Protein AF-0000000087525918 (afdb_homodimer)

Solvent-accessible surface area (backbone atoms only — not comparable to full-atom values): 38618 Å² total; per-residue (Å²): 129,62,64,26,57,54,40,19,53,48,51,41,51,53,41,64,66,30,60,64,54,37,42,47,20,48,38,52,42,16,39,40,57,51,50,52,48,42,54,50,51,33,49,48,46,51,49,50,51,53,54,71,69,44,65,51,73,37,24,35,40,46,53,83,43,39,56,70,59,52,52,51,42,44,74,70,52,33,46,80,39,79,42,62,97,50,55,67,58,33,27,65,71,51,76,33,67,46,35,39,38,35,47,81,60,26,45,62,27,46,75,70,44,32,54,18,56,33,35,40,38,27,30,77,48,43,84,71,36,64,58,54,50,53,52,53,48,50,55,50,49,49,52,21,51,55,50,15,33,49,55,30,43,78,72,71,36,69,46,49,42,62,37,38,52,39,83,42,80,43,70,59,50,47,42,30,28,42,34,25,53,77,46,63,58,48,39,41,54,48,49,39,12,22,43,41,12,14,43,63,52,24,26,43,73,31,6,33,26,50,59,66,54,50,46,61,64,55,64,68,40,98,58,60,61,44,34,48,47,48,5,48,44,50,28,18,19,51,38,3,40,49,6,29,47,47,28,52,51,48,38,54,58,47,57,72,70,36,73,39,59,89,75,63,32,38,77,79,76,46,71,67,56,50,52,49,47,43,56,47,46,42,28,50,8,40,31,42,25,24,52,46,33,43,52,8,59,72,24,78,26,46,64,52,16,50,53,56,52,56,61,52,62,53,59,46,47,48,43,58,52,50,39,73,71,46,78,61,70,84,55,77,70,46,27,46,34,67,64,38,16,44,37,51,51,41,48,33,53,55,26,67,47,90,75,57,70,64,51,53,48,35,27,35,50,40,23,35,50,52,14,50,51,43,38,50,50,38,34,48,46,58,55,65,43,67,75,63,80,70,120,130,62,65,26,55,56,40,19,52,48,52,42,51,55,40,65,66,32,60,63,54,37,41,47,20,48,38,52,42,16,41,43,58,51,50,52,48,40,55,50,50,31,49,50,46,52,50,52,51,52,54,70,70,44,65,50,73,37,24,35,38,46,53,82,44,40,56,69,59,51,50,52,42,44,74,69,51,31,44,77,40,80,43,63,96,49,57,68,57,33,26,64,70,50,75,35,68,46,35,39,38,35,47,80,61,26,47,61,29,45,76,71,44,31,54,18,56,35,35,40,38,28,32,76,47,42,83,70,35,62,59,55,50,52,52,51,50,50,55,51,48,50,52,22,51,55,50,14,34,49,55,30,44,78,70,72,36,68,46,50,44,63,36,37,52,39,83,42,80,42,70,60,48,48,42,30,27,42,35,24,51,76,46,64,59,49,39,40,53,48,48,40,12,20,45,41,12,13,44,63,52,25,27,43,72,32,6,32,27,51,59,67,54,48,45,60,63,57,64,69,41,96,58,60,61,45,33,49,47,47,5,50,44,49,28,19,20,50,38,4,38,48,6,31,46,47,28,53,52,48,38,57,58,48,56,71,68,37,71,39,60,90,74,63,31,38,78,78,76,46,73,66,57,51,52,49,46,42,57,48,45,42,30,50,10,41,29,41,25,24,52,45,35,43,54,8,60,72,24,77,25,45,64,53,16,49,52,54,52,56,61,52,61,52,59,47,47,49,44,60,52,50,40,73,70,47,78,62,72,85,54,75,70,46,28,46,33,69,64,40,15,44,36,52,50,41,48,32,52,56,25,66,47,89,76,56,69,65,50,53,49,34,27,35,48,41,22,35,49,51,13,50,52,41,38,49,50,38,33,48,46,58,54,64,44,64,77,62,78,72,118

Structure (mmCIF, N/CA/C/O backbone):
data_AF-0000000087525918-model_v1
#
loop_
_entity.id
_entity.type
_entity.pdbx_description
1 polymer 'Sodium transport system permease protein'
#
loop_
_atom_site.group_PDB
_atom_site.id
_atom_site.type_symbol
_atom_site.label_atom_id
_atom_site.label_alt_id
_atom_site.label_comp_id
_atom_site.label_asym_id
_atom_site.label_entity_id
_atom_site.label_seq_id
_atom_site.pdbx_PDB_ins_code
_atom_site.Cartn_x
_atom_site.Cartn_y
_atom_site.Cartn_z
_atom_site.occupancy
_atom_site.B_iso_or_equiv
_atom_site.auth_seq_id
_atom_site.auth_comp_id
_atom_site.auth_asym_id
_atom_site.auth_atom_id
_atom_site.pdbx_PDB_model_num
ATOM 1 N N . MET A 1 1 ? -33.656 35.062 17.188 1 54.44 1 MET A N 1
ATOM 2 C CA . MET A 1 1 ? -32.688 34.094 16.641 1 54.44 1 MET A CA 1
ATOM 3 C C . MET A 1 1 ? -31.781 33.562 17.734 1 54.44 1 MET A C 1
ATOM 5 O O . MET A 1 1 ? -31.375 34.281 18.641 1 54.44 1 MET A O 1
ATOM 9 N N . ASN A 1 2 ? -31.703 32.188 17.969 1 78.62 2 ASN A N 1
ATOM 10 C CA . ASN A 1 2 ? -30.984 31.547 19.062 1 78.62 2 ASN A CA 1
ATOM 11 C C . ASN A 1 2 ? -29.484 31.859 19 1 78.62 2 ASN A C 1
ATOM 13 O O . ASN A 1 2 ? -28.938 32.062 17.922 1 78.62 2 ASN A O 1
ATOM 17 N N . ALA A 1 3 ? -29.016 32.375 19.938 1 83.06 3 ALA A N 1
ATOM 18 C CA . ALA A 1 3 ? -27.656 32.875 20.109 1 83.06 3 ALA A CA 1
ATOM 19 C C . ALA A 1 3 ? -26.656 31.922 19.453 1 83.06 3 ALA A C 1
ATOM 21 O O . ALA A 1 3 ? -25.688 32.375 18.828 1 83.06 3 ALA A O 1
ATOM 22 N N . TRP A 1 4 ? -26.984 30.703 19.484 1 86.62 4 TRP A N 1
ATOM 23 C CA . TRP A 1 4 ? -26.031 29.75 18.906 1 86.62 4 TRP A CA 1
ATOM 24 C C . TRP A 1 4 ? -26.047 29.812 17.391 1 86.62 4 TRP A C 1
ATOM 26 O O . TRP A 1 4 ? -25 29.672 16.75 1 86.62 4 TRP A O 1
ATOM 36 N N . PHE A 1 5 ? -27.156 30.109 16.766 1 90.56 5 PHE A N 1
ATOM 37 C CA . PHE A 1 5 ? -27.281 30.172 15.312 1 90.56 5 PHE A CA 1
ATOM 38 C C . PHE A 1 5 ? -26.594 31.406 14.758 1 90.56 5 PHE A C 1
ATOM 40 O O . PHE A 1 5 ? -26.031 31.375 13.664 1 90.56 5 PHE A O 1
ATOM 47 N N . THR A 1 6 ? -26.641 32.438 15.555 1 88.06 6 THR A N 1
ATOM 48 C CA . THR A 1 6 ? -25.938 33.656 15.156 1 88.06 6 THR A CA 1
ATOM 49 C C . THR A 1 6 ? -24.438 33.438 15.117 1 88.06 6 THR A C 1
ATOM 51 O O . THR A 1 6 ? -23.75 33.906 14.195 1 88.06 6 THR A O 1
ATOM 54 N N . VAL A 1 7 ? -24 32.75 16.141 1 87.5 7 VAL A N 1
ATOM 55 C CA . VAL A 1 7 ? -22.578 32.469 16.188 1 87.5 7 VAL A CA 1
ATOM 56 C C . VAL A 1 7 ? -22.203 31.516 15.047 1 87.5 7 VAL A C 1
ATOM 58 O O . VAL A 1 7 ? -21.156 31.672 14.406 1 87.5 7 VAL A O 1
ATOM 61 N N . PHE A 1 8 ? -23.047 30.562 14.789 1 91.56 8 PHE A N 1
ATOM 62 C CA . PHE A 1 8 ? -22.844 29.625 13.68 1 91.56 8 PHE A CA 1
ATOM 63 C C . PHE A 1 8 ? -22.75 30.375 12.359 1 91.56 8 PHE A C 1
ATOM 65 O O . PHE A 1 8 ? -21.812 30.156 11.586 1 91.56 8 PHE A O 1
ATOM 72 N N . ARG A 1 9 ? -23.672 31.219 12.07 1 91.62 9 ARG A N 1
ATOM 73 C CA . ARG A 1 9 ? -23.703 31.953 10.812 1 91.62 9 ARG A CA 1
ATOM 74 C C . ARG A 1 9 ? -22.469 32.844 10.664 1 91.62 9 ARG A C 1
ATOM 76 O O . ARG A 1 9 ? -21.906 32.969 9.578 1 91.62 9 ARG A O 1
ATOM 83 N N . LYS A 1 10 ? -22.109 33.406 11.727 1 88.62 10 LYS A N 1
ATOM 84 C CA . LYS A 1 10 ? -20.938 34.25 11.711 1 88.62 10 LYS A CA 1
ATOM 85 C C . LYS A 1 10 ? -19.672 33.469 11.383 1 88.62 10 LYS A C 1
ATOM 87 O O . LYS A 1 10 ? -18.906 33.844 10.492 1 88.62 10 LYS A O 1
ATOM 92 N N . GLU A 1 11 ? -19.531 32.469 12.148 1 87.5 11 GLU A N 1
ATOM 93 C CA . GLU A 1 11 ? -18.328 31.656 11.961 1 87.5 11 GLU A CA 1
ATOM 94 C C . GLU A 1 11 ? -18.297 31.031 10.578 1 87.5 11 GLU A C 1
ATOM 96 O O . GLU A 1 11 ? -17.25 30.984 9.93 1 87.5 11 GLU A O 1
ATOM 101 N N . ALA A 1 12 ? -19.391 30.516 10.172 1 89.94 12 ALA A N 1
ATOM 102 C CA . ALA A 1 12 ? -19.469 29.859 8.867 1 89.94 12 ALA A CA 1
ATOM 103 C C . ALA A 1 12 ? -19.188 30.859 7.742 1 89.94 12 ALA A C 1
ATOM 105 O O . ALA A 1 12 ? -18.422 30.578 6.832 1 89.94 12 ALA A O 1
ATOM 106 N N . MET A 1 13 ? -19.766 32 7.812 1 89.88 13 MET A N 1
ATOM 107 C CA . MET A 1 13 ? -19.641 33 6.762 1 89.88 13 MET A CA 1
ATOM 108 C C . MET A 1 13 ? -18.219 33.594 6.746 1 89.88 13 MET A C 1
ATOM 110 O O . MET A 1 13 ? -17.672 33.844 5.676 1 89.88 13 MET A O 1
ATOM 114 N N . GLU A 1 14 ? -17.703 33.812 7.914 1 85.19 14 GLU A N 1
ATOM 115 C CA . GLU A 1 14 ? -16.359 34.375 8 1 85.19 14 GLU A CA 1
ATOM 116 C C . GLU A 1 14 ? -15.328 33.375 7.426 1 85.19 14 GLU A C 1
ATOM 118 O O . GLU A 1 14 ? -14.406 33.812 6.723 1 85.19 14 GLU A O 1
ATOM 123 N N . ASN A 1 15 ? -15.586 32.219 7.73 1 83.69 15 ASN A N 1
ATOM 124 C CA . ASN A 1 15 ? -14.633 31.234 7.254 1 83.69 15 ASN A CA 1
ATOM 125 C C . ASN A 1 15 ? -14.844 30.906 5.777 1 83.69 15 ASN A C 1
ATOM 127 O O . ASN A 1 15 ? -13.891 30.562 5.074 1 83.69 15 ASN A O 1
ATOM 131 N N . LEU A 1 16 ? -16.031 31.031 5.297 1 86.5 16 LEU A N 1
ATOM 132 C CA . LEU A 1 16 ? -16.297 30.844 3.871 1 86.5 16 LEU A CA 1
ATOM 133 C C . LEU A 1 16 ? -15.703 32 3.059 1 86.5 16 LEU A C 1
ATOM 135 O O . LEU A 1 16 ? -15.359 31.828 1.89 1 86.5 16 LEU A O 1
ATOM 139 N N . ARG A 1 17 ? -15.594 33.062 3.74 1 82.62 17 ARG A N 1
ATOM 140 C CA . ARG A 1 17 ? -15.055 34.25 3.068 1 82.62 17 ARG A CA 1
ATOM 141 C C . ARG A 1 17 ? -13.523 34.219 3.076 1 82.62 17 ARG A C 1
ATOM 143 O O . ARG A 1 17 ? -12.891 34.875 2.248 1 82.62 17 ARG A O 1
ATOM 150 N N . ASP A 1 18 ? -13.07 33.469 4.035 1 79.44 18 ASP A N 1
ATOM 151 C CA . ASP A 1 18 ? -11.625 33.312 4.105 1 79.44 18 ASP A CA 1
ATOM 152 C C . ASP A 1 18 ? -11.133 32.281 3.102 1 79.44 18 ASP A C 1
ATOM 154 O O . ASP A 1 18 ? -11.234 31.078 3.35 1 79.44 18 ASP A O 1
ATOM 158 N N . ARG A 1 19 ? -10.625 32.781 2.012 1 76.69 19 ARG A N 1
ATOM 159 C CA . ARG A 1 19 ? -10.18 31.922 0.923 1 76.69 19 ARG A CA 1
ATOM 160 C C . ARG A 1 19 ? -9.203 30.859 1.428 1 76.69 19 ARG A C 1
ATOM 162 O O . ARG A 1 19 ? -9.219 29.719 0.96 1 76.69 19 ARG A O 1
ATOM 169 N N . ARG A 1 20 ? -8.516 31.266 2.316 1 71.12 20 ARG A N 1
ATOM 170 C CA . ARG A 1 20 ? -7.488 30.359 2.818 1 71.12 20 ARG A CA 1
ATOM 171 C C . ARG A 1 20 ? -8.109 29.188 3.572 1 71.12 20 ARG A C 1
ATOM 173 O O . ARG A 1 20 ? -7.711 28.031 3.377 1 71.12 20 ARG A O 1
ATOM 180 N N . THR A 1 21 ? -9 29.562 4.371 1 73 21 THR A N 1
ATOM 181 C CA . THR A 1 21 ? -9.68 28.516 5.125 1 73 21 THR A CA 1
ATOM 182 C C . THR A 1 21 ? -10.453 27.594 4.191 1 73 21 THR A C 1
ATOM 184 O O . THR A 1 21 ? -10.422 26.375 4.348 1 73 21 THR A O 1
ATOM 187 N N . VAL A 1 22 ? -11.023 28.219 3.271 1 79.88 22 VAL A N 1
ATOM 188 C CA . VAL A 1 22 ? -11.812 27.438 2.314 1 79.88 22 VAL A CA 1
ATOM 189 C C . VAL A 1 22 ? -10.891 26.531 1.503 1 79.88 22 VAL A C 1
ATOM 191 O O . VAL A 1 22 ? -11.188 25.344 1.317 1 79.88 22 VAL A O 1
ATOM 194 N N . MET A 1 23 ? -9.828 27 1.036 1 77.69 23 MET A N 1
ATOM 195 C CA . MET A 1 23 ? -8.898 26.219 0.217 1 77.69 23 MET A CA 1
ATOM 196 C C . MET A 1 23 ? -8.305 25.062 1.016 1 77.69 23 MET A C 1
ATOM 198 O O . MET A 1 23 ? -8.203 23.938 0.516 1 77.69 23 MET A O 1
ATOM 202 N N . ASN A 1 24 ? -7.941 25.328 2.227 1 72.44 24 ASN A N 1
ATOM 203 C CA . ASN A 1 24 ? -7.324 24.297 3.043 1 72.44 24 ASN A CA 1
ATOM 204 C C . ASN A 1 24 ? -8.344 23.25 3.479 1 72.44 24 ASN A C 1
ATOM 206 O O . ASN A 1 24 ? -8.062 22.047 3.428 1 72.44 24 ASN A O 1
ATOM 210 N N . SER A 1 25 ? -9.5 23.719 3.898 1 76.06 25 SER A N 1
ATOM 211 C CA . SER A 1 25 ? -10.477 22.828 4.504 1 76.06 25 SER A CA 1
ATOM 212 C C . SER A 1 25 ? -11.297 22.094 3.438 1 76.06 25 SER A C 1
ATOM 214 O O . SER A 1 25 ? -11.672 20.938 3.625 1 76.06 25 SER A O 1
ATOM 216 N N . LEU A 1 26 ? -11.484 22.766 2.285 1 78.44 26 LEU A N 1
ATOM 217 C CA . LEU A 1 26 ? -12.445 22.188 1.358 1 78.44 26 LEU A CA 1
ATOM 218 C C . LEU A 1 26 ? -11.758 21.734 0.078 1 78.44 26 LEU A C 1
ATOM 220 O O . LEU A 1 26 ? -12.289 20.891 -0.651 1 78.44 26 LEU A O 1
ATOM 224 N N . VAL A 1 27 ? -10.648 22.219 -0.163 1 76.5 27 VAL A N 1
ATOM 225 C CA . VAL A 1 27 ? -10 21.859 -1.421 1 76.5 27 VAL A CA 1
ATOM 226 C C . VAL A 1 27 ? -8.797 20.969 -1.146 1 76.5 27 VAL A C 1
ATOM 228 O O . VAL A 1 27 ? -8.812 19.781 -1.445 1 76.5 27 VAL A O 1
ATOM 231 N N . PHE A 1 28 ? -7.844 21.438 -0.454 1 69.25 28 PHE A N 1
ATOM 232 C CA . PHE A 1 28 ? -6.586 20.719 -0.297 1 69.25 28 PHE A CA 1
ATOM 233 C C . PHE A 1 28 ? -6.77 19.5 0.591 1 69.25 28 PHE A C 1
ATOM 235 O O . PHE A 1 28 ? -6.258 18.422 0.288 1 69.25 28 PHE A O 1
ATOM 242 N N . GLY A 1 29 ? -7.461 19.672 1.632 1 70.06 29 GLY A N 1
ATOM 243 C CA . GLY A 1 29 ? -7.656 18.547 2.537 1 70.06 29 GLY A CA 1
ATOM 244 C C . GLY A 1 29 ? -8.453 17.422 1.918 1 70.06 29 GLY A C 1
ATOM 245 O O . GLY A 1 29 ? -7.906 16.359 1.601 1 70.06 29 GLY A O 1
ATOM 246 N N . PRO A 1 30 ? -9.594 17.75 1.422 1 74.56 30 PRO A N 1
ATOM 247 C CA . PRO A 1 30 ? -10.516 16.688 1.008 1 74.56 30 PRO A CA 1
ATOM 248 C C . PRO A 1 30 ? -10.289 16.234 -0.434 1 74.56 30 PRO A C 1
ATOM 250 O O . PRO A 1 30 ? -10.516 15.07 -0.766 1 74.56 30 PRO A O 1
ATOM 253 N N . LEU A 1 31 ? -9.734 17.078 -1.339 1 79.44 31 LEU A N 1
ATOM 254 C CA . LEU A 1 31 ? -9.664 16.75 -2.756 1 79.44 31 LEU A CA 1
ATOM 255 C C . LEU A 1 31 ? -8.273 16.266 -3.131 1 79.44 31 LEU A C 1
ATOM 257 O O . LEU A 1 31 ? -8.102 15.523 -4.102 1 79.44 31 LEU A O 1
ATOM 261 N N . PHE A 1 32 ? -7.363 16.688 -2.408 1 73.69 32 PHE A N 1
ATOM 262 C CA . PHE A 1 32 ? -5.992 16.344 -2.773 1 73.69 32 PHE A CA 1
ATOM 263 C C . PHE A 1 32 ? -5.766 14.844 -2.686 1 73.69 32 PHE A C 1
ATOM 265 O O . PHE A 1 32 ? -5.203 14.242 -3.604 1 73.69 32 PHE A O 1
ATOM 272 N N . GLY A 1 33 ? -6.203 14.289 -1.638 1 71.81 33 GLY A N 1
ATOM 273 C CA . GLY A 1 33 ? -6.039 12.859 -1.443 1 71.81 33 GLY A CA 1
ATOM 274 C C . GLY A 1 33 ? -6.652 12.031 -2.555 1 71.81 33 GLY A C 1
ATOM 275 O O . GLY A 1 33 ? -5.953 11.281 -3.238 1 71.81 33 GLY A O 1
ATOM 276 N N . PRO A 1 34 ? -7.898 12.312 -2.852 1 76.88 34 PRO A N 1
ATOM 277 C CA . PRO A 1 34 ? -8.57 11.578 -3.928 1 76.88 34 PRO A CA 1
ATOM 278 C C . PRO A 1 34 ? -7.934 11.82 -5.293 1 76.88 34 PRO A C 1
ATOM 280 O O . PRO A 1 34 ? -7.797 10.883 -6.086 1 76.88 34 PRO A O 1
ATOM 283 N N . LEU A 1 35 ? -7.574 13 -5.527 1 76.5 35 LEU A N 1
ATOM 284 C CA . LEU A 1 35 ? -6.961 13.312 -6.812 1 76.5 35 LEU A CA 1
ATOM 285 C C . LEU A 1 35 ? -5.629 12.594 -6.973 1 76.5 35 LEU A C 1
ATOM 287 O O . LEU A 1 35 ? -5.371 11.977 -8.016 1 76.5 35 LEU A O 1
ATOM 291 N N . LEU A 1 36 ? -4.855 12.688 -5.973 1 72.94 36 LEU A N 1
ATOM 292 C CA . LEU A 1 36 ? -3.559 12.016 -6.012 1 72.94 36 LEU A CA 1
ATOM 293 C C . LEU A 1 36 ? -3.729 10.508 -6.164 1 72.94 36 LEU A C 1
ATOM 295 O O . LEU A 1 36 ? -3.002 9.875 -6.93 1 72.94 36 LEU A O 1
ATOM 299 N N . PHE A 1 37 ? -4.559 10 -5.559 1 74.19 37 PHE A N 1
ATOM 300 C CA . PHE A 1 37 ? -4.828 8.57 -5.594 1 74.19 37 PHE A CA 1
ATOM 301 C C . PHE A 1 37 ? -5.227 8.125 -6.996 1 74.19 37 PHE A C 1
ATOM 303 O O . PHE A 1 37 ? -4.684 7.148 -7.52 1 74.19 37 PHE A O 1
ATOM 310 N N . VAL A 1 38 ? -6.223 8.867 -7.609 1 76.12 38 VAL A N 1
ATOM 311 C CA . VAL A 1 38 ? -6.719 8.523 -8.938 1 76.12 38 VAL A CA 1
ATOM 312 C C . VAL A 1 38 ? -5.59 8.641 -9.953 1 76.12 38 VAL A C 1
ATOM 314 O O . VAL A 1 38 ? -5.473 7.812 -10.859 1 76.12 38 VAL A O 1
ATOM 317 N N . LEU A 1 39 ? -4.852 9.617 -9.75 1 73.25 39 LEU A N 1
ATOM 318 C CA . LEU A 1 39 ? -3.73 9.812 -10.656 1 73.25 39 LEU A CA 1
ATOM 319 C C . LEU A 1 39 ? -2.734 8.656 -10.539 1 73.25 39 LEU A C 1
ATOM 321 O O . LEU A 1 39 ? -2.273 8.125 -11.555 1 73.25 39 LEU A O 1
ATOM 325 N N . LEU A 1 40 ? -2.523 8.281 -9.305 1 73.62 40 LEU A N 1
ATOM 326 C CA . LEU A 1 40 ? -1.553 7.215 -9.062 1 73.62 40 LEU A CA 1
ATOM 327 C C . LEU A 1 40 ? -2.078 5.875 -9.555 1 73.62 40 LEU A C 1
ATOM 329 O O . LEU A 1 40 ? -1.375 5.152 -10.266 1 73.62 40 LEU A O 1
ATOM 333 N N . ILE A 1 41 ? -3.264 5.543 -9.273 1 76 41 ILE A N 1
ATOM 334 C CA . ILE A 1 41 ? -3.861 4.273 -9.672 1 76 41 ILE A CA 1
ATOM 335 C C . ILE A 1 41 ? -4.02 4.234 -11.195 1 76 41 ILE A C 1
ATOM 337 O O . ILE A 1 41 ? -3.756 3.205 -11.82 1 76 41 ILE A O 1
ATOM 341 N N . GLY A 1 42 ? -4.492 5.348 -11.773 1 75.75 42 GLY A N 1
ATOM 342 C CA . GLY A 1 42 ? -4.598 5.426 -13.219 1 75.75 42 GLY A CA 1
ATOM 343 C C . GLY A 1 42 ? -3.281 5.148 -13.922 1 75.75 42 GLY A C 1
ATOM 344 O O . GLY A 1 42 ? -3.244 4.406 -14.906 1 75.75 42 GLY A O 1
ATOM 345 N N . PHE A 1 43 ? -2.32 5.648 -13.398 1 74 43 PHE A N 1
ATOM 346 C CA . PHE A 1 43 ? -0.991 5.453 -13.969 1 74 43 PHE A CA 1
ATOM 347 C C . PHE A 1 43 ? -0.547 4.004 -13.82 1 74 43 PHE A C 1
ATOM 349 O O . PHE A 1 43 ? 0.01 3.42 -14.75 1 74 43 PHE A O 1
ATOM 356 N N . MET A 1 44 ? -0.786 3.453 -12.641 1 72.62 44 MET A N 1
ATOM 357 C CA . MET A 1 44 ? -0.408 2.066 -12.375 1 72.62 44 MET A CA 1
ATOM 358 C C . MET A 1 44 ? -1.137 1.117 -13.32 1 72.62 44 MET A C 1
ATOM 360 O O . MET A 1 44 ? -0.537 0.179 -13.852 1 72.62 44 MET A O 1
ATOM 364 N N . ILE A 1 45 ? -2.352 1.408 -13.57 1 75.38 45 ILE A N 1
ATOM 365 C CA . ILE A 1 45 ? -3.158 0.568 -14.445 1 75.38 45 ILE A CA 1
ATOM 366 C C . ILE A 1 45 ? -2.668 0.706 -15.883 1 75.38 45 ILE A C 1
ATOM 368 O O . ILE A 1 45 ? -2.557 -0.288 -16.609 1 75.38 45 ILE A O 1
ATOM 372 N N . ASN A 1 46 ? -2.41 1.888 -16.25 1 75.62 46 ASN A N 1
ATOM 373 C CA . ASN A 1 46 ? -1.903 2.115 -17.594 1 75.62 46 ASN A CA 1
ATOM 374 C C . ASN A 1 46 ? -0.583 1.389 -17.828 1 75.62 46 ASN A C 1
ATOM 376 O O . ASN A 1 46 ? -0.386 0.769 -18.875 1 75.62 46 ASN A O 1
ATOM 380 N N . LYS A 1 47 ? 0.218 1.381 -16.891 1 72.44 47 LYS A N 1
ATOM 381 C CA . LYS A 1 47 ? 1.514 0.722 -17.016 1 72.44 47 LYS A CA 1
ATOM 382 C C . LYS A 1 47 ? 1.365 -0.796 -16.984 1 72.44 47 LYS A C 1
ATOM 384 O O . LYS A 1 47 ? 2.047 -1.506 -17.734 1 72.44 47 LYS A O 1
ATOM 389 N N . ALA A 1 48 ? 0.525 -1.239 -16.109 1 70.62 48 ALA A N 1
ATOM 390 C CA . ALA A 1 48 ? 0.272 -2.678 -16.047 1 70.62 48 ALA A CA 1
ATOM 391 C C . ALA A 1 48 ? -0.306 -3.186 -17.375 1 70.62 48 ALA A C 1
ATOM 393 O O . ALA A 1 48 ? 0.046 -4.273 -17.828 1 70.62 48 ALA A O 1
ATOM 394 N N . SER A 1 49 ? -1.141 -2.393 -17.922 1 74.25 49 SER A N 1
ATOM 395 C CA . SER A 1 49 ? -1.743 -2.756 -19.203 1 74.25 49 SER A CA 1
ATOM 396 C C . SER A 1 49 ? -0.707 -2.76 -20.328 1 74.25 49 SER A C 1
ATOM 398 O O . SER A 1 49 ? -0.706 -3.652 -21.172 1 74.25 49 SER A O 1
ATOM 400 N N . GLU A 1 50 ? 0.141 -1.814 -20.297 1 74.5 50 GLU A N 1
ATOM 401 C CA . GLU A 1 50 ? 1.206 -1.749 -21.281 1 74.5 50 GLU A CA 1
ATOM 402 C C . GLU A 1 50 ? 2.133 -2.957 -21.188 1 74.5 50 GLU A C 1
ATOM 404 O O . GLU A 1 50 ? 2.545 -3.52 -22.203 1 74.5 50 GLU A O 1
ATOM 409 N N . ARG A 1 51 ? 2.398 -3.371 -20.047 1 71 51 ARG A N 1
ATOM 410 C CA . ARG A 1 51 ? 3.297 -4.5 -19.812 1 71 51 ARG A CA 1
ATOM 411 C C . ARG A 1 51 ? 2.631 -5.816 -20.188 1 71 51 ARG A C 1
ATOM 413 O O . ARG A 1 51 ? 3.291 -6.727 -20.703 1 71 51 ARG A O 1
ATOM 420 N N . ALA A 1 52 ? 1.363 -5.875 -19.891 1 70.62 52 ALA A N 1
ATOM 421 C CA . ALA A 1 52 ? 0.635 -7.102 -20.203 1 70.62 52 ALA A CA 1
ATOM 422 C C . ALA A 1 52 ? 0.533 -7.309 -21.703 1 70.62 52 ALA A C 1
ATOM 424 O O . ALA A 1 52 ? 0.475 -8.445 -22.188 1 70.62 52 ALA A O 1
ATOM 425 N N . GLU A 1 53 ? 0.605 -6.273 -22.375 1 75.62 53 GLU A N 1
ATOM 426 C CA . GLU A 1 53 ? 0.445 -6.348 -23.828 1 75.62 53 GLU A CA 1
ATOM 427 C C . GLU A 1 53 ? 1.791 -6.523 -24.516 1 75.62 53 GLU A C 1
ATOM 429 O O . GLU A 1 53 ? 1.851 -6.996 -25.656 1 75.62 53 GLU A O 1
ATOM 434 N N . LYS A 1 54 ? 2.883 -6.207 -23.812 1 78.56 54 LYS A N 1
ATOM 435 C CA . LYS A 1 54 ? 4.203 -6.332 -24.422 1 78.56 54 LYS A CA 1
ATOM 436 C C . LYS A 1 54 ? 4.656 -7.789 -24.469 1 78.56 54 LYS A C 1
ATOM 438 O O . LYS A 1 54 ? 4.395 -8.555 -23.531 1 78.56 54 LYS A O 1
ATOM 443 N N . PRO A 1 55 ? 5.238 -8.141 -25.594 1 86.19 55 PRO A N 1
ATOM 444 C CA . PRO A 1 55 ? 5.793 -9.492 -25.641 1 86.19 55 PRO A CA 1
ATOM 445 C C . PRO A 1 55 ? 6.824 -9.75 -24.547 1 86.19 55 PRO A C 1
ATOM 447 O O . PRO A 1 55 ? 7.469 -8.812 -24.062 1 86.19 55 PRO A O 1
ATOM 450 N N . LEU A 1 56 ? 6.84 -10.961 -24.062 1 90.94 56 LEU A N 1
ATOM 451 C CA . LEU A 1 56 ? 7.801 -11.344 -23.031 1 90.94 56 LEU A CA 1
ATOM 452 C C . LEU A 1 56 ? 9.203 -11.445 -23.625 1 90.94 56 LEU A C 1
ATOM 454 O O . LEU A 1 56 ? 9.461 -12.281 -24.484 1 90.94 56 LEU A O 1
ATOM 458 N N . ASP A 1 57 ? 10.109 -10.547 -23.297 1 92.62 57 ASP A N 1
ATOM 459 C CA . ASP A 1 57 ? 11.523 -10.672 -23.641 1 92.62 57 ASP A CA 1
ATOM 460 C C . ASP A 1 57 ? 12.219 -11.695 -22.75 1 92.62 57 ASP A C 1
ATOM 462 O O . ASP A 1 57 ? 12.281 -11.523 -21.531 1 92.62 57 ASP A O 1
ATOM 466 N N . LEU A 1 58 ? 12.688 -12.719 -23.328 1 96.5 58 LEU A N 1
ATOM 467 C CA . LEU A 1 58 ? 13.258 -13.812 -22.547 1 96.5 58 LEU A CA 1
ATOM 468 C C . LEU A 1 58 ? 14.656 -14.164 -23.047 1 96.5 58 LEU A C 1
ATOM 470 O O . LEU A 1 58 ? 14.805 -14.797 -24.094 1 96.5 58 LEU A O 1
ATOM 474 N N . PRO A 1 59 ? 15.711 -13.758 -22.375 1 97.5 59 PRO A N 1
ATOM 475 C CA . PRO A 1 59 ? 17.047 -14.273 -22.688 1 97.5 59 PRO A CA 1
ATOM 476 C C . PRO A 1 59 ? 17.188 -15.766 -22.375 1 97.5 59 PRO A C 1
ATOM 478 O O . PRO A 1 59 ? 16.781 -16.219 -21.297 1 97.5 59 PRO A O 1
ATOM 481 N N . VAL A 1 60 ? 17.719 -16.5 -23.312 1 97.94 60 VAL A N 1
ATOM 482 C CA . VAL A 1 60 ? 17.812 -17.953 -23.141 1 97.94 60 VAL A CA 1
ATOM 483 C C . VAL A 1 60 ? 19.266 -18.391 -23.297 1 97.94 60 VAL A C 1
ATOM 485 O O . VAL A 1 60 ? 19.891 -18.172 -24.328 1 97.94 60 VAL A O 1
ATOM 488 N N . ALA A 1 61 ? 19.812 -18.938 -22.188 1 97.44 61 ALA A N 1
ATOM 489 C CA . ALA A 1 61 ? 21.125 -19.562 -22.25 1 97.44 61 ALA A CA 1
ATOM 490 C C . ALA A 1 61 ? 21.031 -21.031 -22.672 1 97.44 61 ALA A C 1
ATOM 492 O O . ALA A 1 61 ? 20.328 -21.828 -22.031 1 97.44 61 ALA A O 1
ATOM 493 N N . GLY A 1 62 ? 21.672 -21.422 -23.797 1 96.75 62 GLY A N 1
ATOM 494 C CA . GLY A 1 62 ? 21.625 -22.781 -24.312 1 96.75 62 GLY A CA 1
ATOM 495 C C . GLY A 1 62 ? 20.422 -23.047 -25.188 1 96.75 62 GLY A C 1
ATOM 496 O O . GLY A 1 62 ? 19.828 -24.125 -25.156 1 96.75 62 GLY A O 1
ATOM 497 N N . ALA A 1 63 ? 20.047 -22.078 -25.891 1 96.31 63 ALA A N 1
ATOM 498 C CA . ALA A 1 63 ? 18.906 -22.203 -26.797 1 96.31 63 ALA A CA 1
ATOM 499 C C . ALA A 1 63 ? 19.125 -23.312 -27.828 1 96.31 63 ALA A C 1
ATOM 501 O O . ALA A 1 63 ? 18.172 -23.953 -28.266 1 96.31 63 ALA A O 1
ATOM 502 N N . GLU A 1 64 ? 20.375 -23.609 -28.141 1 95.44 64 GLU A N 1
ATOM 503 C CA . GLU A 1 64 ? 20.734 -24.609 -29.141 1 95.44 64 GLU A CA 1
ATOM 504 C C . GLU A 1 64 ? 20.422 -26.016 -28.641 1 95.44 64 GLU A C 1
ATOM 506 O O . GLU A 1 64 ? 20.281 -26.938 -29.453 1 95.44 64 GLU A O 1
ATOM 511 N N . HIS A 1 65 ? 20.344 -26.125 -27.391 1 96.62 65 HIS A N 1
ATOM 512 C CA . HIS A 1 65 ? 20.125 -27.453 -26.812 1 96.62 65 HIS A CA 1
ATOM 513 C C . HIS A 1 65 ? 18.672 -27.891 -26.969 1 96.62 65 HIS A C 1
ATOM 515 O O . HIS A 1 65 ? 18.359 -29.078 -26.891 1 96.62 65 HIS A O 1
ATOM 521 N N . ALA A 1 66 ? 17.766 -26.922 -27.156 1 96.94 66 ALA A N 1
ATOM 522 C CA . ALA A 1 66 ? 16.344 -27.234 -27.234 1 96.94 66 ALA A CA 1
ATOM 523 C C . ALA A 1 66 ? 15.664 -26.406 -28.328 1 96.94 66 ALA A C 1
ATOM 525 O O . ALA A 1 66 ? 14.773 -25.609 -28.031 1 96.94 66 ALA A O 1
ATOM 526 N N . PRO A 1 67 ? 15.938 -26.672 -29.578 1 96.19 67 PRO A N 1
ATOM 527 C CA . PRO A 1 67 ? 15.422 -25.859 -30.672 1 96.19 67 PRO A CA 1
ATOM 528 C C . PRO A 1 67 ? 13.898 -25.906 -30.781 1 96.19 67 PRO A C 1
ATOM 530 O O . PRO A 1 67 ? 13.266 -24.891 -31.094 1 96.19 67 PRO A O 1
ATOM 533 N N . ASN A 1 68 ? 13.297 -27.031 -30.516 1 96.5 68 ASN A N 1
ATOM 534 C CA . ASN A 1 68 ? 11.852 -27.156 -30.609 1 96.5 68 ASN A CA 1
ATOM 535 C C . ASN A 1 68 ? 11.141 -26.359 -29.531 1 96.5 68 ASN A C 1
ATOM 537 O O . ASN A 1 68 ? 10.086 -25.766 -29.766 1 96.5 68 ASN A O 1
ATOM 541 N N . LEU A 1 69 ? 11.703 -26.344 -28.344 1 97.44 69 LEU A N 1
ATOM 542 C CA . LEU A 1 69 ? 11.148 -25.531 -27.266 1 97.44 69 LEU A CA 1
ATOM 543 C C . LEU A 1 69 ? 11.211 -24.062 -27.625 1 97.44 69 LEU A C 1
ATOM 545 O O . LEU A 1 69 ? 10.242 -23.328 -27.406 1 97.44 69 LEU A O 1
ATOM 549 N N . ILE A 1 70 ? 12.328 -23.609 -28.125 1 97.44 70 ILE A N 1
ATOM 550 C CA . ILE A 1 70 ? 12.539 -22.219 -28.5 1 97.44 70 ILE A CA 1
ATOM 551 C C . ILE A 1 70 ? 11.516 -21.828 -29.578 1 97.44 70 ILE A C 1
ATOM 553 O O . ILE A 1 70 ? 10.945 -20.734 -29.516 1 97.44 70 ILE A O 1
ATOM 557 N N . ALA A 1 71 ? 11.305 -22.688 -30.547 1 97.12 71 ALA A N 1
ATOM 558 C CA . ALA A 1 71 ? 10.32 -22.438 -31.594 1 97.12 71 ALA A CA 1
ATOM 559 C C . ALA A 1 71 ? 8.922 -22.266 -31 1 97.12 71 ALA A C 1
ATOM 561 O O . ALA A 1 71 ? 8.164 -21.391 -31.422 1 97.12 71 ALA A O 1
ATOM 562 N N . HIS A 1 72 ? 8.617 -23.125 -30.047 1 97.06 72 HIS A N 1
ATOM 563 C CA . HIS A 1 72 ? 7.324 -23.031 -29.375 1 97.06 72 HIS A CA 1
ATOM 564 C C . HIS A 1 72 ? 7.16 -21.703 -28.656 1 97.06 72 HIS A C 1
ATOM 566 O O . HIS A 1 72 ? 6.109 -21.062 -28.766 1 97.06 72 HIS A O 1
ATOM 572 N N . LEU A 1 73 ? 8.133 -21.266 -27.953 1 97.31 73 LEU A N 1
ATOM 573 C CA . LEU A 1 73 ? 8.094 -20 -27.219 1 97.31 73 LEU A CA 1
ATOM 574 C C . LEU A 1 73 ? 7.941 -18.828 -28.188 1 97.31 73 LEU A C 1
ATOM 576 O O . LEU A 1 73 ? 7.125 -17.922 -27.953 1 97.31 73 LEU A O 1
ATOM 580 N N . ARG A 1 74 ? 8.648 -18.828 -29.266 1 96.38 74 ARG A N 1
ATOM 581 C CA . ARG A 1 74 ? 8.562 -17.766 -30.266 1 96.38 74 ARG A CA 1
ATOM 582 C C . ARG A 1 74 ? 7.164 -17.688 -30.875 1 96.38 74 ARG A C 1
ATOM 584 O O . ARG A 1 74 ? 6.621 -16.594 -31.062 1 96.38 74 ARG A O 1
ATOM 591 N N . GLN A 1 75 ? 6.617 -18.781 -31.141 1 95.38 75 GLN A N 1
ATOM 592 C CA . GLN A 1 75 ? 5.297 -18.859 -31.766 1 95.38 75 GLN A CA 1
ATOM 593 C C . GLN A 1 75 ? 4.219 -18.328 -30.812 1 95.38 75 GLN A C 1
ATOM 595 O O . GLN A 1 75 ? 3.15 -17.906 -31.266 1 95.38 75 GLN A O 1
ATOM 600 N N . ASN A 1 76 ? 4.535 -18.422 -29.609 1 94.62 76 ASN A N 1
ATOM 601 C CA . ASN A 1 76 ? 3.537 -17.984 -28.641 1 94.62 76 ASN A CA 1
ATOM 602 C C . ASN A 1 76 ? 3.855 -16.594 -28.094 1 94.62 76 ASN A C 1
ATOM 604 O O . ASN A 1 76 ? 3.559 -16.297 -26.938 1 94.62 76 ASN A O 1
ATOM 608 N N . GLY A 1 77 ? 4.578 -15.805 -28.828 1 91.62 77 GLY A N 1
ATOM 609 C CA . GLY A 1 77 ? 4.703 -14.383 -28.562 1 91.62 77 GLY A CA 1
ATOM 610 C C . GLY A 1 77 ? 5.895 -14.039 -27.688 1 91.62 77 GLY A C 1
ATOM 611 O O . GLY A 1 77 ? 5.973 -12.938 -27.156 1 91.62 77 GLY A O 1
ATOM 612 N N . VAL A 1 78 ? 6.812 -14.961 -27.484 1 95.69 78 VAL A N 1
ATOM 613 C CA . VAL A 1 78 ? 8.008 -14.68 -26.688 1 95.69 78 VAL A CA 1
ATOM 614 C C . VAL A 1 78 ? 9.141 -14.227 -27.609 1 95.69 78 VAL A C 1
ATOM 616 O O . VAL A 1 78 ? 9.375 -14.82 -28.656 1 95.69 78 VAL A O 1
ATOM 619 N N . VAL A 1 79 ? 9.773 -13.148 -27.281 1 96.31 79 VAL A N 1
ATOM 620 C CA . VAL A 1 79 ? 10.945 -12.664 -28 1 96.31 79 VAL A CA 1
ATOM 621 C C . VAL A 1 79 ? 12.211 -13.242 -27.375 1 96.31 79 VAL A C 1
ATOM 623 O O . VAL A 1 79 ? 12.609 -12.836 -26.281 1 96.31 79 VAL A O 1
ATOM 626 N N . ILE A 1 80 ? 12.773 -14.109 -28.078 1 97.12 80 ILE A N 1
ATOM 627 C CA . ILE A 1 80 ? 13.961 -14.789 -27.578 1 97.12 80 ILE A CA 1
ATOM 628 C C . ILE A 1 80 ? 15.188 -13.906 -27.797 1 97.12 80 ILE A C 1
ATOM 630 O O . ILE A 1 80 ? 15.453 -13.469 -28.906 1 97.12 80 ILE A O 1
ATOM 634 N N . LYS A 1 81 ? 15.914 -13.633 -26.719 1 95.19 81 LYS A N 1
ATOM 635 C CA . LYS A 1 81 ? 17.125 -12.836 -26.781 1 95.19 81 LYS A CA 1
ATOM 636 C C . LYS A 1 81 ? 18.359 -13.656 -26.375 1 95.19 81 LYS A C 1
ATOM 638 O O . LYS A 1 81 ? 18.219 -14.719 -25.766 1 95.19 81 LYS A O 1
ATOM 643 N N . ASP A 1 82 ? 19.484 -13.125 -26.75 1 95.12 82 ASP A N 1
ATOM 644 C CA . ASP A 1 82 ? 20.734 -13.781 -26.344 1 95.12 82 ASP A CA 1
ATOM 645 C C . ASP A 1 82 ? 20.953 -13.648 -24.844 1 95.12 82 ASP A C 1
ATOM 647 O O . ASP A 1 82 ? 20.688 -12.594 -24.266 1 95.12 82 ASP A O 1
ATOM 651 N N . ALA A 1 83 ? 21.375 -14.727 -24.297 1 93.81 83 ALA A N 1
ATOM 652 C CA . ALA A 1 83 ? 21.609 -14.695 -22.859 1 93.81 83 ALA A CA 1
ATOM 653 C C . ALA A 1 83 ? 22.938 -13.992 -22.531 1 93.81 83 ALA A C 1
ATOM 655 O O . ALA A 1 83 ? 23.875 -14.047 -23.328 1 93.81 83 ALA A O 1
ATOM 656 N N . PRO A 1 84 ? 22.984 -13.367 -21.438 1 93.81 84 PRO A N 1
ATOM 657 C CA . PRO A 1 84 ? 24.25 -12.805 -20.969 1 93.81 84 PRO A CA 1
ATOM 658 C C . PRO A 1 84 ? 25.281 -13.875 -20.625 1 93.81 84 PRO A C 1
ATOM 660 O O . PRO A 1 84 ? 24.938 -15.047 -20.469 1 93.81 84 PRO A O 1
ATOM 663 N N . ALA A 1 85 ? 26.562 -13.477 -20.547 1 92.56 85 ALA A N 1
ATOM 664 C CA . ALA A 1 85 ? 27.656 -14.391 -20.25 1 92.56 85 ALA A CA 1
ATOM 665 C C . ALA A 1 85 ? 27.453 -15.062 -18.891 1 92.56 85 ALA A C 1
ATOM 667 O O . ALA A 1 85 ? 27.703 -16.266 -18.75 1 92.56 85 ALA A O 1
ATOM 668 N N . ASP A 1 86 ? 26.984 -14.281 -17.922 1 95.5 86 ASP A N 1
ATOM 669 C CA . ASP A 1 86 ? 26.672 -14.781 -16.594 1 95.5 86 ASP A CA 1
ATOM 670 C C . ASP A 1 86 ? 25.219 -14.5 -16.234 1 95.5 86 ASP A C 1
ATOM 672 O O . ASP A 1 86 ? 24.906 -13.453 -15.664 1 95.5 86 ASP A O 1
ATOM 676 N N . PRO A 1 87 ? 24.359 -15.477 -16.531 1 95.5 87 PRO A N 1
ATOM 677 C CA . PRO A 1 87 ? 22.922 -15.25 -16.344 1 95.5 87 PRO A CA 1
ATOM 678 C C . PRO A 1 87 ? 22.562 -14.961 -14.891 1 95.5 87 PRO A C 1
ATOM 680 O O . PRO A 1 87 ? 21.703 -14.117 -14.625 1 95.5 87 PRO A O 1
ATOM 683 N N . GLU A 1 88 ? 23.172 -15.664 -13.977 1 95.19 88 GLU A N 1
ATOM 684 C CA . GLU A 1 88 ? 22.875 -15.461 -12.562 1 95.19 88 GLU A CA 1
ATOM 685 C C . GLU A 1 88 ? 23.219 -14.039 -12.117 1 95.19 88 GLU A C 1
ATOM 687 O O . GLU A 1 88 ? 22.422 -13.375 -11.461 1 95.19 88 GLU A O 1
ATOM 692 N N . LYS A 1 89 ? 24.406 -13.602 -12.523 1 93.12 89 LYS A N 1
ATOM 693 C CA . LYS A 1 89 ? 24.844 -12.25 -12.18 1 93.12 89 LYS A CA 1
ATOM 694 C C . LYS A 1 89 ? 23.953 -11.203 -12.836 1 93.12 89 LYS A C 1
ATOM 696 O O . LYS A 1 89 ? 23.625 -10.18 -12.219 1 93.12 89 LYS A O 1
ATOM 701 N N . ALA A 1 90 ? 23.547 -11.445 -14.07 1 93.69 90 ALA A N 1
ATOM 702 C CA . ALA A 1 90 ? 22.703 -10.508 -14.805 1 93.69 90 ALA A CA 1
ATOM 703 C C . ALA A 1 90 ? 21.359 -10.312 -14.102 1 93.69 90 ALA A C 1
ATOM 705 O O . ALA A 1 90 ? 20.812 -9.211 -14.078 1 93.69 90 ALA A O 1
ATOM 706 N N . VAL A 1 91 ? 20.781 -11.414 -13.531 1 92.88 91 VAL A N 1
ATOM 707 C CA . VAL A 1 91 ? 19.5 -11.352 -12.828 1 92.88 91 VAL A CA 1
ATOM 708 C C . VAL A 1 91 ? 19.688 -10.68 -11.469 1 92.88 91 VAL A C 1
ATOM 710 O O . VAL A 1 91 ? 18.906 -9.828 -11.078 1 92.88 91 VAL A O 1
ATOM 713 N N . ARG A 1 92 ? 20.844 -10.977 -10.836 1 89.5 92 ARG A N 1
ATOM 714 C CA . ARG A 1 92 ? 21.125 -10.406 -9.523 1 89.5 92 ARG A CA 1
ATOM 715 C C . ARG A 1 92 ? 21.359 -8.906 -9.609 1 89.5 92 ARG A C 1
ATOM 717 O O . ARG A 1 92 ? 20.922 -8.148 -8.742 1 89.5 92 ARG A O 1
ATOM 724 N N . ASP A 1 93 ? 22.031 -8.508 -10.703 1 87.12 93 ASP A N 1
ATOM 725 C CA . ASP A 1 93 ? 22.375 -7.098 -10.883 1 87.12 93 ASP A CA 1
ATOM 726 C C . ASP A 1 93 ? 21.234 -6.34 -11.547 1 87.12 93 ASP A C 1
ATOM 728 O O . ASP A 1 93 ? 21.375 -5.164 -11.891 1 87.12 93 ASP A O 1
ATOM 732 N N . GLN A 1 94 ? 20.172 -7.027 -11.828 1 86.62 94 GLN A N 1
ATOM 733 C CA . GLN A 1 94 ? 18.938 -6.449 -12.359 1 86.62 94 GLN A CA 1
ATOM 734 C C . GLN A 1 94 ? 19.125 -6.008 -13.812 1 86.62 94 GLN A C 1
ATOM 736 O O . GLN A 1 94 ? 18.453 -5.086 -14.273 1 86.62 94 GLN A O 1
ATOM 741 N N . ASP A 1 95 ? 20.047 -6.609 -14.484 1 88.5 95 ASP A N 1
ATOM 742 C CA . ASP A 1 95 ? 20.203 -6.34 -15.914 1 88.5 95 ASP A CA 1
ATOM 743 C C . ASP A 1 95 ? 19.141 -7.07 -16.734 1 88.5 95 ASP A C 1
ATOM 745 O O . ASP A 1 95 ? 18.734 -6.602 -17.797 1 88.5 95 ASP A O 1
ATOM 749 N N . GLU A 1 96 ? 18.812 -8.25 -16.172 1 90.81 96 GLU A N 1
ATOM 750 C CA . GLU A 1 96 ? 17.75 -9.062 -16.766 1 90.81 96 GLU A CA 1
ATOM 751 C C . GLU A 1 96 ? 16.734 -9.477 -15.727 1 90.81 96 GLU A C 1
ATOM 753 O O . GLU A 1 96 ? 17.094 -9.805 -14.594 1 90.81 96 GLU A O 1
ATOM 758 N N . GLU A 1 97 ? 15.523 -9.398 -16.078 1 89.56 97 GLU A N 1
ATOM 759 C CA . GLU A 1 97 ? 14.438 -9.758 -15.172 1 89.56 97 GLU A CA 1
ATOM 760 C C . GLU A 1 97 ? 14.305 -11.273 -15.039 1 89.56 97 GLU A C 1
ATOM 762 O O . GLU A 1 97 ? 14.062 -11.789 -13.945 1 89.56 97 GLU A O 1
ATOM 767 N N . LEU A 1 98 ? 14.398 -11.906 -16.078 1 94.5 98 LEU A N 1
ATOM 768 C CA . LEU A 1 98 ? 14.203 -13.352 -16.188 1 94.5 98 LEU A CA 1
ATOM 769 C C . LEU A 1 98 ? 15.109 -13.945 -17.266 1 94.5 98 LEU A C 1
ATOM 771 O O . LEU A 1 98 ? 15.273 -13.367 -18.328 1 94.5 98 LEU A O 1
ATOM 775 N N . VAL A 1 99 ? 15.805 -15.086 -16.922 1 97.31 99 VAL A N 1
ATOM 776 C CA . VAL A 1 99 ? 16.641 -15.797 -17.891 1 97.31 99 VAL A CA 1
ATOM 777 C C . VAL A 1 99 ? 16.297 -17.281 -17.875 1 97.31 99 VAL A C 1
ATOM 779 O O . VAL A 1 99 ? 16.109 -17.875 -16.797 1 97.31 99 VAL A O 1
ATOM 782 N N . LEU A 1 100 ? 16.078 -17.797 -18.969 1 98.25 100 LEU A N 1
ATOM 783 C CA . LEU A 1 100 ? 15.898 -19.234 -19.109 1 98.25 100 LEU A CA 1
ATOM 784 C C . LEU A 1 100 ? 17.219 -19.922 -19.438 1 98.25 100 LEU A C 1
ATOM 786 O O . LEU A 1 100 ? 17.906 -19.531 -20.375 1 98.25 100 LEU A O 1
ATOM 790 N N . ARG A 1 101 ? 17.578 -20.875 -18.609 1 97.88 101 ARG A N 1
ATOM 791 C CA . ARG A 1 101 ? 18.797 -21.641 -18.859 1 97.88 101 ARG A CA 1
ATOM 792 C C . ARG A 1 101 ? 18.484 -23.094 -19.188 1 97.88 101 ARG A C 1
ATOM 794 O O . ARG A 1 101 ? 17.812 -23.781 -18.422 1 97.88 101 ARG A O 1
ATOM 801 N N . ILE A 1 102 ? 18.953 -23.594 -20.312 1 98 102 ILE A N 1
ATOM 802 C CA . ILE A 1 102 ? 18.766 -24.969 -20.766 1 98 102 ILE A CA 1
ATOM 803 C C . ILE A 1 102 ? 20.094 -25.719 -20.703 1 98 102 ILE A C 1
ATOM 805 O O . ILE A 1 102 ? 21 -25.453 -21.5 1 98 102 ILE A O 1
ATOM 809 N N . PRO A 1 103 ? 20.141 -26.656 -19.828 1 96.69 103 PRO A N 1
ATOM 810 C CA . PRO A 1 103 ? 21.391 -27.406 -19.688 1 96.69 103 PRO A CA 1
ATOM 811 C C . PRO A 1 103 ? 21.75 -28.203 -20.938 1 96.69 103 PRO A C 1
ATOM 813 O O . PRO A 1 103 ? 20.875 -28.516 -21.75 1 96.69 103 PRO A O 1
ATOM 816 N N . ALA A 1 104 ? 23.062 -28.531 -21.062 1 95.62 104 ALA A N 1
ATOM 817 C CA . ALA A 1 104 ? 23.578 -29.25 -22.219 1 95.62 104 ALA A CA 1
ATOM 818 C C . ALA A 1 104 ? 22.984 -30.656 -22.281 1 95.62 104 ALA A C 1
ATOM 820 O O . ALA A 1 104 ? 22.812 -31.219 -23.375 1 95.62 104 ALA A O 1
ATOM 821 N N . GLY A 1 105 ? 22.641 -31.125 -21.188 1 95.12 105 GLY A N 1
ATOM 822 C CA . GLY A 1 105 ? 22.109 -32.469 -21.141 1 95.12 105 GLY A CA 1
ATOM 823 C C . GLY A 1 105 ? 20.641 -32.562 -21.516 1 95.12 105 GLY A C 1
ATOM 824 O O . GLY A 1 105 ? 20.078 -33.656 -21.562 1 95.12 105 GLY A O 1
ATOM 825 N N . TYR A 1 106 ? 20.047 -31.484 -21.906 1 96.75 106 TYR A N 1
ATOM 826 C CA . TYR A 1 106 ? 18.625 -31.422 -22.234 1 96.75 106 TYR A CA 1
ATOM 827 C C . TYR A 1 106 ? 18.281 -32.375 -23.359 1 96.75 106 TYR A C 1
ATOM 829 O O . TYR A 1 106 ? 17.359 -33.188 -23.234 1 96.75 106 TYR A O 1
ATOM 837 N N . GLY A 1 107 ? 18.938 -32.344 -24.453 1 95 107 GLY A N 1
ATOM 838 C CA . GLY A 1 107 ? 18.672 -33.125 -25.641 1 95 107 GLY A CA 1
ATOM 839 C C . GLY A 1 107 ? 18.75 -34.625 -25.375 1 95 107 GLY A C 1
ATOM 840 O O . GLY A 1 107 ? 17.906 -35.406 -25.844 1 95 107 GLY A O 1
ATOM 841 N N . GLU A 1 108 ? 19.797 -35.031 -24.641 1 95.38 108 GLU A N 1
ATOM 842 C CA . GLU A 1 108 ? 19.984 -36.438 -24.328 1 95.38 108 GLU A CA 1
ATOM 843 C C . GLU A 1 108 ? 18.844 -37 -23.469 1 95.38 108 GLU A C 1
ATOM 845 O O . GLU A 1 108 ? 18.312 -38.062 -23.734 1 95.38 108 GLU A O 1
ATOM 850 N N . ARG A 1 109 ? 18.484 -36.188 -22.5 1 95.12 109 ARG A N 1
ATOM 851 C CA . ARG A 1 109 ? 17.406 -36.625 -21.625 1 95.12 109 ARG A CA 1
ATOM 852 C C . ARG A 1 109 ? 16.078 -36.656 -22.391 1 95.12 109 ARG A C 1
ATOM 854 O O . ARG A 1 109 ? 15.297 -37.594 -22.219 1 95.12 109 ARG A O 1
ATOM 861 N N . TRP A 1 110 ? 15.891 -35.75 -23.234 1 94.06 110 TRP A N 1
ATOM 862 C CA . TRP A 1 110 ? 14.688 -35.688 -24.047 1 94.06 110 TRP A CA 1
ATOM 863 C C . TRP A 1 110 ? 14.539 -36.906 -24.922 1 94.06 110 TRP A C 1
ATOM 865 O O . TRP A 1 110 ? 13.477 -37.531 -24.969 1 94.06 110 TRP A O 1
ATOM 875 N N . ARG A 1 111 ? 15.594 -37.406 -25.562 1 91.56 111 ARG A N 1
ATOM 876 C CA . ARG A 1 111 ? 15.57 -38.531 -26.469 1 91.56 111 ARG A CA 1
ATOM 877 C C . ARG A 1 111 ? 15.359 -39.844 -25.719 1 91.56 111 ARG A C 1
ATOM 879 O O . ARG A 1 111 ? 14.734 -40.781 -26.219 1 91.56 111 ARG A O 1
ATOM 886 N N . ASP A 1 112 ? 15.875 -39.781 -24.5 1 92.81 112 ASP A N 1
ATOM 887 C CA . ASP A 1 112 ? 15.789 -41 -23.688 1 92.81 112 ASP A CA 1
ATOM 888 C C . ASP A 1 112 ? 14.422 -41.125 -23.016 1 92.81 112 ASP A C 1
ATOM 890 O O . ASP A 1 112 ? 14.164 -42.062 -22.281 1 92.81 112 ASP A O 1
ATOM 894 N N . GLY A 1 113 ? 13.594 -40.125 -23.25 1 89.94 113 GLY A N 1
ATOM 895 C CA . GLY A 1 113 ? 12.266 -40.156 -22.672 1 89.94 113 GLY A CA 1
ATOM 896 C C . GLY A 1 113 ? 12.242 -39.781 -21.203 1 89.94 113 GLY A C 1
ATOM 897 O O . GLY A 1 113 ? 11.312 -40.125 -20.469 1 89.94 113 GLY A O 1
ATOM 898 N N . LEU A 1 114 ? 13.266 -39.125 -20.734 1 92.88 114 LEU A N 1
ATOM 899 C CA . LEU A 1 114 ? 13.383 -38.656 -19.359 1 92.88 114 LEU A CA 1
ATOM 900 C C . LEU A 1 114 ? 13.016 -37.188 -19.266 1 92.88 114 LEU A C 1
ATOM 902 O O . LEU A 1 114 ? 13.094 -36.438 -20.25 1 92.88 114 LEU A O 1
ATOM 906 N N . PRO A 1 115 ? 12.523 -36.812 -18.062 1 94.06 115 PRO A N 1
ATOM 907 C CA . PRO A 1 115 ? 12.234 -35.375 -17.891 1 94.06 115 PRO A CA 1
ATOM 908 C C . PRO A 1 115 ? 13.461 -34.5 -18.125 1 94.06 115 PRO A C 1
ATOM 910 O O . PRO A 1 115 ? 14.5 -34.719 -17.484 1 94.06 115 PRO A O 1
ATOM 913 N N . ALA A 1 116 ? 13.344 -33.625 -19.094 1 96 116 ALA A N 1
ATOM 914 C CA . ALA A 1 116 ? 14.43 -32.688 -19.375 1 96 116 ALA A CA 1
ATOM 915 C C . ALA A 1 116 ? 14.281 -31.406 -18.562 1 96 116 ALA A C 1
ATOM 917 O O . ALA A 1 116 ? 13.25 -30.719 -18.641 1 96 116 ALA A O 1
ATOM 918 N N . PRO A 1 117 ? 15.258 -31.031 -17.766 1 95.81 117 PRO A N 1
ATOM 919 C CA . PRO A 1 117 ? 15.133 -29.875 -16.891 1 95.81 117 PRO A CA 1
ATOM 920 C C . PRO A 1 117 ? 15.43 -28.562 -17.609 1 95.81 117 PRO A C 1
ATOM 922 O O . PRO A 1 117 ? 16.281 -28.516 -18.5 1 95.81 117 PRO A O 1
ATOM 925 N N . VAL A 1 118 ? 14.68 -27.547 -17.344 1 97.69 118 VAL A N 1
ATOM 926 C CA . VAL A 1 118 ? 14.953 -26.156 -17.719 1 97.69 118 VAL A CA 1
ATOM 927 C C . VAL A 1 118 ? 14.938 -25.281 -16.469 1 97.69 118 VAL A C 1
ATOM 929 O O . VAL A 1 118 ? 14.156 -25.516 -15.547 1 97.69 118 VAL A O 1
ATOM 932 N N . GLU A 1 119 ? 15.852 -24.359 -16.406 1 97.56 119 GLU A N 1
ATOM 933 C CA . GLU A 1 119 ? 15.977 -23.516 -15.234 1 97.56 119 GLU A CA 1
ATOM 934 C C . GLU A 1 119 ? 15.516 -22.078 -15.531 1 97.56 119 GLU A C 1
ATOM 936 O O . GLU A 1 119 ? 15.906 -21.5 -16.547 1 97.56 119 GLU A O 1
ATOM 941 N N . LEU A 1 120 ? 14.648 -21.609 -14.727 1 97.44 120 LEU A N 1
ATOM 942 C CA . LEU A 1 120 ? 14.258 -20.203 -14.781 1 97.44 120 LEU A CA 1
ATOM 943 C C . LEU A 1 120 ? 14.945 -19.406 -13.68 1 97.44 120 LEU A C 1
ATOM 945 O O . LEU A 1 120 ? 14.727 -19.656 -12.492 1 97.44 120 LEU A O 1
ATOM 949 N N . LEU A 1 121 ? 15.82 -18.531 -14.117 1 97.06 121 LEU A N 1
ATOM 950 C CA . LEU A 1 121 ? 16.531 -17.656 -13.188 1 97.06 121 LEU A CA 1
ATOM 951 C C . LEU A 1 121 ? 15.812 -16.328 -13.031 1 97.06 121 LEU A C 1
ATOM 953 O O . LEU A 1 121 ? 15.57 -15.625 -14.016 1 97.06 121 LEU A O 1
ATOM 957 N N . TYR A 1 122 ? 15.445 -16.016 -11.852 1 95 122 TYR A N 1
ATOM 958 C CA . TYR A 1 122 ? 14.75 -14.758 -11.586 1 95 122 TYR A CA 1
ATOM 959 C C . TYR A 1 122 ? 15.047 -14.266 -10.172 1 95 122 TYR A C 1
ATOM 961 O O . TYR A 1 122 ? 15.711 -14.953 -9.391 1 95 122 TYR A O 1
ATOM 969 N N . ASP A 1 123 ? 14.688 -13.07 -9.883 1 91.5 123 ASP A N 1
ATOM 970 C CA . ASP A 1 123 ? 14.797 -12.461 -8.562 1 91.5 123 ASP A CA 1
ATOM 971 C C . ASP A 1 123 ? 13.422 -12.117 -7.992 1 91.5 123 ASP A C 1
ATOM 973 O O . ASP A 1 123 ? 12.781 -11.164 -8.438 1 91.5 123 ASP A O 1
ATOM 977 N N . ASP A 1 124 ? 13.07 -12.805 -6.969 1 87.62 124 ASP A N 1
ATOM 978 C CA . ASP A 1 124 ? 11.727 -12.719 -6.422 1 87.62 124 ASP A CA 1
ATOM 979 C C . ASP A 1 124 ? 11.531 -11.422 -5.641 1 87.62 124 ASP A C 1
ATOM 981 O O . ASP A 1 124 ? 10.406 -11.062 -5.277 1 87.62 124 ASP A O 1
ATOM 985 N N . SER A 1 125 ? 12.617 -10.758 -5.43 1 85.88 125 SER A N 1
ATOM 986 C CA . SER A 1 125 ? 12.516 -9.516 -4.664 1 85.88 125 SER A CA 1
ATOM 987 C C . SER A 1 125 ? 12.195 -8.328 -5.566 1 85.88 125 SER A C 1
ATOM 989 O O . SER A 1 125 ? 12.047 -7.203 -5.09 1 85.88 125 SER A O 1
ATOM 991 N N . ARG A 1 126 ? 12.102 -8.602 -6.805 1 80.94 126 ARG A N 1
ATOM 992 C CA . ARG A 1 126 ? 11.805 -7.523 -7.746 1 80.94 126 ARG A CA 1
ATOM 993 C C . ARG A 1 126 ? 10.32 -7.477 -8.07 1 80.94 126 ARG A C 1
ATOM 995 O O . ARG A 1 126 ? 9.648 -8.508 -8.102 1 80.94 126 ARG A O 1
ATOM 1002 N N . GLN A 1 127 ? 9.953 -6.207 -8.32 1 72.25 127 GLN A N 1
ATOM 1003 C CA . GLN A 1 127 ? 8.531 -6.02 -8.617 1 72.25 127 GLN A CA 1
ATOM 1004 C C . GLN A 1 127 ? 8.18 -6.582 -9.992 1 72.25 127 GLN A C 1
ATOM 1006 O O . GLN A 1 127 ? 8.977 -6.496 -10.93 1 72.25 127 GLN A O 1
ATOM 1011 N N . PHE A 1 128 ? 7.117 -7.285 -10.266 1 70.06 128 PHE A N 1
ATOM 1012 C CA . PHE A 1 128 ? 6.465 -7.746 -11.492 1 70.06 128 PHE A CA 1
ATOM 1013 C C . PHE A 1 128 ? 7.172 -8.977 -12.047 1 70.06 128 PHE A C 1
ATOM 1015 O O . PHE A 1 128 ? 6.758 -9.523 -13.07 1 70.06 128 PHE A O 1
ATOM 1022 N N . THR A 1 129 ? 8.289 -9.406 -11.398 1 84 129 THR A N 1
ATOM 1023 C CA . THR A 1 129 ? 9.023 -10.57 -11.883 1 84 129 THR A CA 1
ATOM 1024 C C . THR A 1 129 ? 8.156 -11.82 -11.82 1 84 129 THR A C 1
ATOM 1026 O O . THR A 1 129 ? 8.258 -12.695 -12.68 1 84 129 THR A O 1
ATOM 1029 N N . ALA A 1 130 ? 7.301 -11.789 -10.852 1 82.12 130 ALA A N 1
ATOM 1030 C CA . ALA A 1 130 ? 6.461 -12.969 -10.641 1 82.12 130 ALA A CA 1
ATOM 1031 C C . ALA A 1 130 ? 5.57 -13.227 -11.859 1 82.12 130 ALA A C 1
ATOM 1033 O O . ALA A 1 130 ? 5.379 -14.375 -12.258 1 82.12 130 ALA A O 1
ATOM 1034 N N . ALA A 1 131 ? 5.094 -12.188 -12.453 1 80.56 131 ALA A N 1
ATOM 1035 C CA . ALA A 1 131 ? 4.223 -12.328 -13.617 1 80.56 131 ALA A CA 1
ATOM 1036 C C . ALA A 1 131 ? 4.984 -12.898 -14.812 1 80.56 131 ALA A C 1
ATOM 1038 O O . ALA A 1 131 ? 4.465 -13.75 -15.531 1 80.56 131 ALA A O 1
ATOM 1039 N N . ALA A 1 132 ? 6.164 -12.453 -15.008 1 87.38 132 ALA A N 1
ATOM 1040 C CA . ALA A 1 132 ? 6.992 -12.938 -16.109 1 87.38 132 ALA A CA 1
ATOM 1041 C C . ALA A 1 132 ? 7.348 -14.406 -15.906 1 87.38 132 ALA A C 1
ATOM 1043 O O . ALA A 1 132 ? 7.312 -15.195 -16.859 1 87.38 132 ALA A O 1
ATOM 1044 N N . VAL A 1 133 ? 7.648 -14.758 -14.703 1 92.44 133 VAL A N 1
ATOM 1045 C CA . VAL A 1 133 ? 7.996 -16.141 -14.375 1 92.44 133 VAL A CA 1
ATOM 1046 C C . VAL A 1 133 ? 6.789 -17.047 -14.617 1 92.44 133 VAL A C 1
ATOM 1048 O O . VAL A 1 133 ? 6.918 -18.109 -15.219 1 92.44 133 VAL A O 1
ATOM 1051 N N . GLN A 1 134 ? 5.625 -16.625 -14.148 1 87.75 134 GLN A N 1
ATOM 1052 C CA . GLN A 1 134 ? 4.41 -17.406 -14.328 1 87.75 134 GLN A CA 1
ATOM 1053 C C . GLN A 1 134 ? 4.09 -17.594 -15.805 1 87.75 134 GLN A C 1
ATOM 1055 O O . GLN A 1 134 ? 3.695 -18.688 -16.219 1 87.75 134 GLN A O 1
ATOM 1060 N N . ARG A 1 135 ? 4.266 -16.531 -16.547 1 89.88 135 ARG A N 1
ATOM 1061 C CA . ARG A 1 135 ? 4.008 -16.609 -17.984 1 89.88 135 ARG A CA 1
ATOM 1062 C C . ARG A 1 135 ? 4.965 -17.578 -18.656 1 89.88 135 ARG A C 1
ATOM 1064 O O . ARG A 1 135 ? 4.543 -18.438 -19.438 1 89.88 135 ARG A O 1
ATOM 1071 N N . ALA A 1 136 ? 6.195 -17.469 -18.344 1 95.25 136 ALA A N 1
ATOM 1072 C CA . ALA A 1 136 ? 7.203 -18.359 -18.906 1 95.25 136 ALA A CA 1
ATOM 1073 C C . ALA A 1 136 ? 6.941 -19.812 -18.5 1 95.25 136 ALA A C 1
ATOM 1075 O O . ALA A 1 136 ? 6.996 -20.703 -19.344 1 95.25 136 ALA A O 1
ATOM 1076 N N . THR A 1 137 ? 6.656 -20 -17.281 1 94.75 137 THR A N 1
ATOM 1077 C CA . THR A 1 137 ? 6.383 -21.328 -16.781 1 94.75 137 THR A CA 1
ATOM 1078 C C . THR A 1 137 ? 5.172 -21.953 -17.469 1 94.75 137 THR A C 1
ATOM 1080 O O . THR A 1 137 ? 5.211 -23.109 -17.891 1 94.75 137 THR A O 1
ATOM 1083 N N . ARG A 1 138 ? 4.137 -21.203 -17.656 1 91.38 138 ARG A N 1
ATOM 1084 C CA . ARG A 1 138 ? 2.924 -21.672 -18.312 1 91.38 138 ARG A CA 1
ATOM 1085 C C . ARG A 1 138 ? 3.209 -22.094 -19.75 1 91.38 138 ARG A C 1
ATOM 1087 O O . ARG A 1 138 ? 2.703 -23.125 -20.219 1 91.38 138 ARG A O 1
ATOM 1094 N N . LEU A 1 139 ? 3.979 -21.328 -20.422 1 95.25 139 LEU A N 1
ATOM 1095 C CA . LEU A 1 139 ? 4.312 -21.625 -21.812 1 95.25 139 LEU A CA 1
ATOM 1096 C C . LEU A 1 139 ? 5.152 -22.891 -21.906 1 95.25 139 LEU A C 1
ATOM 1098 O O . LEU A 1 139 ? 4.934 -23.734 -22.781 1 95.25 139 LEU A O 1
ATOM 1102 N N . ILE A 1 140 ? 6.055 -23.062 -20.984 1 96.75 140 ILE A N 1
ATOM 1103 C CA . ILE A 1 140 ? 6.906 -24.25 -20.984 1 96.75 140 ILE A CA 1
ATOM 1104 C C . ILE A 1 140 ? 6.082 -25.469 -20.609 1 96.75 140 ILE A C 1
ATOM 1106 O O . ILE A 1 140 ? 6.238 -26.547 -21.203 1 96.75 140 ILE A O 1
ATOM 1110 N N . GLU A 1 141 ? 5.242 -25.297 -19.625 1 93.06 141 GLU A N 1
ATOM 1111 C CA . GLU A 1 141 ? 4.383 -26.391 -19.219 1 93.06 141 GLU A CA 1
ATOM 1112 C C . GLU A 1 141 ? 3.42 -26.797 -20.328 1 93.06 141 GLU A C 1
ATOM 1114 O O . GLU A 1 141 ? 3.107 -27.984 -20.484 1 93.06 141 GLU A O 1
ATOM 1119 N N . SER A 1 142 ? 2.932 -25.828 -21.047 1 94.19 142 SER A N 1
ATOM 1120 C CA . SER A 1 142 ? 2.09 -26.125 -22.203 1 94.19 142 SER A CA 1
ATOM 1121 C C . SER A 1 142 ? 2.848 -26.953 -23.234 1 94.19 142 SER A C 1
ATOM 1123 O O . SER A 1 142 ? 2.299 -27.891 -23.812 1 94.19 142 SER A O 1
ATOM 1125 N N . TYR A 1 143 ? 4.07 -26.609 -23.5 1 96.44 143 T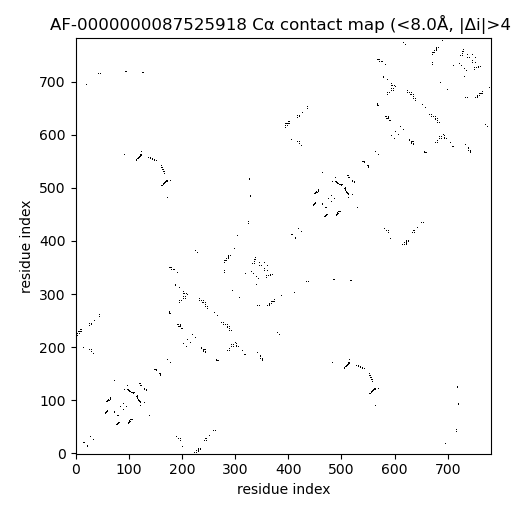YR A N 1
ATOM 1126 C CA . TYR A 1 143 ? 4.945 -27.375 -24.375 1 96.44 143 TYR A CA 1
ATOM 1127 C C . TYR A 1 143 ? 5.113 -28.812 -23.875 1 96.44 143 TYR A C 1
ATOM 1129 O O . TYR A 1 143 ? 5.004 -29.766 -24.641 1 96.44 143 TYR A O 1
ATOM 1137 N N . GLY A 1 144 ? 5.363 -28.891 -22.609 1 94.94 144 GLY A N 1
ATOM 1138 C CA . GLY A 1 144 ? 5.484 -30.203 -21.984 1 94.94 144 GLY A CA 1
ATOM 1139 C C . GLY A 1 144 ? 4.23 -31.047 -22.125 1 94.94 144 GLY A C 1
ATOM 1140 O O . GLY A 1 144 ? 4.305 -32.25 -22.422 1 94.94 144 GLY A O 1
ATOM 1141 N N . ALA A 1 145 ? 3.102 -30.438 -21.953 1 91.62 145 ALA A N 1
ATOM 1142 C CA . ALA A 1 145 ? 1.824 -31.141 -22.031 1 91.62 145 ALA A CA 1
ATOM 1143 C C . ALA A 1 145 ? 1.566 -31.656 -23.438 1 91.62 145 ALA A C 1
ATOM 1145 O O . ALA A 1 145 ? 1.096 -32.781 -23.609 1 91.62 145 ALA A O 1
ATOM 1146 N N . ILE A 1 146 ? 1.863 -30.875 -24.438 1 94.12 146 ILE A N 1
ATOM 1147 C CA . ILE A 1 146 ? 1.679 -31.25 -25.828 1 94.12 146 ILE A CA 1
ATOM 1148 C C . ILE A 1 146 ? 2.551 -32.469 -26.156 1 94.12 146 ILE A C 1
ATOM 1150 O O . ILE A 1 146 ? 2.074 -33.438 -26.75 1 94.12 146 ILE A O 1
ATOM 1154 N N . HIS A 1 147 ? 3.729 -32.438 -25.75 1 94.69 147 HIS A N 1
ATOM 1155 C CA . HIS A 1 147 ? 4.656 -33.5 -26.109 1 94.69 147 HIS A CA 1
ATOM 1156 C C . HIS A 1 147 ? 4.422 -34.75 -25.25 1 94.69 147 HIS A C 1
ATOM 1158 O O . HIS A 1 147 ? 4.645 -35.875 -25.703 1 94.69 147 HIS A O 1
ATOM 1164 N N . ALA A 1 148 ? 3.977 -34.5 -24 1 93.62 148 ALA A N 1
ATOM 1165 C CA . ALA A 1 148 ? 3.557 -35.656 -23.203 1 93.62 148 ALA A CA 1
ATOM 1166 C C . ALA A 1 148 ? 2.428 -36.406 -23.891 1 93.62 148 ALA A C 1
ATOM 1168 O O . ALA A 1 148 ? 2.459 -37.625 -23.984 1 93.62 148 ALA A O 1
ATOM 1169 N N . ALA A 1 149 ? 1.479 -35.688 -24.375 1 93.69 149 ALA A N 1
ATOM 1170 C CA . ALA A 1 149 ? 0.353 -36.281 -25.094 1 93.69 149 ALA A CA 1
ATOM 1171 C C . ALA A 1 149 ? 0.826 -37.031 -26.344 1 93.69 149 ALA A C 1
ATOM 1173 O O . ALA A 1 149 ? 0.354 -38.125 -26.625 1 93.69 149 ALA A O 1
ATOM 1174 N N . LEU A 1 150 ? 1.771 -36.469 -27.062 1 93.69 150 LEU A N 1
ATOM 1175 C CA . LEU A 1 150 ? 2.305 -37.094 -28.266 1 93.69 150 LEU A CA 1
ATOM 1176 C C . LEU A 1 150 ? 3.055 -38.375 -27.938 1 93.69 150 LEU A C 1
ATOM 1178 O O . LEU A 1 150 ? 2.898 -39.375 -28.641 1 93.69 150 LEU A O 1
ATOM 1182 N N . ARG A 1 151 ? 3.871 -38.344 -26.875 1 93.19 151 ARG A N 1
ATOM 1183 C CA . ARG A 1 151 ? 4.617 -39.531 -26.453 1 93.19 151 ARG A CA 1
ATOM 1184 C C . ARG A 1 151 ? 3.676 -40.656 -26.094 1 93.19 151 ARG A C 1
ATOM 1186 O O . ARG A 1 151 ? 3.955 -41.812 -26.391 1 93.19 151 ARG A O 1
ATOM 1193 N N . LEU A 1 152 ? 2.617 -40.344 -25.469 1 93.06 152 LEU A N 1
ATOM 1194 C CA . LEU A 1 152 ? 1.649 -41.344 -25.078 1 93.06 152 LEU A CA 1
ATOM 1195 C C . LEU A 1 152 ? 0.885 -41.875 -26.281 1 93.06 152 LEU A C 1
ATOM 1197 O O . LEU A 1 152 ? 0.708 -43.094 -26.438 1 93.06 152 LEU A O 1
ATOM 1201 N N . THR A 1 153 ? 0.521 -41 -27.156 1 93.88 153 THR A N 1
ATOM 1202 C CA . THR A 1 153 ? -0.246 -41.375 -28.344 1 93.88 153 THR A CA 1
ATOM 1203 C C . THR A 1 153 ? 0.549 -42.344 -29.219 1 93.88 153 THR A C 1
ATOM 1205 O O . THR A 1 153 ? 0.003 -43.312 -29.734 1 93.88 153 THR A O 1
ATOM 1208 N N . VAL A 1 154 ? 1.768 -42.094 -29.406 1 91.88 154 VAL A N 1
ATOM 1209 C CA . VAL A 1 154 ? 2.623 -42.938 -30.25 1 91.88 154 VAL A CA 1
ATOM 1210 C C . VAL A 1 154 ? 2.744 -44.344 -29.656 1 91.88 154 VAL A C 1
ATOM 1212 O O . VAL A 1 154 ? 2.928 -45.312 -30.375 1 91.88 154 VAL A O 1
ATOM 1215 N N . ARG A 1 155 ? 2.514 -44.469 -28.406 1 89.88 155 ARG A N 1
ATOM 1216 C CA . ARG A 1 155 ? 2.602 -45.75 -27.719 1 89.88 155 ARG A CA 1
ATOM 1217 C C . ARG A 1 155 ? 1.228 -46.406 -27.578 1 89.88 155 ARG A C 1
ATOM 1219 O O . ARG A 1 155 ? 1.07 -47.375 -26.875 1 89.88 155 ARG A O 1
ATOM 1226 N N . GLY A 1 156 ? 0.245 -45.719 -28.156 1 91.19 156 GLY A N 1
ATOM 1227 C CA . GLY A 1 156 ? -1.105 -46.25 -28.172 1 91.19 156 GLY A CA 1
ATOM 1228 C C . GLY A 1 156 ? -1.89 -45.969 -26.906 1 91.19 156 GLY A C 1
ATOM 1229 O O . GLY A 1 156 ? -2.859 -46.688 -26.609 1 91.19 156 GLY A O 1
ATOM 1230 N N . ILE A 1 157 ? -1.401 -45.125 -26.156 1 91.38 157 ILE A N 1
ATOM 1231 C CA . ILE A 1 157 ? -2.059 -44.781 -24.906 1 91.38 157 ILE A CA 1
ATOM 1232 C C . ILE A 1 157 ? -2.807 -43.438 -25.062 1 91.38 157 ILE A C 1
ATOM 1234 O O . ILE A 1 157 ? -2.264 -42.469 -25.594 1 91.38 157 ILE A O 1
ATOM 1238 N N . ASP A 1 158 ? -4.062 -43.438 -24.656 1 91.19 158 ASP A N 1
ATOM 1239 C CA . ASP A 1 158 ? -4.816 -42.188 -24.641 1 91.19 158 ASP A CA 1
ATOM 1240 C C . ASP A 1 158 ? -4.195 -41.188 -23.672 1 91.19 158 ASP A C 1
ATOM 1242 O O . ASP A 1 158 ? -4.059 -41.469 -22.469 1 91.19 158 ASP A O 1
ATOM 1246 N N . PRO A 1 159 ? -3.857 -39.969 -24.141 1 91.94 159 PRO A N 1
ATOM 1247 C CA . PRO A 1 159 ? -3.195 -38.969 -23.281 1 91.94 159 PRO A CA 1
ATOM 1248 C C . PRO A 1 159 ? -4.051 -38.562 -22.094 1 91.94 159 PRO A C 1
ATOM 1250 O O . PRO A 1 159 ? -3.518 -38.125 -21.078 1 91.94 159 PRO A O 1
ATOM 1253 N N . GLN A 1 160 ? -5.281 -38.688 -22.188 1 90.81 160 GLN A N 1
ATOM 1254 C CA . GLN A 1 160 ? -6.18 -38.281 -21.109 1 90.81 160 GLN A CA 1
ATOM 1255 C C . GLN A 1 160 ? -5.945 -39.156 -19.875 1 90.81 160 GLN A C 1
ATOM 1257 O O . GLN A 1 160 ? -6.266 -38.75 -18.75 1 90.81 160 GLN A O 1
ATOM 1262 N N . ILE A 1 161 ? -5.355 -40.312 -20.094 1 89.19 161 ILE A N 1
ATOM 1263 C CA . ILE A 1 161 ? -5.094 -41.25 -18.984 1 89.19 161 ILE A CA 1
ATOM 1264 C C . ILE A 1 161 ? -4.094 -40.625 -18.016 1 89.19 161 ILE A C 1
ATOM 1266 O O . ILE A 1 161 ? -4.129 -40.906 -16.812 1 89.19 161 ILE A O 1
ATOM 1270 N N . ALA A 1 162 ? -3.238 -39.719 -18.5 1 89.44 162 ALA A N 1
ATOM 1271 C CA . ALA A 1 162 ? -2.188 -39.094 -17.703 1 89.44 162 ALA A CA 1
ATOM 1272 C C . ALA A 1 162 ? -2.699 -37.812 -17.031 1 89.44 162 ALA A C 1
ATOM 1274 O O . ALA A 1 162 ? -1.939 -37.125 -16.359 1 89.44 162 ALA A O 1
ATOM 1275 N N . GLN A 1 163 ? -3.967 -37.5 -17.094 1 91.12 163 GLN A N 1
ATOM 1276 C CA . GLN A 1 163 ? -4.59 -36.375 -16.438 1 91.12 163 GLN A CA 1
ATOM 1277 C C . GLN A 1 163 ? -5.848 -36.781 -15.68 1 91.12 163 GLN A C 1
ATOM 1279 O O . GLN A 1 163 ? -6.961 -36.438 -16.062 1 91.12 163 GLN A O 1
ATOM 1284 N N . PRO A 1 164 ? -5.602 -37.5 -14.586 1 92.56 164 PRO A N 1
ATOM 1285 C CA . PRO A 1 164 ? -6.742 -38.094 -13.898 1 92.56 164 PRO A CA 1
ATOM 1286 C C . PRO A 1 164 ? -7.711 -37.062 -13.328 1 92.56 164 PRO A C 1
ATOM 1288 O O . PRO A 1 164 ? -8.914 -37.312 -13.234 1 92.56 164 PRO A O 1
ATOM 1291 N N . VAL A 1 165 ? -7.164 -35.938 -12.844 1 94.25 165 VAL A N 1
ATOM 1292 C CA . VAL A 1 165 ? -8.016 -34.906 -12.211 1 94.25 165 VAL A CA 1
ATOM 1293 C C . VAL A 1 165 ? -7.773 -33.562 -12.867 1 94.25 165 VAL A C 1
ATOM 1295 O O . VAL A 1 165 ? -6.637 -33.219 -13.195 1 94.25 165 VAL A O 1
ATOM 1298 N N . THR A 1 166 ? -8.82 -32.844 -13.188 1 92.88 166 THR A N 1
ATOM 1299 C CA . THR A 1 166 ? -8.734 -31.484 -13.703 1 92.88 166 THR A CA 1
ATOM 1300 C C . THR A 1 166 ? -9.375 -30.5 -12.734 1 92.88 166 THR A C 1
ATOM 1302 O O . THR A 1 166 ? -10.516 -30.688 -12.305 1 92.88 166 THR A O 1
ATOM 1305 N N . VAL A 1 167 ? -8.562 -29.5 -12.352 1 94.19 167 VAL A N 1
ATOM 1306 C CA . VAL A 1 167 ? -9.047 -28.484 -11.422 1 94.19 167 VAL A CA 1
ATOM 1307 C C . VAL A 1 167 ? -9.664 -27.328 -12.203 1 94.19 167 VAL A C 1
ATOM 1309 O O . VAL A 1 167 ? -9.008 -26.719 -13.047 1 94.19 167 VAL A O 1
ATOM 1312 N N . ILE A 1 168 ? -10.938 -27.125 -12.016 1 93.25 168 ILE A N 1
ATOM 1313 C CA . ILE A 1 168 ? -11.633 -25.984 -12.617 1 93.25 168 ILE A CA 1
ATOM 1314 C C . ILE A 1 168 ? -11.828 -24.891 -11.586 1 93.25 168 ILE A C 1
ATOM 1316 O O . ILE A 1 168 ? -12.523 -25.078 -10.586 1 93.25 168 ILE A O 1
ATOM 1320 N N . GLU A 1 169 ? -11.203 -23.75 -11.812 1 93.25 169 GLU A N 1
ATOM 1321 C CA . GLU A 1 169 ? -11.344 -22.609 -10.914 1 93.25 169 GLU A CA 1
ATOM 1322 C C . GLU A 1 169 ? -12.555 -21.766 -11.281 1 93.25 169 GLU A C 1
ATOM 1324 O O . GLU A 1 169 ? -12.68 -21.312 -12.422 1 93.25 169 GLU A O 1
ATOM 1329 N N . ARG A 1 170 ? -13.406 -21.625 -10.344 1 93.06 170 ARG A N 1
ATOM 1330 C CA . ARG A 1 170 ? -14.602 -20.812 -10.539 1 93.06 170 ARG A CA 1
ATOM 1331 C C . ARG A 1 170 ? -14.578 -19.594 -9.625 1 93.06 170 ARG A C 1
ATOM 1333 O O . ARG A 1 170 ? -14.977 -19.672 -8.461 1 93.06 170 ARG A O 1
ATOM 1340 N N . ASP A 1 171 ? -14.188 -18.484 -10.219 1 91.62 171 ASP A N 1
ATOM 1341 C CA . ASP A 1 171 ? -14.133 -17.219 -9.492 1 91.62 171 ASP A CA 1
ATOM 1342 C C . ASP A 1 171 ? -15.523 -16.609 -9.344 1 91.62 171 ASP A C 1
ATOM 1344 O O . ASP A 1 171 ? -16.203 -16.359 -10.336 1 91.62 171 ASP A O 1
ATOM 1348 N N . GLN A 1 172 ? -15.859 -16.422 -8.117 1 91.19 172 GLN A N 1
ATOM 1349 C CA . GLN A 1 172 ? -17.188 -15.906 -7.84 1 91.19 172 GLN A CA 1
ATOM 1350 C C . GLN A 1 172 ? -17.172 -14.383 -7.727 1 91.19 172 GLN A C 1
ATOM 1352 O O . GLN A 1 172 ? -18.203 -13.766 -7.434 1 91.19 172 GLN A O 1
ATOM 1357 N N . SER A 1 173 ? -16.062 -13.789 -7.957 1 88.75 173 SER A N 1
ATOM 1358 C CA . SER A 1 173 ? -15.992 -12.344 -7.809 1 88.75 173 SER A CA 1
ATOM 1359 C C . SER A 1 173 ? -16.625 -11.633 -9 1 88.75 173 SER A C 1
ATOM 1361 O O . SER A 1 173 ? -16.656 -12.172 -10.109 1 88.75 173 SER A O 1
ATOM 1363 N N . SER A 1 174 ? -17.219 -10.492 -8.719 1 87.5 174 SER A N 1
ATOM 1364 C CA . SER A 1 174 ? -17.75 -9.625 -9.773 1 87.5 174 SER A CA 1
ATOM 1365 C C . SER A 1 174 ? -16.719 -8.594 -10.211 1 87.5 174 SER A C 1
ATOM 1367 O O . SER A 1 174 ? -15.719 -8.375 -9.523 1 87.5 174 SER A O 1
ATOM 1369 N N . ALA A 1 175 ? -16.922 -8.023 -11.367 1 86 175 ALA A N 1
ATOM 1370 C CA . ALA A 1 175 ? -16.062 -6.945 -11.844 1 86 175 ALA A CA 1
ATOM 1371 C C . ALA A 1 175 ? -16.031 -5.789 -10.852 1 86 175 ALA A C 1
ATOM 1373 O O . ALA A 1 175 ? -14.977 -5.188 -10.617 1 86 175 ALA A O 1
ATOM 1374 N N . GLN A 1 176 ? -17.125 -5.539 -10.227 1 86.62 176 GLN A N 1
ATOM 1375 C CA . GLN A 1 176 ? -17.203 -4.441 -9.273 1 86.62 176 GLN A CA 1
ATOM 1376 C C . GLN A 1 176 ? -16.469 -4.773 -7.984 1 86.62 176 GLN A C 1
ATOM 1378 O O . GLN A 1 176 ? -15.812 -3.908 -7.395 1 86.62 176 GLN A O 1
ATOM 1383 N N . SER A 1 177 ? -16.609 -5.961 -7.559 1 87.81 177 SER A N 1
ATOM 1384 C CA . SER A 1 177 ? -15.914 -6.344 -6.332 1 87.81 177 SER A CA 1
ATOM 1385 C C . SER A 1 177 ? -14.406 -6.332 -6.531 1 87.81 177 SER A C 1
ATOM 1387 O O . SER A 1 177 ? -13.656 -5.992 -5.613 1 87.81 177 SER A O 1
ATOM 1389 N N . ARG A 1 178 ? -13.938 -6.617 -7.695 1 86.06 178 ARG A N 1
ATOM 1390 C CA . ARG A 1 178 ? -12.516 -6.562 -7.992 1 86.06 178 ARG A CA 1
ATOM 1391 C C . ARG A 1 178 ? -12.023 -5.117 -8.062 1 86.06 178 ARG A C 1
ATOM 1393 O O . ARG A 1 178 ? -10.922 -4.809 -7.598 1 86.06 178 ARG A O 1
ATOM 1400 N N . ALA A 1 179 ? -12.859 -4.34 -8.664 1 83 179 ALA A N 1
ATOM 1401 C CA . ALA A 1 179 ? -12.539 -2.916 -8.672 1 83 179 ALA A CA 1
ATOM 1402 C C . ALA A 1 179 ? -12.461 -2.361 -7.25 1 83 179 ALA A C 1
ATOM 1404 O O . ALA A 1 179 ? -11.641 -1.484 -6.961 1 83 179 ALA A O 1
ATOM 1405 N N . GLY A 1 180 ? -13.32 -2.934 -6.414 1 83.94 180 GLY A N 1
ATOM 1406 C CA . GLY A 1 180 ? -13.344 -2.512 -5.023 1 83.94 180 GLY A CA 1
ATOM 1407 C C . GLY A 1 180 ? -12.039 -2.777 -4.297 1 83.94 180 GLY A C 1
ATOM 1408 O O . GLY A 1 180 ? -11.672 -2.045 -3.379 1 83.94 180 GLY A O 1
ATOM 1409 N N . MET A 1 181 ? -11.305 -3.746 -4.766 1 81.56 181 MET A N 1
ATOM 1410 C CA . MET A 1 181 ? -10.016 -4.039 -4.152 1 81.56 181 MET A CA 1
ATOM 1411 C C . MET A 1 181 ? -9.016 -2.922 -4.43 1 81.56 181 MET A C 1
ATOM 1413 O O . MET A 1 181 ? -8.203 -2.578 -3.568 1 81.56 181 MET A O 1
ATOM 1417 N N . LEU A 1 182 ? -9.164 -2.406 -5.574 1 77.94 182 LEU A N 1
ATOM 1418 C CA . LEU A 1 182 ? -8.273 -1.317 -5.965 1 77.94 182 LEU A CA 1
ATOM 1419 C C . LEU A 1 182 ? -8.586 -0.049 -5.176 1 77.94 182 LEU A C 1
ATOM 1421 O O . LEU A 1 182 ? -7.707 0.783 -4.953 1 77.94 182 LEU A O 1
ATOM 1425 N N . LEU A 1 183 ? -9.82 -0.051 -4.73 1 80.88 183 LEU A N 1
ATOM 1426 C CA . LEU A 1 183 ? -10.281 1.141 -4.027 1 80.88 183 LEU A CA 1
ATOM 1427 C C . LEU A 1 183 ? -10.375 0.883 -2.529 1 80.88 183 LEU A C 1
ATOM 1429 O O . LEU A 1 183 ? -11.156 1.535 -1.831 1 80.88 183 LEU A O 1
ATOM 1433 N N . ALA A 1 184 ? -9.578 -0.05 -2.076 1 81.31 184 ALA A N 1
ATOM 1434 C CA . ALA A 1 184 ? -9.625 -0.452 -0.674 1 81.31 184 ALA A CA 1
ATOM 1435 C C . ALA A 1 184 ? -9.242 0.707 0.243 1 81.31 184 ALA A C 1
ATOM 1437 O O . ALA A 1 184 ? -9.594 0.712 1.426 1 81.31 184 ALA A O 1
ATOM 1438 N N . PHE A 1 185 ? -8.633 1.692 -0.225 1 82.12 185 PHE A N 1
ATOM 1439 C CA . PHE A 1 185 ? -8.164 2.824 0.569 1 82.12 185 PHE A CA 1
ATOM 1440 C C . PHE A 1 185 ? -9.219 3.926 0.6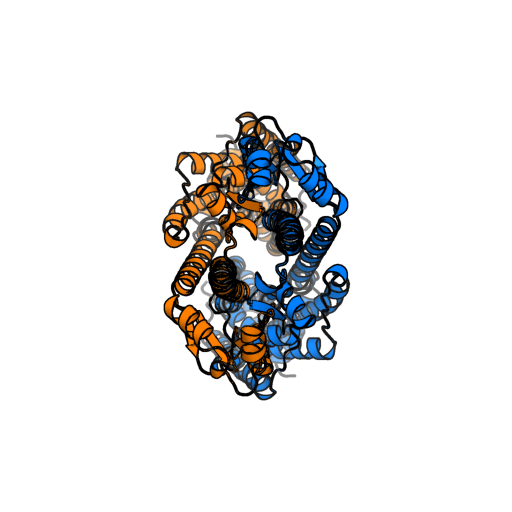08 1 82.12 185 PHE A C 1
ATOM 1442 O O . PHE A 1 185 ? -9.102 4.871 1.39 1 82.12 185 PHE A O 1
ATOM 1449 N N . LEU A 1 186 ? -10.211 3.777 -0.137 1 84.12 186 LEU A N 1
ATOM 1450 C CA . LEU A 1 186 ? -11.203 4.832 -0.324 1 84.12 186 LEU A CA 1
ATOM 1451 C C . LEU A 1 186 ? -11.891 5.172 0.994 1 84.12 186 LEU A C 1
ATOM 1453 O O . LEU A 1 186 ? -12.039 6.348 1.339 1 84.12 186 LEU A O 1
ATOM 1457 N N . PRO A 1 187 ? -12.305 4.18 1.738 1 90 187 PRO A N 1
ATOM 1458 C CA . PRO A 1 187 ? -12.953 4.516 3.01 1 90 187 PRO A CA 1
ATOM 1459 C C . PRO A 1 187 ? -12.055 5.348 3.926 1 90 187 PRO A C 1
ATOM 1461 O O . PRO A 1 187 ? -12.531 6.297 4.559 1 90 187 PRO A O 1
ATOM 1464 N N . TYR A 1 188 ? -10.828 5.094 3.986 1 86.38 188 TYR A N 1
ATOM 1465 C CA . TYR A 1 188 ? -9.883 5.859 4.789 1 86.38 188 TYR A CA 1
ATOM 1466 C C . TYR A 1 188 ? -9.828 7.312 4.336 1 86.38 188 TYR A C 1
ATOM 1468 O O . TYR A 1 188 ? -9.859 8.227 5.164 1 86.38 188 TYR A O 1
ATOM 1476 N N . MET A 1 189 ? -9.727 7.461 3.119 1 84.31 189 MET A N 1
ATOM 1477 C CA . MET A 1 189 ? -9.633 8.805 2.555 1 84.31 189 MET A CA 1
ATOM 1478 C C . MET A 1 189 ? -10.852 9.641 2.922 1 84.31 189 MET A C 1
ATOM 1480 O O . MET A 1 189 ? -10.727 10.82 3.254 1 84.31 189 MET A O 1
ATOM 1484 N N . LEU A 1 190 ? -11.984 9.016 2.824 1 88.06 190 LEU A N 1
ATOM 1485 C CA . LEU A 1 190 ? -13.227 9.742 3.102 1 88.06 190 LEU A CA 1
ATOM 1486 C C . LEU A 1 190 ? -13.32 10.102 4.582 1 88.06 190 LEU A C 1
ATOM 1488 O O . LEU A 1 190 ? -13.703 11.227 4.926 1 88.06 190 LEU A O 1
ATOM 1492 N N . ILE A 1 191 ? -12.977 9.164 5.406 1 91.31 191 ILE A N 1
ATOM 1493 C CA . ILE A 1 191 ? -13 9.414 6.844 1 91.31 191 ILE A CA 1
ATOM 1494 C C . ILE A 1 191 ? -11.977 10.5 7.191 1 91.31 191 ILE A C 1
ATOM 1496 O O . ILE A 1 191 ? -12.266 11.406 7.969 1 91.31 191 ILE A O 1
ATOM 1500 N N . LEU A 1 192 ? -10.805 10.359 6.59 1 86.5 192 LEU A N 1
ATOM 1501 C CA . LEU A 1 192 ? -9.773 11.375 6.797 1 86.5 192 LEU A CA 1
ATOM 1502 C C . LEU A 1 192 ? -10.258 12.75 6.344 1 86.5 192 LEU A C 1
ATOM 1504 O O . LEU A 1 192 ? -9.969 13.758 6.984 1 86.5 192 LEU A O 1
ATOM 1508 N N . GLY A 1 193 ? -10.953 12.75 5.238 1 85.25 193 GLY A N 1
ATOM 1509 C CA . GLY A 1 193 ? -11.531 13.992 4.754 1 85.25 193 GLY A CA 1
ATOM 1510 C C . GLY A 1 193 ? -12.445 14.656 5.762 1 85.25 193 GLY A C 1
ATOM 1511 O O . GLY A 1 193 ? -12.414 15.883 5.922 1 85.25 193 GLY A O 1
ATOM 1512 N N . ALA A 1 194 ? -13.211 13.844 6.406 1 88.62 194 ALA A N 1
ATOM 1513 C CA . ALA A 1 194 ? -14.109 14.375 7.43 1 88.62 194 ALA A CA 1
ATOM 1514 C C . ALA A 1 194 ? -13.328 15.016 8.57 1 88.62 194 ALA A C 1
ATOM 1516 O O . ALA A 1 194 ? -13.719 16.062 9.102 1 88.62 194 ALA A O 1
ATOM 1517 N N . PHE A 1 195 ? -12.25 14.469 8.906 1 89.62 195 PHE A N 1
ATOM 1518 C CA . PHE A 1 195 ? -11.414 14.977 9.984 1 89.62 195 PHE A CA 1
ATOM 1519 C C . PHE A 1 195 ? -10.656 16.219 9.547 1 89.62 195 PHE A C 1
ATOM 1521 O O . PHE A 1 195 ? -10.57 17.203 10.297 1 89.62 195 PHE A O 1
ATOM 1528 N N . LEU A 1 196 ? -10.18 16.25 8.383 1 84.69 196 LEU A N 1
ATOM 1529 C CA . LEU A 1 196 ? -9.391 17.359 7.891 1 84.69 196 LEU A CA 1
ATOM 1530 C C . LEU A 1 196 ? -10.281 18.578 7.625 1 84.69 196 LEU A C 1
ATOM 1532 O O . LEU A 1 196 ? -9.844 19.719 7.793 1 84.69 196 LEU A O 1
ATOM 1536 N N . GLY A 1 197 ? -11.469 18.297 7.211 1 84.19 197 GLY A N 1
ATOM 1537 C CA . GLY A 1 197 ? -12.383 19.375 6.855 1 84.19 197 GLY A CA 1
ATOM 1538 C C . GLY A 1 197 ? -12.68 20.312 8.008 1 84.19 197 GLY A C 1
ATOM 1539 O O . GLY A 1 197 ? -12.867 21.516 7.809 1 84.19 197 GLY A O 1
ATOM 1540 N N . GLY A 1 198 ? -12.727 19.797 9.219 1 86.88 198 GLY A N 1
ATOM 1541 C CA . GLY A 1 198 ? -13.062 20.625 10.367 1 86.88 198 GLY A CA 1
ATOM 1542 C C . GLY A 1 198 ? -11.859 21 11.203 1 86.88 198 GLY A C 1
ATOM 1543 O O . GLY A 1 198 ? -11.961 21.828 12.109 1 86.88 198 GLY A O 1
ATOM 1544 N N . MET A 1 199 ? -10.781 20.484 10.914 1 86.5 199 MET A N 1
ATOM 1545 C CA . MET A 1 199 ? -9.609 20.625 11.773 1 86.5 199 MET A CA 1
ATOM 1546 C C . MET A 1 199 ? -9.156 22.078 11.828 1 86.5 199 MET A C 1
ATOM 1548 O O . MET A 1 199 ? -8.945 22.641 12.914 1 86.5 199 MET A O 1
ATOM 1552 N N . TYR A 1 200 ? -9.055 22.734 10.719 1 80.12 200 TYR A N 1
ATOM 1553 C CA . TYR A 1 200 ? -8.516 24.094 10.68 1 80.12 200 TYR A CA 1
ATOM 1554 C C . TYR A 1 200 ? -9.477 25.078 11.336 1 80.12 200 TYR A C 1
ATOM 1556 O O . TYR A 1 200 ? -9.047 26 12.047 1 80.12 200 TYR A O 1
ATOM 1564 N N . LEU A 1 201 ? -10.727 24.844 11.109 1 85.81 201 LEU A N 1
ATOM 1565 C CA . LEU A 1 201 ? -11.719 25.719 11.727 1 85.81 201 LEU A CA 1
ATOM 1566 C C . LEU A 1 201 ? -11.75 25.5 13.242 1 85.81 201 LEU A C 1
ATOM 1568 O O . LEU A 1 201 ? -11.891 26.453 14 1 85.81 201 LEU A O 1
ATOM 1572 N N . ALA A 1 202 ? -11.672 24.297 13.617 1 88.44 202 ALA A N 1
ATOM 1573 C CA . ALA A 1 202 ? -11.664 23.984 15.039 1 88.44 202 ALA A CA 1
ATOM 1574 C C . ALA A 1 202 ? -10.484 24.641 15.742 1 88.44 202 ALA A C 1
ATOM 1576 O O . ALA A 1 202 ? -10.633 25.203 16.828 1 88.44 202 ALA A O 1
ATOM 1577 N N . ILE A 1 203 ? -9.406 24.594 15.141 1 85.88 203 ILE A N 1
ATOM 1578 C CA . ILE A 1 203 ? -8.195 25.172 15.719 1 85.88 203 ILE A CA 1
ATOM 1579 C C . ILE A 1 203 ? -8.328 26.688 15.781 1 85.88 203 ILE A C 1
ATOM 1581 O O . ILE A 1 203 ? -8.07 27.297 16.828 1 85.88 203 ILE A O 1
ATOM 1585 N N . ASP A 1 204 ? -8.789 27.266 14.766 1 82.38 204 ASP A N 1
ATOM 1586 C CA . ASP A 1 204 ? -8.852 28.719 14.648 1 82.38 204 ASP A CA 1
ATOM 1587 C C . ASP A 1 204 ? -9.891 29.312 15.594 1 82.38 204 ASP A C 1
ATOM 1589 O O . ASP A 1 204 ? -9.641 30.328 16.25 1 82.38 204 ASP A O 1
ATOM 1593 N N . THR A 1 205 ? -10.945 28.688 15.695 1 84.38 205 THR A N 1
ATOM 1594 C CA . THR A 1 205 ? -12.062 29.266 16.438 1 84.38 205 THR A CA 1
ATOM 1595 C C . THR A 1 205 ? -11.914 29 17.938 1 84.38 205 THR A C 1
ATOM 1597 O O . THR A 1 205 ? -12.648 29.578 18.75 1 84.38 205 THR A O 1
ATOM 1600 N N . THR A 1 206 ? -10.984 28.203 18.266 1 86.75 206 THR A N 1
ATOM 1601 C CA . THR A 1 206 ? -10.789 27.922 19.688 1 86.75 206 THR A CA 1
ATOM 1602 C C . THR A 1 206 ? -9.406 28.375 20.141 1 86.75 206 THR A C 1
ATOM 1604 O O . THR A 1 206 ? -9.219 29.531 20.531 1 86.75 206 THR A O 1
ATOM 1607 N N . ALA A 1 207 ? -8.445 27.594 19.828 1 81.44 207 ALA A N 1
ATOM 1608 C CA . ALA A 1 207 ? -7.082 27.906 20.25 1 81.44 207 ALA A CA 1
ATOM 1609 C C . ALA A 1 207 ? -6.574 29.172 19.562 1 81.44 207 ALA A C 1
ATOM 1611 O O . ALA A 1 207 ? -5.855 29.969 20.172 1 81.44 207 ALA A O 1
ATOM 1612 N N . GLY A 1 208 ? -6.879 29.406 18.344 1 80.44 208 GLY A N 1
ATOM 1613 C CA . GLY A 1 208 ? -6.473 30.594 17.641 1 80.44 208 GLY A CA 1
ATOM 1614 C C . GLY A 1 208 ? -7.066 31.875 18.219 1 80.44 208 GLY A C 1
ATOM 1615 O O . GLY A 1 208 ? -6.367 32.875 18.359 1 80.44 208 GLY A O 1
ATOM 1616 N N . GLU A 1 209 ? -8.297 31.844 18.5 1 80.31 209 GLU A N 1
ATOM 1617 C CA . GLU A 1 209 ? -8.953 33 19.125 1 80.31 209 GLU A CA 1
ATOM 1618 C C . GLU A 1 209 ? -8.406 33.25 20.516 1 80.31 209 GLU A C 1
ATOM 1620 O O . GLU A 1 209 ? -8.281 34.406 20.938 1 80.31 209 GLU A O 1
ATOM 1625 N N . ARG A 1 210 ? -8.078 32.219 21.141 1 80.62 210 ARG A N 1
ATOM 1626 C CA . ARG A 1 210 ? -7.473 32.375 22.453 1 80.62 210 ARG A CA 1
ATOM 1627 C C . ARG A 1 210 ? -6.105 33.031 22.344 1 80.62 210 ARG A C 1
ATOM 1629 O O . ARG A 1 210 ? -5.781 33.938 23.156 1 80.62 210 ARG A O 1
ATOM 1636 N N . GLU A 1 211 ? -5.438 32.562 21.453 1 77.62 211 GLU A N 1
ATOM 1637 C CA . GLU A 1 211 ? -4.102 33.125 21.234 1 77.62 211 GLU A CA 1
ATOM 1638 C C . GLU A 1 211 ? -4.164 34.594 20.844 1 77.62 211 GLU A C 1
ATOM 1640 O O . GLU A 1 211 ? -3.314 35.375 21.266 1 77.62 211 GLU A O 1
ATOM 1645 N N . ARG A 1 212 ? -5.227 35 20.125 1 76 212 ARG A N 1
ATOM 1646 C CA . ARG A 1 212 ? -5.391 36.375 19.688 1 76 212 ARG A CA 1
ATOM 1647 C C . ARG A 1 212 ? -6.133 37.188 20.734 1 76 212 ARG A C 1
ATOM 1649 O O . ARG A 1 212 ? -6.309 38.406 20.562 1 76 212 ARG A O 1
ATOM 1656 N N . GLN A 1 213 ? -6.438 36.625 21.844 1 70.12 213 GLN A N 1
ATOM 1657 C CA . GLN A 1 213 ? -7.16 37.25 22.953 1 70.12 213 GLN A CA 1
ATOM 1658 C C . GLN A 1 213 ? -8.492 37.812 22.5 1 70.12 213 GLN A C 1
ATOM 1660 O O . GLN A 1 213 ? -8.938 38.844 23.016 1 70.12 213 GLN A O 1
ATOM 1665 N N . SER A 1 214 ? -8.953 37.281 21.406 1 65.25 214 SER A N 1
ATOM 1666 C CA . SER A 1 214 ? -10.234 37.75 20.906 1 65.25 214 SER A CA 1
ATOM 1667 C C . SER A 1 214 ? -11.398 37.062 21.594 1 65.25 214 SER A C 1
ATOM 1669 O O . SER A 1 214 ? -12.539 37.5 21.516 1 65.25 214 SER A O 1
ATOM 1671 N N . LEU A 1 215 ? -11.047 36 22.266 1 61.78 215 LEU A N 1
ATOM 1672 C CA . LEU A 1 215 ? -12.07 35.25 23 1 61.78 215 LEU A CA 1
ATOM 1673 C C . LEU A 1 215 ? -12.633 36.094 24.141 1 61.78 215 LEU A C 1
ATOM 1675 O O . LEU A 1 215 ? -13.828 36.031 24.438 1 61.78 215 LEU A O 1
ATOM 1679 N N . GLU A 1 216 ? -11.688 36.844 24.641 1 60.28 216 GLU A N 1
ATOM 1680 C CA . GLU A 1 216 ? -12.078 37.719 25.75 1 60.28 216 GLU A CA 1
ATOM 1681 C C . GLU A 1 216 ? -13.102 38.75 25.312 1 60.28 216 GLU A C 1
ATOM 1683 O O . GLU A 1 216 ? -14.023 39.094 26.062 1 60.28 216 GLU A O 1
ATOM 1688 N N . ALA A 1 217 ? -12.992 39.219 24.156 1 59.84 217 ALA A N 1
ATOM 1689 C CA . ALA A 1 217 ? -13.922 40.219 23.641 1 59.84 217 ALA A CA 1
ATOM 1690 C C . ALA A 1 217 ? -15.305 39.594 23.406 1 59.84 217 ALA A C 1
ATOM 1692 O O . ALA A 1 217 ? -16.328 40.281 23.594 1 59.84 217 ALA A O 1
ATOM 1693 N N . LEU A 1 218 ? -15.367 38.281 23.062 1 58.72 218 LEU A N 1
ATOM 1694 C CA . LEU A 1 218 ? -16.625 37.625 22.766 1 58.72 218 LEU A CA 1
ATOM 1695 C C . LEU A 1 218 ? -17.344 37.219 24.047 1 58.72 218 LEU A C 1
ATOM 1697 O O . LEU A 1 218 ? -18.578 37.188 24.078 1 58.72 218 LEU A O 1
ATOM 1701 N N . LEU A 1 219 ? -16.531 36.969 25.047 1 59.94 219 LEU A N 1
ATOM 1702 C CA . LEU A 1 219 ? -17.109 36.531 26.297 1 59.94 219 LEU A CA 1
ATOM 1703 C C . LEU A 1 219 ? -17.719 37.719 27.062 1 59.94 219 LEU A C 1
ATOM 1705 O O . LEU A 1 219 ? -18.5 37.531 28 1 59.94 219 LEU A O 1
ATOM 1709 N N . ILE A 1 220 ? -17.328 38.875 26.547 1 60.53 220 ILE A N 1
ATOM 1710 C CA . ILE A 1 220 ? -17.938 40.031 27.156 1 60.53 220 ILE A CA 1
ATOM 1711 C C . ILE A 1 220 ? -19.375 40.188 26.672 1 60.53 220 ILE A C 1
ATOM 1713 O O . ILE A 1 220 ? -20.188 40.844 27.328 1 60.53 220 ILE A O 1
ATOM 1717 N N . ASN A 1 221 ? -19.734 39.5 25.609 1 63.59 221 ASN A N 1
ATOM 1718 C CA . ASN A 1 221 ? -21.094 39.531 25.094 1 63.59 221 ASN A CA 1
ATOM 1719 C C . ASN A 1 221 ? -22.031 38.688 25.953 1 63.59 221 ASN A C 1
ATOM 1721 O O . ASN A 1 221 ? -21.641 37.656 26.469 1 63.59 221 ASN A O 1
ATOM 1725 N N . PRO A 1 222 ? -23.156 39.125 26.219 1 72.12 222 PRO A N 1
ATOM 1726 C CA . PRO A 1 222 ? -24.109 38.469 27.109 1 72.12 222 PRO A CA 1
ATOM 1727 C C . PRO A 1 222 ? -24.625 37.156 26.547 1 72.12 222 PRO A C 1
ATOM 1729 O O . PRO A 1 222 ? -25.828 36.938 26.484 1 72.12 222 PRO A O 1
ATOM 1732 N N . ILE A 1 223 ? -23.875 36.406 25.891 1 77.56 223 ILE A N 1
ATOM 1733 C CA . ILE A 1 223 ? -24.266 35.094 25.359 1 77.56 223 ILE A CA 1
ATOM 1734 C C . ILE A 1 223 ? -23.625 33.969 26.188 1 77.56 223 ILE A C 1
ATOM 1736 O O . ILE A 1 223 ? -22.438 34.062 26.516 1 77.56 223 ILE A O 1
ATOM 1740 N N . PRO A 1 224 ? -24.5 33.094 26.594 1 81 224 PRO A N 1
ATOM 1741 C CA . PRO A 1 224 ? -23.922 31.969 27.359 1 81 224 PRO A CA 1
ATOM 1742 C C . PRO A 1 224 ? -22.812 31.25 26.609 1 81 224 PRO A C 1
ATOM 1744 O O . PRO A 1 224 ? -22.891 31.078 25.391 1 81 224 PRO A O 1
ATOM 1747 N N . ARG A 1 225 ? -21.828 30.969 27.312 1 81.94 225 ARG A N 1
ATOM 1748 C CA . ARG A 1 225 ? -20.641 30.328 26.75 1 81.94 225 ARG A CA 1
ATOM 1749 C C . ARG A 1 225 ? -21.016 29.031 26.016 1 81.94 225 ARG A C 1
ATOM 1751 O O . ARG A 1 225 ? -20.406 28.703 25 1 81.94 225 ARG A O 1
ATOM 1758 N N . ALA A 1 226 ? -22.016 28.438 26.484 1 83.38 226 ALA A N 1
ATOM 1759 C CA . ALA A 1 226 ? -22.469 27.188 25.875 1 83.38 226 ALA A CA 1
ATOM 1760 C C . ALA A 1 226 ? -23.016 27.422 24.469 1 83.38 226 ALA A C 1
ATOM 1762 O O . ALA A 1 226 ? -22.828 26.594 23.578 1 83.38 226 ALA A O 1
ATOM 1763 N N . GLN A 1 227 ? -23.594 28.5 24.312 1 86.69 227 GLN A N 1
ATOM 1764 C CA . GLN A 1 227 ? -24.172 28.828 23 1 86.69 227 GLN A CA 1
ATOM 1765 C C . GLN A 1 227 ? -23.078 29.203 22 1 86.69 227 GLN A C 1
ATOM 1767 O O . GLN A 1 227 ? -23.203 28.938 20.812 1 86.69 227 GLN A O 1
ATOM 1772 N N . VAL A 1 228 ? -22.094 29.812 22.531 1 84.94 228 VAL A N 1
ATOM 1773 C CA . VAL A 1 228 ? -20.969 30.188 21.688 1 84.94 228 VAL A CA 1
ATOM 1774 C C . VAL A 1 228 ? -20.266 28.938 21.156 1 84.94 228 VAL A C 1
ATOM 1776 O O . VAL A 1 228 ? -20.047 28.812 19.953 1 84.94 228 VAL A O 1
ATOM 1779 N N . LEU A 1 229 ? -20.016 28.078 22.078 1 87 229 LEU A N 1
ATOM 1780 C CA . LEU A 1 229 ? -19.312 26.875 21.672 1 87 229 LEU A CA 1
ATOM 1781 C C . LEU A 1 229 ? -20.188 26.016 20.781 1 87 229 LEU A C 1
ATOM 1783 O O . LEU A 1 229 ? -19.688 25.359 19.859 1 87 229 LEU A O 1
ATOM 1787 N N . ALA A 1 230 ? -21.438 26.047 21.062 1 89.25 230 ALA A N 1
ATOM 1788 C CA . ALA A 1 230 ? -22.359 25.281 20.234 1 89.25 230 ALA A CA 1
ATOM 1789 C C . ALA A 1 230 ? -22.359 25.812 18.797 1 89.25 230 ALA A C 1
ATOM 1791 O O . ALA A 1 230 ? -22.438 25.047 17.844 1 89.25 230 ALA A O 1
ATOM 1792 N N . GLY A 1 231 ? -22.312 27.078 18.703 1 90.69 231 GLY A N 1
ATOM 1793 C CA . GLY A 1 231 ? -22.219 27.672 17.375 1 90.69 231 GLY A CA 1
ATOM 1794 C C . GLY A 1 231 ? -20.953 27.328 16.641 1 90.69 231 GLY A C 1
ATOM 1795 O O . GLY A 1 231 ? -20.984 27.031 15.445 1 90.69 231 GLY A O 1
ATOM 1796 N N . LYS A 1 232 ? -19.859 27.312 17.359 1 91.19 232 LYS A N 1
ATOM 1797 C CA . LYS A 1 232 ? -18.578 26.969 16.766 1 91.19 232 LYS A CA 1
ATOM 1798 C C . LYS A 1 232 ? -18.547 25.516 16.344 1 91.19 232 LYS A C 1
ATOM 1800 O O . LYS A 1 232 ? -18.016 25.172 15.281 1 91.19 232 LYS A O 1
ATOM 1805 N N . LEU A 1 233 ? -19.078 24.828 17.219 1 93.44 233 LEU A N 1
ATOM 1806 C CA . LEU A 1 233 ? -19.141 23.391 16.906 1 93.44 233 LEU A CA 1
ATOM 1807 C C . LEU A 1 233 ? -20 23.125 15.68 1 93.44 233 LEU A C 1
ATOM 1809 O O . LEU A 1 233 ? -19.641 22.297 14.836 1 93.44 233 LEU A O 1
ATOM 1813 N N . ALA A 1 234 ? -21.062 23.797 15.594 1 94.38 234 ALA A N 1
ATOM 1814 C CA . ALA A 1 234 ? -21.953 23.656 14.438 1 94.38 234 ALA A CA 1
ATOM 1815 C C . ALA A 1 234 ? -21.25 24.094 13.156 1 94.38 234 ALA A C 1
ATOM 1817 O O . ALA A 1 234 ? -21.422 23.469 12.102 1 94.38 234 ALA A O 1
ATOM 1818 N N . ALA A 1 235 ? -20.531 25.125 13.273 1 93.88 235 ALA A N 1
ATOM 1819 C CA . ALA A 1 235 ? -19.797 25.594 12.109 1 93.88 235 ALA A CA 1
ATOM 1820 C C . ALA A 1 235 ? -18.719 24.594 11.695 1 93.88 235 ALA A C 1
ATOM 1822 O O . ALA A 1 235 ? -18.562 24.297 10.508 1 93.88 235 ALA A O 1
ATOM 1823 N N . THR A 1 236 ? -18.016 24.094 12.68 1 93.56 236 THR A N 1
ATOM 1824 C CA . THR A 1 236 ? -16.984 23.094 12.406 1 93.56 236 THR A CA 1
ATOM 1825 C C . THR A 1 236 ? -17.594 21.844 11.789 1 93.56 236 THR A C 1
ATOM 1827 O O . THR A 1 236 ? -17.031 21.281 10.844 1 93.56 236 THR A O 1
ATOM 1830 N N . THR A 1 237 ? -18.703 21.453 12.297 1 95.38 237 THR A N 1
ATOM 1831 C CA . THR A 1 237 ? -19.406 20.297 11.758 1 95.38 237 THR A CA 1
ATOM 1832 C C . THR A 1 237 ? -19.844 20.547 10.32 1 95.38 237 THR A C 1
ATOM 1834 O O . THR A 1 237 ? -19.719 19.656 9.469 1 95.38 237 THR A O 1
ATOM 1837 N N . ALA A 1 238 ? -20.312 21.703 10.055 1 95.12 238 ALA A N 1
ATOM 1838 C CA . ALA A 1 238 ? -20.766 22.062 8.711 1 95.12 238 ALA A CA 1
ATOM 1839 C C . ALA A 1 238 ? -19.609 22 7.719 1 95.12 238 ALA A C 1
ATOM 1841 O O . ALA A 1 238 ? -19.766 21.516 6.594 1 95.12 238 ALA A O 1
ATOM 1842 N N . PHE A 1 239 ? -18.5 22.469 8.133 1 92.25 239 PHE A N 1
ATOM 1843 C CA . PHE A 1 239 ? -17.328 22.438 7.262 1 92.25 239 PHE A CA 1
ATOM 1844 C C . PHE A 1 239 ? -16.875 21 7.031 1 92.25 239 PHE A C 1
ATOM 1846 O O . PHE A 1 239 ? -16.484 20.641 5.914 1 92.25 239 PHE A O 1
ATOM 1853 N N . SER A 1 240 ? -16.922 20.25 8.078 1 93.19 240 SER A N 1
ATOM 1854 C CA . SER A 1 240 ? -16.562 18.844 7.945 1 93.19 240 SER A CA 1
ATOM 1855 C C . SER A 1 240 ? -17.516 18.125 6.996 1 93.19 240 SER A C 1
ATOM 1857 O O . SER A 1 240 ? -17.094 17.328 6.164 1 93.19 240 SER A O 1
ATOM 1859 N N . LEU A 1 241 ? -18.781 18.438 7.102 1 95 241 LEU A N 1
ATOM 1860 C CA . LEU A 1 241 ? -19.781 17.844 6.23 1 95 241 LEU A CA 1
ATOM 1861 C C . LEU A 1 241 ? -19.562 18.25 4.781 1 95 241 LEU A C 1
ATOM 1863 O O . LEU A 1 241 ? -19.688 17.422 3.871 1 95 241 LEU A O 1
ATOM 1867 N N . ALA A 1 242 ? -19.266 19.438 4.609 1 93.62 242 ALA A N 1
ATOM 1868 C CA . ALA A 1 242 ? -18.969 19.938 3.264 1 93.62 242 ALA A CA 1
ATOM 1869 C C . ALA A 1 242 ? -17.75 19.234 2.678 1 93.62 242 ALA A C 1
ATOM 1871 O O . ALA A 1 242 ? -17.734 18.875 1.498 1 93.62 242 ALA A O 1
ATOM 1872 N N . ALA A 1 243 ? -16.797 19.094 3.529 1 90.69 243 ALA A N 1
ATOM 1873 C CA . ALA A 1 243 ? -15.578 18.438 3.088 1 90.69 243 ALA A CA 1
ATOM 1874 C C . ALA A 1 243 ? -15.859 17 2.648 1 90.69 243 ALA A C 1
ATOM 1876 O O . ALA A 1 243 ? -15.336 16.547 1.632 1 90.69 243 ALA A O 1
ATOM 1877 N N . VAL A 1 244 ? -16.688 16.344 3.365 1 91.69 244 VAL A N 1
ATOM 1878 C CA . VAL A 1 244 ? -17.047 14.961 3.041 1 91.69 244 VAL A CA 1
ATOM 1879 C C . VAL A 1 244 ? -17.797 14.93 1.706 1 91.69 244 VAL A C 1
ATOM 1881 O O . VAL A 1 244 ? -17.484 14.102 0.84 1 91.69 244 VAL A O 1
ATOM 1884 N N . ALA A 1 245 ? -18.734 15.766 1.572 1 94 245 ALA A N 1
ATOM 1885 C CA . ALA A 1 245 ? -19.5 15.828 0.337 1 94 245 ALA A CA 1
ATOM 1886 C C . ALA A 1 245 ? -18.609 16.109 -0.863 1 94 245 ALA A C 1
ATOM 1888 O O . ALA A 1 245 ? -18.703 15.438 -1.893 1 94 245 ALA A O 1
ATOM 1889 N N . ILE A 1 246 ? -17.766 17.031 -0.681 1 91.44 246 ILE A N 1
ATOM 1890 C CA . ILE A 1 246 ? -16.859 17.406 -1.763 1 91.44 246 ILE A CA 1
ATOM 1891 C C . ILE A 1 246 ? -15.922 16.25 -2.076 1 91.44 246 ILE A C 1
ATOM 1893 O O . ILE A 1 246 ? -15.641 15.961 -3.244 1 91.44 246 ILE A O 1
ATOM 1897 N N . SER A 1 247 ? -15.445 15.617 -1.071 1 89 247 SER A N 1
ATOM 1898 C CA . SER A 1 247 ? -14.555 14.477 -1.268 1 89 247 SER A CA 1
ATOM 1899 C C . SER A 1 247 ? -15.25 13.352 -2.025 1 89 247 SER A C 1
ATOM 1901 O O . SER A 1 247 ? -14.68 12.781 -2.961 1 89 247 SER A O 1
ATOM 1903 N N . VAL A 1 248 ? -16.469 13.023 -1.648 1 90.06 248 VAL A N 1
ATOM 1904 C CA . VAL A 1 248 ? -17.203 11.922 -2.258 1 90.06 248 VAL A CA 1
ATOM 1905 C C . VAL A 1 248 ? -17.547 12.273 -3.703 1 90.06 248 VAL A C 1
ATOM 1907 O O . VAL A 1 248 ? -17.328 11.469 -4.613 1 90.06 248 VAL A O 1
ATOM 1910 N N . PHE A 1 249 ? -18 13.43 -3.922 1 89.69 249 PHE A N 1
ATOM 1911 C CA . PHE A 1 249 ? -18.391 13.812 -5.273 1 89.69 249 PHE A CA 1
ATOM 1912 C C . PHE A 1 249 ? -17.172 14.047 -6.152 1 89.69 249 PHE A C 1
ATOM 1914 O O . PHE A 1 249 ? -17.203 13.781 -7.355 1 89.69 249 PHE A O 1
ATOM 1921 N N . GLY A 1 250 ? -16.156 14.633 -5.555 1 86.75 250 GLY A N 1
ATOM 1922 C CA . GLY A 1 250 ? -14.898 14.719 -6.289 1 86.75 250 GLY A CA 1
ATOM 1923 C C . GLY A 1 250 ? -14.375 13.367 -6.742 1 86.75 250 GLY A C 1
ATOM 1924 O O . GLY A 1 250 ? -13.945 13.211 -7.887 1 86.75 250 GLY A O 1
ATOM 1925 N N . LEU A 1 251 ? -14.484 12.43 -5.867 1 84.12 251 LEU A N 1
ATOM 1926 C CA . LEU A 1 251 ? -14.055 11.07 -6.191 1 84.12 251 LEU A CA 1
ATOM 1927 C C . LEU A 1 251 ? -14.906 10.492 -7.316 1 84.12 251 LEU A C 1
ATOM 1929 O O . LEU A 1 251 ? -14.383 9.797 -8.195 1 84.12 251 LEU A O 1
ATOM 1933 N N . MET A 1 252 ? -16.188 10.727 -7.23 1 85.81 252 MET A N 1
ATOM 1934 C CA . MET A 1 252 ? -17.094 10.25 -8.273 1 85.81 252 MET A CA 1
ATOM 1935 C C . MET A 1 252 ? -16.672 10.773 -9.641 1 85.81 252 MET A C 1
ATOM 1937 O O . MET A 1 252 ? -16.703 10.047 -10.633 1 85.81 252 MET A O 1
ATOM 1941 N N . VAL A 1 253 ? -16.203 11.906 -9.648 1 85.5 253 VAL A N 1
ATOM 1942 C CA . VAL A 1 253 ? -15.781 12.531 -10.898 1 85.5 253 VAL A CA 1
ATOM 1943 C C . VAL A 1 253 ? -14.398 12.008 -11.305 1 85.5 253 VAL A C 1
ATOM 1945 O O . VAL A 1 253 ? -14.18 11.672 -12.469 1 85.5 253 VAL A O 1
ATOM 1948 N N . PHE A 1 254 ? -13.531 11.891 -10.336 1 84.31 254 PHE A N 1
ATOM 1949 C CA . PHE A 1 254 ? -12.156 11.492 -10.617 1 84.31 254 PHE A CA 1
ATOM 1950 C C . PHE A 1 254 ? -12.094 10.031 -11.047 1 84.31 254 PHE A C 1
ATOM 1952 O O . PHE A 1 254 ? -11.258 9.656 -11.875 1 84.31 254 PHE A O 1
ATOM 1959 N N . LEU A 1 255 ? -12.93 9.18 -10.508 1 81.06 255 LEU A N 1
ATOM 1960 C CA . LEU A 1 255 ? -12.906 7.75 -10.805 1 81.06 255 LEU A CA 1
ATOM 1961 C C . LEU A 1 255 ? -13.258 7.492 -12.266 1 81.06 255 LEU A C 1
ATOM 1963 O O . LEU A 1 255 ? -12.875 6.465 -12.828 1 81.06 255 LEU A O 1
ATOM 1967 N N . ARG A 1 256 ? -13.945 8.367 -12.906 1 78.62 256 ARG A N 1
ATOM 1968 C CA . ARG A 1 256 ? -14.336 8.219 -14.305 1 78.62 256 ARG A CA 1
ATOM 1969 C C . ARG A 1 256 ? -13.125 8.344 -15.227 1 78.62 256 ARG A C 1
ATOM 1971 O O . ARG A 1 256 ? -13.172 7.902 -16.375 1 78.62 256 ARG A O 1
ATOM 1978 N N . VAL A 1 257 ? -12.086 8.867 -14.633 1 78.19 257 VAL A N 1
ATOM 1979 C CA . VAL A 1 257 ? -10.898 9.102 -15.445 1 78.19 257 VAL A CA 1
ATOM 1980 C C . VAL A 1 257 ? -9.992 7.879 -15.391 1 78.19 257 VAL A C 1
ATOM 1982 O O . VAL A 1 257 ? -9.102 7.719 -16.234 1 78.19 257 VAL A O 1
ATOM 1985 N N . ILE A 1 258 ? -10.133 7.043 -14.453 1 77.25 258 ILE A N 1
ATOM 1986 C CA . ILE A 1 258 ? -9.305 5.852 -14.328 1 77.25 258 ILE A CA 1
ATOM 1987 C C . ILE A 1 258 ? -9.695 4.836 -15.406 1 77.25 258 ILE A C 1
ATOM 1989 O O . ILE A 1 258 ? -10.859 4.449 -15.5 1 77.25 258 ILE A O 1
ATOM 1993 N N . PRO A 1 259 ? -8.852 4.453 -16.234 1 77.06 259 PRO A N 1
ATOM 1994 C CA . PRO A 1 259 ? -9.164 3.447 -17.25 1 77.06 259 PRO A CA 1
ATOM 1995 C C . PRO A 1 259 ? -9.305 2.045 -16.672 1 77.06 259 PRO A C 1
ATOM 1997 O O . PRO A 1 259 ? -8.344 1.268 -16.672 1 77.06 259 PRO A O 1
ATOM 2000 N N . LEU A 1 260 ? -10.398 1.687 -16.203 1 76.19 260 LEU A N 1
ATOM 2001 C CA . LEU A 1 260 ? -10.633 0.384 -15.586 1 76.19 260 LEU A CA 1
ATOM 2002 C C . LEU A 1 260 ? -10.93 -0.671 -16.641 1 76.19 260 LEU A C 1
ATOM 2004 O O . LEU A 1 260 ? -10.852 -1.871 -16.375 1 76.19 260 LEU A O 1
ATOM 2008 N N . GLY A 1 261 ? -11.18 -0.244 -17.797 1 74.19 261 GLY A N 1
ATOM 2009 C CA . GLY A 1 261 ? -11.594 -1.12 -18.875 1 74.19 261 GLY A CA 1
ATOM 2010 C C . GLY A 1 261 ? -10.562 -2.18 -19.219 1 74.19 261 GLY A C 1
ATOM 2011 O O . GLY A 1 261 ? -10.867 -3.373 -19.219 1 74.19 261 GLY A O 1
ATOM 2012 N N . PRO A 1 262 ? -9.422 -1.784 -19.391 1 71.81 262 PRO A N 1
ATOM 2013 C CA . PRO A 1 262 ? -8.391 -2.746 -19.797 1 71.81 262 PRO A CA 1
ATOM 2014 C C . PRO A 1 262 ? -8.219 -3.881 -18.781 1 71.81 262 PRO A C 1
ATOM 2016 O O . PRO A 1 262 ? -7.777 -4.973 -19.141 1 71.81 262 PRO A O 1
ATOM 2019 N N . LEU A 1 263 ? -8.586 -3.676 -17.578 1 72.88 263 LEU A N 1
ATOM 2020 C CA . LEU A 1 263 ? -8.43 -4.707 -16.562 1 72.88 263 LEU A CA 1
ATOM 2021 C C . LEU A 1 263 ? -9.719 -5.508 -16.391 1 72.88 263 LEU A C 1
ATOM 2023 O O . LEU A 1 263 ? -9.773 -6.426 -15.578 1 72.88 263 LEU A O 1
ATOM 2027 N N . GLY A 1 264 ? -10.703 -5.148 -17.172 1 73.19 264 GLY A N 1
ATOM 2028 C CA . GLY A 1 264 ? -11.992 -5.816 -17.016 1 73.19 264 GLY A CA 1
ATOM 2029 C C . GLY A 1 264 ? -12.719 -5.418 -15.75 1 73.19 264 GLY A C 1
ATOM 2030 O O . GLY A 1 264 ? -13.547 -6.176 -15.234 1 73.19 264 GLY A O 1
ATOM 2031 N N . LEU A 1 265 ? -12.234 -4.332 -15.219 1 78.06 265 LEU A N 1
ATOM 2032 C CA . LEU A 1 265 ? -12.836 -3.854 -13.977 1 78.06 265 LEU A CA 1
ATOM 2033 C C . LEU A 1 265 ? -13.914 -2.816 -14.258 1 78.06 265 LEU A C 1
ATOM 2035 O O . LEU A 1 265 ? -13.906 -2.168 -15.305 1 78.06 265 LEU A O 1
ATOM 2039 N N . THR A 1 266 ? -14.961 -2.869 -13.445 1 78.12 266 THR A N 1
ATOM 2040 C CA . THR A 1 266 ? -16.031 -1.882 -13.539 1 78.12 266 THR A CA 1
ATOM 2041 C C . THR A 1 266 ? -16.312 -1.266 -12.18 1 78.12 266 THR A C 1
ATOM 2043 O O . THR A 1 266 ? -16.266 -1.952 -11.156 1 78.12 266 THR A O 1
ATOM 2046 N N . LEU A 1 267 ? -16.094 -0.051 -12.172 1 76.69 267 LEU A N 1
ATOM 2047 C CA . LEU A 1 267 ? -16.469 0.656 -10.953 1 76.69 267 LEU A CA 1
ATOM 2048 C C . LEU A 1 267 ? -17.688 1.551 -11.188 1 76.69 267 LEU A C 1
ATOM 2050 O O . LEU A 1 267 ? -17.641 2.447 -12.031 1 76.69 267 LEU A O 1
ATOM 2054 N N . LYS A 1 268 ? -18.844 1.111 -10.648 1 71.75 268 LYS A N 1
ATOM 2055 C CA . LYS A 1 268 ? -20.031 1.947 -10.75 1 71.75 268 LYS A CA 1
ATOM 2056 C C . LYS A 1 268 ? -20.359 2.607 -9.414 1 71.75 268 LYS A C 1
ATOM 2058 O O . LYS A 1 268 ? -20.906 1.963 -8.508 1 71.75 268 LYS A O 1
ATOM 2063 N N . LEU A 1 269 ? -19.781 3.686 -9.164 1 80.44 269 LEU A N 1
ATOM 2064 C CA . LEU A 1 269 ? -20.281 4.488 -8.055 1 80.44 269 LEU A CA 1
ATOM 2065 C C . LEU A 1 269 ? -21.391 5.43 -8.523 1 80.44 269 LEU A C 1
ATOM 2067 O O . LEU A 1 269 ? -21.109 6.551 -8.953 1 80.44 269 LEU A O 1
ATOM 2071 N N . ASP A 1 270 ? -22.625 4.957 -8.414 1 85.69 270 ASP A N 1
ATOM 2072 C CA . ASP A 1 270 ? -23.781 5.738 -8.859 1 85.69 270 ASP A CA 1
ATOM 2073 C C . ASP A 1 270 ? -24.109 6.844 -7.855 1 85.69 270 ASP A C 1
ATOM 2075 O O . ASP A 1 270 ? -23.562 6.867 -6.75 1 85.69 270 ASP A O 1
ATOM 2079 N N . PHE A 1 271 ? -24.891 7.777 -8.336 1 90.38 271 PHE A N 1
ATOM 2080 C CA . PHE A 1 271 ? -25.25 8.945 -7.535 1 90.38 271 PHE A CA 1
ATOM 2081 C C . PHE A 1 271 ? -25.906 8.516 -6.23 1 90.38 271 PHE A C 1
ATOM 2083 O O . PHE A 1 271 ? -25.641 9.094 -5.176 1 90.38 271 PHE A O 1
ATOM 2090 N N . ALA A 1 272 ? -26.672 7.457 -6.312 1 90.81 272 ALA A N 1
ATOM 2091 C CA . ALA A 1 272 ? -27.359 6.961 -5.121 1 90.81 272 ALA A CA 1
ATOM 2092 C C . ALA A 1 272 ? -26.359 6.426 -4.098 1 90.81 272 ALA A C 1
ATOM 2094 O O . ALA A 1 272 ? -26.469 6.699 -2.902 1 90.81 272 ALA A O 1
ATOM 2095 N N . SER A 1 273 ? -25.438 5.66 -4.594 1 90.44 273 SER A N 1
ATOM 2096 C CA . SER A 1 273 ? -24.406 5.113 -3.711 1 90.44 273 SER A CA 1
ATOM 2097 C C . SER A 1 273 ? -23.562 6.223 -3.09 1 90.44 273 SER A C 1
ATOM 2099 O O . SER A 1 273 ? -23.188 6.137 -1.923 1 90.44 273 SER A O 1
ATOM 2101 N N . ALA A 1 274 ? -23.266 7.266 -3.891 1 91.81 274 ALA A N 1
ATOM 2102 C CA . ALA A 1 274 ? -22.5 8.406 -3.387 1 91.81 274 ALA A CA 1
ATOM 2103 C C . ALA A 1 274 ? -23.25 9.117 -2.266 1 91.81 274 ALA A C 1
ATOM 2105 O O . ALA A 1 274 ? -22.656 9.469 -1.24 1 91.81 274 ALA A O 1
ATOM 2106 N N . CYS A 1 275 ? -24.484 9.336 -2.441 1 94.5 275 CYS A N 1
ATOM 2107 C CA . CYS A 1 275 ? -25.312 9.992 -1.435 1 94.5 275 CYS A CA 1
ATOM 2108 C C . CYS A 1 275 ? -25.375 9.164 -0.158 1 94.5 275 CYS A C 1
ATOM 2110 O O . CYS A 1 275 ? -25.344 9.711 0.946 1 94.5 275 CYS A O 1
ATOM 2112 N N . LEU A 1 276 ? -25.484 7.852 -0.364 1 93.38 276 LEU A N 1
ATOM 2113 C CA . LEU A 1 276 ? -25.516 6.965 0.792 1 93.38 276 LEU A CA 1
ATOM 2114 C C . LEU A 1 276 ? -24.188 7.02 1.554 1 93.38 276 LEU A C 1
ATOM 2116 O O . LEU A 1 276 ? -24.172 6.965 2.785 1 93.38 276 LEU A O 1
ATOM 2120 N N . ALA A 1 277 ? -23.141 7.078 0.784 1 93.19 277 ALA A N 1
ATOM 2121 C CA . ALA A 1 277 ? -21.812 7.184 1.414 1 93.19 277 ALA A CA 1
ATOM 2122 C C . ALA A 1 277 ? -21.719 8.453 2.254 1 93.19 277 ALA A C 1
ATOM 2124 O O . ALA A 1 277 ? -21.219 8.422 3.383 1 93.19 277 ALA A O 1
ATOM 2125 N N . VAL A 1 278 ? -22.188 9.539 1.698 1 95.31 278 VAL A N 1
ATOM 2126 C CA . VAL A 1 278 ? -22.156 10.805 2.42 1 95.31 278 VAL A CA 1
ATOM 2127 C C . VAL A 1 278 ? -23.016 10.695 3.684 1 95.31 278 VAL A C 1
ATOM 2129 O O . VAL A 1 278 ? -22.609 11.148 4.754 1 95.31 278 VAL A O 1
ATOM 2132 N N . LEU A 1 279 ? -24.141 10.078 3.545 1 96.12 279 LEU A N 1
ATOM 2133 C CA . LEU A 1 279 ? -25.078 9.938 4.66 1 96.12 279 LEU A CA 1
ATOM 2134 C C . LEU A 1 279 ? -24.453 9.117 5.785 1 96.12 279 LEU A C 1
ATOM 2136 O O . LEU A 1 279 ? -24.641 9.422 6.965 1 96.12 279 LEU A O 1
ATOM 2140 N N . VAL A 1 280 ? -23.766 8.094 5.414 1 96.19 280 VAL A N 1
ATOM 2141 C CA . VAL A 1 280 ? -23.156 7.199 6.391 1 96.19 280 VAL A CA 1
ATOM 2142 C C . VAL A 1 280 ? -22 7.914 7.102 1 96.19 280 VAL A C 1
ATOM 2144 O O . VAL A 1 280 ? -21.797 7.719 8.297 1 96.19 280 VAL A O 1
ATOM 2147 N N . VAL A 1 281 ? -21.281 8.805 6.414 1 95.56 281 VAL A N 1
ATOM 2148 C CA . VAL A 1 281 ? -20.109 9.461 6.973 1 95.56 281 VAL A CA 1
ATOM 2149 C C . VAL A 1 281 ? -20.531 10.75 7.688 1 95.56 281 VAL A C 1
ATOM 2151 O O . VAL A 1 281 ? -19.781 11.266 8.531 1 95.56 281 VAL A O 1
ATOM 2154 N N . ALA A 1 282 ? -21.688 11.242 7.441 1 96.38 282 ALA A N 1
ATOM 2155 C CA . ALA A 1 282 ? -22.156 12.531 7.945 1 96.38 282 ALA A CA 1
ATOM 2156 C C . ALA A 1 282 ? -22.062 12.594 9.469 1 96.38 282 ALA A C 1
ATOM 2158 O O . ALA A 1 282 ? -21.562 13.57 10.031 1 96.38 282 ALA A O 1
ATOM 2159 N N . PRO A 1 283 ? -22.469 11.492 10.141 1 97.06 283 PRO A N 1
ATOM 2160 C CA . PRO A 1 283 ? -22.391 11.57 11.602 1 97.06 283 PRO A CA 1
ATOM 2161 C C . PRO A 1 283 ? -20.953 11.672 12.117 1 97.06 283 PRO A C 1
ATOM 2163 O O . PRO A 1 283 ? -20.719 12.188 13.211 1 97.06 283 PRO A O 1
ATOM 2166 N N . LEU A 1 284 ? -20.047 11.195 11.344 1 96.19 284 LEU A N 1
ATOM 2167 C CA . LEU A 1 284 ? -18.641 11.273 11.727 1 96.19 284 LEU A CA 1
ATOM 2168 C C . LEU A 1 284 ? -18.156 12.719 11.727 1 96.19 284 LEU A C 1
ATOM 2170 O O . LEU A 1 284 ? -17.203 13.062 12.422 1 96.19 284 LEU A O 1
ATOM 2174 N N . ALA A 1 285 ? -18.766 13.523 10.883 1 95.69 285 ALA A N 1
ATOM 2175 C CA . ALA A 1 285 ? -18.453 14.953 10.867 1 95.69 285 ALA A CA 1
ATOM 2176 C C . ALA A 1 285 ? -18.703 15.586 12.234 1 95.69 285 ALA A C 1
ATOM 2178 O O . ALA A 1 285 ? -17.859 16.344 12.734 1 95.69 285 ALA A O 1
ATOM 2179 N N . LEU A 1 286 ? -19.797 15.219 12.828 1 95.94 286 LEU A N 1
ATOM 2180 C CA . LEU A 1 286 ? -20.125 15.734 14.156 1 95.94 286 LEU A CA 1
ATOM 2181 C C . LEU A 1 286 ? -19.188 15.164 15.203 1 95.94 286 LEU A C 1
ATOM 2183 O O . LEU A 1 286 ? -18.703 15.891 16.078 1 95.94 286 LEU A O 1
ATOM 2187 N N . LEU A 1 287 ? -18.969 13.914 15.078 1 96.69 287 LEU A N 1
ATOM 2188 C CA . LEU A 1 287 ? -18.078 13.25 16.031 1 96.69 287 LEU A CA 1
ATOM 2189 C C . LEU A 1 287 ? -16.672 13.836 15.969 1 96.69 287 LEU A C 1
ATOM 2191 O O . LEU A 1 287 ? -16.094 14.188 17 1 96.69 287 LEU A O 1
ATOM 2195 N N . SER A 1 288 ? -16.156 13.945 14.797 1 95.06 288 SER A N 1
ATOM 2196 C CA . SER A 1 288 ? -14.805 14.477 14.617 1 95.06 288 SER A CA 1
ATOM 2197 C C . SER A 1 288 ? -14.727 15.93 15.062 1 95.06 288 SER A C 1
ATOM 2199 O O . SER A 1 288 ? -13.766 16.328 15.727 1 95.06 288 SER A O 1
ATOM 2201 N N . ALA A 1 289 ? -15.719 16.703 14.688 1 94.81 289 ALA A N 1
ATOM 2202 C CA . ALA A 1 289 ? -15.758 18.094 15.086 1 94.81 289 ALA A CA 1
ATOM 2203 C C . ALA A 1 289 ? -15.766 18.234 16.609 1 94.81 289 ALA A C 1
ATOM 2205 O O . ALA A 1 289 ? -15.102 19.125 17.156 1 94.81 289 ALA A O 1
ATOM 2206 N N . SER A 1 290 ? -16.5 17.406 17.234 1 95.06 290 SER A N 1
ATOM 2207 C CA . SER A 1 290 ? -16.609 17.469 18.688 1 95.06 290 SER A CA 1
ATOM 2208 C C . SER A 1 290 ? -15.273 17.141 19.359 1 95.06 290 SER A C 1
ATOM 2210 O O . SER A 1 290 ? -14.828 17.859 20.25 1 95.06 290 SER A O 1
ATOM 2212 N N . VAL A 1 291 ? -14.664 16.156 18.906 1 94.44 291 VAL A N 1
ATOM 2213 C CA . VAL A 1 291 ? -13.383 15.75 19.484 1 94.44 291 VAL A CA 1
ATOM 2214 C C . VAL A 1 291 ? -12.328 16.812 19.188 1 94.44 291 VAL A C 1
ATOM 2216 O O . VAL A 1 291 ? -11.547 17.172 20.078 1 94.44 291 VAL A O 1
ATOM 2219 N N . GLN A 1 292 ? -12.32 17.266 18.047 1 93.75 292 GLN A N 1
ATOM 2220 C CA . GLN A 1 292 ? -11.32 18.25 17.641 1 93.75 292 GLN A CA 1
ATOM 2221 C C . GLN A 1 292 ? -11.508 19.562 18.391 1 93.75 292 GLN A C 1
ATOM 2223 O O . GLN A 1 292 ? -10.539 20.188 18.828 1 93.75 292 GLN A O 1
ATOM 2228 N N . THR A 1 293 ? -12.758 19.953 18.484 1 91.69 293 THR A N 1
ATOM 2229 C CA . THR A 1 293 ? -13.039 21.172 19.234 1 91.69 293 THR A CA 1
ATOM 2230 C C . THR A 1 293 ? -12.641 21.016 20.703 1 91.69 293 THR A C 1
ATOM 2232 O O . THR A 1 293 ? -12.102 21.938 21.312 1 91.69 293 THR A O 1
ATOM 2235 N N . MET A 1 294 ? -12.883 19.891 21.172 1 91.5 294 MET A N 1
ATOM 2236 C CA . MET A 1 294 ? -12.516 19.609 22.562 1 91.5 294 MET A CA 1
ATOM 2237 C C . MET A 1 294 ? -11 19.688 22.75 1 91.5 294 MET A C 1
ATOM 2239 O O . MET A 1 294 ? -10.523 20.359 23.656 1 91.5 294 MET A O 1
ATOM 2243 N N . VAL A 1 295 ? -10.297 19.109 21.922 1 89 295 VAL A N 1
ATOM 2244 C CA . VAL A 1 295 ? -8.844 19.078 22.016 1 89 295 VAL A CA 1
ATOM 2245 C C . VAL A 1 295 ? -8.289 20.484 21.781 1 89 295 VAL A C 1
ATOM 2247 O O . VAL A 1 295 ? -7.383 20.922 22.5 1 89 295 VAL A O 1
ATOM 2250 N N . ALA A 1 296 ? -8.828 21.172 20.844 1 88.44 296 ALA A N 1
ATOM 2251 C CA . ALA A 1 296 ? -8.375 22.516 20.516 1 88.44 296 ALA A CA 1
ATOM 2252 C C . ALA A 1 296 ? -8.695 23.484 21.641 1 88.44 296 ALA A C 1
ATOM 2254 O O . ALA A 1 296 ? -7.918 24.406 21.922 1 88.44 296 ALA A O 1
ATOM 2255 N N . ALA A 1 297 ? -9.797 23.266 22.266 1 83.31 297 ALA A N 1
ATOM 2256 C CA . ALA A 1 297 ? -10.227 24.141 23.359 1 83.31 297 ALA A CA 1
ATOM 2257 C C . ALA A 1 297 ? -9.281 24.047 24.547 1 83.31 297 ALA A C 1
ATOM 2259 O O . ALA A 1 297 ? -9.117 25 25.297 1 83.31 297 ALA A O 1
ATOM 2260 N N . PHE A 1 298 ? -8.617 22.953 24.609 1 84.5 298 PHE A N 1
ATOM 2261 C CA . PHE A 1 298 ? -7.734 22.75 25.75 1 84.5 298 PHE A CA 1
ATOM 2262 C C . PHE A 1 298 ? -6.289 23.078 25.375 1 84.5 298 PHE A C 1
ATOM 2264 O O . PHE A 1 298 ? -5.387 22.938 26.203 1 84.5 298 PHE A O 1
ATOM 2271 N N . SER A 1 299 ? -6.137 23.469 24.266 1 83.56 299 SER A N 1
ATOM 2272 C CA . SER A 1 299 ? -4.801 23.875 23.828 1 83.56 299 SER A CA 1
ATOM 2273 C C . SER A 1 299 ? -4.57 25.359 24.078 1 83.56 299 SER A C 1
ATOM 2275 O O . SER A 1 299 ? -5.504 26.156 23.984 1 83.56 299 SER A O 1
ATOM 2277 N N . LYS A 1 300 ? -3.375 25.75 24.328 1 78.69 300 LYS A N 1
ATOM 2278 C CA . LYS A 1 300 ? -3.061 27.125 24.703 1 78.69 300 LYS A CA 1
ATOM 2279 C C . LYS A 1 300 ? -2.764 27.984 23.484 1 78.69 300 LYS A C 1
ATOM 2281 O O . LYS A 1 300 ? -2.844 29.219 23.531 1 78.69 300 LYS A O 1
ATOM 2286 N N . SER A 1 301 ? -2.363 27.281 22.438 1 76.25 301 SER A N 1
ATOM 2287 C CA . SER A 1 301 ? -1.991 28.031 21.234 1 76.25 301 SER A CA 1
ATOM 2288 C C . SER A 1 301 ? -2.426 27.281 19.969 1 76.25 301 SER A C 1
ATOM 2290 O O . SER A 1 301 ? -2.785 26.109 20.031 1 76.25 301 SER A O 1
ATOM 2292 N N . PHE A 1 302 ? -2.424 28.109 18.953 1 77.19 302 PHE A N 1
ATOM 2293 C CA . PHE A 1 302 ? -2.715 27.547 17.641 1 77.19 302 PHE A CA 1
ATOM 2294 C C . PHE A 1 302 ? -1.787 26.375 17.328 1 77.19 302 PHE A C 1
ATOM 2296 O O . PHE A 1 302 ? -2.234 25.328 16.859 1 77.19 302 PHE A O 1
ATOM 2303 N N . ARG A 1 303 ? -0.599 26.5 17.719 1 72.88 303 ARG A N 1
ATOM 2304 C CA . ARG A 1 303 ? 0.433 25.516 17.438 1 72.88 303 ARG A CA 1
ATOM 2305 C C . ARG A 1 303 ? 0.203 24.234 18.266 1 72.88 303 ARG A C 1
ATOM 2307 O O . ARG A 1 303 ? 0.346 23.125 17.75 1 72.88 303 ARG A O 1
ATOM 2314 N N . GLU A 1 304 ? -0.034 24.469 19.422 1 75.12 304 GLU A N 1
ATOM 2315 C CA . GLU A 1 304 ? -0.294 23.328 20.297 1 75.12 304 GLU A CA 1
ATOM 2316 C C . GLU A 1 304 ? -1.503 22.516 19.812 1 75.12 304 GLU A C 1
ATOM 2318 O O . GLU A 1 304 ? -1.462 21.297 19.781 1 75.12 304 GLU A O 1
ATOM 2323 N N . ALA A 1 305 ? -2.518 23.281 19.5 1 82.88 305 ALA A N 1
ATOM 2324 C CA . ALA A 1 305 ? -3.721 22.625 18.984 1 82.88 305 ALA A CA 1
ATOM 2325 C C . ALA A 1 305 ? -3.42 21.828 17.719 1 82.88 305 ALA A C 1
ATOM 2327 O O . ALA A 1 305 ? -3.891 20.703 17.547 1 82.88 305 ALA A O 1
ATOM 2328 N N . GLN A 1 306 ? -2.693 22.391 16.859 1 76.38 306 GLN A N 1
ATOM 2329 C CA . GLN A 1 306 ? -2.336 21.75 15.602 1 76.38 306 GLN A CA 1
ATOM 2330 C C . GLN A 1 306 ? -1.548 20.469 15.844 1 76.38 306 GLN A C 1
ATOM 2332 O O . GLN A 1 306 ? -1.764 19.453 15.164 1 76.38 306 GLN A O 1
ATOM 2337 N N . THR A 1 307 ? -0.687 20.516 16.797 1 70.81 307 THR A N 1
ATOM 2338 C CA . THR A 1 307 ? 0.114 19.344 17.109 1 70.81 307 THR A CA 1
ATOM 2339 C C . THR A 1 307 ? -0.771 18.203 17.609 1 70.81 307 THR A C 1
ATOM 2341 O O . THR A 1 307 ? -0.672 17.078 17.125 1 70.81 307 THR A O 1
ATOM 2344 N N . TRP A 1 308 ? -1.623 18.578 18.516 1 77.06 308 TRP A N 1
ATOM 2345 C CA . TRP A 1 308 ? -2.49 17.547 19.094 1 77.06 308 TRP A CA 1
ATOM 2346 C C . TRP A 1 308 ? -3.471 17.016 18.047 1 77.06 308 TRP A C 1
ATOM 2348 O O . TRP A 1 308 ? -3.746 15.812 18 1 77.06 308 TRP A O 1
ATOM 2358 N N . LEU A 1 309 ? -3.924 17.875 17.266 1 84.56 309 LEU A N 1
ATOM 2359 C CA . LEU A 1 309 ? -4.918 17.453 16.281 1 84.56 309 LEU A CA 1
ATOM 2360 C C . LEU A 1 309 ? -4.262 16.672 15.148 1 84.56 309 LEU A C 1
ATOM 2362 O O . LEU A 1 309 ? -4.895 15.805 14.547 1 84.56 309 LEU A O 1
ATOM 2366 N N . SER A 1 310 ? -3.025 16.969 14.875 1 73.12 310 SER A N 1
ATOM 2367 C CA . SER A 1 310 ? -2.307 16.172 13.891 1 73.12 310 SER A CA 1
ATOM 2368 C C . SER A 1 310 ? -2.139 14.727 14.367 1 73.12 310 SER A C 1
ATOM 2370 O O . SER A 1 310 ? -2.186 13.789 13.562 1 73.12 310 SER A O 1
ATOM 2372 N N . MET A 1 311 ? -1.941 14.594 15.617 1 73.06 311 MET A N 1
ATOM 2373 C CA . MET A 1 311 ? -1.845 13.25 16.188 1 73.06 311 MET A CA 1
ATOM 2374 C C . MET A 1 311 ? -3.18 12.516 16.094 1 73.06 311 MET A C 1
ATOM 2376 O O . MET A 1 311 ? -3.211 11.297 15.945 1 73.06 311 MET A O 1
ATOM 2380 N N . LEU A 1 312 ? -4.172 13.289 16.125 1 82.69 312 LEU A N 1
ATOM 2381 C CA . LEU A 1 312 ? -5.516 12.719 16.047 1 82.69 312 LEU A CA 1
ATOM 2382 C C . LEU A 1 312 ? -5.793 12.156 14.664 1 82.69 312 LEU A C 1
ATOM 2384 O O . LEU A 1 312 ? -6.691 11.328 14.492 1 82.69 312 LEU A O 1
ATOM 2388 N N . MET A 1 313 ? -4.992 12.523 13.695 1 81 313 MET A N 1
ATOM 2389 C CA . MET A 1 313 ? -5.223 12.109 12.312 1 81 313 MET A CA 1
ATOM 2390 C C . MET A 1 313 ? -4.867 10.641 12.117 1 81 313 MET A C 1
ATOM 2392 O O . MET A 1 313 ? -5.168 10.055 11.078 1 81 313 MET A O 1
ATOM 2396 N N . ILE A 1 314 ? -4.359 9.977 13.086 1 74.62 314 ILE A N 1
ATOM 2397 C CA . ILE A 1 314 ? -4.098 8.539 13.023 1 74.62 314 ILE A CA 1
ATOM 2398 C C . ILE A 1 314 ? -5.398 7.77 13.227 1 74.62 314 ILE A C 1
ATOM 2400 O O . ILE A 1 314 ? -5.531 6.633 12.766 1 74.62 314 ILE A O 1
ATOM 2404 N N . VAL A 1 315 ? -6.328 8.359 13.859 1 84.94 315 VAL A N 1
ATOM 2405 C CA . VAL A 1 315 ? -7.559 7.711 14.289 1 84.94 315 VAL A CA 1
ATOM 2406 C C . VAL A 1 315 ? -8.328 7.207 13.07 1 84.94 315 VAL A C 1
ATOM 2408 O O . VAL A 1 315 ? -8.797 6.066 13.055 1 84.94 315 VAL A O 1
ATOM 2411 N N . PRO A 1 316 ? -8.375 7.965 11.953 1 86.62 316 PRO A N 1
ATOM 2412 C CA . PRO A 1 316 ? -9.078 7.484 10.766 1 86.62 316 PRO A CA 1
ATOM 2413 C C . PRO A 1 316 ? -8.43 6.246 10.156 1 86.62 316 PRO A C 1
ATOM 2415 O O . PRO A 1 316 ? -9.078 5.512 9.406 1 86.62 316 PRO A O 1
ATOM 2418 N N . ALA A 1 317 ? -7.207 5.996 10.461 1 81.62 317 ALA A N 1
ATOM 2419 C CA . ALA A 1 317 ? -6.484 4.871 9.875 1 81.62 317 ALA A CA 1
ATOM 2420 C C . ALA A 1 317 ? -6.781 3.574 10.625 1 81.62 317 ALA A C 1
ATOM 2422 O O . ALA A 1 317 ? -6.539 2.48 10.109 1 81.62 317 ALA A O 1
ATOM 2423 N N . LEU A 1 318 ? -7.316 3.688 11.805 1 84.25 318 LEU A N 1
ATOM 2424 C CA . LEU A 1 318 ? -7.461 2.541 12.695 1 84.25 318 LEU A CA 1
ATOM 2425 C C . LEU A 1 318 ? -8.367 1.484 12.078 1 84.25 318 LEU A C 1
ATOM 2427 O O . LEU A 1 318 ? -8.047 0.295 12.094 1 84.25 318 LEU A O 1
ATOM 2431 N N . PRO A 1 319 ? -9.477 1.912 11.492 1 87.38 319 PRO A N 1
ATOM 2432 C CA . PRO A 1 319 ? -10.336 0.885 10.891 1 87.38 319 PRO A CA 1
ATOM 2433 C C . PRO A 1 319 ? -9.664 0.154 9.734 1 87.38 319 PRO A C 1
ATOM 2435 O O . PRO A 1 319 ? -9.82 -1.062 9.594 1 87.38 319 PRO A O 1
ATOM 2438 N N . SER A 1 320 ? -9.016 0.896 8.906 1 79.81 320 SER A N 1
ATOM 2439 C CA . SER A 1 320 ? -8.312 0.291 7.781 1 79.81 320 SER A CA 1
ATOM 2440 C C . SER A 1 320 ? -7.234 -0.679 8.258 1 79.81 320 SER A C 1
ATOM 2442 O O . SER A 1 320 ? -7.047 -1.747 7.676 1 79.81 320 SER A O 1
ATOM 2444 N N . LEU A 1 321 ? -6.602 -0.302 9.328 1 74.44 321 LEU A N 1
ATOM 2445 C CA . LEU A 1 321 ? -5.598 -1.178 9.922 1 74.44 321 LEU A CA 1
ATOM 2446 C C . LEU A 1 321 ? -6.242 -2.441 10.484 1 74.44 321 LEU A C 1
ATOM 2448 O O . LEU A 1 321 ? -5.695 -3.539 10.336 1 74.44 321 LEU A O 1
ATOM 2452 N N . PHE A 1 322 ? -7.367 -2.254 11.055 1 78.12 322 PHE A N 1
ATOM 2453 C CA . PHE A 1 322 ? -8.109 -3.381 11.602 1 78.12 322 PHE A CA 1
ATOM 2454 C C . PHE A 1 322 ? -8.484 -4.371 10.508 1 78.12 322 PHE A C 1
ATOM 2456 O O . PHE A 1 322 ? -8.352 -5.582 10.688 1 78.12 322 PHE A O 1
ATOM 2463 N N . MET A 1 323 ? -8.875 -3.889 9.344 1 76.94 323 MET A N 1
ATOM 2464 C CA . MET A 1 323 ? -9.297 -4.734 8.227 1 76.94 323 MET A CA 1
ATOM 2465 C C . MET A 1 323 ? -8.102 -5.445 7.602 1 76.94 323 MET A C 1
ATOM 2467 O O . MET A 1 323 ? -8.227 -6.578 7.129 1 76.94 323 MET A O 1
ATOM 2471 N N . ALA A 1 324 ? -7.066 -4.703 7.531 1 69.19 324 ALA A N 1
ATOM 2472 C CA . ALA A 1 324 ? -5.867 -5.301 6.953 1 69.19 324 ALA A CA 1
ATOM 2473 C C . ALA A 1 324 ? -5.402 -6.504 7.77 1 69.19 324 ALA A C 1
ATOM 2475 O O . ALA A 1 324 ? -4.875 -7.469 7.219 1 69.19 324 ALA A O 1
ATOM 2476 N N . ILE A 1 325 ? -5.711 -6.488 9.039 1 67.75 325 ILE A N 1
ATOM 2477 C CA . ILE A 1 325 ? -5.285 -7.547 9.953 1 67.75 325 ILE A CA 1
ATOM 2478 C C . ILE A 1 325 ? -6.324 -8.664 9.961 1 67.75 325 ILE A C 1
ATOM 2480 O O . ILE A 1 325 ? -5.973 -9.844 10.07 1 67.75 325 ILE A O 1
ATOM 2484 N N . ASN A 1 326 ? -7.496 -8.266 9.867 1 69.94 326 ASN A N 1
ATOM 2485 C CA . ASN A 1 326 ? -8.578 -9.242 9.922 1 69.94 326 ASN A CA 1
ATOM 2486 C C . ASN A 1 326 ? -9.539 -9.078 8.742 1 69.94 326 ASN A C 1
ATOM 2488 O O . ASN A 1 326 ? -10.648 -8.562 8.906 1 69.94 326 ASN A O 1
ATOM 2492 N N . PRO A 1 327 ? -9.07 -9.656 7.617 1 68.94 327 PRO A N 1
ATOM 2493 C CA . PRO A 1 327 ? -9.922 -9.453 6.441 1 68.94 327 PRO A CA 1
ATOM 2494 C C . PRO A 1 327 ? -11.172 -10.328 6.461 1 68.94 327 PRO A C 1
ATOM 2496 O O . PRO A 1 327 ? -11.625 -10.789 5.41 1 68.94 327 PRO A O 1
ATOM 2499 N N . THR A 1 328 ? -11.758 -10.516 7.648 1 72.38 328 THR A N 1
ATOM 2500 C CA . THR A 1 328 ? -12.93 -11.375 7.758 1 72.38 328 THR A CA 1
ATOM 2501 C C . THR A 1 328 ? -14.211 -10.57 7.582 1 72.38 328 THR A C 1
ATOM 2503 O O . THR A 1 328 ? -14.172 -9.336 7.492 1 72.38 328 THR A O 1
ATOM 2506 N N . LYS A 1 329 ? -15.312 -11.32 7.336 1 80.88 329 LYS A N 1
ATOM 2507 C CA . LYS A 1 329 ? -16.641 -10.734 7.227 1 80.88 329 LYS A CA 1
ATOM 2508 C C . LYS A 1 329 ? -17 -9.945 8.484 1 80.88 329 LYS A C 1
ATOM 2510 O O . LYS A 1 329 ? -16.781 -10.414 9.602 1 80.88 329 LYS A O 1
ATOM 2515 N N . PRO A 1 330 ? -17.453 -8.688 8.195 1 86.75 330 PRO A N 1
ATOM 2516 C CA . PRO A 1 330 ? -17.859 -7.914 9.367 1 86.75 330 PRO A CA 1
ATOM 2517 C C . PRO A 1 330 ? -18.969 -8.578 10.156 1 86.75 330 PRO A C 1
ATOM 2519 O O . PRO A 1 330 ? -19.875 -9.172 9.57 1 86.75 330 PRO A O 1
ATOM 2522 N N . VAL A 1 331 ? -18.828 -8.508 11.453 1 89.06 331 VAL A N 1
ATOM 2523 C CA . VAL A 1 331 ? -19.859 -9.047 12.336 1 89.06 331 VAL A CA 1
ATOM 2524 C C . VAL A 1 331 ? -20.766 -7.914 12.812 1 89.06 331 VAL A C 1
ATOM 2526 O O . VAL A 1 331 ? -20.453 -6.734 12.625 1 89.06 331 VAL A O 1
ATOM 2529 N N . ASP A 1 332 ? -21.797 -8.172 13.453 1 92.19 332 ASP A N 1
ATOM 2530 C CA . ASP A 1 332 ? -22.891 -7.242 13.727 1 92.19 332 ASP A CA 1
ATOM 2531 C C . ASP A 1 332 ? -22.406 -6.07 14.586 1 92.19 332 ASP A C 1
ATOM 2533 O O . ASP A 1 332 ? -22.734 -4.918 14.305 1 92.19 332 ASP A O 1
ATOM 2537 N N . TRP A 1 333 ? -21.641 -6.289 15.578 1 92.94 333 TRP A N 1
ATOM 2538 C CA . TRP A 1 333 ? -21.25 -5.211 16.484 1 92.94 333 TRP A CA 1
ATOM 2539 C C . TRP A 1 333 ? -20.375 -4.188 15.758 1 92.94 333 TRP A C 1
ATOM 2541 O O . TRP A 1 333 ? -20.297 -3.029 16.172 1 92.94 333 TRP A O 1
ATOM 2551 N N . MET A 1 334 ? -19.734 -4.625 14.727 1 93.5 334 MET A N 1
ATOM 2552 C CA . MET A 1 334 ? -18.844 -3.744 13.984 1 93.5 334 MET A CA 1
ATOM 2553 C C . MET A 1 334 ? -19.625 -2.646 13.273 1 93.5 334 MET A C 1
ATOM 2555 O O . MET A 1 334 ? -19.109 -1.551 13.055 1 93.5 334 MET A O 1
ATOM 2559 N N . TYR A 1 335 ? -20.906 -2.895 13 1 95.5 335 TYR A N 1
ATOM 2560 C CA . TYR A 1 335 ? -21.734 -1.906 12.32 1 95.5 335 TYR A CA 1
ATOM 2561 C C . TYR A 1 335 ? -22.188 -0.822 13.289 1 95.5 335 TYR A C 1
ATOM 2563 O O . TYR A 1 335 ? -22.641 0.245 12.859 1 95.5 335 TYR A O 1
ATOM 2571 N N . ALA A 1 336 ? -22 -1.103 14.586 1 95.94 336 ALA A N 1
ATOM 2572 C CA . ALA A 1 336 ? -22.422 -0.132 15.594 1 95.94 336 ALA A CA 1
ATOM 2573 C C . ALA A 1 336 ? -21.234 0.67 16.109 1 95.94 336 ALA A C 1
ATOM 2575 O O . ALA A 1 336 ? -21.391 1.602 16.906 1 95.94 336 ALA A O 1
ATOM 2576 N N . THR A 1 337 ? -20.109 0.335 15.695 1 95.94 337 THR A N 1
ATOM 2577 C CA . THR A 1 337 ? -18.891 0.985 16.188 1 95.94 337 THR A CA 1
ATOM 2578 C C . THR A 1 337 ? -18.469 2.111 15.242 1 95.94 337 THR A C 1
ATOM 2580 O O . THR A 1 337 ? -18.125 1.864 14.086 1 95.94 337 THR A O 1
ATOM 2583 N N . PRO A 1 338 ? -18.406 3.373 15.766 1 96 338 PRO A N 1
ATOM 2584 C CA . PRO A 1 338 ? -18.016 4.5 14.914 1 96 338 PRO A CA 1
ATOM 2585 C C . PRO A 1 338 ? -16.656 4.297 14.258 1 96 338 PRO A C 1
ATOM 2587 O O . PRO A 1 338 ? -15.766 3.688 14.852 1 96 338 PRO A O 1
ATOM 2590 N N . LEU A 1 339 ? -16.484 4.816 13.102 1 95.06 339 LEU A N 1
ATOM 2591 C CA . LEU A 1 339 ? -15.281 4.711 12.273 1 95.06 339 LEU A CA 1
ATOM 2592 C C . LEU A 1 339 ? -15.219 3.354 11.586 1 95.06 339 LEU A C 1
ATOM 2594 O O . LEU A 1 339 ? -15.055 3.279 10.367 1 95.06 339 LEU A O 1
ATOM 2598 N N . LEU A 1 340 ? -15.453 2.305 12.383 1 94.31 340 LEU A N 1
ATOM 2599 C CA . LEU A 1 340 ? -15.422 0.96 11.82 1 94.31 340 LEU A CA 1
ATOM 2600 C C . LEU A 1 340 ? -16.641 0.712 10.93 1 94.31 340 LEU A C 1
ATOM 2602 O O . LEU A 1 340 ? -16.5 0.153 9.836 1 94.31 340 LEU A O 1
ATOM 2606 N N . SER A 1 341 ? -17.75 1.108 11.453 1 96.19 341 SER A N 1
ATOM 2607 C CA . SER A 1 341 ? -18.969 0.911 10.695 1 96.19 341 SER A CA 1
ATOM 2608 C C . SER A 1 341 ? -18.922 1.646 9.359 1 96.19 341 SER A C 1
ATOM 2610 O O . SER A 1 341 ? -19.312 1.091 8.328 1 96.19 341 SER A O 1
ATOM 2612 N N . GLN A 1 342 ? -18.469 2.891 9.383 1 96.44 342 GLN A N 1
ATOM 2613 C CA . GLN A 1 342 ? -18.375 3.666 8.148 1 96.44 342 GLN A CA 1
ATOM 2614 C C . GLN A 1 342 ? -17.406 3.014 7.168 1 96.44 342 GLN A C 1
ATOM 2616 O O . GLN A 1 342 ? -17.672 2.957 5.965 1 96.44 342 GLN A O 1
ATOM 2621 N N . HIS A 1 343 ? -16.297 2.547 7.707 1 94.06 343 HIS A N 1
ATOM 2622 C CA . HIS A 1 343 ? -15.32 1.893 6.852 1 94.06 343 HIS A CA 1
ATOM 2623 C C . HIS A 1 343 ? -15.922 0.68 6.148 1 94.06 343 HIS A C 1
ATOM 2625 O O . HIS A 1 343 ? -15.797 0.534 4.934 1 94.06 343 HIS A O 1
ATOM 2631 N N . PHE A 1 344 ? -16.656 -0.132 6.867 1 93.25 344 PHE A N 1
ATOM 2632 C CA . PHE A 1 344 ? -17.234 -1.357 6.324 1 93.25 344 PHE A CA 1
ATOM 2633 C C . PHE A 1 344 ? -18.328 -1.04 5.316 1 93.25 344 PHE A C 1
ATOM 2635 O O . PHE A 1 344 ? -18.359 -1.616 4.227 1 93.25 344 PHE A O 1
ATOM 2642 N N . ILE A 1 345 ? -19.125 -0.17 5.645 1 95.5 345 ILE A N 1
ATOM 2643 C CA . ILE A 1 345 ? -20.266 0.121 4.793 1 95.5 345 ILE A CA 1
ATOM 2644 C C . ILE A 1 345 ? -19.797 0.761 3.488 1 95.5 345 ILE A C 1
ATOM 2646 O O . ILE A 1 345 ? -20.266 0.406 2.406 1 95.5 345 ILE A O 1
ATOM 2650 N N . ILE A 1 346 ? -18.875 1.658 3.621 1 93.75 346 ILE A N 1
ATOM 2651 C CA . ILE A 1 346 ? -18.328 2.285 2.418 1 93.75 346 ILE A CA 1
ATOM 2652 C C . ILE A 1 346 ? -17.656 1.229 1.541 1 93.75 346 ILE A C 1
ATOM 2654 O O . ILE A 1 346 ? -17.844 1.226 0.32 1 93.75 346 ILE A O 1
ATOM 2658 N N . SER A 1 347 ? -16.891 0.366 2.145 1 91.75 347 SER A N 1
ATOM 2659 C CA . SER A 1 347 ? -16.25 -0.707 1.395 1 91.75 347 SER A CA 1
ATOM 2660 C C . SER A 1 347 ? -17.281 -1.578 0.68 1 91.75 347 SER A C 1
ATOM 2662 O O . SER A 1 347 ? -17.078 -1.963 -0.474 1 91.75 347 SER A O 1
ATOM 2664 N N . GLN A 1 348 ? -18.344 -1.871 1.338 1 91.94 348 GLN A N 1
ATOM 2665 C CA . GLN A 1 348 ? -19.391 -2.701 0.756 1 91.94 348 GLN A CA 1
ATOM 2666 C C . GLN A 1 348 ? -20.078 -1.985 -0.4 1 91.94 348 GLN A C 1
ATOM 2668 O O . GLN A 1 348 ? -20.375 -2.598 -1.427 1 91.94 348 GLN A O 1
ATOM 2673 N N . ILE A 1 349 ? -20.312 -0.731 -0.222 1 92.12 349 ILE A N 1
ATOM 2674 C CA . ILE A 1 349 ? -20.938 0.06 -1.273 1 92.12 349 ILE A CA 1
ATOM 2675 C C . ILE A 1 349 ? -20.062 0.046 -2.523 1 92.12 349 ILE A C 1
ATOM 2677 O O . ILE A 1 349 ? -20.547 -0.192 -3.631 1 92.12 349 ILE A O 1
ATOM 2681 N N . VAL A 1 350 ? -18.812 0.258 -2.332 1 88.88 350 VAL A N 1
ATOM 2682 C CA . VAL A 1 350 ? -17.875 0.345 -3.441 1 88.88 350 VAL A CA 1
ATOM 2683 C C . VAL A 1 350 ? -17.766 -1.01 -4.137 1 88.88 350 VAL A C 1
ATOM 2685 O O . VAL A 1 350 ? -17.641 -1.077 -5.363 1 88.88 350 VAL A O 1
ATOM 2688 N N . ARG A 1 351 ? -17.859 -2.059 -3.381 1 89.06 351 ARG A N 1
ATOM 2689 C CA . ARG A 1 351 ? -17.75 -3.41 -3.922 1 89.06 351 ARG A CA 1
ATOM 2690 C C . ARG A 1 351 ? -19.062 -3.875 -4.52 1 89.06 351 ARG A C 1
ATOM 2692 O O . ARG A 1 351 ? -19.141 -4.949 -5.121 1 89.06 351 ARG A O 1
ATOM 2699 N N . GLY A 1 352 ? -20.078 -3.141 -4.332 1 87.44 352 GLY A N 1
ATOM 2700 C CA . GLY A 1 352 ? -21.391 -3.49 -4.863 1 87.44 352 GLY A CA 1
ATOM 2701 C C . GLY A 1 352 ? -22.109 -4.551 -4.043 1 87.44 352 GLY A C 1
ATOM 2702 O O . GLY A 1 352 ? -22.906 -5.312 -4.574 1 87.44 352 GLY A O 1
ATOM 2703 N N . GLU A 1 353 ? -21.734 -4.652 -2.834 1 88.62 353 GLU A N 1
ATOM 2704 C CA . GLU A 1 353 ? -22.375 -5.613 -1.942 1 88.62 353 GLU A CA 1
ATOM 2705 C C . GLU A 1 353 ? -23.656 -5.031 -1.334 1 88.62 353 GLU A C 1
ATOM 2707 O O . GLU A 1 353 ? -23.812 -3.812 -1.271 1 88.62 353 GLU A O 1
ATOM 2712 N N . VAL A 1 354 ? -24.422 -5.91 -0.956 1 87.81 354 VAL A N 1
ATOM 2713 C CA . VAL A 1 354 ? -25.703 -5.488 -0.389 1 87.81 354 VAL A CA 1
ATOM 2714 C C . VAL A 1 354 ? -25.516 -5.152 1.091 1 87.81 354 VAL A C 1
ATOM 2716 O O . VAL A 1 354 ? -24.969 -5.945 1.851 1 87.81 354 VAL A O 1
ATOM 2719 N N . VAL A 1 355 ? -25.922 -3.975 1.398 1 92.75 355 VAL A N 1
ATOM 2720 C CA . VAL A 1 355 ? -25.938 -3.557 2.797 1 92.75 355 VAL A CA 1
ATOM 2721 C C . VAL A 1 355 ? -27.375 -3.49 3.301 1 92.75 355 VAL A C 1
ATOM 2723 O O . VAL A 1 355 ? -28.219 -2.844 2.686 1 92.75 355 VAL A O 1
ATOM 2726 N N . LEU A 1 356 ? -27.578 -4.152 4.371 1 94.19 356 LEU A N 1
ATOM 2727 C CA . LEU A 1 356 ? -28.938 -4.215 4.922 1 94.19 356 LEU A CA 1
ATOM 2728 C C . LEU A 1 356 ? -29.312 -2.896 5.594 1 94.19 356 LEU A C 1
ATOM 2730 O O . LEU A 1 356 ? -28.438 -2.195 6.121 1 94.19 356 LEU A O 1
ATOM 2734 N N . PRO A 1 357 ? -30.594 -2.568 5.586 1 95.62 357 PRO A N 1
ATOM 2735 C CA . PRO A 1 357 ? -31.047 -1.294 6.148 1 95.62 357 PRO A CA 1
ATOM 2736 C C . PRO A 1 357 ? -30.688 -1.139 7.625 1 95.62 357 PRO A C 1
ATOM 2738 O O . PRO A 1 357 ? -30.344 -0.039 8.07 1 95.62 357 PRO A O 1
ATOM 2741 N N . TRP A 1 358 ? -30.672 -2.238 8.336 1 96.06 358 TRP A N 1
ATOM 2742 C CA . TRP A 1 358 ? -30.391 -2.121 9.758 1 96.06 358 TRP A CA 1
ATOM 2743 C C . TRP A 1 358 ? -28.922 -1.771 9.984 1 96.06 358 TRP A C 1
ATOM 2745 O O . TRP A 1 358 ? -28.578 -1.135 10.984 1 96.06 358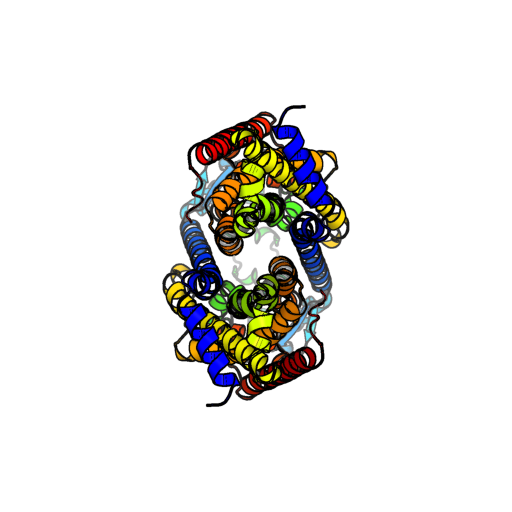 TRP A O 1
ATOM 2755 N N . GLN A 1 359 ? -28.062 -2.203 9.102 1 96.5 359 GLN A N 1
ATOM 2756 C CA . GLN A 1 359 ? -26.641 -1.882 9.203 1 96.5 359 GLN A CA 1
ATOM 2757 C C . GLN A 1 359 ? -26.406 -0.385 9.031 1 96.5 359 GLN A C 1
ATOM 2759 O O . GLN A 1 359 ? -25.594 0.21 9.75 1 96.5 359 GLN A O 1
ATOM 2764 N N . TYR A 1 360 ? -27.188 0.238 8.102 1 96.94 360 TYR A N 1
ATOM 2765 C CA . TYR A 1 360 ? -27.125 1.686 7.934 1 96.94 360 TYR A CA 1
ATOM 2766 C C . TYR A 1 360 ? -27.609 2.402 9.195 1 96.94 360 TYR A C 1
ATOM 2768 O O . TYR A 1 360 ? -26.953 3.336 9.664 1 96.94 360 TYR A O 1
ATOM 2776 N N . ALA A 1 361 ? -28.703 1.92 9.656 1 97.5 361 ALA A N 1
ATOM 2777 C CA . ALA A 1 361 ? -29.328 2.551 10.82 1 97.5 361 ALA A CA 1
ATOM 2778 C C . ALA A 1 361 ? -28.422 2.459 12.047 1 97.5 361 ALA A C 1
ATOM 2780 O O . ALA A 1 361 ? -28.281 3.426 12.797 1 97.5 361 ALA A O 1
ATOM 2781 N N . ALA A 1 362 ? -27.828 1.308 12.211 1 97.56 362 ALA A N 1
ATOM 2782 C CA . ALA A 1 362 ? -26.938 1.108 13.352 1 97.56 362 ALA A CA 1
ATOM 2783 C C . ALA A 1 362 ? -25.719 2.016 13.242 1 97.56 362 ALA A C 1
ATOM 2785 O O . ALA A 1 362 ? -25.297 2.615 14.234 1 97.56 362 ALA A O 1
ATOM 2786 N N . SER A 1 363 ? -25.141 2.082 12.062 1 97.5 363 SER A N 1
ATOM 2787 C CA . SER A 1 363 ? -23.953 2.908 11.852 1 97.5 363 SER A CA 1
ATOM 2788 C C . SER A 1 363 ? -24.266 4.387 12.07 1 97.5 363 SER A C 1
ATOM 2790 O O . SER A 1 363 ? -23.594 5.051 12.867 1 97.5 363 SER A O 1
ATOM 2792 N N . ILE A 1 364 ? -25.312 4.91 11.461 1 97.75 364 ILE A N 1
ATOM 2793 C CA . ILE A 1 364 ? -25.688 6.316 11.523 1 97.75 364 ILE A CA 1
ATOM 2794 C C . ILE A 1 364 ? -26.156 6.66 12.938 1 97.75 364 ILE A C 1
ATOM 2796 O O . ILE A 1 364 ? -25.75 7.664 13.508 1 97.75 364 ILE A O 1
ATOM 2800 N N . GLY A 1 365 ? -26.969 5.766 13.438 1 97.88 365 GLY A N 1
ATOM 2801 C CA . GLY A 1 365 ? -27.547 6.02 14.742 1 97.88 365 GLY A CA 1
ATOM 2802 C C . GLY A 1 365 ? -26.516 6.035 15.859 1 97.88 365 GLY A C 1
ATOM 2803 O O . GLY A 1 365 ? -26.469 6.977 16.656 1 97.88 365 GLY A O 1
ATOM 2804 N N . CYS A 1 366 ? -25.703 5.055 15.93 1 97.81 366 CYS A N 1
ATOM 2805 C CA . CYS A 1 366 ? -24.719 4.945 17 1 97.81 366 CYS A CA 1
ATOM 2806 C C . CYS A 1 366 ? -23.672 6.035 16.891 1 97.81 366 CYS A C 1
ATOM 2808 O O . CYS A 1 366 ? -23.25 6.609 17.891 1 97.81 366 CYS A O 1
ATOM 2810 N N . THR A 1 367 ? -23.25 6.312 15.688 1 97.56 367 THR A N 1
ATOM 2811 C CA . THR A 1 367 ? -22.234 7.352 15.492 1 97.56 367 THR A CA 1
ATOM 2812 C C . THR A 1 367 ? -22.812 8.727 15.82 1 97.56 367 THR A C 1
ATOM 2814 O O . THR A 1 367 ? -22.125 9.555 16.422 1 97.56 367 THR A O 1
ATOM 2817 N N . LEU A 1 368 ? -24.031 8.969 15.422 1 97.69 368 LEU A N 1
ATOM 2818 C CA . LEU A 1 368 ? -24.688 10.227 15.75 1 97.69 368 LEU A CA 1
ATOM 2819 C C . LEU A 1 368 ? -24.844 10.391 17.266 1 97.69 368 LEU A C 1
ATOM 2821 O O . LEU A 1 368 ? -24.609 11.469 17.797 1 97.69 368 LEU A O 1
ATOM 2825 N N . LEU A 1 369 ? -25.188 9.32 17.875 1 97.88 369 LEU A N 1
ATOM 2826 C CA . LEU A 1 369 ? -25.328 9.359 19.328 1 97.88 369 LEU A CA 1
ATOM 2827 C C . LEU A 1 369 ? -23.984 9.648 20 1 97.88 369 LEU A C 1
ATOM 2829 O O . LEU A 1 369 ? -23.906 10.469 20.922 1 97.88 369 LEU A O 1
ATOM 2833 N N . ALA A 1 370 ? -23.016 9.016 19.594 1 97.19 370 ALA A N 1
ATOM 2834 C CA . ALA A 1 370 ? -21.672 9.258 20.125 1 97.19 370 ALA A CA 1
ATOM 2835 C C . ALA A 1 370 ? -21.25 10.703 19.891 1 97.19 370 ALA A C 1
ATOM 2837 O O . ALA A 1 370 ? -20.672 11.344 20.781 1 97.19 370 ALA A O 1
ATOM 2838 N N . GLY A 1 371 ? -21.5 11.172 18.641 1 96.44 371 GLY A N 1
ATOM 2839 C CA . GLY A 1 371 ? -21.172 12.555 18.328 1 96.44 371 GLY A CA 1
ATOM 2840 C C . GLY A 1 371 ? -21.922 13.547 19.188 1 96.44 371 GLY A C 1
ATOM 2841 O O . GLY A 1 371 ? -21.344 14.523 19.672 1 96.44 371 GLY A O 1
ATOM 2842 N N . LEU A 1 372 ? -23.172 13.289 19.438 1 96.38 372 LEU A N 1
ATOM 2843 C CA . LEU A 1 372 ? -24 14.18 20.25 1 96.38 372 LEU A CA 1
ATOM 2844 C C . LEU A 1 372 ? -23.562 14.164 21.703 1 96.38 372 LEU A C 1
ATOM 2846 O O . LEU A 1 372 ? -23.516 15.203 22.359 1 96.38 372 LEU A O 1
ATOM 2850 N N . VAL A 1 373 ? -23.234 13.008 22.156 1 96.62 373 VAL A N 1
ATOM 2851 C CA . VAL A 1 373 ? -22.75 12.891 23.531 1 96.62 373 VAL A CA 1
ATOM 2852 C C . VAL A 1 373 ? -21.438 13.648 23.688 1 96.62 373 VAL A C 1
ATOM 2854 O O . VAL A 1 373 ? -21.266 14.406 24.656 1 96.62 373 VAL A O 1
ATOM 2857 N N . LEU A 1 374 ? -20.578 13.508 22.766 1 95.38 374 LEU A N 1
ATOM 2858 C CA . LEU A 1 374 ? -19.297 14.188 22.844 1 95.38 374 LEU A CA 1
ATOM 2859 C C . LEU A 1 374 ? -19.469 15.695 22.688 1 95.38 374 LEU A C 1
ATOM 2861 O O . LEU A 1 374 ? -18.781 16.484 23.344 1 95.38 374 LEU A O 1
ATOM 2865 N N . ALA A 1 375 ? -20.375 16.062 21.812 1 94.62 375 ALA A N 1
ATOM 2866 C CA . ALA A 1 375 ? -20.688 17.484 21.672 1 94.62 375 ALA A CA 1
ATOM 2867 C C . ALA A 1 375 ? -21.219 18.062 22.984 1 94.62 375 ALA A C 1
ATOM 2869 O O . ALA A 1 375 ? -20.797 19.141 23.391 1 94.62 375 ALA A O 1
ATOM 2870 N N . TRP A 1 376 ? -22.016 17.266 23.594 1 93.81 376 TRP A N 1
ATOM 2871 C CA . TRP A 1 376 ? -22.578 17.688 24.859 1 93.81 376 TRP A CA 1
ATOM 2872 C C . TRP A 1 376 ? -21.484 17.812 25.922 1 93.81 376 TRP A C 1
ATOM 2874 O O . TRP A 1 376 ? -21.453 18.781 26.672 1 93.81 376 TRP A O 1
ATOM 2884 N N . ILE A 1 377 ? -20.641 16.922 25.969 1 92.06 377 ILE A N 1
ATOM 2885 C CA . ILE A 1 377 ? -19.547 16.938 26.938 1 92.06 377 ILE A CA 1
ATOM 2886 C C . ILE A 1 377 ? -18.625 18.125 26.656 1 92.06 377 ILE A C 1
ATOM 2888 O O . ILE A 1 377 ? -18.203 18.828 27.594 1 92.06 377 ILE A O 1
ATOM 2892 N N . THR A 1 378 ? -18.375 18.328 25.406 1 89.69 378 THR A N 1
ATOM 2893 C CA . THR A 1 378 ? -17.484 19.438 25.016 1 89.69 378 THR A CA 1
ATOM 2894 C C . THR A 1 378 ? -18.078 20.766 25.422 1 89.69 378 THR A C 1
ATOM 2896 O O . THR A 1 378 ? -17.391 21.625 26 1 89.69 378 THR A O 1
ATOM 2899 N N . VAL A 1 379 ? -19.312 20.953 25.25 1 86.56 379 VAL A N 1
ATOM 2900 C CA . VAL A 1 379 ? -19.984 22.188 25.609 1 86.56 379 VAL A CA 1
ATOM 2901 C C . VAL A 1 379 ? -20.031 22.359 27.125 1 86.56 379 VAL A C 1
ATOM 2903 O O . VAL A 1 379 ? -19.812 23.453 27.641 1 86.56 379 VAL A O 1
ATOM 2906 N N . ARG A 1 380 ? -20.125 21.281 27.797 1 85.38 380 ARG A N 1
ATOM 2907 C CA . ARG A 1 380 ? -20.219 21.328 29.25 1 85.38 380 ARG A CA 1
ATOM 2908 C C . ARG A 1 380 ? -18.859 21.656 29.875 1 85.38 380 ARG A C 1
ATOM 2910 O O . ARG A 1 380 ? -18.781 22.438 30.828 1 85.38 380 ARG A O 1
ATOM 2917 N N . ILE A 1 381 ? -17.953 21.078 29.344 1 81.19 381 ILE A N 1
ATOM 2918 C CA . ILE A 1 381 ? -16.625 21.312 29.875 1 81.19 381 ILE A CA 1
ATOM 2919 C C . ILE A 1 381 ? -16.203 22.766 29.625 1 81.19 381 ILE A C 1
ATOM 2921 O O . ILE A 1 381 ? -15.609 23.406 30.5 1 81.19 381 ILE A O 1
ATOM 2925 N N . TYR A 1 382 ? -16.516 23.203 28.438 1 78.94 382 TYR A N 1
ATOM 2926 C CA . TYR A 1 382 ? -16.172 24.578 28.094 1 78.94 382 TYR A CA 1
ATOM 2927 C C . TYR A 1 382 ? -16.922 25.562 28.969 1 78.94 382 TYR A C 1
ATOM 2929 O O . TYR A 1 382 ? -16.406 26.641 29.297 1 78.94 382 TYR A O 1
ATOM 2937 N N . HIS A 1 383 ? -18.078 25.156 29.406 1 73.56 383 HIS A N 1
ATOM 2938 C CA . HIS A 1 383 ? -18.906 25.984 30.281 1 73.56 383 HIS A CA 1
ATOM 2939 C C . HIS A 1 383 ? -18.312 26.062 31.688 1 73.56 383 HIS A C 1
ATOM 2941 O O . HIS A 1 383 ? -18.328 27.125 32.312 1 73.56 383 HIS A O 1
ATOM 2947 N N . GLN A 1 384 ? -17.922 24.859 32.094 1 67.25 384 GLN A N 1
ATOM 2948 C CA . GLN A 1 384 ? -17.406 24.812 33.469 1 67.25 384 GLN A CA 1
ATOM 2949 C C . GLN A 1 384 ? -16.031 25.453 33.562 1 67.25 384 GLN A C 1
ATOM 2951 O O . GLN A 1 384 ? -15.688 26.047 34.594 1 67.25 384 GLN A O 1
ATOM 2956 N N . GLU A 1 385 ? -15.211 24.812 32.656 1 58.31 385 GLU A N 1
ATOM 2957 C CA . GLU A 1 385 ? -13.82 25.266 32.75 1 58.31 385 GLU A CA 1
ATOM 2958 C C . GLU A 1 385 ? -13.695 26.75 32.438 1 58.31 385 GLU A C 1
ATOM 2960 O O . GLU A 1 385 ? -14.305 27.234 31.484 1 58.31 385 GLU A O 1
ATOM 2965 N N . ARG A 1 386 ? -13.773 27.5 33.469 1 49.69 386 ARG A N 1
ATOM 2966 C CA . ARG A 1 386 ? -13.18 28.828 33.375 1 49.69 386 ARG A CA 1
ATOM 2967 C C . ARG A 1 386 ? -12.016 28.844 32.375 1 49.69 386 ARG A C 1
ATOM 2969 O O . ARG A 1 386 ? -10.891 28.5 32.75 1 49.69 386 ARG A O 1
ATOM 2976 N N . LEU A 1 387 ? -12.141 28.047 31.297 1 50.12 387 LEU A N 1
ATOM 2977 C CA . LEU A 1 387 ? -11.031 28.234 30.359 1 50.12 387 LEU A CA 1
ATOM 2978 C C . LEU A 1 387 ? -10.344 29.562 30.594 1 50.12 387 LEU A C 1
ATOM 2980 O O . LEU A 1 387 ? -10.992 30.625 30.562 1 50.12 387 LEU A O 1
ATOM 2984 N N . ALA A 1 388 ? -9.344 29.547 31.453 1 42.09 388 ALA A N 1
ATOM 2985 C CA . ALA A 1 388 ? -8.492 30.438 32.25 1 42.09 388 ALA A CA 1
ATOM 2986 C C . ALA A 1 388 ? -8.117 31.688 31.453 1 42.09 388 ALA A C 1
ATOM 2988 O O . ALA A 1 388 ? -7.637 31.594 30.312 1 42.09 388 ALA A O 1
ATOM 2989 N N . ILE A 1 389 ? -8.672 32.719 31.391 1 41.94 389 ILE A N 1
ATOM 2990 C CA . ILE A 1 389 ? -7.855 33.906 31.484 1 41.94 389 ILE A CA 1
ATOM 2991 C C . ILE A 1 389 ? -6.57 33.594 32.25 1 41.94 389 ILE A C 1
ATOM 2993 O O . ILE A 1 389 ? -6.531 33.719 33.469 1 41.94 389 ILE A O 1
ATOM 2997 N N . SER A 1 390 ? -6.09 32.438 32.406 1 34.97 390 SER A N 1
ATOM 2998 C CA . SER A 1 390 ? -4.812 32.375 33.125 1 34.97 390 SER A CA 1
ATOM 2999 C C . SER A 1 390 ? -3.861 33.438 32.594 1 34.97 390 SER A C 1
ATOM 3001 O O . SER A 1 390 ? -3.482 33.438 31.422 1 34.97 390 SER A O 1
ATOM 3003 N N . GLY A 1 391 ? -4.176 34.688 32.75 1 31.56 391 GLY A N 1
ATOM 3004 C CA . GLY A 1 391 ? -3.158 35.688 33.031 1 31.56 391 GLY A CA 1
ATOM 3005 C C . GLY A 1 391 ? -1.944 35.094 33.75 1 31.56 391 GLY A C 1
ATOM 3006 O O . GLY A 1 391 ? -2.035 34.062 34.406 1 31.56 391 GLY A O 1
ATOM 3007 N N . MET B 1 1 ? 32.281 36.656 17.203 1 54.62 1 MET B N 1
ATOM 3008 C CA . MET B 1 1 ? 31.375 35.594 16.781 1 54.62 1 MET B CA 1
ATOM 3009 C C . MET B 1 1 ? 30.469 36.062 15.648 1 54.62 1 MET B C 1
ATOM 3011 O O . MET B 1 1 ? 30.031 37.219 15.641 1 54.62 1 MET B O 1
ATOM 3015 N N . ASN B 1 2 ? 30.469 35.375 14.438 1 79.12 2 ASN B N 1
ATOM 3016 C CA . ASN B 1 2 ? 29.75 35.812 13.234 1 79.12 2 ASN B CA 1
ATOM 3017 C C . ASN B 1 2 ? 28.25 35.906 13.484 1 79.12 2 ASN B C 1
ATOM 3019 O O . ASN B 1 2 ? 27.703 35.156 14.305 1 79.12 2 ASN B O 1
ATOM 3023 N N . ALA B 1 3 ? 27.734 36.938 13.297 1 83.19 3 ALA B N 1
ATOM 3024 C CA . ALA B 1 3 ? 26.344 37.344 13.539 1 83.19 3 ALA B CA 1
ATOM 3025 C C . ALA B 1 3 ? 25.406 36.188 13.195 1 83.19 3 ALA B C 1
ATOM 3027 O O . ALA B 1 3 ? 24.438 35.938 13.914 1 83.19 3 ALA B O 1
ATOM 3028 N N . TRP B 1 4 ? 25.766 35.438 12.227 1 86.69 4 TRP B N 1
ATOM 3029 C CA . TRP B 1 4 ? 24.875 34.375 11.828 1 86.69 4 TRP B CA 1
ATOM 3030 C C . TRP B 1 4 ? 24.922 33.219 12.836 1 86.69 4 TRP B C 1
ATOM 3032 O O . TRP B 1 4 ? 23.891 32.594 13.117 1 86.69 4 TRP B O 1
ATOM 3042 N N . PHE B 1 5 ? 26.031 32.969 13.492 1 90.81 5 PHE B N 1
ATOM 3043 C CA . PHE B 1 5 ? 26.172 31.891 14.445 1 90.81 5 PHE B CA 1
ATOM 3044 C C . PHE B 1 5 ? 25.453 32.219 15.75 1 90.81 5 PHE B C 1
ATOM 3046 O O . PHE B 1 5 ? 24.906 31.312 16.391 1 90.81 5 PHE B O 1
ATOM 3053 N N . THR B 1 6 ? 25.453 33.469 16.047 1 88.12 6 THR B N 1
ATOM 3054 C CA . THR B 1 6 ? 24.719 33.906 17.234 1 88.12 6 THR B CA 1
ATOM 3055 C C . THR B 1 6 ? 23.219 33.688 17.062 1 88.12 6 THR B C 1
ATOM 3057 O O . THR B 1 6 ? 22.531 33.219 17.984 1 88.12 6 THR B O 1
ATOM 3060 N N . VAL B 1 7 ? 22.781 34.031 15.883 1 87.5 7 VAL B N 1
ATOM 3061 C CA . VAL B 1 7 ? 21.359 33.812 15.586 1 87.5 7 VAL B CA 1
ATOM 3062 C C . VAL B 1 7 ? 21.062 32.312 15.57 1 87.5 7 VAL B C 1
ATOM 3064 O O . VAL B 1 7 ? 20.016 31.875 16.078 1 87.5 7 VAL B O 1
ATOM 3067 N N . PHE B 1 8 ? 21.938 31.547 15 1 91.62 8 PHE B N 1
ATOM 3068 C CA . PHE B 1 8 ? 21.797 30.109 14.961 1 91.62 8 PHE B CA 1
ATOM 3069 C C . PHE B 1 8 ? 21.703 29.531 16.375 1 91.62 8 PHE B C 1
ATOM 3071 O O . PHE B 1 8 ? 20.797 28.75 16.672 1 91.62 8 PHE B O 1
ATOM 3078 N N . ARG B 1 9 ? 22.594 29.875 17.219 1 91.75 9 ARG B N 1
ATOM 3079 C CA . ARG B 1 9 ? 22.625 29.359 18.594 1 91.75 9 ARG B CA 1
ATOM 3080 C C . ARG B 1 9 ? 21.375 29.75 19.359 1 91.75 9 ARG B C 1
ATOM 3082 O O . ARG B 1 9 ? 20.828 28.953 20.109 1 91.75 9 ARG B O 1
ATOM 3089 N N . LYS B 1 10 ? 20.953 30.906 19.109 1 88.81 10 LYS B N 1
ATOM 3090 C CA . LYS B 1 10 ? 19.75 31.391 19.781 1 88.81 10 LYS B CA 1
ATOM 3091 C C . LYS B 1 10 ? 18.531 30.594 19.344 1 88.81 10 LYS B C 1
ATOM 3093 O O . LYS B 1 10 ? 17.766 30.094 20.188 1 88.81 10 LYS B O 1
ATOM 3098 N N . GLU B 1 11 ? 18.406 30.547 18.078 1 87.69 11 GLU B N 1
ATOM 3099 C CA . GLU B 1 11 ? 17.234 29.844 17.547 1 87.69 11 GLU B CA 1
ATOM 3100 C C . GLU B 1 11 ? 17.266 28.359 17.922 1 87.69 11 GLU B C 1
ATOM 3102 O O . GLU B 1 11 ? 16.234 27.797 18.281 1 87.69 11 GLU B O 1
ATOM 3107 N N . ALA B 1 12 ? 18.391 27.781 17.797 1 90.25 12 ALA B N 1
ATOM 3108 C CA . ALA B 1 12 ? 18.516 26.359 18.109 1 90.25 12 ALA B CA 1
ATOM 3109 C C . ALA B 1 12 ? 18.234 26.094 19.594 1 90.25 12 ALA B C 1
ATOM 3111 O O . ALA B 1 12 ? 17.484 25.172 19.922 1 90.25 12 ALA B O 1
ATOM 3112 N N . MET B 1 13 ? 18.766 26.906 20.453 1 90.12 13 MET B N 1
ATOM 3113 C CA . MET B 1 13 ? 18.609 26.719 21.891 1 90.12 13 MET B CA 1
ATOM 3114 C C . MET B 1 13 ? 17.188 27 22.328 1 90.12 13 MET B C 1
ATOM 3116 O O . MET B 1 13 ? 16.641 26.297 23.188 1 90.12 13 MET B O 1
ATOM 3120 N N . GLU B 1 14 ? 16.625 28.031 21.766 1 85.31 14 GLU B N 1
ATOM 3121 C CA . GLU B 1 14 ? 15.258 28.375 22.109 1 85.31 14 GLU B CA 1
ATOM 3122 C C . GLU B 1 14 ? 14.281 27.281 21.688 1 85.31 14 GLU B C 1
ATOM 3124 O O . GLU B 1 14 ? 13.352 26.953 22.438 1 85.31 14 GLU B O 1
ATOM 3129 N N . ASN B 1 15 ? 14.578 26.797 20.594 1 84.06 15 ASN B N 1
ATOM 3130 C CA . ASN B 1 15 ? 13.672 25.766 20.109 1 84.06 15 ASN B CA 1
ATOM 3131 C C . ASN B 1 15 ? 13.922 24.422 20.797 1 84.06 15 ASN B C 1
ATOM 3133 O O . ASN B 1 15 ? 13 23.625 20.938 1 84.06 15 ASN B O 1
ATOM 3137 N N . LEU B 1 16 ? 15.125 24.172 21.203 1 86.75 16 LEU B N 1
ATOM 3138 C CA . LEU B 1 16 ? 15.422 22.953 21.953 1 86.75 16 LEU B CA 1
ATOM 3139 C C . LEU B 1 16 ? 14.805 23.016 23.344 1 86.75 16 LEU B C 1
ATOM 3141 O O . LEU B 1 16 ? 14.492 21.969 23.938 1 86.75 16 LEU B O 1
ATOM 3145 N N . ARG B 1 17 ? 14.633 24.219 23.75 1 82.75 17 ARG B N 1
ATOM 3146 C CA . ARG B 1 17 ? 14.055 24.406 25.078 1 82.75 17 ARG B CA 1
ATOM 3147 C C . ARG B 1 17 ? 12.531 24.328 25.031 1 82.75 17 ARG B C 1
ATOM 3149 O O . ARG B 1 17 ? 11.883 24.078 26.047 1 82.75 17 ARG B O 1
ATOM 3156 N N . ASP B 1 18 ? 12.094 24.594 23.844 1 79.75 18 ASP B N 1
ATOM 3157 C CA . ASP B 1 18 ? 10.648 24.5 23.656 1 79.75 18 ASP B CA 1
ATOM 3158 C C . ASP B 1 18 ? 10.219 23.047 23.469 1 79.75 18 ASP B C 1
ATOM 3160 O O . ASP B 1 18 ? 10.352 22.484 22.375 1 79.75 18 ASP B O 1
ATOM 3164 N N . ARG B 1 19 ? 9.711 22.469 24.516 1 76.88 19 ARG B N 1
ATOM 3165 C CA . ARG B 1 19 ? 9.312 21.078 24.516 1 76.88 19 ARG B CA 1
ATOM 3166 C C . ARG B 1 19 ? 8.375 20.766 23.359 1 76.88 19 ARG B C 1
ATOM 3168 O O . ARG B 1 19 ? 8.445 19.688 22.766 1 76.88 19 ARG B O 1
ATOM 3175 N N . ARG B 1 20 ? 7.656 21.688 23.094 1 71.38 20 ARG B N 1
ATOM 3176 C CA . ARG B 1 20 ? 6.652 21.469 22.062 1 71.38 20 ARG B CA 1
ATOM 3177 C C . ARG B 1 20 ? 7.305 21.344 20.688 1 71.38 20 ARG B C 1
ATOM 3179 O O . ARG B 1 20 ? 6.957 20.469 19.906 1 71.38 20 ARG B O 1
ATOM 3186 N N . THR B 1 21 ? 8.164 22.25 20.5 1 73.31 21 THR B N 1
ATOM 3187 C CA . THR B 1 21 ? 8.875 22.203 19.219 1 73.31 21 THR B CA 1
ATOM 3188 C C . THR B 1 21 ? 9.703 20.938 19.109 1 73.31 21 THR B C 1
ATOM 3190 O O . THR B 1 21 ? 9.719 20.297 18.047 1 73.31 21 THR B O 1
ATOM 3193 N N . VAL B 1 22 ? 10.266 20.625 20.172 1 80.06 22 VAL B N 1
ATOM 3194 C CA . VAL B 1 22 ? 11.102 19.422 20.188 1 80.06 22 VAL B CA 1
ATOM 3195 C C . VAL B 1 22 ? 10.227 18.188 19.969 1 80.06 22 VAL B C 1
ATOM 3197 O O . VAL B 1 22 ? 10.57 17.312 19.172 1 80.06 22 VAL B O 1
ATOM 3200 N N . MET B 1 23 ? 9.156 18.078 20.594 1 77.94 23 MET B N 1
ATOM 3201 C CA . MET B 1 23 ? 8.273 16.922 20.484 1 77.94 23 MET B CA 1
ATOM 3202 C C . MET B 1 23 ? 7.707 16.797 19.078 1 77.94 23 MET B C 1
ATOM 3204 O O . MET B 1 23 ? 7.656 15.703 18.516 1 77.94 23 MET B O 1
ATOM 3208 N N . ASN B 1 24 ? 7.316 17.906 18.516 1 72.44 24 ASN B N 1
ATOM 3209 C CA . ASN B 1 24 ? 6.727 17.859 17.188 1 72.44 24 ASN B CA 1
ATOM 3210 C C . ASN B 1 24 ? 7.777 17.578 16.125 1 72.44 24 ASN B C 1
ATOM 3212 O O . ASN B 1 24 ? 7.547 16.781 15.211 1 72.44 24 ASN B O 1
ATOM 3216 N N . SER B 1 25 ? 8.906 18.25 16.25 1 76.25 25 SER B N 1
ATOM 3217 C CA . SER B 1 25 ? 9.914 18.203 15.195 1 76.25 25 SER B CA 1
ATOM 3218 C C . SER B 1 25 ? 10.773 16.953 15.312 1 76.25 25 SER B C 1
ATOM 3220 O O . SER B 1 25 ? 11.203 16.391 14.305 1 76.25 25 SER B O 1
ATOM 3222 N N . LEU B 1 26 ? 10.945 16.469 16.562 1 78.5 26 LEU B N 1
ATOM 3223 C CA . LEU B 1 26 ? 11.953 15.422 16.703 1 78.5 26 LEU B CA 1
ATOM 3224 C C . LEU B 1 26 ? 11.305 14.109 17.141 1 78.5 26 LEU B C 1
ATOM 3226 O O . LEU B 1 26 ? 11.883 13.039 16.953 1 78.5 26 LEU B O 1
ATOM 3230 N N . VAL B 1 27 ? 10.188 14.188 17.672 1 76.75 27 VAL B N 1
ATOM 3231 C CA . VAL B 1 27 ? 9.586 12.961 18.172 1 76.75 27 VAL B CA 1
ATOM 3232 C C . VAL B 1 27 ? 8.406 12.57 17.281 1 76.75 27 VAL B C 1
ATOM 3234 O O . VAL B 1 27 ? 8.477 11.586 16.531 1 76.75 27 VAL B O 1
ATOM 3237 N N . PHE B 1 28 ? 7.422 13.359 17.188 1 69.31 28 PHE B N 1
ATOM 3238 C CA . PHE B 1 28 ? 6.1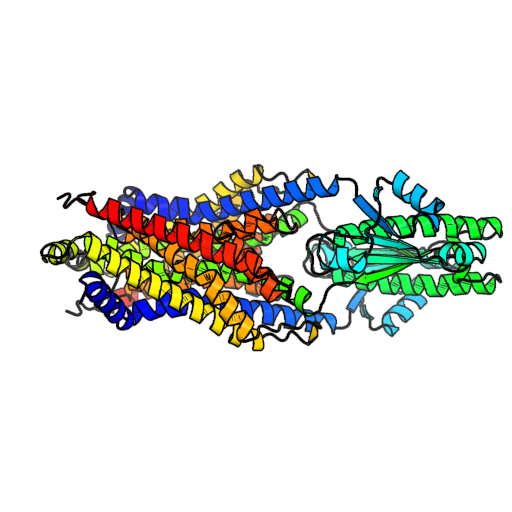88 12.984 16.5 1 69.31 28 PHE B CA 1
ATOM 3239 C C . PHE B 1 28 ? 6.402 12.914 15 1 69.31 28 PHE B C 1
ATOM 3241 O O . PHE B 1 28 ? 5.934 11.992 14.336 1 69.31 28 PHE B O 1
ATOM 3248 N N . GLY B 1 29 ? 7.062 13.859 14.492 1 70.38 29 GLY B N 1
ATOM 3249 C CA . GLY B 1 29 ? 7.285 13.875 13.055 1 70.38 29 GLY B CA 1
ATOM 3250 C C . GLY B 1 29 ? 8.141 12.719 12.578 1 70.38 29 GLY B C 1
ATOM 3251 O O . GLY B 1 29 ? 7.633 11.789 11.945 1 70.38 29 GLY B O 1
ATOM 3252 N N . PRO B 1 30 ? 9.273 12.586 13.148 1 74.56 30 PRO B N 1
ATOM 3253 C CA . PRO B 1 30 ? 10.234 11.633 12.594 1 74.56 30 PRO B CA 1
ATOM 3254 C C . PRO B 1 30 ? 10.055 10.219 13.141 1 74.56 30 PRO B C 1
ATOM 3256 O O . PRO B 1 30 ? 10.336 9.242 12.445 1 74.56 30 PRO B O 1
ATOM 3259 N N . LEU B 1 31 ? 9.484 10.023 14.367 1 79.56 31 LEU B N 1
ATOM 3260 C CA . LEU B 1 31 ? 9.461 8.703 14.984 1 79.56 31 LEU B CA 1
ATOM 3261 C C . LEU B 1 31 ? 8.086 8.055 14.82 1 79.56 31 LEU B C 1
ATOM 3263 O O . LEU B 1 31 ? 7.969 6.828 14.852 1 79.56 31 LEU B O 1
ATOM 3267 N N . PHE B 1 32 ? 7.148 8.844 14.68 1 73.75 32 PHE B N 1
ATOM 3268 C CA . PHE B 1 32 ? 5.801 8.289 14.625 1 73.75 32 PHE B CA 1
ATOM 3269 C C . PHE B 1 32 ? 5.625 7.41 13.398 1 73.75 32 PHE B C 1
ATOM 3271 O O . PHE B 1 32 ? 5.105 6.293 13.5 1 73.75 32 PHE B O 1
ATOM 3278 N N . GLY B 1 33 ? 6.062 7.902 12.32 1 71.69 33 GLY B N 1
ATOM 3279 C CA . GLY B 1 33 ? 5.949 7.148 11.086 1 71.69 33 GLY B CA 1
ATOM 3280 C C . GLY B 1 33 ? 6.617 5.789 11.148 1 71.69 33 GLY B C 1
ATOM 3281 O O . GLY B 1 33 ? 5.957 4.762 10.984 1 71.69 33 GLY B O 1
ATOM 3282 N N . PRO B 1 34 ? 7.863 5.777 11.562 1 76.88 34 PRO B N 1
ATOM 3283 C CA . PRO B 1 34 ? 8.586 4.508 11.68 1 76.88 34 PRO B CA 1
ATOM 3284 C C . PRO B 1 34 ? 7.965 3.568 12.711 1 76.88 34 PRO B C 1
ATOM 3286 O O . PRO B 1 34 ? 7.879 2.361 12.477 1 76.88 34 PRO B O 1
ATOM 3289 N N . LEU B 1 35 ? 7.562 4.117 13.766 1 76.56 35 LEU B N 1
ATOM 3290 C CA . LEU B 1 35 ? 6.965 3.285 14.812 1 76.56 35 LEU B CA 1
ATOM 3291 C C . LEU B 1 35 ? 5.664 2.658 14.32 1 76.56 35 LEU B C 1
ATOM 3293 O O . LEU B 1 35 ? 5.445 1.457 14.492 1 76.56 35 LEU B O 1
ATOM 3297 N N . LEU B 1 36 ? 4.871 3.475 13.766 1 73 36 LEU B N 1
ATOM 3298 C CA . LEU B 1 36 ? 3.602 2.977 13.25 1 73 36 LEU B CA 1
ATOM 3299 C C . LEU B 1 36 ? 3.83 1.923 12.172 1 73 36 LEU B C 1
ATOM 3301 O O . LEU B 1 36 ? 3.145 0.898 12.141 1 73 36 LEU B O 1
ATOM 3305 N N . PHE B 1 37 ? 4.648 2.113 11.398 1 74.5 37 PHE B N 1
ATOM 3306 C CA . PHE B 1 37 ? 4.977 1.203 10.305 1 74.5 37 PHE B CA 1
ATOM 3307 C C . PHE B 1 37 ? 5.414 -0.153 10.844 1 74.5 37 PHE B C 1
ATOM 3309 O O . PHE B 1 37 ? 4.922 -1.192 10.398 1 74.5 37 PHE B O 1
ATOM 3316 N N . VAL B 1 38 ? 6.406 -0.134 11.82 1 76.25 38 VAL B N 1
ATOM 3317 C CA . VAL B 1 38 ? 6.941 -1.367 12.383 1 76.25 38 VAL B CA 1
ATOM 3318 C C . VAL B 1 38 ? 5.832 -2.133 13.102 1 76.25 38 VAL B C 1
ATOM 3320 O O . VAL B 1 38 ? 5.766 -3.361 13.016 1 76.25 38 VAL B O 1
ATOM 3323 N N . LEU B 1 39 ? 5.059 -1.388 13.734 1 73.38 39 LEU B N 1
ATOM 3324 C CA . LEU B 1 39 ? 3.949 -2.023 14.438 1 73.38 39 LEU B CA 1
ATOM 3325 C C . LEU B 1 39 ? 2.99 -2.688 13.453 1 73.38 39 LEU B C 1
ATOM 3327 O O . LEU B 1 39 ? 2.57 -3.828 13.664 1 73.38 39 LEU B O 1
ATOM 3331 N N . LEU B 1 40 ? 2.768 -1.974 12.383 1 73.88 40 LEU B N 1
ATOM 3332 C CA . LEU B 1 40 ? 1.827 -2.48 11.383 1 73.88 40 LEU B CA 1
ATOM 3333 C C . LEU B 1 40 ? 2.41 -3.684 10.648 1 73.88 40 LEU B C 1
ATOM 3335 O O . LEU B 1 40 ? 1.748 -4.715 10.516 1 73.88 40 LEU B O 1
ATOM 3339 N N . ILE B 1 41 ? 3.598 -3.621 10.234 1 76.19 41 ILE B N 1
ATOM 3340 C CA . ILE B 1 41 ? 4.246 -4.699 9.5 1 76.19 41 ILE B CA 1
ATOM 3341 C C . ILE B 1 41 ? 4.441 -5.906 10.422 1 76.19 41 ILE B C 1
ATOM 3343 O O . ILE B 1 41 ? 4.227 -7.047 10.008 1 76.19 41 ILE B O 1
ATOM 3347 N N . GLY B 1 42 ? 4.895 -5.648 11.664 1 76 42 GLY B N 1
ATOM 3348 C CA . GLY B 1 42 ? 5.023 -6.73 12.625 1 76 42 GLY B CA 1
ATOM 3349 C C . GLY B 1 42 ? 3.734 -7.504 12.836 1 76 42 GLY B C 1
ATOM 3350 O O . GLY B 1 42 ? 3.74 -8.734 12.859 1 76 42 GLY B O 1
ATOM 3351 N N . PHE B 1 43 ? 2.754 -6.82 12.891 1 74.12 43 PHE B N 1
ATOM 3352 C CA . PHE B 1 43 ? 1.445 -7.434 13.07 1 74.12 43 PHE B CA 1
ATOM 3353 C C . PHE B 1 43 ? 1.052 -8.242 11.836 1 74.12 43 PHE B C 1
ATOM 3355 O O . PHE B 1 43 ? 0.538 -9.359 11.953 1 74.12 43 PHE B O 1
ATOM 3362 N N . MET B 1 44 ? 1.276 -7.648 10.664 1 72.81 44 MET B N 1
ATOM 3363 C CA . MET B 1 44 ? 0.946 -8.328 9.414 1 72.81 44 MET B CA 1
ATOM 3364 C C . MET B 1 44 ? 1.729 -9.625 9.281 1 72.81 44 MET B C 1
ATOM 3366 O O . MET B 1 44 ? 1.176 -10.648 8.867 1 72.81 44 MET B O 1
ATOM 3370 N N . ILE B 1 45 ? 2.938 -9.594 9.672 1 75.56 45 ILE B N 1
ATOM 3371 C CA . ILE B 1 45 ? 3.793 -10.773 9.578 1 75.56 45 ILE B CA 1
ATOM 3372 C C . ILE B 1 45 ? 3.328 -11.828 10.578 1 75.56 45 ILE B C 1
ATOM 3374 O O . ILE B 1 45 ? 3.268 -13.016 10.25 1 75.56 45 ILE B O 1
ATOM 3378 N N . ASN B 1 46 ? 3.037 -11.383 11.719 1 75.75 46 ASN B N 1
ATOM 3379 C CA . ASN B 1 46 ? 2.553 -12.312 12.734 1 75.75 46 ASN B CA 1
ATOM 3380 C C . ASN B 1 46 ? 1.264 -13 12.297 1 75.75 46 ASN B C 1
ATOM 3382 O O . ASN B 1 46 ? 1.113 -14.211 12.461 1 75.75 46 ASN B O 1
ATOM 3386 N N . LYS B 1 47 ? 0.443 -12.305 11.695 1 72.56 47 LYS B N 1
ATOM 3387 C CA . LYS B 1 47 ? -0.826 -12.875 11.242 1 72.56 47 LYS B CA 1
ATOM 3388 C C . LYS B 1 47 ? -0.624 -13.789 10.047 1 72.56 47 LYS B C 1
ATOM 3390 O O . LYS B 1 47 ? -1.265 -14.836 9.945 1 72.56 47 LYS B O 1
ATOM 3395 N N . ALA B 1 48 ? 0.205 -13.344 9.156 1 70.75 48 ALA B N 1
ATOM 3396 C CA . ALA B 1 48 ? 0.507 -14.188 8 1 70.75 48 ALA B CA 1
ATOM 3397 C C . ALA B 1 48 ? 1.132 -15.508 8.438 1 70.75 48 ALA B C 1
ATOM 3399 O O . ALA B 1 48 ? 0.829 -16.562 7.867 1 70.75 48 ALA B O 1
ATOM 3400 N N . SER B 1 49 ? 1.952 -15.422 9.422 1 74.44 49 SER B N 1
ATOM 3401 C CA . SER B 1 49 ? 2.596 -16.625 9.945 1 74.44 49 SER B CA 1
ATOM 3402 C C . SER B 1 49 ? 1.586 -17.547 10.625 1 74.44 49 SER B C 1
ATOM 3404 O O . SER B 1 49 ? 1.637 -18.766 10.461 1 74.44 49 SER B O 1
ATOM 3406 N N . GLU B 1 50 ? 0.706 -16.938 11.32 1 74.81 50 GLU B N 1
ATOM 3407 C CA . GLU B 1 50 ? -0.338 -17.719 11.984 1 74.81 50 GLU B CA 1
ATOM 3408 C C . GLU B 1 50 ? -1.224 -18.438 10.961 1 74.81 50 GLU B C 1
ATOM 3410 O O . GLU B 1 50 ? -1.591 -19.594 11.156 1 74.81 50 GLU B O 1
ATOM 3415 N N . ARG B 1 51 ? -1.491 -17.812 9.922 1 71.12 51 ARG B N 1
ATOM 3416 C CA . ARG B 1 51 ? -2.354 -18.375 8.883 1 71.12 51 ARG B CA 1
ATOM 3417 C C . ARG B 1 51 ? -1.634 -19.469 8.109 1 71.12 51 ARG B C 1
ATOM 3419 O O . ARG B 1 51 ? -2.248 -20.453 7.711 1 71.12 51 ARG B O 1
ATOM 3426 N N . ALA B 1 52 ? -0.372 -19.219 7.879 1 70.88 52 ALA B N 1
ATOM 3427 C CA . ALA B 1 52 ? 0.406 -20.188 7.129 1 70.88 52 ALA B CA 1
ATOM 3428 C C . ALA B 1 52 ? 0.55 -21.5 7.91 1 70.88 52 ALA B C 1
ATOM 3430 O O . ALA B 1 52 ? 0.657 -22.578 7.32 1 70.88 52 ALA B O 1
ATOM 3431 N N . GLU B 1 53 ? 0.453 -21.375 9.133 1 75.81 53 GLU B N 1
ATOM 3432 C CA . GLU B 1 53 ? 0.651 -22.547 9.984 1 75.81 53 GLU B CA 1
ATOM 3433 C C . GLU B 1 53 ? -0.671 -23.25 10.258 1 75.81 53 GLU B C 1
ATOM 3435 O O . GLU B 1 53 ? -0.686 -24.438 10.602 1 75.81 53 GLU B O 1
ATOM 3440 N N . LYS B 1 54 ? -1.786 -22.562 10.055 1 78.75 54 LYS B N 1
ATOM 3441 C CA . LYS B 1 54 ? -3.088 -23.172 10.312 1 78.75 54 LYS B CA 1
ATOM 3442 C C . LYS B 1 54 ? -3.479 -24.125 9.195 1 78.75 54 LYS B C 1
ATOM 3444 O O . LYS B 1 54 ? -3.205 -23.875 8.023 1 78.75 54 LYS B O 1
ATOM 3449 N N . PRO B 1 55 ? -4.031 -25.25 9.625 1 86.25 55 PRO B N 1
ATOM 3450 C CA . PRO B 1 55 ? -4.531 -26.156 8.594 1 86.25 55 PRO B CA 1
ATOM 3451 C C . PRO B 1 55 ? -5.566 -25.5 7.684 1 86.25 55 PRO B C 1
ATOM 3453 O O . PRO B 1 55 ? -6.258 -24.578 8.102 1 86.25 55 PRO B O 1
ATOM 3456 N N . LEU B 1 56 ? -5.531 -25.891 6.438 1 91 56 LEU B N 1
ATOM 3457 C CA . LEU B 1 56 ? -6.496 -25.359 5.473 1 91 56 LEU B CA 1
ATOM 3458 C C . LEU B 1 56 ? -7.887 -25.938 5.734 1 91 56 LEU B C 1
ATOM 3460 O O . LEU B 1 56 ? -8.094 -27.141 5.625 1 91 56 LEU B O 1
ATOM 3464 N N . ASP B 1 57 ? -8.836 -25.141 6.207 1 92.62 57 ASP B N 1
ATOM 3465 C CA . ASP B 1 57 ? -10.234 -25.547 6.305 1 92.62 57 ASP B CA 1
ATOM 3466 C C . ASP B 1 57 ? -10.906 -25.516 4.934 1 92.62 57 ASP B C 1
ATOM 3468 O O . ASP B 1 57 ? -11 -24.453 4.305 1 92.62 57 ASP B O 1
ATOM 3472 N N . LEU B 1 58 ? -11.328 -26.641 4.5 1 96.44 58 LEU B N 1
ATOM 3473 C CA . LEU B 1 58 ? -11.875 -26.734 3.148 1 96.44 58 LEU B CA 1
ATOM 3474 C C . LEU B 1 58 ? -13.242 -27.391 3.156 1 96.44 58 LEU B C 1
ATOM 3476 O O . LEU B 1 58 ? -13.352 -28.609 3.318 1 96.44 58 LEU B O 1
ATOM 3480 N N . PRO B 1 59 ? -14.32 -26.656 3.047 1 97.5 59 PRO B N 1
ATOM 3481 C CA . PRO B 1 59 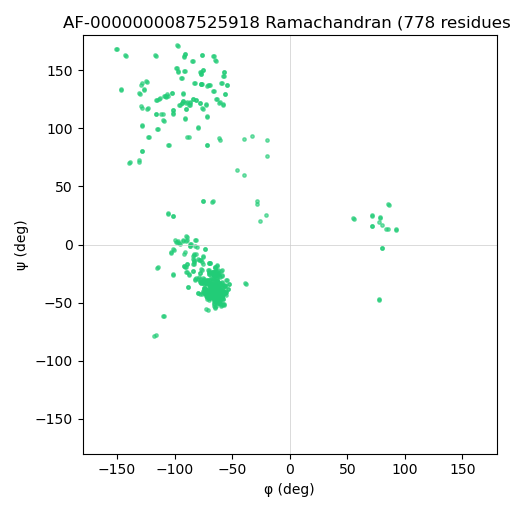? -15.625 -27.281 2.809 1 97.5 59 PRO B CA 1
ATOM 3482 C C . PRO B 1 59 ? -15.719 -27.969 1.453 1 97.5 59 PRO B C 1
ATOM 3484 O O . PRO B 1 59 ? -15.312 -27.406 0.435 1 97.5 59 PRO B O 1
ATOM 3487 N N . VAL B 1 60 ? -16.203 -29.188 1.455 1 97.94 60 VAL B N 1
ATOM 3488 C CA . VAL B 1 60 ? -16.25 -29.969 0.22 1 97.94 60 VAL B CA 1
ATOM 3489 C C . VAL B 1 60 ? -17.688 -30.406 -0.055 1 97.94 60 VAL B C 1
ATOM 3491 O O . VAL B 1 60 ? -18.297 -31.109 0.76 1 97.94 60 VAL B O 1
ATOM 3494 N N . ALA B 1 61 ? -18.219 -29.922 -1.193 1 97.44 61 ALA B N 1
ATOM 3495 C CA . ALA B 1 61 ? -19.516 -30.406 -1.667 1 97.44 61 ALA B CA 1
ATOM 3496 C C . ALA B 1 61 ? -19.344 -31.641 -2.537 1 97.44 61 ALA B C 1
ATOM 3498 O O . ALA B 1 61 ? -18.641 -31.609 -3.545 1 97.44 61 ALA B O 1
ATOM 3499 N N . GLY B 1 62 ? -19.953 -32.812 -2.156 1 96.69 62 GLY B N 1
ATOM 3500 C CA . GLY B 1 62 ? -19.844 -34.031 -2.906 1 96.69 62 GLY B CA 1
ATOM 3501 C C . GLY B 1 62 ? -18.609 -34.844 -2.529 1 96.69 62 GLY B C 1
ATOM 3502 O O . GLY B 1 62 ? -17.984 -35.469 -3.389 1 96.69 62 GLY B O 1
ATOM 3503 N N . ALA B 1 63 ? -18.266 -34.781 -1.335 1 96.31 63 ALA B N 1
ATOM 3504 C CA . ALA B 1 63 ? -17.109 -35.531 -0.837 1 96.31 63 ALA B CA 1
ATOM 3505 C C . ALA B 1 63 ? -17.266 -37.031 -1.067 1 96.31 63 ALA B C 1
ATOM 3507 O O . ALA B 1 63 ? -16.281 -37.719 -1.271 1 96.31 63 ALA B O 1
ATOM 3508 N N . GLU B 1 64 ? -18.5 -37.5 -1.129 1 95.38 64 GLU B N 1
ATOM 3509 C CA . GLU B 1 64 ? -18.797 -38.906 -1.289 1 95.38 64 GLU B CA 1
ATOM 3510 C C . GLU B 1 64 ? -18.453 -39.406 -2.693 1 95.38 64 GLU B C 1
ATOM 3512 O O . GLU B 1 64 ? -18.25 -40.594 -2.914 1 95.38 64 GLU B O 1
ATOM 3517 N N . HIS B 1 65 ? -18.391 -38.5 -3.572 1 96.56 65 HIS B N 1
ATOM 3518 C CA . HIS B 1 65 ? -18.125 -38.875 -4.957 1 96.56 65 HIS B CA 1
ATOM 3519 C C . HIS B 1 65 ? -16.641 -39.188 -5.164 1 96.56 65 HIS B C 1
ATOM 3521 O O . HIS B 1 65 ? -16.297 -39.875 -6.141 1 96.56 65 HIS B O 1
ATOM 3527 N N . ALA B 1 66 ? -15.789 -38.688 -4.293 1 96.94 66 ALA B N 1
ATOM 3528 C CA . ALA B 1 66 ? -14.352 -38.906 -4.461 1 96.94 66 ALA B CA 1
ATOM 3529 C C . ALA B 1 66 ? -13.68 -39.219 -3.125 1 96.94 66 ALA B C 1
ATOM 3531 O O . ALA B 1 66 ? -12.836 -38.438 -2.662 1 96.94 66 ALA B O 1
ATOM 3532 N N . PRO B 1 67 ? -13.914 -40.375 -2.555 1 96.19 67 PRO B N 1
ATOM 3533 C CA . PRO B 1 67 ? -13.406 -40.688 -1.219 1 96.19 67 PRO B CA 1
ATOM 3534 C C . PRO B 1 67 ? -11.883 -40.75 -1.162 1 96.19 67 PRO B C 1
ATOM 3536 O O . PRO B 1 67 ? -11.281 -40.312 -0.165 1 96.19 67 PRO B O 1
ATOM 3539 N N . ASN B 1 68 ? -11.25 -41.219 -2.203 1 96.5 68 ASN B N 1
ATOM 3540 C CA . ASN B 1 68 ? -9.789 -41.312 -2.211 1 96.5 68 ASN B CA 1
ATOM 3541 C C . ASN B 1 68 ? -9.141 -39.938 -2.246 1 96.5 68 ASN B C 1
ATOM 3543 O O . ASN B 1 68 ? -8.102 -39.719 -1.616 1 96.5 68 ASN B O 1
ATOM 3547 N N . LEU B 1 69 ? -9.734 -39.031 -2.98 1 97.5 69 LEU B N 1
ATOM 3548 C CA . LEU B 1 69 ? -9.227 -37.656 -3.012 1 97.5 69 LEU B CA 1
ATOM 3549 C C . LEU B 1 69 ? -9.344 -37 -1.64 1 97.5 69 LEU B C 1
ATOM 3551 O O . LEU B 1 69 ? -8.406 -36.344 -1.179 1 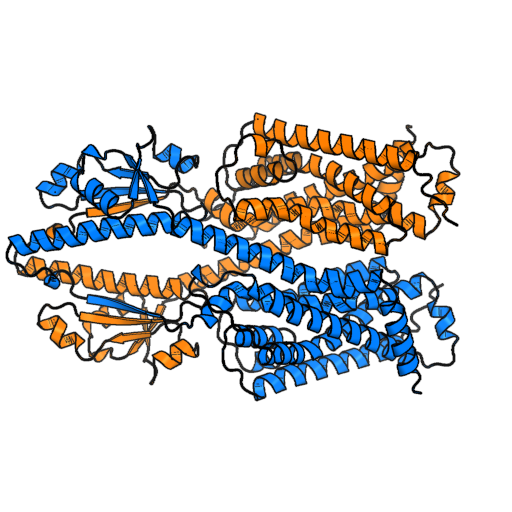97.5 69 LEU B O 1
ATOM 3555 N N . ILE B 1 70 ? -10.453 -37.188 -1.002 1 97.44 70 ILE B N 1
ATOM 3556 C CA . ILE B 1 70 ? -10.703 -36.625 0.32 1 97.44 70 ILE B CA 1
ATOM 3557 C C . ILE B 1 70 ? -9.688 -37.156 1.317 1 97.44 70 ILE B C 1
ATOM 3559 O O . ILE B 1 70 ? -9.156 -36.406 2.143 1 97.44 70 ILE B O 1
ATOM 3563 N N . ALA B 1 71 ? -9.422 -38.438 1.249 1 97.12 71 ALA B N 1
ATOM 3564 C CA . ALA B 1 71 ? -8.43 -39.062 2.125 1 97.12 71 ALA B CA 1
ATOM 3565 C C . ALA B 1 71 ? -7.051 -38.438 1.913 1 97.12 71 ALA B C 1
ATOM 3567 O O . ALA B 1 71 ? -6.324 -38.188 2.875 1 97.12 71 ALA B O 1
ATOM 3568 N N . HIS B 1 72 ? -6.734 -38.219 0.658 1 97.06 72 HIS B N 1
ATOM 3569 C CA . HIS B 1 72 ? -5.457 -37.594 0.331 1 97.06 72 HIS B CA 1
ATOM 3570 C C . HIS B 1 72 ? -5.359 -36.219 0.929 1 97.06 72 HIS B C 1
ATOM 3572 O O . HIS B 1 72 ? -4.328 -35.844 1.506 1 97.06 72 HIS B O 1
ATOM 3578 N N . LEU B 1 73 ? -6.371 -35.406 0.803 1 97.38 73 LEU B N 1
ATOM 3579 C CA . LEU B 1 73 ? -6.391 -34.062 1.333 1 97.38 73 LEU B CA 1
ATOM 3580 C C . LEU B 1 73 ? -6.266 -34.062 2.852 1 97.38 73 LEU B C 1
ATOM 3582 O O . LEU B 1 73 ? -5.488 -33.281 3.418 1 97.38 73 LEU B O 1
ATOM 3586 N N . ARG B 1 74 ? -6.945 -34.938 3.512 1 96.38 74 ARG B N 1
ATOM 3587 C CA . ARG B 1 74 ? -6.887 -35.062 4.965 1 96.38 74 ARG B CA 1
ATOM 3588 C C . ARG B 1 74 ? -5.477 -35.406 5.426 1 96.38 74 ARG B C 1
ATOM 3590 O O . ARG B 1 74 ? -4.977 -34.875 6.406 1 96.38 74 ARG B O 1
ATOM 3597 N N . GLN B 1 75 ? -4.891 -36.281 4.762 1 95.38 75 GLN B N 1
ATOM 3598 C CA . GLN B 1 75 ? -3.557 -36.781 5.117 1 95.38 75 GLN B CA 1
ATOM 3599 C C . GLN B 1 75 ? -2.516 -35.656 4.957 1 95.38 75 GLN B C 1
ATOM 3601 O O . GLN B 1 75 ? -1.455 -35.719 5.586 1 95.38 75 GLN B O 1
ATOM 3606 N N . ASN B 1 76 ? -2.852 -34.781 4.121 1 94.69 76 ASN B N 1
ATOM 3607 C CA . ASN B 1 76 ? -1.889 -33.719 3.869 1 94.69 76 ASN B CA 1
ATOM 3608 C C . ASN B 1 76 ? -2.27 -32.438 4.602 1 94.69 76 ASN B C 1
ATOM 3610 O O . ASN B 1 76 ? -2.006 -31.328 4.113 1 94.69 76 ASN B O 1
ATOM 3614 N N . GLY B 1 77 ? -3.008 -32.562 5.668 1 91.62 77 GLY B N 1
ATOM 3615 C CA . GLY B 1 77 ? -3.189 -31.453 6.609 1 91.62 77 GLY B CA 1
ATOM 3616 C C . GLY B 1 77 ? -4.406 -30.609 6.309 1 91.62 77 GLY B C 1
ATOM 3617 O O . GLY B 1 77 ? -4.531 -29.484 6.816 1 91.62 77 GLY B O 1
ATOM 3618 N N . VAL B 1 78 ? -5.301 -31.047 5.457 1 95.75 78 VAL B N 1
ATOM 3619 C CA . VAL B 1 78 ? -6.52 -30.312 5.156 1 95.75 78 VAL B CA 1
ATOM 3620 C C . VAL B 1 78 ? -7.652 -30.781 6.066 1 95.75 78 VAL B C 1
ATOM 3622 O O . VAL B 1 78 ? -7.852 -31.984 6.254 1 95.75 78 VAL B O 1
ATOM 3625 N N . VAL B 1 79 ? -8.32 -29.859 6.688 1 96.38 79 VAL B N 1
ATOM 3626 C CA . VAL B 1 79 ? -9.5 -30.172 7.496 1 96.38 79 VAL B CA 1
ATOM 3627 C C . VAL B 1 79 ? -10.758 -30.094 6.633 1 96.38 79 VAL B C 1
ATOM 3629 O O . VAL B 1 79 ? -11.188 -29 6.25 1 96.38 79 VAL B O 1
ATOM 3632 N N . ILE B 1 80 ? -11.281 -31.203 6.395 1 97.12 80 ILE B N 1
ATOM 3633 C CA . ILE B 1 80 ? -12.453 -31.297 5.531 1 97.12 80 ILE B CA 1
ATOM 3634 C C . ILE B 1 80 ? -13.703 -30.953 6.332 1 97.12 80 ILE B C 1
ATOM 3636 O O . ILE B 1 80 ? -13.961 -31.562 7.379 1 97.12 80 ILE B O 1
ATOM 3640 N N . LYS B 1 81 ? -14.469 -29.984 5.863 1 95.44 81 LYS B N 1
ATOM 3641 C CA . LYS B 1 81 ? -15.719 -29.578 6.504 1 95.44 81 LYS B CA 1
ATOM 3642 C C . LYS B 1 81 ? -16.906 -29.828 5.59 1 95.44 81 LYS B C 1
ATOM 3644 O O . LYS B 1 81 ? -16.75 -30.031 4.383 1 95.44 81 LYS B O 1
ATOM 3649 N N . ASP B 1 82 ? -18.047 -29.828 6.215 1 95.12 82 ASP B N 1
ATOM 3650 C CA . ASP B 1 82 ? -19.266 -29.969 5.426 1 95.12 82 ASP B CA 1
ATOM 3651 C C . ASP B 1 82 ? -19.531 -28.719 4.586 1 95.12 82 ASP B C 1
ATOM 3653 O O . ASP B 1 82 ? -19.312 -27.594 5.047 1 95.12 82 ASP B O 1
ATOM 3657 N N . ALA B 1 83 ? -19.906 -28.969 3.391 1 93.69 83 ALA B N 1
ATOM 3658 C CA . ALA B 1 83 ? -20.172 -27.844 2.51 1 93.69 83 ALA B CA 1
ATOM 3659 C C . ALA B 1 83 ? -21.531 -27.203 2.834 1 93.69 83 ALA B C 1
ATOM 3661 O O . ALA B 1 83 ? -22.453 -27.891 3.26 1 93.69 83 ALA B O 1
ATOM 3662 N N . PRO B 1 84 ? -21.625 -25.969 2.637 1 93.69 84 PRO B N 1
ATOM 3663 C CA . PRO B 1 84 ? -22.922 -25.297 2.77 1 93.69 84 PRO B CA 1
ATOM 3664 C C . PRO B 1 84 ? -23.922 -25.734 1.699 1 93.69 84 PRO B C 1
ATOM 3666 O O . PRO B 1 84 ? -23.531 -26.344 0.696 1 93.69 84 PRO B O 1
ATOM 3669 N N . ALA B 1 85 ? -25.203 -25.484 1.929 1 92.5 85 ALA B N 1
ATOM 3670 C CA . ALA B 1 85 ? -26.281 -25.859 1.011 1 92.5 85 ALA B CA 1
ATOM 3671 C C . ALA B 1 85 ? -26.078 -25.219 -0.361 1 92.5 85 ALA B C 1
ATOM 3673 O O . ALA B 1 85 ? -26.281 -25.875 -1.391 1 92.5 85 ALA B O 1
ATOM 3674 N N . ASP B 1 86 ? -25.656 -23.969 -0.344 1 95.38 86 ASP B N 1
ATOM 3675 C CA . ASP B 1 86 ? -25.344 -23.234 -1.565 1 95.38 86 ASP B CA 1
ATOM 3676 C C . ASP B 1 86 ? -23.906 -22.719 -1.541 1 95.38 86 ASP B C 1
ATOM 3678 O O . ASP B 1 86 ? -23.641 -21.594 -1.077 1 95.38 86 ASP B O 1
ATOM 3682 N N . PRO B 1 87 ? -23.016 -23.531 -2.107 1 95.44 87 PRO B N 1
ATOM 3683 C CA . PRO B 1 87 ? -21.594 -23.188 -2.025 1 95.44 87 PRO B CA 1
ATOM 3684 C C . PRO B 1 87 ? -21.266 -21.859 -2.703 1 95.44 87 PRO B C 1
ATOM 3686 O O . PRO B 1 87 ? -20.438 -21.078 -2.193 1 95.44 87 PRO B O 1
ATOM 3689 N N . GLU B 1 88 ? -21.875 -21.594 -3.842 1 95.12 88 GLU B N 1
ATOM 3690 C CA . GLU B 1 88 ? -21.609 -20.359 -4.566 1 95.12 88 GLU B CA 1
ATOM 3691 C C . GLU B 1 88 ? -22.016 -19.141 -3.742 1 95.12 88 GLU B C 1
ATOM 3693 O O . GLU B 1 88 ? -21.25 -18.188 -3.625 1 95.12 88 GLU B O 1
ATOM 3698 N N . LYS B 1 89 ? -23.203 -19.234 -3.164 1 93.06 89 LYS B N 1
ATOM 3699 C CA . LYS B 1 89 ? -23.703 -18.125 -2.34 1 93.06 89 LYS B CA 1
ATOM 3700 C C . LYS B 1 89 ? -22.844 -17.953 -1.095 1 93.06 89 LYS B C 1
ATOM 3702 O O . LYS B 1 89 ? -22.562 -16.812 -0.684 1 93.06 89 LYS B O 1
ATOM 3707 N N . ALA B 1 90 ? -22.406 -19.047 -0.503 1 93.62 90 ALA B N 1
ATOM 3708 C CA . ALA B 1 90 ? -21.578 -19 0.704 1 93.62 90 ALA B CA 1
ATOM 3709 C C . ALA B 1 90 ? -20.266 -18.281 0.437 1 93.62 90 ALA B C 1
ATOM 3711 O O . ALA B 1 90 ? -19.766 -17.547 1.294 1 93.62 90 ALA B O 1
ATOM 3712 N N . VAL B 1 91 ? -19.656 -18.5 -0.767 1 92.81 91 VAL B N 1
ATOM 3713 C CA . VAL B 1 91 ? -18.391 -17.859 -1.131 1 92.81 91 VAL B CA 1
ATOM 3714 C C . VAL B 1 91 ? -18.641 -16.391 -1.467 1 92.81 91 VAL B C 1
ATOM 3716 O O . VAL B 1 91 ? -17.875 -15.523 -1.034 1 92.81 91 VAL B O 1
ATOM 3719 N N . ARG B 1 92 ? -19.781 -16.125 -2.115 1 89.44 92 ARG B N 1
ATOM 3720 C CA . ARG B 1 92 ? -20.109 -14.758 -2.504 1 89.44 92 ARG B CA 1
ATOM 3721 C C . ARG B 1 92 ? -20.406 -13.898 -1.278 1 89.44 92 ARG B C 1
ATOM 3723 O O . ARG B 1 92 ? -20.016 -12.734 -1.225 1 89.44 92 ARG B O 1
ATOM 3730 N N . ASP B 1 93 ? -21.078 -14.523 -0.298 1 87.12 93 ASP B N 1
ATOM 3731 C CA . ASP B 1 93 ? -21.469 -13.797 0.905 1 87.12 93 ASP B CA 1
ATOM 3732 C C . ASP B 1 93 ? -20.344 -13.789 1.936 1 87.12 93 ASP B C 1
ATOM 3734 O O . ASP B 1 93 ? -20.516 -13.328 3.062 1 87.12 93 ASP B O 1
ATOM 3738 N N . GLN B 1 94 ? -19.25 -14.406 1.597 1 86.69 94 GLN B N 1
ATOM 3739 C CA . GLN B 1 94 ? -18.031 -14.414 2.4 1 86.69 94 GLN B CA 1
ATOM 3740 C C . GLN B 1 94 ? -18.203 -15.266 3.652 1 86.69 94 GLN B C 1
ATOM 3742 O O . GLN B 1 94 ? -17.562 -15.023 4.672 1 86.69 94 GLN B O 1
ATOM 3747 N N . ASP B 1 95 ? -19.094 -16.203 3.596 1 88.5 95 ASP B N 1
ATOM 3748 C CA . ASP B 1 95 ? -19.234 -17.141 4.699 1 88.5 95 ASP B CA 1
ATOM 3749 C C . ASP B 1 95 ? -18.125 -18.203 4.664 1 88.5 95 ASP B C 1
ATOM 3751 O O . ASP B 1 95 ? -17.719 -18.719 5.707 1 88.5 95 ASP B O 1
ATOM 3755 N N . GLU B 1 96 ? -17.766 -18.5 3.4 1 90.88 96 GLU B N 1
ATOM 3756 C CA . GLU B 1 96 ? -16.656 -19.422 3.164 1 90.88 96 GLU B CA 1
ATOM 3757 C C . GLU B 1 96 ? -15.633 -18.828 2.203 1 90.88 96 GLU B C 1
ATOM 3759 O O . GLU B 1 96 ? -16 -18.172 1.229 1 90.88 96 GLU B O 1
ATOM 3764 N N . GLU B 1 97 ? -14.43 -19.031 2.502 1 89.56 97 GLU B N 1
ATOM 3765 C CA . GLU B 1 97 ? -13.352 -18.5 1.676 1 89.56 97 GLU B CA 1
ATOM 3766 C C . GLU B 1 97 ? -13.156 -19.344 0.415 1 89.56 97 GLU B C 1
ATOM 3768 O O . GLU B 1 97 ? -12.922 -18.797 -0.667 1 89.56 97 GLU B O 1
ATOM 3773 N N . LEU B 1 98 ? -13.203 -20.547 0.567 1 94.5 98 LEU B N 1
ATOM 3774 C CA . LEU B 1 98 ? -12.953 -21.516 -0.487 1 94.5 98 LEU B CA 1
ATOM 3775 C C . LEU B 1 98 ? -13.812 -22.766 -0.297 1 94.5 98 LEU B C 1
ATOM 3777 O O . LEU B 1 98 ? -13.992 -23.234 0.829 1 94.5 98 LEU B O 1
ATOM 3781 N N . VAL B 1 99 ? -14.469 -23.25 -1.41 1 97.31 99 VAL B N 1
ATOM 3782 C CA . VAL B 1 99 ? -15.25 -24.484 -1.372 1 97.31 99 VAL B CA 1
ATOM 3783 C C . VAL B 1 99 ? -14.859 -25.375 -2.541 1 97.31 99 VAL B C 1
ATOM 3785 O O . VAL B 1 99 ? -14.664 -24.906 -3.662 1 97.31 99 VAL B O 1
ATOM 3788 N N . LEU B 1 100 ? -14.602 -26.531 -2.256 1 98.25 100 LEU B N 1
ATOM 3789 C CA . LEU B 1 100 ? -14.359 -27.547 -3.283 1 98.25 100 LEU B CA 1
ATOM 3790 C C . LEU B 1 100 ? -15.648 -28.281 -3.637 1 98.25 100 LEU B C 1
ATOM 3792 O O . LEU B 1 100 ? -16.328 -28.797 -2.754 1 98.25 100 LEU B O 1
ATOM 3796 N N . ARG B 1 101 ? -15.992 -28.25 -4.906 1 97.88 101 ARG B N 1
ATOM 3797 C CA . ARG B 1 101 ? -17.172 -28.969 -5.371 1 97.88 101 ARG B CA 1
ATOM 3798 C C . ARG B 1 101 ? -16.781 -30.125 -6.293 1 97.88 101 ARG B C 1
ATOM 3800 O O . ARG B 1 101 ? -16.109 -29.922 -7.297 1 97.88 101 ARG B O 1
ATOM 3807 N N . ILE B 1 102 ? -17.234 -31.328 -5.992 1 98 102 ILE B N 1
ATOM 3808 C CA . ILE B 1 102 ? -16.969 -32.531 -6.773 1 98 102 ILE B CA 1
ATOM 3809 C C . ILE B 1 102 ? -18.266 -33 -7.426 1 98 102 ILE B C 1
ATOM 3811 O O . ILE B 1 102 ? -19.172 -33.5 -6.738 1 98 102 ILE B O 1
ATOM 3815 N N . PRO B 1 103 ? -18.297 -32.906 -8.719 1 96.69 103 PRO B N 1
ATOM 3816 C CA . PRO B 1 103 ? -19.531 -33.312 -9.406 1 96.69 103 PRO B CA 1
ATOM 3817 C C . PRO B 1 103 ? -19.828 -34.812 -9.25 1 96.69 103 PRO B C 1
ATOM 3819 O O . PRO B 1 103 ? -18.922 -35.594 -8.977 1 96.69 103 PRO B O 1
ATOM 3822 N N . ALA B 1 104 ? -21.125 -35.156 -9.453 1 95.62 104 ALA B N 1
ATOM 3823 C CA . ALA B 1 104 ? -21.578 -36.531 -9.305 1 95.62 104 ALA B CA 1
ATOM 3824 C C . ALA B 1 104 ? -20.938 -37.438 -10.344 1 95.62 104 ALA B C 1
ATOM 3826 O O . ALA B 1 104 ? -20.719 -38.625 -10.102 1 95.62 104 ALA B O 1
ATOM 3827 N N . GLY B 1 105 ? -20.609 -36.844 -11.383 1 95.06 105 GLY B N 1
ATOM 3828 C CA . GLY B 1 105 ? -20.031 -37.656 -12.461 1 95.06 105 GLY B CA 1
ATOM 3829 C C . GLY B 1 105 ? -18.547 -37.938 -12.266 1 95.06 105 GLY B C 1
ATOM 3830 O O . GLY B 1 105 ? -17.938 -38.625 -13.078 1 95.06 105 GLY B O 1
ATOM 3831 N N . TYR B 1 106 ? -17.984 -37.531 -11.18 1 96.75 106 TYR B N 1
ATOM 3832 C CA . TYR B 1 106 ? -16.562 -37.688 -10.898 1 96.75 106 TYR B CA 1
ATOM 3833 C C . TYR B 1 106 ? -16.156 -39.156 -10.93 1 96.75 106 TYR B C 1
ATOM 3835 O O . TYR B 1 106 ? -15.211 -39.562 -11.633 1 96.75 106 TYR B O 1
ATOM 3843 N N . GLY B 1 107 ? -16.797 -40.031 -10.234 1 95 107 GLY B N 1
ATOM 3844 C CA . GLY B 1 107 ? -16.469 -41.438 -10.117 1 95 107 GLY B CA 1
ATOM 3845 C C . GLY B 1 107 ? -16.5 -42.156 -11.445 1 95 107 GLY B C 1
ATOM 3846 O O . GLY B 1 107 ? -15.625 -42.969 -11.734 1 95 107 GLY B O 1
ATOM 3847 N N . GLU B 1 108 ? -17.547 -41.875 -12.242 1 95.38 108 GLU B N 1
ATOM 3848 C CA . GLU B 1 108 ? -17.703 -42.531 -13.547 1 95.38 108 GLU B CA 1
ATOM 3849 C C . GLU B 1 108 ? -16.547 -42.156 -14.477 1 95.38 108 GLU B C 1
ATOM 3851 O O . GLU B 1 108 ? -15.969 -43 -15.141 1 95.38 108 GLU B O 1
ATOM 3856 N N . ARG B 1 109 ? -16.234 -40.875 -14.461 1 95.06 109 ARG B N 1
ATOM 3857 C CA . ARG B 1 109 ? -15.148 -40.406 -15.312 1 95.06 109 ARG B CA 1
ATOM 3858 C C . ARG B 1 109 ? -13.812 -41 -14.852 1 95.06 109 ARG B C 1
ATOM 3860 O O . ARG B 1 109 ? -13 -41.406 -15.672 1 95.06 109 ARG B O 1
ATOM 3867 N N . TRP B 1 110 ? -13.641 -41.062 -13.617 1 94 110 TRP B N 1
ATOM 3868 C CA . TRP B 1 110 ? -12.43 -41.625 -13.023 1 94 110 TRP B CA 1
ATOM 3869 C C . TRP B 1 110 ? -12.227 -43.062 -13.438 1 94 110 TRP B C 1
ATOM 3871 O O . TRP B 1 110 ? -11.133 -43.438 -13.883 1 94 110 TRP B O 1
ATOM 3881 N N . ARG B 1 111 ? -13.242 -43.906 -13.438 1 91.56 111 ARG B N 1
ATOM 3882 C CA . ARG B 1 111 ? -13.164 -45.344 -13.758 1 91.56 111 ARG B CA 1
ATOM 3883 C C . ARG B 1 111 ? -12.922 -45.531 -15.25 1 91.56 111 ARG B C 1
ATOM 3885 O O . ARG B 1 111 ? -12.242 -46.5 -15.648 1 91.56 111 ARG B O 1
ATOM 3892 N N . ASP B 1 112 ? -13.461 -44.594 -15.977 1 92.75 112 ASP B N 1
ATOM 3893 C CA . ASP B 1 112 ? -13.336 -44.688 -17.422 1 92.75 112 ASP B CA 1
ATOM 3894 C C . ASP B 1 112 ? -11.984 -44.188 -17.906 1 92.75 112 ASP B C 1
ATOM 3896 O O . ASP B 1 112 ? -11.711 -44.188 -19.109 1 92.75 112 ASP B O 1
ATOM 3900 N N . GLY B 1 113 ? -11.188 -43.719 -16.984 1 89.94 113 GLY B N 1
ATOM 3901 C CA . GLY B 1 113 ? -9.867 -43.25 -17.359 1 89.94 113 GLY B CA 1
ATOM 3902 C C . GLY B 1 113 ? -9.891 -41.844 -17.953 1 89.94 113 GLY B C 1
ATOM 3903 O O . GLY B 1 113 ? -8.961 -41.469 -18.672 1 89.94 113 GLY B O 1
ATOM 3904 N N . LEU B 1 114 ? -10.945 -41.125 -17.766 1 92.88 114 LEU B N 1
ATOM 3905 C CA . LEU B 1 114 ? -11.109 -39.75 -18.25 1 92.88 114 LEU B CA 1
ATOM 3906 C C . LEU B 1 114 ? -10.797 -38.75 -17.156 1 92.88 114 LEU B C 1
ATOM 3908 O O . LEU B 1 114 ? -10.891 -39.062 -15.961 1 92.88 114 LEU B O 1
ATOM 3912 N N . PRO B 1 115 ? -10.344 -37.562 -17.594 1 94.06 115 PRO B N 1
ATOM 3913 C CA . PRO B 1 115 ? -10.109 -36.531 -16.578 1 94.06 115 PRO B CA 1
ATOM 3914 C C . PRO B 1 115 ? -11.367 -36.219 -15.773 1 94.06 115 PRO B C 1
ATOM 3916 O O . PRO B 1 115 ? -12.406 -35.875 -16.344 1 94.06 115 PRO B O 1
ATOM 3919 N N . ALA B 1 116 ? -11.266 -36.406 -14.477 1 96 116 ALA B N 1
ATOM 3920 C CA . ALA B 1 116 ? -12.375 -36.094 -13.578 1 96 116 ALA B CA 1
ATOM 3921 C C . ALA B 1 116 ? -12.297 -34.656 -13.086 1 96 116 ALA B C 1
ATOM 3923 O O . ALA B 1 116 ? -11.297 -34.25 -12.477 1 96 116 ALA B O 1
ATOM 3924 N N . PRO B 1 117 ? -13.297 -33.844 -13.312 1 95.88 117 PRO B N 1
ATOM 3925 C CA . PRO B 1 117 ? -13.242 -32.438 -12.953 1 95.88 117 PRO B CA 1
ATOM 3926 C C . PRO B 1 117 ? -13.57 -32.188 -11.477 1 95.88 117 PRO B C 1
ATOM 3928 O O . PRO B 1 117 ? -14.414 -32.875 -10.906 1 95.88 117 PRO B O 1
ATOM 3931 N N . VAL B 1 118 ? -12.859 -31.312 -10.852 1 97.69 118 VAL B N 1
ATOM 3932 C CA . VAL B 1 118 ? -13.188 -30.75 -9.547 1 97.69 118 VAL B CA 1
ATOM 3933 C C . VAL B 1 118 ? -13.227 -29.219 -9.633 1 97.69 118 VAL B C 1
ATOM 3935 O O . VAL B 1 118 ? -12.445 -28.609 -10.375 1 97.69 118 VAL B O 1
ATOM 3938 N N . GLU B 1 119 ? -14.172 -28.641 -8.961 1 97.56 119 GLU B N 1
ATOM 3939 C CA . GLU B 1 119 ? -14.352 -27.203 -9.039 1 97.56 119 GLU B CA 1
ATOM 3940 C C . GLU B 1 119 ? -13.938 -26.516 -7.738 1 97.56 119 GLU B C 1
ATOM 3942 O O . GLU B 1 119 ? -14.336 -26.953 -6.652 1 97.56 119 GLU B O 1
ATOM 3947 N N . LEU B 1 120 ? -13.109 -25.562 -7.848 1 97.44 120 LEU B N 1
ATOM 3948 C CA . LEU B 1 120 ? -12.766 -24.703 -6.715 1 97.44 120 LEU B CA 1
ATOM 3949 C C . LEU B 1 120 ? -13.508 -23.375 -6.793 1 97.44 120 LEU B C 1
ATOM 3951 O O . LEU B 1 120 ? -13.305 -22.609 -7.727 1 97.44 120 LEU B O 1
ATOM 3955 N N . LEU B 1 121 ? -14.406 -23.219 -5.852 1 97.12 121 LEU B N 1
ATOM 3956 C CA . LEU B 1 121 ? -15.172 -21.969 -5.773 1 97.12 121 LEU B CA 1
ATOM 3957 C C . LEU B 1 121 ? -14.508 -20.984 -4.824 1 97.12 121 LEU B C 1
ATOM 3959 O O . LEU B 1 121 ? -14.273 -21.297 -3.656 1 97.12 121 LEU B O 1
ATOM 3963 N N . TYR B 1 122 ? -14.172 -19.859 -5.305 1 95 122 TYR B N 1
ATOM 3964 C CA . TYR B 1 122 ? -13.531 -18.828 -4.484 1 95 122 TYR B CA 1
ATOM 3965 C C . TYR B 1 122 ? -13.875 -17.438 -4.992 1 95 122 TYR B C 1
ATOM 3967 O O . TYR B 1 122 ? -14.531 -17.281 -6.023 1 95 122 TYR B O 1
ATOM 3975 N N . ASP B 1 123 ? -13.57 -16.453 -4.234 1 91.38 123 ASP B N 1
ATOM 3976 C CA . ASP B 1 123 ? -13.734 -15.039 -4.594 1 91.38 123 ASP B CA 1
ATOM 3977 C C . ASP B 1 123 ? -12.383 -14.328 -4.656 1 91.38 123 ASP B C 1
ATOM 3979 O O . ASP B 1 123 ? -11.773 -14.055 -3.621 1 91.38 123 ASP B O 1
ATOM 3983 N N . ASP B 1 124 ? -12.016 -13.953 -5.824 1 87.62 124 ASP B N 1
ATOM 3984 C CA . ASP B 1 124 ? -10.688 -13.414 -6.07 1 87.62 124 ASP B CA 1
ATOM 3985 C C . ASP B 1 124 ? -10.562 -11.984 -5.551 1 87.62 124 ASP B C 1
ATOM 3987 O O . ASP B 1 124 ? -9.461 -11.43 -5.484 1 87.62 124 ASP B O 1
ATOM 3991 N N . SER B 1 125 ? -11.68 -11.453 -5.188 1 85.69 125 SER B N 1
ATOM 3992 C CA . SER B 1 125 ? -11.648 -10.078 -4.703 1 85.69 125 SER B CA 1
ATOM 3993 C C . SER B 1 125 ? -11.352 -10.023 -3.207 1 85.69 125 SER B C 1
ATOM 3995 O O . SER B 1 125 ? -11.258 -8.938 -2.625 1 85.69 125 SER B O 1
ATOM 3997 N N . ARG B 1 126 ? -11.211 -11.156 -2.641 1 81 126 ARG B N 1
ATOM 3998 C CA . ARG B 1 126 ? -10.945 -11.203 -1.209 1 81 126 ARG B CA 1
ATOM 3999 C C . ARG B 1 126 ? -9.453 -11.359 -0.939 1 81 126 ARG B C 1
ATOM 4001 O O . ARG B 1 126 ? -8.742 -11.992 -1.721 1 81 126 ARG B O 1
ATOM 4008 N N . GLN B 1 127 ? -9.133 -10.758 0.224 1 72.19 127 GLN B N 1
ATOM 4009 C CA . GLN B 1 127 ? -7.723 -10.812 0.581 1 72.19 127 GLN B CA 1
ATOM 4010 C C . GLN B 1 127 ? -7.316 -12.219 1.009 1 72.19 127 GLN B C 1
ATOM 4012 O O . GLN B 1 127 ? -8.102 -12.93 1.64 1 72.19 127 GLN B O 1
ATOM 4017 N N . PHE B 1 128 ? -6.223 -12.82 0.648 1 70.19 128 PHE B N 1
ATOM 4018 C CA . PHE B 1 128 ? -5.527 -14.031 1.068 1 70.19 128 PHE B CA 1
ATOM 4019 C C . PHE B 1 128 ? -6.172 -15.273 0.449 1 70.19 128 PHE B C 1
ATOM 4021 O O . PHE B 1 128 ? -5.711 -16.391 0.665 1 70.19 128 PHE B O 1
ATOM 4028 N N . THR B 1 129 ? -7.281 -15.086 -0.307 1 84 129 THR B N 1
ATOM 4029 C CA . THR B 1 129 ? -7.961 -16.219 -0.919 1 84 129 THR B CA 1
ATOM 4030 C C . THR B 1 129 ? -7.051 -16.922 -1.923 1 84 129 THR B C 1
ATOM 4032 O O . THR B 1 129 ? -7.098 -18.141 -2.062 1 84 129 THR B O 1
ATOM 4035 N N . ALA B 1 130 ? -6.211 -16.109 -2.486 1 82.19 130 ALA B N 1
ATOM 4036 C CA . ALA B 1 130 ? -5.332 -16.656 -3.52 1 82.19 130 ALA B CA 1
ATOM 4037 C C . ALA B 1 130 ? -4.41 -17.734 -2.947 1 82.19 130 ALA B C 1
ATOM 4039 O O . ALA B 1 130 ? -4.168 -18.75 -3.59 1 82.19 130 ALA B O 1
ATOM 4040 N N . ALA B 1 131 ? -3.967 -17.531 -1.76 1 80.69 131 ALA B N 1
ATOM 4041 C CA . ALA B 1 131 ? -3.068 -18.5 -1.123 1 80.69 131 ALA B CA 1
ATOM 4042 C C . ALA B 1 131 ? -3.783 -19.812 -0.837 1 80.69 131 ALA B C 1
ATOM 4044 O O . ALA B 1 131 ? -3.221 -20.891 -1.042 1 80.69 131 ALA B O 1
ATOM 4045 N N . ALA B 1 132 ? -4.973 -19.734 -0.389 1 87.5 132 ALA B N 1
ATOM 4046 C CA . ALA B 1 132 ? -5.762 -20.922 -0.097 1 87.5 132 ALA B CA 1
ATOM 4047 C C . ALA B 1 132 ? -6.062 -21.703 -1.371 1 87.5 132 ALA B C 1
ATOM 4049 O O . ALA B 1 132 ? -5.977 -22.938 -1.384 1 87.5 132 ALA B O 1
ATOM 4050 N N . VAL B 1 133 ? -6.367 -21 -2.402 1 92.44 133 VAL B N 1
ATOM 4051 C CA . VAL B 1 133 ? -6.668 -21.625 -3.688 1 92.44 133 VAL B CA 1
ATOM 4052 C C . VAL B 1 133 ? -5.426 -22.328 -4.219 1 92.44 133 VAL B C 1
ATOM 4054 O O . VAL B 1 133 ? -5.504 -23.469 -4.676 1 92.44 133 VAL B O 1
ATOM 4057 N N . GLN B 1 134 ? -4.289 -21.656 -4.164 1 87.75 134 GLN B N 1
ATOM 4058 C CA . GLN B 1 134 ? -3.039 -22.234 -4.645 1 87.75 134 GLN B CA 1
ATOM 4059 C C . GLN B 1 134 ? -2.684 -23.5 -3.865 1 87.75 134 GLN B C 1
ATOM 4061 O O . GLN B 1 134 ? -2.24 -24.5 -4.445 1 87.75 134 GLN B O 1
ATOM 4066 N N . ARG B 1 135 ? -2.885 -23.422 -2.578 1 89.94 135 ARG B N 1
ATOM 4067 C CA . ARG B 1 135 ? -2.596 -24.578 -1.735 1 89.94 135 ARG B CA 1
ATOM 4068 C C . ARG B 1 135 ? -3.504 -25.75 -2.084 1 89.94 135 ARG B C 1
ATOM 4070 O O . ARG B 1 135 ? -3.035 -26.875 -2.254 1 89.94 135 ARG B O 1
ATOM 4077 N N . ALA B 1 136 ? -4.75 -25.469 -2.219 1 95.38 136 ALA B N 1
ATOM 4078 C CA . ALA B 1 136 ? -5.707 -26.516 -2.576 1 95.38 136 ALA B CA 1
ATOM 4079 C C . ALA B 1 136 ? -5.398 -27.094 -3.953 1 95.38 136 ALA B C 1
ATOM 4081 O O . ALA B 1 136 ? -5.402 -28.312 -4.133 1 95.38 136 ALA B O 1
ATOM 4082 N N . THR B 1 137 ? -5.125 -26.25 -4.859 1 94.75 137 THR B N 1
ATOM 4083 C CA . THR B 1 137 ? -4.816 -26.672 -6.223 1 94.75 137 THR B CA 1
ATOM 4084 C C . THR B 1 137 ? -3.568 -27.562 -6.242 1 94.75 137 THR B C 1
ATOM 4086 O O . THR B 1 137 ? -3.555 -28.609 -6.887 1 94.75 137 THR B O 1
ATOM 4089 N N . ARG B 1 138 ? -2.564 -27.203 -5.516 1 91.38 138 ARG B N 1
ATOM 4090 C CA . ARG B 1 138 ? -1.32 -27.969 -5.453 1 91.38 138 ARG B CA 1
ATOM 4091 C C . ARG B 1 138 ? -1.562 -29.359 -4.891 1 91.38 138 ARG B C 1
ATOM 4093 O O . ARG B 1 138 ? -1.012 -30.344 -5.395 1 91.38 138 ARG B O 1
ATOM 4100 N N . LEU B 1 139 ? -2.35 -29.438 -3.877 1 95.25 139 LEU B N 1
ATOM 4101 C CA . LEU B 1 139 ? -2.645 -30.719 -3.256 1 95.25 139 LEU B CA 1
ATOM 4102 C C . LEU B 1 139 ? -3.434 -31.609 -4.207 1 95.25 139 LEU B C 1
ATOM 4104 O O . LEU B 1 139 ? -3.166 -32.812 -4.301 1 95.25 139 LEU B O 1
ATOM 4108 N N . ILE B 1 140 ? -4.34 -31.031 -4.922 1 96.75 140 ILE B N 1
ATOM 4109 C CA . ILE B 1 140 ? -5.145 -31.797 -5.863 1 96.75 140 ILE B CA 1
ATOM 4110 C C . ILE B 1 140 ? -4.281 -32.25 -7.043 1 96.75 140 ILE B C 1
ATOM 4112 O O . ILE B 1 140 ? -4.383 -33.375 -7.5 1 96.75 140 ILE B O 1
ATOM 4116 N N . GLU B 1 141 ? -3.467 -31.344 -7.5 1 93 141 GLU B N 1
ATOM 4117 C CA . GLU B 1 141 ? -2.574 -31.672 -8.609 1 93 141 GLU B CA 1
ATOM 4118 C C . GLU B 1 141 ? -1.578 -32.75 -8.211 1 93 141 GLU B C 1
ATOM 4120 O O . GLU B 1 141 ? -1.219 -33.594 -9.023 1 93 141 GLU B O 1
ATOM 4125 N N . SER B 1 142 ? -1.113 -32.688 -6.984 1 94.12 142 SER B N 1
ATOM 4126 C CA . SER B 1 142 ? -0.238 -33.75 -6.492 1 94.12 142 SER B CA 1
ATOM 4127 C C . SER B 1 142 ? -0.946 -35.094 -6.5 1 94.12 142 SER B C 1
ATOM 4129 O O . SER B 1 142 ? -0.353 -36.125 -6.867 1 94.12 142 SER B O 1
ATOM 4131 N N . TYR B 1 143 ? -2.18 -35.125 -6.09 1 96.44 143 TYR B N 1
ATOM 4132 C CA . TYR B 1 143 ? -3.01 -36.312 -6.152 1 96.44 143 TYR B CA 1
ATOM 4133 C C . TYR B 1 143 ? -3.135 -36.844 -7.586 1 96.44 143 TYR B C 1
ATOM 4135 O O . TYR B 1 143 ? -2.975 -38.031 -7.848 1 96.44 143 TYR B O 1
ATOM 4143 N N . GLY B 1 144 ? -3.404 -35.906 -8.453 1 95 144 GLY B N 1
ATOM 4144 C CA . GLY B 1 144 ? -3.492 -36.25 -9.859 1 95 144 GLY B CA 1
ATOM 4145 C C . GLY B 1 144 ? -2.205 -36.844 -10.414 1 95 144 GLY B C 1
ATOM 4146 O O . GLY B 1 144 ? -2.232 -37.812 -11.164 1 95 144 GLY B O 1
ATOM 4147 N N . ALA B 1 145 ? -1.1 -36.281 -10.031 1 91.62 145 ALA B N 1
ATOM 4148 C CA . ALA B 1 145 ? 0.203 -36.719 -10.508 1 91.62 145 ALA B CA 1
ATOM 4149 C C . ALA B 1 145 ? 0.508 -38.156 -10.031 1 91.62 145 ALA B C 1
ATOM 4151 O O . ALA B 1 145 ? 1.024 -38.969 -10.789 1 91.62 145 ALA B O 1
ATOM 4152 N N . ILE B 1 146 ? 0.205 -38.438 -8.805 1 94.19 146 ILE B N 1
ATOM 4153 C CA . ILE B 1 146 ? 0.43 -39.75 -8.227 1 94.19 146 ILE B CA 1
ATOM 4154 C C . ILE B 1 146 ? -0.389 -40.812 -8.977 1 94.19 146 ILE B C 1
ATOM 4156 O O . ILE B 1 146 ? 0.135 -41.844 -9.367 1 94.19 146 ILE B O 1
ATOM 4160 N N . HIS B 1 147 ? -1.58 -40.531 -9.234 1 94.75 147 HIS B N 1
ATOM 4161 C CA . HIS B 1 147 ? -2.459 -41.5 -9.867 1 94.75 147 HIS B CA 1
ATOM 4162 C C . HIS B 1 147 ? -2.189 -41.594 -11.367 1 94.75 147 HIS B C 1
ATOM 4164 O O . HIS B 1 147 ? -2.355 -42.656 -11.961 1 94.75 147 HIS B O 1
ATOM 4170 N N . ALA B 1 148 ? -1.777 -40.438 -11.945 1 93.62 148 ALA B N 1
ATOM 4171 C CA . ALA B 1 148 ? -1.327 -40.531 -13.328 1 93.62 148 ALA B CA 1
ATOM 4172 C C . ALA B 1 148 ? -0.157 -41.5 -13.469 1 93.62 148 ALA B C 1
ATOM 4174 O O . ALA B 1 148 ? -0.14 -42.344 -14.375 1 93.62 148 ALA B O 1
ATOM 4175 N N . ALA B 1 149 ? 0.772 -41.406 -12.586 1 93.69 149 ALA B N 1
ATOM 4176 C CA . ALA B 1 149 ? 1.933 -42.281 -12.578 1 93.69 149 ALA B CA 1
ATOM 4177 C C . ALA B 1 149 ? 1.51 -43.75 -12.398 1 93.69 149 ALA B C 1
ATOM 4179 O O . ALA B 1 149 ? 2.025 -44.625 -13.078 1 93.69 149 ALA B O 1
ATOM 4180 N N . LEU B 1 150 ? 0.557 -43.969 -11.516 1 93.75 150 LEU B N 1
ATOM 4181 C CA . LEU B 1 150 ? 0.066 -45.312 -11.258 1 93.75 150 LEU B CA 1
ATOM 4182 C C . LEU B 1 150 ? -0.638 -45.906 -12.477 1 93.75 150 LEU B C 1
ATOM 4184 O O . LEU B 1 150 ? -0.431 -47.062 -12.836 1 93.75 150 LEU B O 1
ATOM 4188 N N . ARG B 1 151 ? -1.475 -45.062 -13.141 1 93.25 151 ARG B N 1
ATOM 4189 C CA . ARG B 1 151 ? -2.184 -45.5 -14.344 1 93.25 151 ARG B CA 1
ATOM 4190 C C . ARG B 1 151 ? -1.207 -45.906 -15.445 1 93.25 151 ARG B C 1
ATOM 4192 O O . ARG B 1 151 ? -1.438 -46.875 -16.156 1 93.25 151 ARG B O 1
ATOM 4199 N N . LEU B 1 152 ? -0.169 -45.188 -15.555 1 93.06 152 LEU B N 1
ATOM 4200 C CA . LEU B 1 152 ? 0.83 -45.469 -16.578 1 93.06 152 LEU B CA 1
ATOM 4201 C C . LEU B 1 152 ? 1.634 -46.719 -16.219 1 93.06 152 LEU B C 1
ATOM 4203 O O . LEU B 1 152 ? 1.86 -47.594 -17.062 1 93.06 152 LEU B O 1
ATOM 4207 N N . THR B 1 153 ? 1.979 -46.844 -14.992 1 93.88 153 THR B N 1
ATOM 4208 C CA . THR B 1 153 ? 2.777 -47.969 -14.523 1 93.88 153 THR B CA 1
ATOM 4209 C C . THR B 1 153 ? 2.033 -49.281 -14.742 1 93.88 153 THR B C 1
ATOM 4211 O O . THR B 1 153 ? 2.625 -50.281 -15.18 1 93.88 153 THR B O 1
ATOM 4214 N N . VAL B 1 154 ? 0.808 -49.344 -14.477 1 91.88 154 VAL B N 1
ATOM 4215 C CA . VAL B 1 154 ? -0.001 -50.531 -14.617 1 91.88 154 VAL B CA 1
ATOM 4216 C C . VAL B 1 154 ? -0.074 -50.938 -16.094 1 91.88 154 VAL B C 1
ATOM 4218 O O . VAL B 1 154 ? -0.212 -52.125 -16.406 1 91.88 154 VAL B O 1
ATOM 4221 N N . ARG B 1 155 ? 0.151 -50.031 -16.953 1 89.88 155 ARG B N 1
ATOM 4222 C CA . ARG B 1 155 ? 0.101 -50.312 -18.391 1 89.88 155 ARG B CA 1
ATOM 4223 C C . ARG B 1 155 ? 1.498 -50.562 -18.938 1 89.88 155 ARG B C 1
ATOM 4225 O O . ARG B 1 155 ? 1.683 -50.625 -20.156 1 89.88 155 ARG B O 1
ATOM 4232 N N . GLY B 1 156 ? 2.461 -50.531 -18.047 1 91.19 156 GLY B N 1
ATOM 4233 C CA . GLY B 1 156 ? 3.834 -50.844 -18.422 1 91.19 156 GLY B CA 1
ATOM 4234 C C . GLY B 1 156 ? 4.582 -49.656 -18.969 1 91.19 156 GLY B C 1
ATOM 4235 O O . GLY B 1 156 ? 5.574 -49.812 -19.688 1 91.19 156 GLY B O 1
ATOM 4236 N N . ILE B 1 157 ? 4.047 -48.562 -18.781 1 91.38 157 ILE B N 1
ATOM 4237 C CA . ILE B 1 157 ? 4.668 -47.344 -19.281 1 91.38 157 ILE B CA 1
ATOM 4238 C C . ILE B 1 157 ? 5.363 -46.594 -18.141 1 91.38 157 ILE B C 1
ATOM 4240 O O . ILE B 1 157 ? 4.793 -46.438 -17.062 1 91.38 157 ILE B O 1
ATOM 4244 N N . ASP B 1 158 ? 6.617 -46.219 -18.359 1 91.19 158 ASP B N 1
ATOM 4245 C CA . ASP B 1 158 ? 7.32 -45.406 -17.375 1 91.19 158 ASP B CA 1
ATOM 4246 C C . ASP B 1 158 ? 6.641 -44.031 -17.219 1 91.19 158 ASP B C 1
ATOM 4248 O O . ASP B 1 158 ? 6.492 -43.281 -18.203 1 91.19 158 ASP B O 1
ATOM 4252 N N . PRO B 1 159 ? 6.27 -43.656 -15.984 1 91.94 159 PRO B N 1
ATOM 4253 C CA . PRO B 1 159 ? 5.551 -42.406 -15.758 1 91.94 159 PRO B CA 1
ATOM 4254 C C . PRO B 1 159 ? 6.367 -41.188 -16.172 1 91.94 159 PRO B C 1
ATOM 4256 O O . PRO B 1 159 ? 5.797 -40.125 -16.469 1 91.94 159 PRO B O 1
ATOM 4259 N N . GLN B 1 160 ? 7.609 -41.281 -16.172 1 90.81 160 GLN B N 1
ATOM 4260 C CA . GLN B 1 160 ? 8.469 -40.156 -16.531 1 90.81 160 GLN B CA 1
ATOM 4261 C C . GLN B 1 160 ? 8.242 -39.719 -17.969 1 90.81 160 GLN B C 1
ATOM 4263 O O . GLN B 1 160 ? 8.531 -38.594 -18.344 1 90.81 160 GLN B O 1
ATOM 4268 N N . ILE B 1 161 ? 7.703 -40.656 -18.766 1 89.19 161 ILE B N 1
ATOM 4269 C CA . ILE B 1 161 ? 7.457 -40.375 -20.172 1 89.19 161 ILE B CA 1
ATOM 4270 C C . ILE B 1 161 ? 6.41 -39.281 -20.312 1 89.19 161 ILE B C 1
ATOM 4272 O O . ILE B 1 161 ? 6.426 -38.5 -21.281 1 89.19 161 ILE B O 1
ATOM 4276 N N . ALA B 1 162 ? 5.527 -39.125 -19.312 1 89.5 162 ALA B N 1
ATOM 4277 C CA . ALA B 1 162 ? 4.438 -38.156 -19.344 1 89.5 162 ALA B CA 1
ATOM 4278 C C . ALA B 1 162 ? 4.887 -36.812 -18.766 1 89.5 162 ALA B C 1
ATOM 4280 O O . ALA B 1 162 ? 4.09 -35.875 -18.641 1 89.5 162 ALA B O 1
ATOM 4281 N N . GLN B 1 163 ? 6.141 -36.625 -18.453 1 91.06 163 GLN B N 1
ATOM 4282 C CA . GLN B 1 163 ? 6.707 -35.375 -17.969 1 91.06 163 GLN B CA 1
ATOM 4283 C C . GLN B 1 163 ? 7.969 -35 -18.75 1 91.06 163 GLN B C 1
ATOM 4285 O O . GLN B 1 163 ? 9.07 -35.031 -18.203 1 91.06 163 GLN B O 1
ATOM 4290 N N . PRO B 1 164 ? 7.73 -34.594 -19.969 1 92.56 164 PRO B N 1
ATOM 4291 C CA . PRO B 1 164 ? 8.883 -34.375 -20.844 1 92.56 164 PRO B CA 1
ATOM 4292 C C . PRO B 1 164 ? 9.797 -33.25 -20.375 1 92.56 164 PRO B C 1
ATOM 4294 O O . PRO B 1 164 ? 11.008 -33.312 -20.609 1 92.56 164 PRO B O 1
ATOM 4297 N N . VAL B 1 165 ? 9.203 -32.188 -19.812 1 94.25 165 VAL B N 1
ATOM 4298 C CA . VAL B 1 165 ? 10 -31.031 -19.406 1 94.25 165 VAL B CA 1
ATOM 4299 C C . VAL B 1 165 ? 9.719 -30.703 -17.938 1 94.25 165 VAL B C 1
ATOM 4301 O O . VAL B 1 165 ? 8.578 -30.797 -17.484 1 94.25 165 VAL B O 1
ATOM 4304 N N . THR B 1 166 ? 10.742 -30.484 -17.172 1 92.94 166 THR B N 1
ATOM 4305 C CA . THR B 1 166 ? 10.609 -30.031 -15.781 1 92.94 166 THR B CA 1
ATOM 4306 C C . THR B 1 166 ? 11.195 -28.641 -15.602 1 92.94 166 THR B C 1
ATOM 4308 O O . THR B 1 166 ? 12.328 -28.375 -16 1 92.94 166 THR B O 1
ATOM 4311 N N . VAL B 1 167 ? 10.336 -27.75 -15.078 1 94.12 167 VAL B N 1
ATOM 4312 C CA . VAL B 1 167 ? 10.766 -26.375 -14.859 1 94.12 167 VAL B CA 1
ATOM 4313 C C . VAL B 1 167 ? 11.352 -26.234 -13.453 1 94.12 167 VAL B C 1
ATOM 4315 O O . VAL B 1 167 ? 10.688 -26.547 -12.461 1 94.12 167 VAL B O 1
ATOM 4318 N N . ILE B 1 168 ? 12.609 -25.906 -13.383 1 93.38 168 ILE B N 1
ATOM 4319 C CA . ILE B 1 168 ? 13.273 -25.641 -12.109 1 93.38 168 ILE B CA 1
ATOM 4320 C C . ILE B 1 168 ? 13.398 -24.141 -11.891 1 93.38 168 ILE B C 1
ATOM 4322 O O . ILE B 1 168 ? 14.094 -23.453 -12.648 1 93.38 168 ILE B O 1
ATOM 4326 N N . GLU B 1 169 ? 12.742 -23.625 -10.867 1 93.31 169 GLU B N 1
ATOM 4327 C CA . GLU B 1 169 ? 12.82 -22.219 -10.539 1 93.31 169 GLU B CA 1
ATOM 4328 C C . GLU B 1 169 ? 14.008 -21.922 -9.625 1 93.31 169 GLU B C 1
ATOM 4330 O O . GLU B 1 169 ? 14.133 -22.531 -8.555 1 93.31 169 GLU B O 1
ATOM 4335 N N . ARG B 1 170 ? 14.836 -21.078 -10.086 1 93.19 170 ARG B N 1
ATOM 4336 C CA . ARG B 1 170 ? 16 -20.672 -9.305 1 93.19 170 ARG B CA 1
ATOM 4337 C C . ARG B 1 170 ? 15.922 -19.203 -8.93 1 93.19 170 ARG B C 1
ATOM 4339 O O . ARG B 1 170 ? 16.297 -18.328 -9.711 1 93.19 170 ARG B O 1
ATOM 4346 N N . ASP B 1 171 ? 15.5 -18.984 -7.711 1 91.75 171 ASP B N 1
ATOM 4347 C CA . ASP B 1 171 ? 15.375 -17.625 -7.184 1 91.75 171 ASP B CA 1
ATOM 4348 C C . ASP B 1 171 ? 16.734 -17.078 -6.777 1 91.75 171 ASP B C 1
ATOM 4350 O O . ASP B 1 171 ? 17.438 -17.672 -5.957 1 91.75 171 ASP B O 1
ATOM 4354 N N . GLN B 1 172 ? 17.047 -15.992 -7.387 1 91.38 172 GLN B N 1
ATOM 4355 C CA . GLN B 1 172 ? 18.359 -15.391 -7.133 1 91.38 172 GLN B CA 1
ATOM 4356 C C . GLN B 1 172 ? 18.281 -14.359 -6.016 1 91.38 172 GLN B C 1
ATOM 4358 O O . GLN B 1 172 ? 19.281 -13.711 -5.691 1 91.38 172 GLN B O 1
ATOM 4363 N N . SER B 1 173 ? 17.156 -14.203 -5.438 1 88.94 173 SER B N 1
ATOM 4364 C CA . SER B 1 173 ? 17.016 -13.188 -4.402 1 88.94 173 SER B CA 1
ATOM 4365 C C . SER B 1 173 ? 17.641 -13.648 -3.09 1 88.94 173 SER B C 1
ATOM 4367 O O . SER B 1 173 ? 17.719 -14.844 -2.816 1 88.94 173 SER B O 1
ATOM 4369 N N . SER B 1 174 ? 18.188 -12.688 -2.361 1 87.75 174 SER B N 1
ATOM 4370 C CA . SER B 1 174 ? 18.703 -12.945 -1.021 1 87.75 174 SER B CA 1
ATOM 4371 C C . SER B 1 174 ? 17.641 -12.695 0.039 1 87.75 174 SER B C 1
ATOM 4373 O O . SER B 1 174 ? 16.609 -12.062 -0.238 1 87.75 174 SER B O 1
ATOM 4375 N N . ALA B 1 175 ? 17.844 -13.219 1.215 1 86.25 175 ALA B N 1
ATOM 4376 C CA . ALA B 1 175 ? 16.938 -12.953 2.336 1 86.25 175 ALA B CA 1
ATOM 4377 C C . ALA B 1 175 ? 16.844 -11.461 2.617 1 86.25 175 ALA B C 1
ATOM 4379 O O . ALA B 1 175 ? 15.766 -10.945 2.922 1 86.25 175 ALA B O 1
ATOM 4380 N N . GLN B 1 176 ? 17.906 -10.781 2.445 1 86.81 176 GLN B N 1
ATOM 4381 C CA . GLN B 1 176 ? 17.938 -9.344 2.707 1 86.81 176 GLN B CA 1
ATOM 4382 C C . GLN B 1 176 ? 17.188 -8.578 1.624 1 86.81 176 GLN B C 1
ATOM 4384 O O . GLN B 1 176 ? 16.484 -7.605 1.918 1 86.81 176 GLN B O 1
ATOM 4389 N N . SER B 1 177 ? 17.375 -8.977 0.435 1 87.94 177 SER B N 1
ATOM 4390 C CA . SER B 1 177 ? 16.672 -8.297 -0.644 1 87.94 177 SER B CA 1
ATOM 4391 C C . SER B 1 177 ? 15.172 -8.5 -0.54 1 87.94 177 SER B C 1
ATOM 4393 O O . SER B 1 177 ? 14.391 -7.598 -0.86 1 87.94 177 SER B O 1
ATOM 4395 N N . ARG B 1 178 ? 14.734 -9.594 -0.036 1 86.38 178 ARG B N 1
ATOM 4396 C CA . ARG B 1 178 ? 13.312 -9.852 0.166 1 86.38 178 ARG B CA 1
ATOM 4397 C C . ARG B 1 178 ? 12.766 -9.023 1.325 1 86.38 178 ARG B C 1
ATOM 4399 O O . ARG B 1 178 ? 11.648 -8.508 1.256 1 86.38 178 ARG B O 1
ATOM 4406 N N . ALA B 1 179 ? 13.586 -8.977 2.318 1 83.44 179 ALA B N 1
ATOM 4407 C CA . ALA B 1 179 ? 13.203 -8.109 3.43 1 83.44 179 ALA B CA 1
ATOM 4408 C C . ALA B 1 179 ? 13.078 -6.656 2.973 1 83.44 179 ALA B C 1
ATOM 4410 O O . ALA B 1 179 ? 12.219 -5.918 3.457 1 83.44 179 ALA B O 1
ATOM 4411 N N . GLY B 1 180 ? 13.953 -6.324 2.031 1 84.44 180 GLY B N 1
ATOM 4412 C CA . GLY B 1 180 ? 13.938 -4.977 1.491 1 84.44 180 GLY B CA 1
ATOM 4413 C C . GLY B 1 180 ? 12.633 -4.629 0.799 1 84.44 180 GLY B C 1
ATOM 4414 O O . GLY B 1 180 ? 12.219 -3.467 0.789 1 84.44 180 GLY B O 1
ATOM 4415 N N . MET B 1 181 ? 11.945 -5.625 0.312 1 81.94 181 MET B N 1
ATOM 4416 C CA . MET B 1 181 ? 10.656 -5.383 -0.33 1 81.94 181 MET B CA 1
ATOM 4417 C C . MET B 1 181 ? 9.617 -4.941 0.693 1 81.94 181 MET B C 1
ATOM 4419 O O . MET B 1 181 ? 8.773 -4.086 0.402 1 81.94 181 MET B O 1
ATOM 4423 N N . LEU B 1 182 ? 9.758 -5.504 1.816 1 78.25 182 LEU B N 1
ATOM 4424 C CA . LEU B 1 182 ? 8.828 -5.164 2.889 1 78.25 182 LEU B CA 1
ATOM 4425 C C . LEU B 1 182 ? 9.07 -3.746 3.391 1 78.25 182 LEU B C 1
ATOM 4427 O O . LEU B 1 182 ? 8.156 -3.086 3.881 1 78.25 182 LEU B O 1
ATOM 4431 N N . LEU B 1 183 ? 10.297 -3.348 3.139 1 81.12 183 LEU B N 1
ATOM 4432 C CA . LEU B 1 183 ? 10.695 -2.035 3.637 1 81.12 183 LEU B CA 1
ATOM 4433 C C . LEU B 1 183 ? 10.773 -1.023 2.5 1 81.12 183 LEU B C 1
ATOM 4435 O O . LEU B 1 183 ? 11.516 -0.043 2.586 1 81.12 183 LEU B O 1
ATOM 4439 N N . ALA B 1 184 ? 10 -1.285 1.48 1 81.44 184 ALA B N 1
ATOM 4440 C CA . ALA B 1 184 ? 10.039 -0.44 0.29 1 81.44 184 ALA B CA 1
ATOM 4441 C C . ALA B 1 184 ? 9.602 0.984 0.613 1 81.44 184 ALA B C 1
ATOM 4443 O O . ALA B 1 184 ? 9.93 1.923 -0.117 1 81.44 184 ALA B O 1
ATOM 4444 N N . PHE B 1 185 ? 8.953 1.222 1.663 1 82.19 185 PHE B N 1
ATOM 4445 C CA . PHE B 1 185 ? 8.438 2.531 2.039 1 82.19 185 PHE B CA 1
ATOM 4446 C C . PHE B 1 185 ? 9.445 3.289 2.893 1 82.19 185 PHE B C 1
ATOM 4448 O O . PHE B 1 185 ? 9.281 4.484 3.141 1 82.19 185 PHE B O 1
ATOM 4455 N N . LEU B 1 186 ? 10.469 2.654 3.25 1 84.12 186 LEU B N 1
ATOM 4456 C CA . LEU B 1 186 ? 11.422 3.205 4.207 1 84.12 186 LEU B CA 1
ATOM 4457 C C . LEU B 1 186 ? 12.07 4.469 3.656 1 84.12 186 LEU B C 1
ATOM 4459 O O . LEU B 1 186 ? 12.172 5.477 4.359 1 84.12 186 LEU B O 1
ATOM 4463 N N . PRO B 1 187 ? 12.508 4.445 2.434 1 89.94 187 PRO B N 1
ATOM 4464 C CA . PRO B 1 187 ? 13.117 5.668 1.908 1 89.94 187 PRO B CA 1
ATOM 4465 C C . PRO B 1 187 ? 12.172 6.867 1.969 1 89.94 187 PRO B C 1
ATOM 4467 O O . PRO B 1 187 ? 12.594 7.973 2.322 1 89.94 187 PRO B O 1
ATOM 4470 N N . TYR B 1 188 ? 10.953 6.711 1.712 1 86.5 188 TYR B N 1
ATOM 4471 C CA . TYR B 1 188 ? 9.961 7.777 1.791 1 86.5 188 TYR B CA 1
ATOM 4472 C C . TYR B 1 188 ? 9.867 8.336 3.207 1 86.5 188 TYR B C 1
ATOM 4474 O O . TYR B 1 188 ? 9.852 9.547 3.406 1 86.5 188 TYR B O 1
ATOM 4482 N N . MET B 1 189 ? 9.781 7.469 4.082 1 84.38 189 MET B N 1
ATOM 4483 C CA . MET B 1 189 ? 9.641 7.863 5.48 1 84.38 189 MET B CA 1
ATOM 4484 C C . MET B 1 189 ? 10.828 8.719 5.926 1 84.38 189 MET B C 1
ATOM 4486 O O . MET B 1 189 ? 10.648 9.711 6.633 1 84.38 189 MET B O 1
ATOM 4490 N N . LEU B 1 190 ? 11.977 8.297 5.52 1 88.06 190 LEU B N 1
ATOM 4491 C CA . LEU B 1 190 ? 13.18 9.016 5.934 1 88.06 190 LEU B CA 1
ATOM 4492 C C . LEU B 1 190 ? 13.234 10.398 5.289 1 88.06 190 LEU B C 1
ATOM 4494 O O . LEU B 1 190 ? 13.57 11.383 5.953 1 88.06 190 LEU B O 1
ATOM 4498 N N . ILE B 1 191 ? 12.906 10.438 4.035 1 91.38 191 ILE B N 1
ATOM 4499 C CA . ILE B 1 191 ? 12.891 11.719 3.332 1 91.38 191 ILE B CA 1
ATOM 4500 C C . ILE B 1 191 ? 11.828 12.625 3.939 1 91.38 191 ILE B C 1
ATOM 4502 O O . ILE B 1 191 ? 12.07 13.812 4.172 1 91.38 191 ILE B O 1
ATOM 4506 N N . LEU B 1 192 ? 10.672 12.031 4.195 1 86.56 192 LEU B N 1
ATOM 4507 C CA . LEU B 1 192 ? 9.602 12.781 4.832 1 86.56 192 LEU B CA 1
ATOM 4508 C C . LEU B 1 192 ? 10.047 13.305 6.195 1 86.56 192 LEU B C 1
ATOM 4510 O O . LEU B 1 192 ? 9.695 14.43 6.574 1 86.56 192 LEU B O 1
ATOM 4514 N N . GLY B 1 193 ? 10.758 12.469 6.902 1 85.44 193 GLY B N 1
ATOM 4515 C CA . GLY B 1 193 ? 11.297 12.898 8.188 1 85.44 193 GLY B CA 1
ATOM 4516 C C . GLY B 1 193 ? 12.164 14.133 8.086 1 85.44 193 GLY B C 1
ATOM 4517 O O . GLY B 1 193 ? 12.086 15.023 8.945 1 85.44 193 GLY B O 1
ATOM 4518 N N . ALA B 1 194 ? 12.953 14.164 7.062 1 88.69 194 ALA B N 1
ATOM 4519 C CA . ALA B 1 194 ? 13.805 15.328 6.852 1 88.69 194 ALA B CA 1
ATOM 4520 C C . ALA B 1 194 ? 12.969 16.594 6.621 1 88.69 194 ALA B C 1
ATOM 4522 O O . ALA B 1 194 ? 13.32 17.672 7.113 1 88.69 194 ALA B O 1
ATOM 4523 N N . PHE B 1 195 ? 11.914 16.469 5.969 1 89.75 195 PHE B N 1
ATOM 4524 C CA . PHE B 1 195 ? 11.039 17.594 5.672 1 89.75 195 PHE B CA 1
ATOM 4525 C C . PHE B 1 195 ? 10.242 18 6.91 1 89.75 195 PHE B C 1
ATOM 4527 O O . PHE B 1 195 ? 10.109 19.188 7.199 1 89.75 195 PHE B O 1
ATOM 4534 N N . LEU B 1 196 ? 9.781 17.094 7.637 1 84.88 196 LEU B N 1
ATOM 4535 C CA . LEU B 1 196 ? 8.961 17.375 8.805 1 84.88 196 LEU B CA 1
ATOM 4536 C C . LEU B 1 196 ? 9.812 17.953 9.938 1 84.88 196 LEU B C 1
ATOM 4538 O O . LEU B 1 196 ? 9.328 18.781 10.711 1 84.88 196 LEU B O 1
ATOM 4542 N N . GLY B 1 197 ? 11.023 17.5 9.992 1 84.5 197 GLY B N 1
ATOM 4543 C CA . GLY B 1 197 ? 11.906 17.938 11.07 1 84.5 197 GLY B CA 1
ATOM 4544 C C . GLY B 1 197 ? 12.141 19.422 11.078 1 84.5 197 GLY B C 1
ATOM 4545 O O . GLY B 1 197 ? 12.297 20.031 12.148 1 84.5 197 GLY B O 1
ATOM 4546 N N . GLY B 1 198 ? 12.172 20.047 9.922 1 87.25 198 GLY B N 1
ATOM 4547 C CA . GLY B 1 198 ? 12.453 21.484 9.844 1 87.25 198 GLY B CA 1
ATOM 4548 C C . GLY B 1 198 ? 11.219 22.312 9.602 1 87.25 198 GLY B C 1
ATOM 4549 O O . GLY B 1 198 ? 11.273 23.547 9.695 1 87.25 198 GLY B O 1
ATOM 4550 N N . MET B 1 199 ? 10.172 21.719 9.359 1 86.81 199 MET B N 1
ATOM 4551 C CA . MET B 1 199 ? 8.977 22.438 8.914 1 86.81 199 MET B CA 1
ATOM 4552 C C . MET B 1 199 ? 8.461 23.375 10.008 1 86.81 199 MET B C 1
ATOM 4554 O O . MET B 1 199 ? 8.211 24.547 9.75 1 86.81 199 MET B O 1
ATOM 4558 N N . TYR B 1 200 ? 8.367 22.922 11.211 1 80.44 200 TYR B N 1
ATOM 4559 C CA . TYR B 1 200 ? 7.773 23.719 12.281 1 80.44 200 TYR B CA 1
ATOM 4560 C C . TYR B 1 200 ? 8.68 24.891 12.656 1 80.44 200 TYR B C 1
ATOM 4562 O O . TYR B 1 200 ? 8.195 25.984 12.906 1 80.44 200 TYR B O 1
ATOM 4570 N N . LEU B 1 201 ? 9.938 24.609 12.633 1 86.12 201 LEU B N 1
ATOM 4571 C CA . LEU B 1 201 ? 10.875 25.672 12.938 1 86.12 201 LEU B CA 1
ATOM 4572 C C . LEU B 1 201 ? 10.891 26.719 11.828 1 86.12 201 LEU B C 1
ATOM 4574 O O . LEU B 1 201 ? 10.977 27.922 12.102 1 86.12 201 LEU B O 1
ATOM 4578 N N . ALA B 1 202 ? 10.852 26.25 10.656 1 88.75 202 ALA B N 1
ATOM 4579 C CA . ALA B 1 202 ? 10.828 27.172 9.523 1 88.75 202 ALA B CA 1
ATOM 4580 C C . ALA B 1 202 ? 9.609 28.094 9.578 1 88.75 202 ALA B C 1
ATOM 4582 O O . ALA B 1 202 ? 9.719 29.297 9.336 1 88.75 202 ALA B O 1
ATOM 4583 N N . ILE B 1 203 ? 8.547 27.547 9.891 1 86.12 203 ILE B N 1
ATOM 4584 C CA . ILE B 1 203 ? 7.305 28.312 9.953 1 86.12 203 ILE B CA 1
ATOM 4585 C C . ILE B 1 203 ? 7.375 29.312 11.102 1 86.12 203 ILE B C 1
ATOM 4587 O O . ILE B 1 203 ? 7.07 30.5 10.922 1 86.12 203 ILE B O 1
ATOM 4591 N N . ASP B 1 204 ? 7.824 28.891 12.195 1 82.56 204 ASP B N 1
ATOM 4592 C CA . ASP B 1 204 ? 7.832 29.719 13.406 1 82.56 204 ASP B CA 1
ATOM 4593 C C . ASP B 1 204 ? 8.828 30.859 13.297 1 82.56 204 ASP B C 1
ATOM 4595 O O . ASP B 1 204 ? 8.523 32 13.672 1 82.56 204 ASP B O 1
ATOM 4599 N N . THR B 1 205 ? 9.906 30.594 12.766 1 84.75 205 THR B N 1
ATOM 4600 C CA . THR B 1 205 ? 10.977 31.594 12.773 1 84.75 205 THR B CA 1
ATOM 4601 C C . THR B 1 205 ? 10.812 32.594 11.625 1 84.75 205 THR B C 1
ATOM 4603 O O . THR B 1 205 ? 11.508 33.594 11.57 1 84.75 205 THR B O 1
ATOM 4606 N N . THR B 1 206 ? 9.922 32.281 10.781 1 87 206 THR B N 1
ATOM 4607 C CA . THR B 1 206 ? 9.703 33.219 9.68 1 87 206 THR B CA 1
ATOM 4608 C C . THR B 1 206 ? 8.297 33.812 9.719 1 87 206 THR B C 1
ATOM 4610 O O . THR B 1 206 ? 8.055 34.812 10.375 1 87 206 THR B O 1
ATOM 4613 N N . ALA B 1 207 ? 7.371 33.031 9.281 1 81.81 207 ALA B N 1
ATOM 4614 C CA . ALA B 1 207 ? 5.988 33.5 9.242 1 81.81 207 ALA B CA 1
ATOM 4615 C C . ALA B 1 207 ? 5.449 33.75 10.648 1 81.81 207 ALA B C 1
ATOM 4617 O O . ALA B 1 207 ? 4.684 34.688 10.875 1 81.81 207 ALA B O 1
ATOM 4618 N N . GLY B 1 208 ? 5.77 32.938 11.586 1 80.81 208 GLY B N 1
ATOM 4619 C CA . GLY B 1 208 ? 5.332 33.125 12.961 1 80.81 208 GLY B CA 1
ATOM 4620 C C . GLY B 1 208 ? 5.863 34.406 13.594 1 80.81 208 GLY B C 1
ATOM 4621 O O . GLY B 1 208 ? 5.125 35.125 14.273 1 80.81 208 GLY B O 1
ATOM 4622 N N . GLU B 1 209 ? 7.086 34.656 13.43 1 80.5 209 GLU B N 1
ATOM 4623 C CA . GLU B 1 209 ? 7.684 35.875 13.938 1 80.5 209 GLU B CA 1
ATOM 4624 C C . GLU B 1 209 ? 7.094 37.125 13.258 1 80.5 209 GLU B C 1
ATOM 4626 O O . GLU B 1 209 ? 6.922 38.156 13.891 1 80.5 209 GLU B O 1
ATOM 4631 N N . ARG B 1 210 ? 6.801 36.938 12.07 1 80.88 210 ARG B N 1
ATOM 4632 C CA . ARG B 1 210 ? 6.16 38.031 11.352 1 80.88 210 ARG B CA 1
ATOM 4633 C C . ARG B 1 210 ? 4.773 38.312 11.922 1 80.88 210 ARG B C 1
ATOM 4635 O O . ARG B 1 210 ? 4.398 39.469 12.102 1 80.88 210 ARG B O 1
ATOM 4642 N N . GLU B 1 211 ? 4.148 37.281 12.094 1 77.81 211 GLU B N 1
ATOM 4643 C CA . GLU B 1 211 ? 2.799 37.406 12.641 1 77.81 211 GLU B CA 1
ATOM 4644 C C . GLU B 1 211 ? 2.816 38.031 14.031 1 77.81 211 GLU B C 1
ATOM 4646 O O . GLU B 1 211 ? 1.927 38.812 14.375 1 77.81 211 GLU B O 1
ATOM 4651 N N . ARG B 1 212 ? 3.877 37.781 14.812 1 76.19 212 ARG B N 1
ATOM 4652 C CA . ARG B 1 212 ? 3.996 38.281 16.172 1 76.19 212 ARG B CA 1
ATOM 4653 C C . ARG B 1 212 ? 4.684 39.656 16.172 1 76.19 212 ARG B C 1
ATOM 4655 O O . ARG B 1 212 ? 4.816 40.281 17.219 1 76.19 212 ARG B O 1
ATOM 4662 N N . GLN B 1 213 ? 4.992 40.188 15.023 1 70.69 213 GLN B N 1
ATOM 4663 C CA . GLN B 1 213 ? 5.664 41.469 14.82 1 70.69 213 GLN B CA 1
ATOM 4664 C C . GLN B 1 213 ? 6.98 41.531 15.586 1 70.69 213 GLN B C 1
ATOM 4666 O O . GLN B 1 213 ? 7.379 42.594 16.062 1 70.69 213 GLN B O 1
ATOM 4671 N N . SER B 1 214 ? 7.477 40.344 15.852 1 65.62 214 SER B N 1
ATOM 4672 C CA . SER B 1 214 ? 8.75 40.312 16.547 1 65.62 214 SER B CA 1
ATOM 4673 C C . SER B 1 214 ? 9.922 40.469 15.586 1 65.62 214 SER B C 1
ATOM 4675 O O . SER B 1 214 ? 11.047 40.75 16 1 65.62 214 SER B O 1
ATOM 4677 N N . LEU B 1 215 ? 9.594 40.281 14.344 1 62.06 215 LEU B N 1
ATOM 4678 C CA . LEU B 1 215 ? 10.625 40.469 13.328 1 62.06 215 LEU B CA 1
ATOM 4679 C C . LEU B 1 215 ? 11.125 41.906 13.281 1 62.06 215 LEU B C 1
ATOM 4681 O O . LEU B 1 215 ? 12.312 42.156 13.062 1 62.06 215 LEU B O 1
ATOM 4685 N N . GLU B 1 216 ? 10.141 42.719 13.539 1 60.59 216 GLU B N 1
ATOM 4686 C CA . GLU B 1 216 ? 10.484 44.125 13.516 1 60.59 216 GLU B CA 1
ATOM 4687 C C . GLU B 1 216 ? 11.469 44.469 14.625 1 60.59 216 GLU B C 1
ATOM 4689 O O . GLU B 1 216 ? 12.367 45.312 14.43 1 60.59 216 GLU B O 1
ATOM 4694 N N . ALA B 1 217 ? 11.367 43.875 15.688 1 60 217 ALA B N 1
ATOM 4695 C CA . ALA B 1 217 ? 12.266 44.125 16.812 1 60 217 ALA B CA 1
ATOM 4696 C C . ALA B 1 217 ? 13.672 43.625 16.516 1 60 217 ALA B C 1
ATOM 4698 O O . ALA B 1 217 ? 14.656 44.219 16.953 1 60 217 ALA B O 1
ATOM 4699 N N . LEU B 1 218 ? 13.789 42.531 15.711 1 58.84 218 LEU B N 1
ATOM 4700 C CA . LEU B 1 218 ? 15.078 41.938 15.398 1 58.84 218 LEU B CA 1
ATOM 4701 C C . LEU B 1 218 ? 15.797 42.719 14.305 1 58.84 218 LEU B C 1
ATOM 4703 O O . LEU B 1 218 ? 17.031 42.781 14.297 1 58.84 218 LEU B O 1
ATOM 4707 N N . LEU B 1 219 ? 14.969 43.312 13.477 1 60.06 219 LEU B N 1
ATOM 4708 C CA . LEU B 1 219 ? 15.547 44.031 12.352 1 60.06 219 LEU B CA 1
ATOM 4709 C C . LEU B 1 219 ? 16.094 45.375 12.797 1 60.06 219 LEU B C 1
ATOM 4711 O O . LEU B 1 219 ? 16.859 46.031 12.07 1 60.06 219 LEU B O 1
ATOM 4715 N N . ILE B 1 220 ? 15.68 45.688 14 1 60.78 220 ILE B N 1
ATOM 4716 C CA . ILE B 1 220 ? 16.219 46.906 14.547 1 60.78 220 ILE B CA 1
ATOM 4717 C C . ILE B 1 220 ? 17.672 46.688 14.984 1 60.78 220 ILE B C 1
ATOM 4719 O O . ILE B 1 220 ? 18.453 47.656 15.07 1 60.78 220 ILE B O 1
ATOM 4723 N N . ASN B 1 221 ? 18.062 45.469 15.125 1 63.72 221 ASN B N 1
ATOM 4724 C CA . ASN B 1 221 ? 19.438 45.156 15.5 1 63.72 221 ASN B CA 1
ATOM 4725 C C . ASN B 1 221 ? 20.391 45.312 14.32 1 63.72 221 ASN B C 1
ATOM 4727 O O . ASN B 1 221 ? 20.016 45.062 13.172 1 63.72 221 ASN B O 1
ATOM 4731 N N . PRO B 1 222 ? 21.484 45.844 14.5 1 72.38 222 PRO B N 1
ATOM 4732 C CA . PRO B 1 222 ? 22.438 46.156 13.422 1 72.38 222 PRO B CA 1
ATOM 4733 C C . PRO B 1 222 ? 23.016 44.906 12.766 1 72.38 222 PRO B C 1
ATOM 4735 O O . PRO B 1 222 ? 24.234 44.781 12.672 1 72.38 222 PRO B O 1
ATOM 4738 N N . ILE B 1 223 ? 22.312 43.906 12.578 1 77.5 223 ILE B N 1
ATOM 4739 C CA . ILE B 1 223 ? 22.766 42.688 11.906 1 77.5 223 ILE B CA 1
ATOM 4740 C C . ILE B 1 223 ? 22.141 42.625 10.516 1 77.5 223 ILE B C 1
ATOM 4742 O O . ILE B 1 223 ? 20.953 42.875 10.344 1 77.5 223 ILE B O 1
ATOM 4746 N N . PRO B 1 224 ? 23.062 42.406 9.578 1 81.06 224 PRO B N 1
ATOM 4747 C CA . PRO B 1 224 ? 22.516 42.25 8.227 1 81.06 224 PRO B CA 1
ATOM 4748 C C . PRO B 1 224 ? 21.453 41.188 8.117 1 81.06 224 PRO B C 1
ATOM 4750 O O . PRO B 1 224 ? 21.562 40.125 8.75 1 81.06 224 PRO B O 1
ATOM 4753 N N . ARG B 1 225 ? 20.469 41.5 7.434 1 82 225 ARG B N 1
ATOM 4754 C CA . ARG B 1 225 ? 19.312 40.625 7.266 1 82 225 ARG B CA 1
ATOM 4755 C C . ARG B 1 225 ? 19.75 39.25 6.73 1 82 225 ARG B C 1
ATOM 4757 O O . ARG B 1 225 ? 19.188 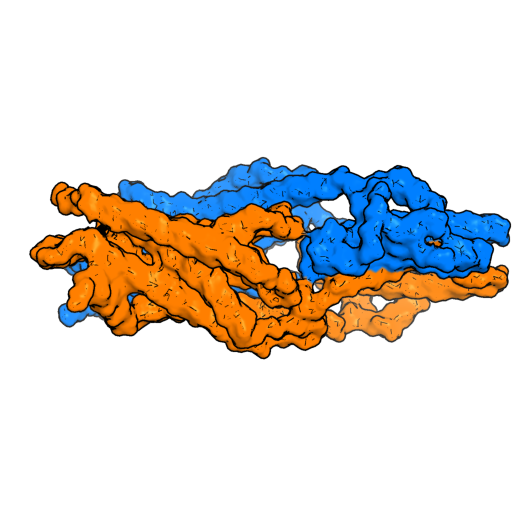38.219 7.102 1 82 225 ARG B O 1
ATOM 4764 N N . ALA B 1 226 ? 20.781 39.281 5.984 1 83.5 226 ALA B N 1
ATOM 4765 C CA . ALA B 1 226 ? 21.281 38.062 5.398 1 83.5 226 ALA B CA 1
ATOM 4766 C C . ALA B 1 226 ? 21.844 37.125 6.477 1 83.5 226 ALA B C 1
ATOM 4768 O O . ALA B 1 226 ? 21.703 35.906 6.387 1 83.5 226 ALA B O 1
ATOM 4769 N N . GLN B 1 227 ? 22.391 37.688 7.434 1 86.75 227 GLN B N 1
ATOM 4770 C CA . GLN B 1 227 ? 22.969 36.906 8.516 1 86.75 227 GLN B CA 1
ATOM 4771 C C . GLN B 1 227 ? 21.891 36.344 9.422 1 86.75 227 GLN B C 1
ATOM 4773 O O . GLN B 1 227 ? 22.031 35.25 9.961 1 86.75 227 GLN B O 1
ATOM 4778 N N . VAL B 1 228 ? 20.859 37.094 9.547 1 85.12 228 VAL B N 1
ATOM 4779 C CA . VAL B 1 228 ? 19.734 36.625 10.352 1 85.12 228 VAL B CA 1
ATOM 4780 C C . VAL B 1 228 ? 19.094 35.406 9.695 1 85.12 228 VAL B C 1
ATOM 4782 O O . VAL B 1 228 ? 18.906 34.375 10.344 1 85.12 228 VAL B O 1
ATOM 4785 N N . LEU B 1 229 ? 18.859 35.562 8.445 1 87.19 229 LEU B N 1
ATOM 4786 C CA . LEU B 1 229 ? 18.219 34.469 7.742 1 87.19 229 LEU B CA 1
ATOM 4787 C C . LEU B 1 229 ? 19.141 33.25 7.652 1 87.19 229 LEU B C 1
ATOM 4789 O O . LEU B 1 229 ? 18.688 32.125 7.715 1 87.19 229 LEU B O 1
ATOM 4793 N N . ALA B 1 230 ? 20.391 33.531 7.512 1 89.31 230 ALA B N 1
ATOM 4794 C CA . ALA B 1 230 ? 21.359 32.469 7.469 1 89.31 230 ALA B CA 1
ATOM 4795 C C . ALA B 1 230 ? 21.359 31.672 8.781 1 89.31 230 ALA B C 1
ATOM 4797 O O . ALA B 1 230 ? 21.5 30.438 8.773 1 89.31 230 ALA B O 1
ATOM 4798 N N . GLY B 1 231 ? 21.266 32.406 9.82 1 90.81 231 GLY B N 1
ATOM 4799 C CA . GLY B 1 231 ? 21.188 31.734 11.117 1 90.81 231 GLY B CA 1
ATOM 4800 C C . GLY B 1 231 ? 19.953 30.891 11.273 1 90.81 231 GLY B C 1
ATOM 4801 O O . GLY B 1 231 ? 20.016 29.766 11.805 1 90.81 231 GLY B O 1
ATOM 4802 N N . LYS B 1 232 ? 18.844 31.406 10.805 1 91.38 232 LYS B N 1
ATOM 4803 C CA . LYS B 1 232 ? 17.578 30.672 10.891 1 91.38 232 LYS B CA 1
ATOM 4804 C C . LYS B 1 232 ? 17.609 29.422 10.008 1 91.38 232 LYS B C 1
ATOM 4806 O O . LYS B 1 232 ? 17.125 28.359 10.406 1 91.38 232 LYS B O 1
ATOM 4811 N N . LEU B 1 233 ? 18.156 29.688 8.938 1 93.5 233 LEU B N 1
ATOM 4812 C CA . LEU B 1 233 ? 18.281 28.562 8.016 1 93.5 233 LEU B CA 1
ATOM 4813 C C . LEU B 1 233 ? 19.172 27.484 8.594 1 93.5 233 LEU B C 1
ATOM 4815 O O . LEU B 1 233 ? 18.875 26.281 8.469 1 93.5 233 LEU B O 1
ATOM 4819 N N . ALA B 1 234 ? 20.219 27.875 9.195 1 94.44 234 ALA B N 1
ATOM 4820 C CA . ALA B 1 234 ? 21.125 26.906 9.82 1 94.44 234 ALA B CA 1
ATOM 4821 C C . ALA B 1 234 ? 20.438 26.156 10.953 1 94.44 234 ALA B C 1
ATOM 4823 O O . ALA B 1 234 ? 20.656 24.969 11.133 1 94.44 234 ALA B O 1
ATOM 4824 N N . ALA B 1 235 ? 19.672 26.859 11.664 1 94 235 ALA B N 1
ATOM 4825 C CA . ALA B 1 235 ? 18.938 26.234 12.75 1 94 235 ALA B CA 1
ATOM 4826 C C . ALA B 1 235 ? 17.922 25.234 12.211 1 94 235 ALA B C 1
ATOM 4828 O O . ALA B 1 235 ? 17.797 24.109 12.719 1 94 235 ALA B O 1
ATOM 4829 N N . THR B 1 236 ? 17.219 25.672 11.195 1 93.62 236 THR B N 1
ATOM 4830 C CA . THR B 1 236 ? 16.234 24.781 10.578 1 93.62 236 THR B CA 1
ATOM 4831 C C . THR B 1 236 ? 16.906 23.547 10 1 93.62 236 THR B C 1
ATOM 4833 O O . THR B 1 236 ? 16.375 22.438 10.133 1 93.62 236 THR B O 1
ATOM 4836 N N . THR B 1 237 ? 18 23.734 9.398 1 95.44 237 THR B N 1
ATOM 4837 C CA . THR B 1 237 ? 18.766 22.625 8.844 1 95.44 237 THR B CA 1
ATOM 4838 C C . THR B 1 237 ? 19.219 21.672 9.953 1 95.44 237 THR B C 1
ATOM 4840 O O . THR B 1 237 ? 19.156 20.453 9.789 1 95.44 237 THR B O 1
ATOM 4843 N N . ALA B 1 238 ? 19.656 22.219 11.023 1 95.19 238 ALA B N 1
ATOM 4844 C CA . ALA B 1 238 ? 20.109 21.406 12.148 1 95.19 238 ALA B CA 1
ATOM 4845 C C . ALA B 1 238 ? 18.984 20.547 12.695 1 95.19 238 ALA B C 1
ATOM 4847 O O . ALA B 1 238 ? 19.188 19.375 13.031 1 95.19 238 ALA B O 1
ATOM 4848 N N . PHE B 1 239 ? 17.859 21.125 12.797 1 92.38 239 PHE B N 1
ATOM 4849 C CA . PHE B 1 239 ? 16.703 20.375 13.289 1 92.38 239 PHE B CA 1
ATOM 4850 C C . PHE B 1 239 ? 16.312 19.281 12.312 1 92.38 239 PHE B C 1
ATOM 4852 O O . PHE B 1 239 ? 15.953 18.172 12.719 1 92.38 239 PHE B O 1
ATOM 4859 N N . SER B 1 240 ? 16.359 19.641 11.078 1 93.25 240 SER B N 1
ATOM 4860 C CA . SER B 1 240 ? 16.078 18.641 10.055 1 93.25 240 SER B CA 1
ATOM 4861 C C . SER B 1 240 ? 17.062 17.484 10.109 1 93.25 240 SER B C 1
ATOM 4863 O O . SER B 1 240 ? 16.688 16.312 9.992 1 93.25 240 SER B O 1
ATOM 4865 N N . LEU B 1 241 ? 18.312 17.812 10.305 1 95.06 241 LEU B N 1
ATOM 4866 C CA . LEU B 1 241 ? 19.359 16.797 10.406 1 95.06 241 LEU B CA 1
ATOM 4867 C C . LEU B 1 241 ? 19.141 15.914 11.625 1 95.06 241 LEU B C 1
ATOM 4869 O O . LEU B 1 241 ? 19.328 14.695 11.555 1 95.06 241 LEU B O 1
ATOM 4873 N N . ALA B 1 242 ? 18.812 16.516 12.656 1 93.75 242 ALA B N 1
ATOM 4874 C CA . ALA B 1 242 ? 18.531 15.758 13.875 1 93.75 242 ALA B CA 1
ATOM 4875 C C . ALA B 1 242 ? 17.344 14.82 13.672 1 93.75 242 ALA B C 1
ATOM 4877 O O . ALA B 1 242 ? 17.359 13.68 14.141 1 93.75 242 ALA B O 1
ATOM 4878 N N . ALA B 1 243 ? 16.375 15.359 13.016 1 90.69 243 ALA B N 1
ATOM 4879 C CA . ALA B 1 243 ? 15.195 14.547 12.758 1 90.69 243 ALA B CA 1
ATOM 4880 C C . ALA B 1 243 ? 15.547 13.32 11.914 1 90.69 243 ALA B C 1
ATOM 4882 O O . ALA B 1 243 ? 15.055 12.219 12.18 1 90.69 243 ALA B O 1
ATOM 4883 N N . VAL B 1 244 ? 16.375 13.5 10.961 1 91.5 244 VAL B N 1
ATOM 4884 C CA . VAL B 1 244 ? 16.797 12.406 10.102 1 91.5 244 VAL B CA 1
ATOM 4885 C C . VAL B 1 244 ? 17.562 11.367 10.93 1 91.5 244 VAL B C 1
ATOM 4887 O O . VAL B 1 244 ? 17.312 10.172 10.82 1 91.5 244 VAL B O 1
ATOM 4890 N N . ALA B 1 245 ? 18.484 11.828 11.688 1 93.81 245 ALA B N 1
ATOM 4891 C CA . ALA B 1 245 ? 19.281 10.93 12.516 1 93.81 245 ALA B CA 1
ATOM 4892 C C . ALA B 1 245 ? 18.391 10.133 13.469 1 93.81 245 ALA B C 1
ATOM 4894 O O . ALA B 1 245 ? 18.531 8.914 13.594 1 93.81 245 ALA B O 1
ATOM 4895 N N . ILE B 1 246 ? 17.5 10.82 14.062 1 91.38 246 ILE B N 1
ATOM 4896 C CA . ILE B 1 246 ? 16.609 10.18 15.008 1 91.38 246 ILE B CA 1
ATOM 4897 C C . ILE B 1 246 ? 15.719 9.172 14.281 1 91.38 246 ILE B C 1
ATOM 4899 O O . ILE B 1 246 ? 15.469 8.078 14.789 1 91.38 246 ILE B O 1
ATOM 4903 N N . SER B 1 247 ? 15.25 9.539 13.156 1 88.88 247 SER B N 1
ATOM 4904 C CA . SER B 1 247 ? 14.406 8.641 12.375 1 88.88 247 SER B CA 1
ATOM 4905 C C . SER B 1 247 ? 15.156 7.375 11.984 1 88.88 247 SER B C 1
ATOM 4907 O O . SER B 1 247 ? 14.625 6.27 12.117 1 88.88 247 SER B O 1
ATOM 4909 N N . VAL B 1 248 ? 16.375 7.508 11.516 1 89.81 248 VAL B N 1
ATOM 4910 C CA . VAL B 1 248 ? 17.172 6.371 11.055 1 89.81 248 VAL B CA 1
ATOM 4911 C C . VAL B 1 248 ? 17.516 5.477 12.242 1 89.81 248 VAL B C 1
ATOM 4913 O O . VAL B 1 248 ? 17.344 4.258 12.18 1 89.81 248 VAL B O 1
ATOM 4916 N N . PHE B 1 249 ? 17.922 6.047 13.289 1 89.5 249 PHE B N 1
ATOM 4917 C CA . PHE B 1 249 ? 18.328 5.25 14.438 1 89.5 249 PHE B CA 1
ATOM 4918 C C . PHE B 1 249 ? 17.109 4.664 15.148 1 89.5 249 PHE B C 1
ATOM 4920 O O . PHE B 1 249 ? 17.172 3.559 15.695 1 89.5 249 PHE B O 1
ATOM 4927 N N . GLY B 1 250 ? 16.062 5.461 15.219 1 86.62 250 GLY B N 1
ATOM 4928 C CA . GLY B 1 250 ? 14.82 4.891 15.719 1 86.62 250 GLY B CA 1
ATOM 4929 C C . GLY B 1 250 ? 14.359 3.674 14.938 1 86.62 250 GLY B C 1
ATOM 4930 O O . GLY B 1 250 ? 13.961 2.668 15.523 1 86.62 250 GLY B O 1
ATOM 4931 N N . LEU B 1 251 ? 14.492 3.771 13.664 1 83.94 251 LEU B N 1
ATOM 4932 C CA . LEU B 1 251 ? 14.125 2.656 12.797 1 83.94 251 LEU B CA 1
ATOM 4933 C C . LEU B 1 251 ? 15.008 1.443 13.062 1 83.94 251 LEU B C 1
ATOM 4935 O O . LEU B 1 251 ? 14.523 0.308 13.07 1 83.94 251 LEU B O 1
ATOM 4939 N N . MET B 1 252 ? 16.281 1.71 13.219 1 85.56 252 MET B N 1
ATOM 4940 C CA . MET B 1 252 ? 17.219 0.63 13.523 1 85.56 252 MET B CA 1
ATOM 4941 C C . MET B 1 252 ? 16.797 -0.122 14.781 1 85.56 252 MET B C 1
ATOM 4943 O O . MET B 1 252 ? 16.891 -1.35 14.836 1 85.56 252 MET B O 1
ATOM 4947 N N . VAL B 1 253 ? 16.281 0.564 15.656 1 85.38 253 VAL B N 1
ATOM 4948 C CA . VAL B 1 253 ? 15.867 -0.033 16.922 1 85.38 253 VAL B CA 1
ATOM 4949 C C . VAL B 1 253 ? 14.523 -0.728 16.734 1 85.38 253 VAL B C 1
ATOM 4951 O O . VAL B 1 253 ? 14.328 -1.854 17.203 1 85.38 253 VAL B O 1
ATOM 4954 N N . PHE B 1 254 ? 13.641 -0.083 16.016 1 84.44 254 PHE B N 1
ATOM 4955 C CA . PHE B 1 254 ? 12.281 -0.602 15.859 1 84.44 254 PHE B CA 1
ATOM 4956 C C . PHE B 1 254 ? 12.281 -1.855 14.992 1 84.44 254 PHE B C 1
ATOM 4958 O O . PHE B 1 254 ? 11.477 -2.766 15.211 1 84.44 254 PHE B O 1
ATOM 4965 N N . LEU B 1 255 ? 13.141 -1.945 14.016 1 81.12 255 LEU B N 1
ATOM 4966 C CA . LEU B 1 255 ? 13.172 -3.072 13.086 1 81.12 255 LEU B CA 1
ATOM 4967 C C . LEU B 1 255 ? 13.562 -4.359 13.812 1 81.12 255 LEU B C 1
ATOM 4969 O O . LEU B 1 255 ? 13.234 -5.453 13.352 1 81.12 255 LEU B O 1
ATOM 4973 N N . ARG B 1 256 ? 14.227 -4.27 14.906 1 78.62 256 ARG B N 1
ATOM 4974 C CA . ARG B 1 256 ? 14.641 -5.438 15.68 1 78.62 256 ARG B CA 1
ATOM 4975 C C . ARG B 1 256 ? 13.445 -6.125 16.328 1 78.62 256 ARG B C 1
ATOM 4977 O O . ARG B 1 256 ? 13.523 -7.293 16.703 1 78.62 256 ARG B O 1
ATOM 4984 N N . VAL B 1 257 ? 12.383 -5.367 16.344 1 78.25 257 VAL B N 1
ATOM 4985 C CA . VAL B 1 257 ? 11.195 -5.898 17 1 78.25 257 VAL B CA 1
ATOM 4986 C C . VAL B 1 257 ? 10.336 -6.664 15.992 1 78.25 257 VAL B C 1
ATOM 4988 O O . VAL B 1 257 ? 9.469 -7.453 16.375 1 78.25 257 VAL B O 1
ATOM 4991 N N . ILE B 1 258 ? 10.492 -6.449 14.766 1 77.5 258 ILE B N 1
ATOM 4992 C CA . ILE B 1 258 ? 9.711 -7.133 13.734 1 77.5 258 ILE B CA 1
ATOM 4993 C C . ILE B 1 258 ? 10.164 -8.586 13.625 1 77.5 258 ILE B C 1
ATOM 4995 O O . ILE B 1 258 ? 11.352 -8.859 13.422 1 77.5 258 ILE B O 1
ATOM 4999 N N . PRO B 1 259 ? 9.352 -9.508 13.82 1 77.44 259 PRO B N 1
ATOM 5000 C CA . PRO B 1 259 ? 9.719 -10.922 13.68 1 77.44 259 PRO B CA 1
ATOM 5001 C C . PRO B 1 259 ? 9.914 -11.336 12.227 1 77.44 259 PRO B C 1
ATOM 5003 O O . PRO B 1 259 ? 8.992 -11.875 11.602 1 77.44 259 PRO B O 1
ATOM 5006 N N . LEU B 1 260 ? 11.016 -11.156 11.68 1 76.5 260 LEU B N 1
ATOM 5007 C CA . LEU B 1 260 ? 11.289 -11.484 10.289 1 76.5 260 LEU B CA 1
ATOM 5008 C C . LEU B 1 260 ? 11.648 -12.961 10.133 1 76.5 260 LEU B C 1
ATOM 5010 O O . LEU B 1 260 ? 11.609 -13.5 9.031 1 76.5 260 LEU B O 1
ATOM 5014 N N . GLY B 1 261 ? 11.891 -13.578 11.188 1 74.44 261 GLY B N 1
ATOM 5015 C CA . GLY B 1 261 ? 12.359 -14.961 11.195 1 74.44 261 GLY B CA 1
ATOM 5016 C C . GLY B 1 261 ? 11.375 -15.922 10.562 1 74.44 261 GLY B C 1
ATOM 5017 O O . GLY B 1 261 ? 11.734 -16.656 9.641 1 74.44 261 GLY B O 1
ATOM 5018 N N . PRO B 1 262 ? 10.227 -15.844 10.969 1 72.06 262 PRO B N 1
ATOM 5019 C CA . PRO B 1 262 ? 9.25 -16.797 10.445 1 72.06 262 PRO B CA 1
ATOM 5020 C C . PRO B 1 262 ? 9.102 -16.734 8.93 1 72.06 262 PRO B C 1
ATOM 5022 O O . PRO B 1 262 ? 8.711 -17.719 8.297 1 72.06 262 PRO B O 1
ATOM 5025 N N . LEU B 1 263 ? 9.453 -15.656 8.328 1 73.31 263 LEU B N 1
ATOM 5026 C CA . LEU B 1 263 ? 9.32 -15.516 6.887 1 73.31 263 LEU B CA 1
ATOM 5027 C C . LEU B 1 263 ? 10.633 -15.836 6.184 1 73.31 263 LEU B C 1
ATOM 5029 O O . LEU B 1 263 ? 10.719 -15.766 4.957 1 73.31 263 LEU B O 1
ATOM 5033 N N . GLY B 1 264 ? 11.609 -16.188 6.973 1 73.5 264 GLY B N 1
ATOM 5034 C CA . GLY B 1 264 ? 12.914 -16.438 6.387 1 73.5 264 GLY B CA 1
ATOM 5035 C C . GLY B 1 264 ? 13.609 -15.18 5.914 1 73.5 264 GLY B C 1
ATOM 5036 O O . GLY B 1 264 ? 14.461 -15.234 5.02 1 73.5 264 GLY B O 1
ATOM 5037 N N . LEU B 1 265 ? 13.062 -14.102 6.414 1 78.44 265 LEU B N 1
ATOM 5038 C CA . LEU B 1 265 ? 13.617 -12.812 6.016 1 78.44 265 LEU B CA 1
ATOM 5039 C C . LEU B 1 265 ? 14.672 -12.336 7.016 1 78.44 265 LEU B C 1
ATOM 5041 O O . LEU B 1 265 ? 14.648 -12.742 8.18 1 78.44 265 LEU B O 1
ATOM 5045 N N . THR B 1 266 ? 15.703 -11.695 6.492 1 78.44 266 THR B N 1
ATOM 5046 C CA . THR B 1 266 ? 16.734 -11.109 7.344 1 78.44 266 THR B CA 1
ATOM 5047 C C . THR B 1 266 ? 16.984 -9.656 6.969 1 78.44 266 THR B C 1
ATOM 5049 O O . THR B 1 266 ? 16.938 -9.289 5.789 1 78.44 266 THR B O 1
ATOM 5052 N N . LEU B 1 267 ? 16.75 -8.898 7.914 1 77.31 267 LEU B N 1
ATOM 5053 C CA . LEU B 1 267 ? 17.078 -7.496 7.703 1 77.31 267 LEU B CA 1
ATOM 5054 C C . LEU B 1 267 ? 18.281 -7.082 8.555 1 77.31 267 LEU B C 1
ATOM 5056 O O . LEU B 1 267 ? 18.234 -7.188 9.781 1 77.31 267 LEU B O 1
ATOM 5060 N N . LYS B 1 268 ? 19.438 -6.895 7.883 1 72.88 268 LYS B N 1
ATOM 5061 C CA . LYS B 1 268 ? 20.609 -6.41 8.609 1 72.88 268 LYS B CA 1
ATOM 5062 C C . LYS B 1 268 ? 20.875 -4.941 8.305 1 72.88 268 LYS B C 1
ATOM 5064 O O . LYS B 1 268 ? 21.422 -4.605 7.25 1 72.88 268 LYS B O 1
ATOM 5069 N N . LEU B 1 269 ? 20.25 -4.109 9 1 80.5 269 LEU B N 1
ATOM 5070 C CA . LEU B 1 269 ? 20.688 -2.719 8.945 1 80.5 269 LEU B CA 1
ATOM 5071 C C . LEU B 1 269 ? 21.75 -2.447 9.992 1 80.5 269 LEU B C 1
ATOM 5073 O O . LEU B 1 269 ? 21.438 -2.119 11.141 1 80.5 269 LEU B O 1
ATOM 5077 N N . ASP B 1 270 ? 23 -2.596 9.57 1 85.56 270 ASP B N 1
ATOM 5078 C CA . ASP B 1 270 ? 24.125 -2.398 10.477 1 85.56 270 ASP B CA 1
ATOM 5079 C C . ASP B 1 270 ? 24.375 -0.912 10.719 1 85.56 270 ASP B C 1
ATOM 5081 O O . ASP B 1 270 ? 23.812 -0.059 10.031 1 85.56 270 ASP B O 1
ATOM 5085 N N . PHE B 1 271 ? 25.125 -0.661 11.773 1 90.25 271 PHE B N 1
ATOM 5086 C CA . PHE B 1 271 ? 25.422 0.707 12.18 1 90.25 271 PHE B CA 1
ATOM 5087 C C . PHE B 1 271 ? 26.078 1.485 11.047 1 90.25 271 PHE B C 1
ATOM 5089 O O . PHE B 1 271 ? 25.766 2.658 10.828 1 90.25 271 PHE B O 1
ATOM 5096 N N . ALA B 1 272 ? 26.891 0.791 10.281 1 90.69 272 ALA B N 1
ATOM 5097 C CA . ALA B 1 272 ? 27.562 1.441 9.164 1 90.69 272 ALA B CA 1
ATOM 5098 C C . ALA B 1 272 ? 26.562 1.861 8.086 1 90.69 272 ALA B C 1
ATOM 5100 O O . ALA B 1 272 ? 26.656 2.969 7.551 1 90.69 272 ALA B O 1
ATOM 5101 N N . SER B 1 273 ? 25.688 0.958 7.781 1 90.31 273 SER B N 1
ATOM 5102 C CA . SER B 1 273 ? 24.672 1.263 6.785 1 90.31 273 SER B CA 1
ATOM 5103 C C . SER B 1 273 ? 23.766 2.406 7.246 1 90.31 273 SER B C 1
ATOM 5105 O O . SER B 1 273 ? 23.359 3.242 6.438 1 90.31 273 SER B O 1
ATOM 5107 N N . ALA B 1 274 ? 23.438 2.422 8.555 1 91.75 274 ALA B N 1
ATOM 5108 C CA . ALA B 1 274 ? 22.625 3.494 9.109 1 91.75 274 ALA B CA 1
ATOM 5109 C C . ALA B 1 274 ? 23.312 4.844 8.984 1 91.75 274 ALA B C 1
ATOM 5111 O O . ALA B 1 274 ? 22.688 5.836 8.602 1 91.75 274 ALA B O 1
ATOM 5112 N N . CYS B 1 275 ? 24.547 4.895 9.289 1 94.5 275 CYS B N 1
ATOM 5113 C CA . CYS B 1 275 ? 25.328 6.125 9.188 1 94.5 275 CYS B CA 1
ATOM 5114 C C . CYS B 1 275 ? 25.406 6.605 7.746 1 94.5 275 CYS B C 1
ATOM 5116 O O . CYS B 1 275 ? 25.328 7.805 7.48 1 94.5 275 CYS B O 1
ATOM 5118 N N . LEU B 1 276 ? 25.562 5.625 6.855 1 93.38 276 LEU B N 1
ATOM 5119 C CA . LEU B 1 276 ? 25.609 5.973 5.438 1 93.38 276 LEU B CA 1
ATOM 5120 C C . LEU B 1 276 ? 24.266 6.547 4.98 1 93.38 276 LEU B C 1
ATOM 5122 O O . LEU B 1 276 ? 24.234 7.473 4.16 1 93.38 276 LEU B O 1
ATOM 5126 N N . ALA B 1 277 ? 23.219 5.938 5.492 1 93.19 277 ALA B N 1
ATOM 5127 C CA . ALA B 1 277 ? 21.891 6.445 5.156 1 93.19 277 ALA B CA 1
ATOM 5128 C C . ALA B 1 277 ? 21.719 7.891 5.617 1 93.19 277 ALA B C 1
ATOM 5130 O O . ALA B 1 277 ? 21.203 8.727 4.879 1 93.19 277 ALA B O 1
ATOM 5131 N N . VAL B 1 278 ? 22.156 8.156 6.812 1 95.19 278 VAL B N 1
ATOM 5132 C CA . VAL B 1 278 ? 22.078 9.508 7.352 1 95.19 278 VAL B CA 1
ATOM 5133 C C . VAL B 1 278 ? 22.906 10.461 6.488 1 95.19 278 VAL B C 1
ATOM 5135 O O . VAL B 1 278 ? 22.453 11.562 6.16 1 95.19 278 VAL B O 1
ATOM 5138 N N . LEU B 1 279 ? 24.062 10.008 6.121 1 96.06 279 LEU B N 1
ATOM 5139 C CA . LEU B 1 279 ? 24.969 10.828 5.328 1 96.06 279 LEU B CA 1
ATOM 5140 C C . LEU B 1 279 ? 24.359 11.164 3.973 1 96.06 279 LEU B C 1
ATOM 5142 O O . LEU B 1 279 ? 24.516 12.281 3.475 1 96.06 279 LEU B O 1
ATOM 5146 N N . VAL B 1 280 ? 23.719 10.211 3.395 1 96.25 280 VAL B N 1
ATOM 5147 C CA . VAL B 1 280 ? 23.125 10.391 2.072 1 96.25 280 VAL B CA 1
ATOM 5148 C C . VAL B 1 280 ? 21.938 11.344 2.162 1 96.25 280 VAL B C 1
ATOM 5150 O O . VAL B 1 280 ? 21.703 12.141 1.252 1 96.25 280 VAL B O 1
ATOM 5153 N N . VAL B 1 281 ? 21.203 11.336 3.273 1 95.56 281 VAL B N 1
ATOM 5154 C CA . VAL B 1 281 ? 19.984 12.133 3.414 1 95.56 281 VAL B CA 1
ATOM 5155 C C . VAL B 1 281 ? 20.344 13.508 3.973 1 95.56 281 VAL B C 1
ATOM 5157 O O . VAL B 1 281 ? 19.562 14.461 3.834 1 95.56 281 VAL B O 1
ATOM 5160 N N . ALA B 1 282 ? 21.484 13.68 4.535 1 96.38 282 ALA B N 1
ATOM 5161 C CA . ALA B 1 282 ? 21.891 14.891 5.23 1 96.38 282 ALA B CA 1
ATOM 5162 C C . ALA B 1 282 ? 21.781 16.109 4.324 1 96.38 282 ALA B C 1
ATOM 5164 O O . ALA B 1 282 ? 21.219 17.141 4.727 1 96.38 282 ALA B O 1
ATOM 5165 N N . PRO B 1 283 ? 22.203 15.961 3.053 1 97.06 283 PRO B N 1
ATOM 5166 C CA . PRO B 1 283 ? 22.109 17.141 2.197 1 97.06 283 PRO B CA 1
ATOM 5167 C C . PRO B 1 283 ? 20.656 17.562 1.93 1 97.06 283 PRO B C 1
ATOM 5169 O O . PRO B 1 283 ? 20.391 18.719 1.646 1 97.06 283 PRO B O 1
ATOM 5172 N N . LEU B 1 284 ? 19.781 16.625 2.029 1 96.19 284 LEU B N 1
ATOM 5173 C CA . LEU B 1 284 ? 18.359 16.922 1.823 1 96.19 284 LEU B CA 1
ATOM 5174 C C . LEU B 1 284 ? 17.828 17.797 2.943 1 96.19 284 LEU B C 1
ATOM 5176 O O . LEU B 1 284 ? 16.844 18.516 2.756 1 96.19 284 LEU B O 1
ATOM 5180 N N . ALA B 1 285 ? 18.438 17.672 4.105 1 95.69 285 ALA B N 1
ATOM 5181 C CA . ALA B 1 285 ? 18.047 18.531 5.219 1 95.69 285 ALA B CA 1
ATOM 5182 C C . ALA B 1 285 ? 18.25 20 4.859 1 95.69 285 ALA B C 1
ATOM 5184 O O . ALA B 1 285 ? 17.375 20.844 5.121 1 95.69 285 ALA B O 1
ATOM 5185 N N . LEU B 1 286 ? 19.344 20.281 4.227 1 96 286 LEU B N 1
ATOM 5186 C CA . LEU B 1 286 ? 19.625 21.656 3.801 1 96 286 LEU B CA 1
ATOM 5187 C C . LEU B 1 286 ? 18.688 22.078 2.68 1 96 286 LEU B C 1
ATOM 5189 O O . LEU B 1 286 ? 18.156 23.188 2.697 1 96 286 LEU B O 1
ATOM 5193 N N . LEU B 1 287 ? 18.516 21.188 1.782 1 96.75 287 LEU B N 1
ATOM 5194 C CA . LEU B 1 287 ? 17.641 21.484 0.653 1 96.75 287 LEU B CA 1
ATOM 5195 C C . LEU B 1 287 ? 16.219 21.734 1.123 1 96.75 287 LEU B C 1
ATOM 5197 O O . LEU B 1 287 ? 15.602 22.734 0.743 1 96.75 287 LEU B O 1
ATOM 5201 N N . SER B 1 288 ? 15.719 20.875 1.934 1 95.12 288 SER B N 1
ATOM 5202 C CA . SER B 1 288 ? 14.352 21.016 2.436 1 95.12 288 SER B CA 1
ATOM 5203 C C . SER B 1 288 ? 14.211 22.266 3.295 1 95.12 288 SER B C 1
ATOM 5205 O O . SER B 1 288 ? 13.219 23 3.174 1 95.12 288 SER B O 1
ATOM 5207 N N . ALA B 1 289 ? 15.172 22.5 4.133 1 94.88 289 ALA B N 1
ATOM 5208 C CA . ALA B 1 289 ? 15.148 23.688 4.984 1 94.88 289 ALA B CA 1
ATOM 5209 C C . ALA B 1 289 ? 15.125 24.953 4.145 1 94.88 289 ALA B C 1
ATOM 5211 O O . ALA B 1 289 ? 14.414 25.906 4.469 1 94.88 289 ALA B O 1
ATOM 5212 N N . SER B 1 290 ? 15.867 24.953 3.113 1 95.19 290 SER B N 1
ATOM 5213 C CA . SER B 1 290 ? 15.953 26.125 2.25 1 95.19 290 SER B CA 1
ATOM 5214 C C . SER B 1 290 ? 14.617 26.391 1.557 1 95.19 290 SER B C 1
ATOM 5216 O O . SER B 1 290 ? 14.133 27.531 1.55 1 95.19 290 SER B O 1
ATOM 5218 N N . VAL B 1 291 ? 14.047 25.406 1.054 1 94.56 291 VAL B N 1
ATOM 5219 C CA . VAL B 1 291 ? 12.781 25.547 0.352 1 94.56 291 VAL B CA 1
ATOM 5220 C C . VAL B 1 291 ? 11.688 25.953 1.342 1 94.56 291 VAL B C 1
ATOM 5222 O O . VAL B 1 291 ? 10.875 26.828 1.061 1 94.56 291 VAL B O 1
ATOM 5225 N N . GLN B 1 292 ? 11.688 25.344 2.42 1 93.88 292 GLN B N 1
ATOM 5226 C CA . GLN B 1 292 ? 10.656 25.594 3.42 1 93.88 292 GLN B CA 1
ATOM 5227 C C . GLN B 1 292 ? 10.781 27.016 3.98 1 93.88 292 GLN B C 1
ATOM 5229 O O . GLN B 1 292 ? 9.781 27.703 4.164 1 93.88 292 GLN B O 1
ATOM 5234 N N . THR B 1 293 ? 12.008 27.375 4.246 1 91.88 293 THR B N 1
ATOM 5235 C CA . THR B 1 293 ? 12.227 28.734 4.734 1 91.88 293 THR B CA 1
ATOM 5236 C C . THR B 1 293 ? 11.812 29.75 3.684 1 91.88 293 THR B C 1
ATOM 5238 O O . THR B 1 293 ? 11.219 30.781 4.016 1 91.88 293 THR B O 1
ATOM 5241 N N . MET B 1 294 ? 12.086 29.438 2.51 1 91.69 294 MET B N 1
ATOM 5242 C CA . MET B 1 294 ? 11.703 30.328 1.422 1 91.69 294 MET B CA 1
ATOM 5243 C C . MET B 1 294 ? 10.18 30.453 1.344 1 91.69 294 MET B C 1
ATOM 5245 O O . MET B 1 294 ? 9.656 31.578 1.29 1 91.69 294 MET B O 1
ATOM 5249 N N . VAL B 1 295 ? 9.516 29.422 1.388 1 89.25 295 VAL B N 1
ATOM 5250 C CA . VAL B 1 295 ? 8.062 29.422 1.293 1 89.25 295 VAL B CA 1
ATOM 5251 C C . VAL B 1 295 ? 7.461 30.094 2.52 1 89.25 295 VAL B C 1
ATOM 5253 O O . VAL B 1 295 ? 6.523 30.891 2.402 1 89.25 295 VAL B O 1
ATOM 5256 N N . ALA B 1 296 ? 7.996 29.812 3.646 1 88.81 296 ALA B N 1
ATOM 5257 C CA . ALA B 1 296 ? 7.496 30.391 4.895 1 88.81 296 ALA B CA 1
ATOM 5258 C C . ALA B 1 296 ? 7.758 31.891 4.953 1 88.81 296 ALA B C 1
ATOM 5260 O O . ALA B 1 296 ? 6.934 32.656 5.469 1 88.81 296 ALA B O 1
ATOM 5261 N N . ALA B 1 297 ? 8.852 32.281 4.406 1 83.38 297 ALA B N 1
ATOM 5262 C CA . ALA B 1 297 ? 9.219 33.688 4.422 1 83.38 297 ALA B CA 1
ATOM 5263 C C . ALA B 1 297 ? 8.25 34.531 3.58 1 83.38 297 ALA B C 1
ATOM 5265 O O . ALA B 1 297 ? 8.039 35.719 3.857 1 83.38 297 ALA B O 1
ATOM 5266 N N . PHE B 1 298 ? 7.641 33.844 2.68 1 84.44 298 PHE B N 1
ATOM 5267 C CA . PHE B 1 298 ? 6.746 34.594 1.793 1 84.44 298 PHE B CA 1
ATOM 5268 C C . PHE B 1 298 ? 5.297 34.438 2.246 1 84.44 298 PHE B C 1
ATOM 5270 O O . PHE B 1 298 ? 4.383 34.969 1.591 1 84.44 298 PHE B O 1
ATOM 5277 N N . SER B 1 299 ? 5.145 33.812 3.252 1 83.62 299 SER B N 1
ATOM 5278 C CA . SER B 1 299 ? 3.803 33.688 3.809 1 83.62 299 SER B CA 1
ATOM 5279 C C . SER B 1 299 ? 3.504 34.781 4.805 1 83.62 299 SER B C 1
ATOM 5281 O O . SER B 1 299 ? 4.402 35.281 5.5 1 83.62 299 SER B O 1
ATOM 5283 N N . LYS B 1 300 ? 2.277 35.188 4.922 1 78.62 300 LYS B N 1
ATOM 5284 C CA . LYS B 1 300 ? 1.895 36.312 5.746 1 78.62 300 LYS B CA 1
ATOM 5285 C C . LYS B 1 300 ? 1.589 35.875 7.18 1 78.62 300 LYS B C 1
ATOM 5287 O O . LYS B 1 300 ? 1.619 36.719 8.102 1 78.62 300 LYS B O 1
ATOM 5292 N N . SER B 1 301 ? 1.249 34.625 7.285 1 76.25 301 SER B N 1
ATOM 5293 C CA . SER B 1 301 ? 0.875 34.125 8.609 1 76.25 301 SER B CA 1
ATOM 5294 C C . SER B 1 301 ? 1.367 32.719 8.828 1 76.25 301 SER B C 1
ATOM 5296 O O . SER B 1 301 ? 1.77 32.031 7.883 1 76.25 301 SER B O 1
ATOM 5298 N N . PHE B 1 302 ? 1.353 32.438 10.117 1 77.25 302 PHE B N 1
ATOM 5299 C CA . PHE B 1 302 ? 1.692 31.062 10.508 1 77.25 302 PHE B CA 1
ATOM 5300 C C . PHE B 1 302 ? 0.816 30.062 9.773 1 77.25 302 PHE B C 1
ATOM 5302 O O . PHE B 1 302 ? 1.313 29.062 9.258 1 77.25 302 PHE B O 1
ATOM 5309 N N . ARG B 1 303 ? -0.386 30.391 9.609 1 72.75 303 ARG B N 1
ATOM 5310 C CA . ARG B 1 303 ? -1.372 29.516 8.984 1 72.75 303 ARG B CA 1
ATOM 5311 C C . ARG B 1 303 ? -1.109 29.359 7.492 1 72.75 303 ARG B C 1
ATOM 5313 O O . ARG B 1 303 ? -1.197 28.266 6.945 1 72.75 303 ARG B O 1
ATOM 5320 N N . GLU B 1 304 ? -0.907 30.422 6.938 1 75.31 304 GLU B N 1
ATOM 5321 C CA . GLU B 1 304 ? -0.617 30.406 5.508 1 75.31 304 GLU B CA 1
ATOM 5322 C C . GLU B 1 304 ? 0.631 29.578 5.207 1 75.31 304 GLU B C 1
ATOM 5324 O O . GLU B 1 304 ? 0.641 28.766 4.277 1 75.31 304 GLU B O 1
ATOM 5329 N N . ALA B 1 305 ? 1.627 29.844 6.02 1 83.06 305 ALA B N 1
ATOM 5330 C CA . ALA B 1 305 ? 2.865 29.094 5.848 1 83.06 305 ALA B CA 1
ATOM 5331 C C . ALA B 1 305 ? 2.623 27.594 6.027 1 83.06 305 ALA B C 1
ATOM 5333 O O . ALA B 1 305 ? 3.143 26.781 5.262 1 83.06 305 ALA B O 1
ATOM 5334 N N . GLN B 1 306 ? 1.9 27.234 6.98 1 76.62 306 GLN B N 1
ATOM 5335 C CA . GLN B 1 306 ? 1.596 25.844 7.266 1 76.62 306 GLN B CA 1
ATOM 5336 C C . GLN B 1 306 ? 0.855 25.188 6.098 1 76.62 306 GLN B C 1
ATOM 5338 O O . GLN B 1 306 ? 1.12 24.047 5.754 1 76.62 306 GLN B O 1
ATOM 5343 N N . THR B 1 307 ? -0.035 25.922 5.527 1 70.88 307 THR B N 1
ATOM 5344 C CA . THR B 1 307 ? -0.795 25.406 4.402 1 70.88 307 THR B CA 1
ATOM 5345 C C . THR B 1 307 ? 0.123 25.109 3.217 1 70.88 307 THR B C 1
ATOM 5347 O O . THR B 1 307 ? 0.078 24.031 2.641 1 70.88 307 THR B O 1
ATOM 5350 N N . TRP B 1 308 ? 0.931 26.078 2.949 1 77.25 308 TRP B N 1
ATOM 5351 C CA . TRP B 1 308 ? 1.825 25.922 1.807 1 77.25 308 TRP B CA 1
ATOM 5352 C C . TRP B 1 308 ? 2.846 24.828 2.064 1 77.25 308 TRP B C 1
ATOM 5354 O O . TRP B 1 308 ? 3.17 24.047 1.164 1 77.25 308 TRP B O 1
ATOM 5364 N N . LEU B 1 309 ? 3.297 24.766 3.229 1 84.81 309 LEU B N 1
ATOM 5365 C CA . LEU B 1 309 ? 4.324 23.781 3.541 1 84.81 309 LEU B CA 1
ATOM 5366 C C . LEU B 1 309 ? 3.725 22.375 3.627 1 84.81 309 LEU B C 1
ATOM 5368 O O . LEU B 1 309 ? 4.402 21.391 3.344 1 84.81 309 LEU B O 1
ATOM 5372 N N . SER B 1 310 ? 2.48 22.297 4.008 1 73.31 310 SER B N 1
ATOM 5373 C CA . SER B 1 310 ? 1.813 21 3.982 1 73.31 310 SER B CA 1
ATOM 5374 C C . SER B 1 310 ? 1.694 20.469 2.561 1 73.31 310 SER B C 1
ATOM 5376 O O . SER B 1 310 ? 1.794 19.25 2.336 1 73.31 310 SER B O 1
ATOM 5378 N N . MET B 1 311 ? 1.478 21.344 1.67 1 73.19 311 MET B N 1
ATOM 5379 C CA . MET B 1 311 ? 1.424 20.953 0.265 1 73.19 311 MET B CA 1
ATOM 5380 C C . MET B 1 311 ? 2.789 20.469 -0.217 1 73.19 311 MET B C 1
ATOM 5382 O O . MET B 1 311 ? 2.873 19.594 -1.084 1 73.19 311 MET B O 1
ATOM 5386 N N . LEU B 1 312 ? 3.746 21.031 0.377 1 82.81 312 LEU B N 1
ATOM 5387 C CA . LEU B 1 312 ? 5.109 20.672 0.005 1 82.81 312 LEU B CA 1
ATOM 5388 C C . LEU B 1 312 ? 5.438 19.25 0.439 1 82.81 312 LEU B C 1
ATOM 5390 O O . LEU B 1 312 ? 6.367 18.625 -0.088 1 82.81 312 LEU B O 1
ATOM 5394 N N . MET B 1 313 ? 4.645 18.688 1.323 1 81.06 313 MET B N 1
ATOM 5395 C CA . MET B 1 313 ? 4.914 17.359 1.867 1 81.06 313 MET B CA 1
ATOM 5396 C C . MET B 1 313 ? 4.617 16.281 0.836 1 81.06 313 MET B C 1
ATOM 5398 O O . MET B 1 313 ? 4.957 15.109 1.038 1 81.06 313 MET B O 1
ATOM 5402 N N . ILE B 1 314 ? 4.121 16.609 -0.299 1 74.88 314 ILE B N 1
ATOM 5403 C CA . ILE B 1 314 ? 3.912 15.656 -1.388 1 74.88 314 ILE B CA 1
ATOM 5404 C C . ILE B 1 314 ? 5.238 15.375 -2.092 1 74.88 314 ILE B C 1
ATOM 5406 O O . ILE B 1 314 ? 5.418 14.32 -2.697 1 74.88 314 ILE B O 1
ATOM 5410 N N . VAL B 1 315 ? 6.133 16.266 -2.012 1 85.19 315 VAL B N 1
ATOM 5411 C CA . VAL B 1 315 ? 7.383 16.25 -2.766 1 85.19 315 VAL B CA 1
ATOM 5412 C C . VAL B 1 315 ? 8.195 15.016 -2.379 1 85.19 315 VAL B C 1
ATOM 5414 O O . VAL B 1 315 ? 8.711 14.305 -3.248 1 85.19 315 VAL B O 1
ATOM 5417 N N . PRO B 1 316 ? 8.227 14.617 -1.087 1 86.62 316 PRO B N 1
ATOM 5418 C CA . PRO B 1 316 ? 8.969 13.414 -0.704 1 86.62 316 PRO B CA 1
ATOM 5419 C C . PRO B 1 316 ? 8.383 12.141 -1.301 1 86.62 316 PRO B C 1
ATOM 5421 O O . PRO B 1 316 ? 9.07 11.117 -1.394 1 86.62 316 PRO B O 1
ATOM 5424 N N . ALA B 1 317 ? 7.164 12.18 -1.721 1 81.69 317 ALA B N 1
ATOM 5425 C CA . ALA B 1 317 ? 6.5 10.992 -2.242 1 81.69 317 ALA B CA 1
ATOM 5426 C C . ALA B 1 317 ? 6.832 10.781 -3.719 1 81.69 317 ALA B C 1
ATOM 5428 O O . ALA B 1 317 ? 6.637 9.688 -4.254 1 81.69 317 ALA B O 1
ATOM 5429 N N . LEU B 1 318 ? 7.332 11.789 -4.348 1 84.44 318 LEU B N 1
ATOM 5430 C CA . LEU B 1 318 ? 7.504 11.773 -5.797 1 84.44 318 LEU B CA 1
ATOM 5431 C C . LEU B 1 318 ? 8.469 10.664 -6.219 1 84.44 318 LEU B C 1
ATOM 5433 O O . LEU B 1 318 ? 8.188 9.922 -7.16 1 84.44 318 LEU B O 1
ATOM 5437 N N . PRO B 1 319 ? 9.57 10.523 -5.496 1 87.38 319 PRO B N 1
ATOM 5438 C CA . PRO B 1 319 ? 10.477 9.445 -5.902 1 87.38 319 PRO B CA 1
ATOM 5439 C C . PRO B 1 319 ? 9.852 8.062 -5.762 1 87.38 319 PRO B C 1
ATOM 5441 O O . PRO B 1 319 ? 10.062 7.195 -6.613 1 87.38 319 PRO B O 1
ATOM 5444 N N . SER B 1 320 ? 9.203 7.852 -4.672 1 79.88 320 SER B N 1
ATOM 5445 C CA . SER B 1 320 ? 8.539 6.566 -4.453 1 79.88 320 SER B CA 1
ATOM 5446 C C . SER B 1 320 ? 7.496 6.293 -5.531 1 79.88 320 SER B C 1
ATOM 5448 O O . SER B 1 320 ? 7.367 5.16 -6 1 79.88 320 SER B O 1
ATOM 5450 N N . LEU B 1 321 ? 6.832 7.332 -5.926 1 74.5 321 LEU B N 1
ATOM 5451 C CA . LEU B 1 321 ? 5.852 7.203 -6.996 1 74.5 321 LEU B CA 1
ATOM 5452 C C . LEU B 1 321 ? 6.531 6.875 -8.32 1 74.5 321 LEU B C 1
ATOM 5454 O O . LEU B 1 321 ? 6.031 6.059 -9.094 1 74.5 321 LEU B O 1
ATOM 5458 N N . PHE B 1 322 ? 7.633 7.492 -8.5 1 78.31 322 PHE B N 1
ATOM 5459 C CA . PHE B 1 322 ? 8.414 7.25 -9.711 1 78.31 322 PHE B CA 1
ATOM 5460 C C . PHE B 1 322 ? 8.844 5.789 -9.789 1 78.31 322 PHE B C 1
ATOM 5462 O O . PHE B 1 322 ? 8.766 5.168 -10.852 1 78.31 322 PHE B O 1
ATOM 5469 N N . MET B 1 323 ? 9.242 5.191 -8.688 1 77 323 MET B N 1
ATOM 5470 C CA . MET B 1 323 ? 9.719 3.814 -8.641 1 77 323 MET B CA 1
ATOM 5471 C C . MET B 1 323 ? 8.57 2.834 -8.828 1 77 323 MET B C 1
ATOM 5473 O O . MET B 1 323 ? 8.742 1.764 -9.414 1 77 323 MET B O 1
ATOM 5477 N N . ALA B 1 324 ? 7.496 3.199 -8.219 1 69.19 324 ALA B N 1
ATOM 5478 C CA . ALA B 1 324 ? 6.332 2.324 -8.344 1 69.19 324 ALA B CA 1
ATOM 5479 C C . ALA B 1 324 ? 5.898 2.191 -9.797 1 69.19 324 ALA B C 1
ATOM 5481 O O . ALA B 1 324 ? 5.422 1.135 -10.219 1 69.19 324 ALA B O 1
ATOM 5482 N N . ILE B 1 325 ? 6.184 3.201 -10.57 1 67.94 325 ILE B N 1
ATOM 5483 C CA . ILE B 1 325 ? 5.781 3.232 -11.977 1 67.94 325 ILE B CA 1
ATOM 5484 C C . ILE B 1 325 ? 6.859 2.58 -12.836 1 67.94 325 ILE B C 1
ATOM 5486 O O . ILE B 1 325 ? 6.555 1.915 -13.828 1 67.94 325 ILE B O 1
ATOM 5490 N N . ASN B 1 326 ? 8.023 2.809 -12.453 1 70.25 326 ASN B N 1
ATOM 5491 C CA . ASN B 1 326 ? 9.141 2.285 -13.219 1 70.25 326 ASN B CA 1
ATOM 5492 C C . ASN B 1 326 ? 10.117 1.507 -12.344 1 70.25 326 ASN B C 1
ATOM 5494 O O . ASN B 1 326 ? 11.195 1.999 -12.016 1 70.25 326 ASN B O 1
ATOM 5498 N N . PRO B 1 327 ? 9.688 0.248 -12.094 1 69.12 327 PRO B N 1
ATOM 5499 C CA . PRO B 1 327 ? 10.547 -0.517 -11.188 1 69.12 327 PRO B CA 1
ATOM 5500 C C . PRO B 1 327 ? 11.828 -0.996 -11.859 1 69.12 327 PRO B C 1
ATOM 5502 O O . PRO B 1 327 ? 12.32 -2.086 -11.555 1 69.12 327 PRO B O 1
ATOM 5505 N N . THR B 1 328 ? 12.398 -0.159 -12.727 1 72.31 328 THR B N 1
ATOM 5506 C CA . THR B 1 328 ? 13.602 -0.565 -13.445 1 72.31 328 THR B CA 1
ATOM 5507 C C . THR B 1 328 ? 14.859 -0.151 -12.68 1 72.31 328 THR B C 1
ATOM 5509 O O . THR B 1 328 ? 14.766 0.548 -11.664 1 72.31 328 THR B O 1
ATOM 5512 N N . LYS B 1 329 ? 15.992 -0.768 -13.086 1 80.69 329 LYS B N 1
ATOM 5513 C CA . LYS B 1 329 ? 17.312 -0.435 -12.531 1 80.69 329 LYS B CA 1
ATOM 5514 C C . LYS B 1 329 ? 17.609 1.05 -12.703 1 80.69 329 LYS B C 1
ATOM 5516 O O . LYS B 1 329 ? 17.391 1.618 -13.773 1 80.69 329 LYS B O 1
ATOM 5521 N N . PRO B 1 330 ? 18.016 1.627 -11.539 1 86.62 330 PRO B N 1
ATOM 5522 C CA . PRO B 1 330 ? 18.359 3.043 -11.664 1 86.62 330 PRO B CA 1
ATOM 5523 C C . PRO B 1 330 ? 19.5 3.287 -12.656 1 86.62 330 PRO B C 1
ATOM 5525 O O . PRO B 1 330 ? 20.438 2.49 -12.727 1 86.62 330 PRO B O 1
ATOM 5528 N N . VAL B 1 331 ? 19.328 4.336 -13.422 1 89 331 VAL B N 1
ATOM 5529 C CA . VAL B 1 331 ? 20.359 4.738 -14.375 1 89 331 VAL B CA 1
ATOM 5530 C C . VAL B 1 331 ? 21.219 5.848 -13.773 1 89 331 VAL B C 1
ATOM 5532 O O . VAL B 1 331 ? 20.859 6.418 -12.742 1 89 331 VAL B O 1
ATOM 5535 N N . ASP B 1 332 ? 22.25 6.215 -14.352 1 92.19 332 ASP B N 1
ATOM 5536 C CA . ASP B 1 332 ? 23.297 7.055 -13.781 1 92.19 332 ASP B CA 1
ATOM 5537 C C . ASP B 1 332 ? 22.75 8.438 -13.414 1 92.19 332 ASP B C 1
ATOM 5539 O O . ASP B 1 332 ? 23.031 8.945 -12.328 1 92.19 332 ASP B O 1
ATOM 5543 N N . TRP B 1 333 ? 21.984 9.055 -14.219 1 92.94 333 TRP B N 1
ATOM 5544 C CA . TRP B 1 333 ? 21.531 10.414 -13.945 1 92.94 333 TRP B CA 1
ATOM 5545 C C . TRP B 1 333 ? 20.625 10.445 -12.711 1 92.94 333 TRP B C 1
ATOM 5547 O O . TRP B 1 333 ? 20.5 11.492 -12.062 1 92.94 333 TRP B O 1
ATOM 5557 N N . MET B 1 334 ? 20.031 9.359 -12.422 1 93.56 334 MET B N 1
ATOM 5558 C CA . MET B 1 334 ? 19.109 9.289 -11.289 1 93.56 334 MET B CA 1
ATOM 5559 C C . MET B 1 334 ? 19.859 9.453 -9.977 1 93.56 334 MET B C 1
ATOM 5561 O O . MET B 1 334 ? 19.297 9.945 -8.992 1 93.56 334 MET B O 1
ATOM 5565 N N . TYR B 1 335 ? 21.156 9.141 -9.969 1 95.44 335 TYR B N 1
ATOM 5566 C CA . TYR B 1 335 ? 21.953 9.258 -8.758 1 95.44 335 TYR B CA 1
ATOM 5567 C C . TYR B 1 335 ? 22.359 10.703 -8.508 1 95.44 335 TYR B C 1
ATOM 5569 O O . TYR B 1 335 ? 22.781 11.062 -7.402 1 95.44 335 TYR B O 1
ATOM 5577 N N . ALA B 1 336 ? 22.141 11.539 -9.555 1 96 336 ALA B N 1
ATOM 5578 C CA . ALA B 1 336 ? 22.516 12.945 -9.422 1 96 336 ALA B CA 1
ATOM 5579 C C . ALA B 1 336 ? 21.281 13.805 -9.141 1 96 336 ALA B C 1
ATOM 5581 O O . ALA B 1 336 ? 21.391 15.008 -8.914 1 96 336 ALA B O 1
ATOM 5582 N N . THR B 1 337 ? 20.172 13.227 -9.148 1 95.94 337 THR B N 1
ATOM 5583 C CA . THR B 1 337 ? 18.938 13.961 -8.969 1 95.94 337 THR B CA 1
ATOM 5584 C C . THR B 1 337 ? 18.484 13.922 -7.516 1 95.94 337 THR B C 1
ATOM 5586 O O . THR B 1 337 ? 18.156 12.852 -6.992 1 95.94 337 THR B O 1
ATOM 5589 N N . PRO B 1 338 ? 18.359 15.109 -6.863 1 96.06 338 PRO B N 1
ATOM 5590 C CA . PRO B 1 338 ? 17.938 15.133 -5.457 1 96.06 338 PRO B CA 1
ATOM 5591 C C . PRO B 1 338 ? 16.594 14.445 -5.23 1 96.06 338 PRO B C 1
ATOM 5593 O O . PRO B 1 338 ? 15.719 14.5 -6.094 1 96.06 338 PRO B O 1
ATOM 5596 N N . LEU B 1 339 ? 16.422 13.867 -4.105 1 95.19 339 LEU B N 1
ATOM 5597 C CA . LEU B 1 339 ? 15.25 13.109 -3.697 1 95.19 339 LEU B CA 1
ATOM 5598 C C . LEU B 1 339 ? 15.25 11.719 -4.324 1 95.19 339 LEU B C 1
ATOM 5600 O O . LEU B 1 339 ? 15.117 10.719 -3.619 1 95.19 339 LEU B O 1
ATOM 5604 N N . LEU B 1 340 ? 15.516 11.695 -5.637 1 94.38 340 LEU B N 1
ATOM 5605 C CA . LEU B 1 340 ? 15.547 10.414 -6.332 1 94.38 340 LEU B CA 1
ATOM 5606 C C . LEU B 1 340 ? 16.781 9.617 -5.945 1 94.38 340 LEU B C 1
ATOM 5608 O O . LEU B 1 340 ? 16.688 8.406 -5.699 1 94.38 340 LEU B O 1
ATOM 5612 N N . SER B 1 341 ? 17.859 10.32 -5.941 1 96.19 341 SER B N 1
ATOM 5613 C CA . SER B 1 341 ? 19.125 9.656 -5.598 1 96.19 341 SER B CA 1
ATOM 5614 C C . SER B 1 341 ? 19.062 9.07 -4.191 1 96.19 341 SER B C 1
ATOM 5616 O O . SER B 1 341 ? 19.484 7.93 -3.971 1 96.19 341 SER B O 1
ATOM 5618 N N . GLN B 1 342 ? 18.547 9.844 -3.246 1 96.5 342 GLN B N 1
ATOM 5619 C CA . GLN B 1 342 ? 18.453 9.359 -1.873 1 96.5 342 GLN B CA 1
ATOM 5620 C C . GLN B 1 342 ? 17.531 8.148 -1.785 1 96.5 342 GLN B C 1
ATOM 5622 O O . GLN B 1 342 ? 17.828 7.184 -1.076 1 96.5 342 GLN B O 1
ATOM 5627 N N . HIS B 1 343 ? 16.438 8.234 -2.508 1 94.19 343 HIS B N 1
ATOM 5628 C CA . HIS B 1 343 ? 15.5 7.117 -2.502 1 94.19 343 HIS B CA 1
ATOM 5629 C C . HIS B 1 343 ? 16.172 5.836 -2.996 1 94.19 343 HIS B C 1
ATOM 5631 O O . HIS B 1 343 ? 16.062 4.789 -2.35 1 94.19 343 HIS B O 1
ATOM 5637 N N . PHE B 1 344 ? 16.922 5.918 -4.066 1 93.31 344 PHE B N 1
ATOM 5638 C CA . PHE B 1 344 ? 17.547 4.75 -4.672 1 93.31 344 PHE B CA 1
ATOM 5639 C C . PHE B 1 344 ? 18.656 4.207 -3.77 1 93.31 344 PHE B C 1
ATOM 5641 O O . PHE B 1 344 ? 18.734 2.998 -3.537 1 93.31 344 PHE B O 1
ATOM 5648 N N . ILE B 1 345 ? 19.406 5.039 -3.275 1 95.44 345 ILE B N 1
ATOM 5649 C CA . ILE B 1 345 ? 20.547 4.602 -2.492 1 95.44 345 ILE B CA 1
ATOM 5650 C C . ILE B 1 345 ? 20.078 3.967 -1.187 1 95.44 345 ILE B C 1
ATOM 5652 O O . ILE B 1 345 ? 20.578 2.92 -0.777 1 95.44 345 ILE B O 1
ATOM 5656 N N . ILE B 1 346 ? 19.109 4.594 -0.593 1 93.75 346 ILE B N 1
ATOM 5657 C CA . ILE B 1 346 ? 18.578 4.027 0.639 1 93.75 346 ILE B CA 1
ATOM 5658 C C . ILE B 1 346 ? 17.969 2.656 0.354 1 93.75 346 ILE B C 1
ATOM 5660 O O . ILE B 1 346 ? 18.172 1.71 1.118 1 93.75 346 ILE B O 1
ATOM 5664 N N . SER B 1 347 ? 17.219 2.561 -0.709 1 91.81 347 SER B N 1
ATOM 5665 C CA . SER B 1 347 ? 16.641 1.279 -1.086 1 91.81 347 SER B CA 1
ATOM 5666 C C . SER B 1 347 ? 17.719 0.218 -1.297 1 91.81 347 SER B C 1
ATOM 5668 O O . SER B 1 347 ? 17.547 -0.93 -0.875 1 91.81 347 SER B O 1
ATOM 5670 N N . GLN B 1 348 ? 18.781 0.588 -1.928 1 91.94 348 GLN B N 1
ATOM 5671 C CA . GLN B 1 348 ? 19.859 -0.344 -2.191 1 91.94 348 GLN B CA 1
ATOM 5672 C C . GLN B 1 348 ? 20.547 -0.77 -0.895 1 91.94 348 GLN B C 1
ATOM 5674 O O . GLN B 1 348 ? 20.891 -1.941 -0.724 1 91.94 348 GLN B O 1
ATOM 5679 N N . ILE B 1 349 ? 20.734 0.158 -0.03 1 92.19 349 ILE B N 1
ATOM 5680 C CA . ILE B 1 349 ? 21.344 -0.143 1.258 1 92.19 349 ILE B CA 1
ATOM 5681 C C . ILE B 1 349 ? 20.5 -1.159 2.012 1 92.19 349 ILE B C 1
ATOM 5683 O O . ILE B 1 349 ? 21.016 -2.154 2.527 1 92.19 349 ILE B O 1
ATOM 5687 N N . VAL B 1 350 ? 19.234 -0.921 2.041 1 89.06 350 VAL B N 1
ATOM 5688 C CA . VAL B 1 350 ? 18.312 -1.767 2.787 1 89.06 350 VAL B CA 1
ATOM 5689 C C . VAL B 1 350 ? 18.266 -3.16 2.164 1 89.06 350 VAL B C 1
ATOM 5691 O O . VAL B 1 350 ? 18.172 -4.164 2.875 1 89.06 350 VAL B O 1
ATOM 5694 N N . ARG B 1 351 ? 18.391 -3.225 0.874 1 89.19 351 ARG B N 1
ATOM 5695 C CA . ARG B 1 351 ? 18.328 -4.496 0.158 1 89.19 351 ARG B CA 1
ATOM 5696 C C . ARG B 1 351 ? 19.688 -5.203 0.194 1 89.19 351 ARG B C 1
ATOM 5698 O O . ARG B 1 351 ? 19.812 -6.34 -0.262 1 89.19 351 ARG B O 1
ATOM 5705 N N . GLY B 1 352 ? 20.672 -4.551 0.672 1 87.69 352 GLY B N 1
ATOM 5706 C CA . GLY B 1 352 ? 22 -5.133 0.754 1 87.69 352 GLY B CA 1
ATOM 5707 C C . GLY B 1 352 ? 22.734 -5.129 -0.573 1 87.69 352 GLY B C 1
ATOM 5708 O O . GLY B 1 352 ? 23.578 -5.992 -0.821 1 87.69 352 GLY B O 1
ATOM 5709 N N . GLU B 1 353 ? 22.359 -4.266 -1.415 1 88.56 353 GLU B N 1
ATOM 5710 C CA . GLU B 1 353 ? 23.016 -4.145 -2.711 1 88.56 353 GLU B CA 1
ATOM 5711 C C . GLU B 1 353 ? 24.25 -3.258 -2.617 1 88.56 353 GLU B C 1
ATOM 5713 O O . GLU B 1 353 ? 24.375 -2.439 -1.702 1 88.56 353 GLU B O 1
ATOM 5718 N N . VAL B 1 354 ? 25.047 -3.482 -3.527 1 87.88 354 VAL B N 1
ATOM 5719 C CA . VAL B 1 354 ? 26.297 -2.727 -3.527 1 87.88 354 VAL B CA 1
ATOM 5720 C C . VAL B 1 354 ? 26.078 -1.371 -4.195 1 87.88 354 VAL B C 1
ATOM 5722 O O . VAL B 1 354 ? 25.531 -1.296 -5.301 1 87.88 354 VAL B O 1
ATOM 5725 N N . VAL B 1 355 ? 26.422 -0.38 -3.463 1 92.69 355 VAL B N 1
ATOM 5726 C CA . VAL B 1 355 ? 26.391 0.972 -4.012 1 92.69 355 VAL B CA 1
ATOM 5727 C C . VAL B 1 355 ? 27.828 1.463 -4.246 1 92.69 355 VAL B C 1
ATOM 5729 O O . VAL B 1 355 ? 28.656 1.419 -3.34 1 92.69 355 VAL B O 1
ATOM 5732 N N . LEU B 1 356 ? 28.047 1.905 -5.43 1 94.19 356 LEU B N 1
ATOM 5733 C CA . LEU B 1 356 ? 29.375 2.35 -5.793 1 94.19 356 LEU B CA 1
ATOM 5734 C C . LEU B 1 356 ? 29.688 3.709 -5.18 1 94.19 356 LEU B C 1
ATOM 5736 O O . LEU B 1 356 ? 28.781 4.523 -4.977 1 94.19 356 LEU B O 1
ATOM 5740 N N . PRO B 1 357 ? 30.953 3.961 -4.895 1 95.69 357 PRO B N 1
ATOM 5741 C CA . PRO B 1 357 ? 31.344 5.215 -4.246 1 95.69 357 PRO B CA 1
ATOM 5742 C C . PRO B 1 357 ? 30.953 6.445 -5.055 1 95.69 357 PRO B C 1
ATOM 5744 O O . PRO B 1 357 ? 30.562 7.465 -4.48 1 95.69 357 PRO B O 1
ATOM 5747 N N . TRP B 1 358 ? 30.984 6.309 -6.355 1 96.06 358 TRP B N 1
ATOM 5748 C CA . TRP B 1 358 ? 30.656 7.484 -7.16 1 96.06 358 TRP B CA 1
ATOM 5749 C C . TRP B 1 358 ? 29.172 7.82 -7.059 1 96.06 358 TRP B C 1
ATOM 5751 O O . TRP B 1 358 ? 28.781 8.984 -7.188 1 96.06 358 TRP B O 1
ATOM 5761 N N . GLN B 1 359 ? 28.344 6.82 -6.859 1 96.44 359 GLN B N 1
ATOM 5762 C CA . GLN B 1 359 ? 26.922 7.043 -6.695 1 96.44 359 GLN B CA 1
ATOM 5763 C C . GLN B 1 359 ? 26.625 7.828 -5.422 1 96.44 359 GLN B C 1
ATOM 5765 O O . GLN B 1 359 ? 25.781 8.734 -5.422 1 96.44 359 GLN B O 1
ATOM 5770 N N . TYR B 1 360 ? 27.406 7.527 -4.352 1 96.88 360 TYR B N 1
ATOM 5771 C CA . TYR B 1 360 ? 27.297 8.297 -3.117 1 96.88 360 TYR B CA 1
ATOM 5772 C C . TYR B 1 360 ? 27.719 9.75 -3.338 1 96.88 360 TYR B C 1
ATOM 5774 O O . TYR B 1 360 ? 27.016 10.672 -2.918 1 96.88 360 TYR B O 1
ATOM 5782 N N . ALA B 1 361 ? 28.812 9.852 -3.982 1 97.56 361 ALA B N 1
ATOM 5783 C CA . ALA B 1 361 ? 29.391 11.18 -4.203 1 97.56 361 ALA B CA 1
ATOM 5784 C C . ALA B 1 361 ? 28.469 12.039 -5.059 1 97.56 361 ALA B C 1
ATOM 5786 O O . ALA B 1 361 ? 28.281 13.227 -4.781 1 97.56 361 ALA B O 1
ATOM 5787 N N . ALA B 1 362 ? 27.922 11.43 -6.074 1 97.56 362 ALA B N 1
ATOM 5788 C CA . ALA B 1 362 ? 27.016 12.156 -6.957 1 97.56 362 ALA B CA 1
ATOM 5789 C C . ALA B 1 362 ? 25.766 12.594 -6.207 1 97.56 362 ALA B C 1
ATOM 5791 O O . ALA B 1 362 ? 25.297 13.727 -6.363 1 97.56 362 ALA B O 1
ATOM 5792 N N . SER B 1 363 ? 25.203 11.688 -5.426 1 97.5 363 SER B N 1
ATOM 5793 C CA . SER B 1 363 ? 24 11.984 -4.668 1 97.5 363 SER B CA 1
ATOM 5794 C C . SER B 1 363 ? 24.234 13.094 -3.648 1 97.5 363 SER B C 1
ATOM 5796 O O . SER B 1 363 ? 23.547 14.109 -3.643 1 97.5 363 SER B O 1
ATOM 5798 N N . ILE B 1 364 ? 25.281 12.984 -2.842 1 97.75 364 ILE B N 1
ATOM 5799 C CA . ILE B 1 364 ? 25.609 13.938 -1.779 1 97.75 364 ILE B CA 1
ATOM 5800 C C . ILE B 1 364 ? 26.031 15.266 -2.387 1 97.75 364 ILE B C 1
ATOM 5802 O O . ILE B 1 364 ? 25.562 16.328 -1.97 1 97.75 364 ILE B O 1
ATOM 5806 N N . GLY B 1 365 ? 26.859 15.133 -3.379 1 97.88 365 GLY B N 1
ATOM 5807 C CA . GLY B 1 365 ? 27.406 16.328 -3.992 1 97.88 365 GLY B CA 1
ATOM 5808 C C . GLY B 1 365 ? 26.344 17.172 -4.699 1 97.88 365 GLY B C 1
ATOM 5809 O O . GLY B 1 365 ? 26.25 18.375 -4.465 1 97.88 365 GLY B O 1
ATOM 5810 N N . CYS B 1 366 ? 25.578 16.578 -5.523 1 97.81 366 CYS B N 1
ATOM 5811 C CA . CYS B 1 366 ? 24.578 17.312 -6.297 1 97.81 366 CYS B CA 1
ATOM 5812 C C . CYS B 1 366 ? 23.484 17.859 -5.391 1 97.81 366 CYS B C 1
ATOM 5814 O O . CYS B 1 366 ? 23.016 18.984 -5.578 1 97.81 366 CYS B O 1
ATOM 5816 N N . THR B 1 367 ? 23.078 17.078 -4.434 1 97.62 367 THR B N 1
ATOM 5817 C CA . THR B 1 367 ? 22.031 17.531 -3.52 1 97.62 367 THR B CA 1
ATOM 5818 C C . THR B 1 367 ? 22.531 18.672 -2.645 1 97.62 367 THR B C 1
ATOM 5820 O O . THR B 1 367 ? 21.812 19.641 -2.393 1 97.62 367 THR B O 1
ATOM 5823 N N . LEU B 1 368 ? 23.766 18.562 -2.184 1 97.75 368 LEU B N 1
ATOM 5824 C CA . LEU B 1 368 ? 24.359 19.641 -1.396 1 97.75 368 LEU B CA 1
ATOM 5825 C C . LEU B 1 368 ? 24.469 20.922 -2.217 1 97.75 368 LEU B C 1
ATOM 5827 O O . LEU B 1 368 ? 24.188 22.016 -1.718 1 97.75 368 LEU B O 1
ATOM 5831 N N . LEU B 1 369 ? 24.844 20.75 -3.434 1 97.94 369 LEU B N 1
ATOM 5832 C CA . LEU B 1 369 ? 24.953 21.906 -4.309 1 97.94 369 LEU B CA 1
ATOM 5833 C C . LEU B 1 369 ? 23.594 22.547 -4.523 1 97.94 369 LEU B C 1
ATOM 5835 O O . LEU B 1 369 ? 23.469 23.781 -4.461 1 97.94 369 LEU B O 1
ATOM 5839 N N . ALA B 1 370 ? 22.641 21.797 -4.773 1 97.19 370 ALA B N 1
ATOM 5840 C CA . ALA B 1 370 ? 21.297 22.312 -4.945 1 97.19 370 ALA B CA 1
ATOM 5841 C C . ALA B 1 370 ? 20.812 23.016 -3.68 1 97.19 370 ALA B C 1
ATOM 5843 O O . ALA B 1 370 ? 20.203 24.094 -3.75 1 97.19 370 ALA B O 1
ATOM 5844 N N . GLY B 1 371 ? 21.078 22.359 -2.537 1 96.44 371 GLY B N 1
ATOM 5845 C CA . GLY B 1 371 ? 20.719 22.969 -1.267 1 96.44 371 GLY B CA 1
ATOM 5846 C C . GLY B 1 371 ? 21.406 24.281 -1.021 1 96.44 371 GLY B C 1
ATOM 5847 O O . GLY B 1 371 ? 20.781 25.25 -0.571 1 96.44 371 GLY B O 1
ATOM 5848 N N . LEU B 1 372 ? 22.656 24.359 -1.357 1 96.44 372 LEU B N 1
ATOM 5849 C CA . LEU B 1 372 ? 23.438 25.578 -1.16 1 96.44 372 LEU B CA 1
ATOM 5850 C C . LEU B 1 372 ? 22.953 26.688 -2.096 1 96.44 372 LEU B C 1
ATOM 5852 O O . LEU B 1 372 ? 22.859 27.844 -1.694 1 96.44 372 LEU B O 1
ATOM 5856 N N . VAL B 1 373 ? 22.672 26.297 -3.289 1 96.62 373 VAL B N 1
ATOM 5857 C CA . VAL B 1 373 ? 22.172 27.281 -4.25 1 96.62 373 VAL B CA 1
ATOM 5858 C C . VAL B 1 373 ? 20.828 27.828 -3.783 1 96.62 373 VAL B C 1
ATOM 5860 O O . VAL B 1 373 ? 20.594 29.031 -3.795 1 96.62 373 VAL B O 1
ATOM 5863 N N . LEU B 1 374 ? 19.984 26.984 -3.324 1 95.38 374 LEU B N 1
ATOM 5864 C CA . LEU B 1 374 ? 18.672 27.406 -2.854 1 95.38 374 LEU B CA 1
ATOM 5865 C C . LEU B 1 374 ? 18.797 28.25 -1.586 1 95.38 374 LEU B C 1
ATOM 5867 O O . LEU B 1 374 ? 18.062 29.219 -1.399 1 95.38 374 LEU B O 1
ATOM 5871 N N . ALA B 1 375 ? 19.703 27.828 -0.743 1 94.75 375 ALA B N 1
ATOM 5872 C CA . ALA B 1 375 ? 19.969 28.625 0.457 1 94.75 375 ALA B CA 1
ATOM 5873 C C . ALA B 1 375 ? 20.438 30.031 0.095 1 94.75 375 ALA B C 1
ATOM 5875 O O . ALA B 1 375 ? 19.969 31.016 0.67 1 94.75 375 ALA B O 1
ATOM 5876 N N . TRP B 1 376 ? 21.25 30.031 -0.898 1 93.88 376 TRP B N 1
ATOM 5877 C CA . TRP B 1 376 ? 21.766 31.312 -1.36 1 93.88 376 TRP B CA 1
ATOM 5878 C C . TRP B 1 376 ? 20.656 32.156 -1.954 1 93.88 376 TRP B C 1
ATOM 5880 O O . TRP B 1 376 ? 20.562 33.375 -1.667 1 93.88 376 TRP B O 1
ATOM 5890 N N . ILE B 1 377 ? 19.844 31.625 -2.672 1 92.12 377 ILE B N 1
ATOM 5891 C CA . ILE B 1 377 ? 18.719 32.344 -3.285 1 92.12 377 ILE B CA 1
ATOM 5892 C C . ILE B 1 377 ? 17.781 32.844 -2.199 1 92.12 377 ILE B C 1
ATOM 5894 O O . ILE B 1 377 ? 17.312 33.969 -2.254 1 92.12 377 ILE B O 1
ATOM 5898 N N . THR B 1 378 ? 17.531 31.969 -1.258 1 89.75 378 THR B N 1
ATOM 5899 C CA . THR B 1 378 ? 16.625 32.312 -0.176 1 89.75 378 THR B CA 1
ATOM 5900 C C . THR B 1 378 ? 17.156 33.5 0.618 1 89.75 378 THR B C 1
ATOM 5902 O O . THR B 1 378 ? 16.422 34.469 0.905 1 89.75 378 THR B O 1
ATOM 5905 N N . VAL B 1 379 ? 18.375 33.531 0.879 1 86.62 379 VAL B N 1
ATOM 5906 C CA . VAL B 1 379 ? 19 34.625 1.637 1 86.62 379 VAL B CA 1
ATOM 5907 C C . VAL B 1 379 ? 19 35.906 0.81 1 86.62 379 VAL B C 1
ATOM 5909 O O . VAL B 1 379 ? 18.734 37 1.334 1 86.62 379 VAL B O 1
ATOM 5912 N N . ARG B 1 380 ? 19.141 35.75 -0.444 1 85.38 380 ARG B N 1
ATOM 5913 C CA . ARG B 1 380 ? 19.203 36.906 -1.322 1 85.38 380 ARG B CA 1
ATOM 5914 C C . ARG B 1 380 ? 17.828 37.562 -1.481 1 85.38 380 ARG B C 1
ATOM 5916 O O . ARG B 1 380 ? 17.688 38.781 -1.474 1 85.38 380 ARG B O 1
ATOM 5923 N N . ILE B 1 381 ? 16.938 36.75 -1.623 1 81.25 381 ILE B N 1
ATOM 5924 C CA . ILE B 1 381 ? 15.586 37.25 -1.803 1 81.25 381 ILE B CA 1
ATOM 5925 C C . ILE B 1 381 ? 15.117 37.938 -0.524 1 81.25 381 ILE B C 1
ATOM 5927 O O . ILE B 1 381 ? 14.477 39 -0.58 1 81.25 381 ILE B O 1
ATOM 5931 N N . TYR B 1 382 ? 15.422 37.312 0.572 1 79 382 TYR B N 1
ATOM 5932 C CA . TYR B 1 382 ? 15.039 37.906 1.857 1 79 382 TYR B CA 1
ATOM 5933 C C . TYR B 1 382 ? 15.727 39.219 2.084 1 79 382 TYR B C 1
ATOM 5935 O O . TYR B 1 382 ? 15.156 40.125 2.701 1 79 382 TYR B O 1
ATOM 5943 N N . HIS B 1 383 ? 16.891 39.344 1.521 1 73.62 383 HIS B N 1
ATOM 5944 C CA . HIS B 1 383 ? 17.656 40.594 1.642 1 73.62 383 HIS B CA 1
ATOM 5945 C C . HIS B 1 383 ? 17.031 41.688 0.815 1 73.62 383 HIS B C 1
ATOM 5947 O O . HIS B 1 383 ? 17 42.844 1.249 1 73.62 383 HIS B O 1
ATOM 5953 N N . GLN B 1 384 ? 16.688 41.25 -0.389 1 67.31 384 GLN B N 1
ATOM 5954 C CA . GLN B 1 384 ? 16.141 42.25 -1.297 1 67.31 384 GLN B CA 1
ATOM 5955 C C . GLN B 1 384 ? 14.742 42.688 -0.883 1 67.31 384 GLN B C 1
ATOM 5957 O O . GLN B 1 384 ? 14.344 43.812 -1.08 1 67.31 384 GLN B O 1
ATOM 5962 N N . GLU B 1 385 ? 13.953 41.531 -0.813 1 58.78 385 GLU B N 1
ATOM 5963 C CA . GLU B 1 385 ? 12.547 41.812 -0.543 1 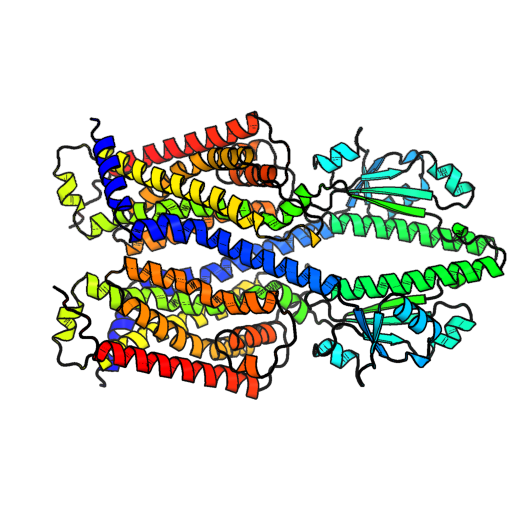58.78 385 GLU B CA 1
ATOM 5964 C C . GLU B 1 385 ? 12.375 42.531 0.804 1 58.78 385 GLU B C 1
ATOM 5966 O O . GLU B 1 385 ? 12.977 42.125 1.801 1 58.78 385 GLU B O 1
ATOM 5971 N N . ARG B 1 386 ? 12.414 43.781 0.73 1 49.53 386 ARG B N 1
ATOM 5972 C CA . ARG B 1 386 ? 11.781 44.5 1.822 1 49.53 386 ARG B CA 1
ATOM 5973 C C . ARG B 1 386 ? 10.648 43.688 2.441 1 49.53 386 ARG B C 1
ATOM 5975 O O . ARG B 1 386 ? 9.531 43.688 1.917 1 49.53 386 ARG B O 1
ATOM 5982 N N . LEU B 1 387 ? 10.836 42.344 2.545 1 49.78 387 LEU B N 1
ATOM 5983 C CA . LEU B 1 387 ? 9.734 41.719 3.281 1 49.78 387 LEU B CA 1
ATOM 5984 C C . LEU B 1 387 ? 8.992 42.781 4.113 1 49.78 387 LEU B C 1
ATOM 5986 O O . LEU B 1 387 ? 9.578 43.406 4.984 1 49.78 387 LEU B O 1
ATOM 5990 N N . ALA B 1 388 ? 8.211 43.531 3.41 1 41.16 388 ALA B N 1
ATOM 5991 C CA . ALA B 1 388 ? 7.324 44.688 3.592 1 41.16 388 ALA B CA 1
ATOM 5992 C C . ALA B 1 388 ? 6.68 44.656 4.973 1 41.16 388 ALA B C 1
ATOM 5994 O O . ALA B 1 388 ? 6.148 43.625 5.402 1 41.16 388 ALA B O 1
ATOM 5995 N N . ILE B 1 389 ? 7.078 45.188 5.961 1 41.84 389 ILE B N 1
ATOM 5996 C CA . ILE B 1 389 ? 6.145 45.875 6.859 1 41.84 389 ILE B CA 1
ATOM 5997 C C . ILE B 1 389 ? 4.863 46.219 6.102 1 41.84 389 ILE B C 1
ATOM 5999 O O . ILE B 1 389 ? 4.781 47.25 5.449 1 41.84 389 ILE B O 1
ATOM 6003 N N . SER B 1 390 ? 4.438 45.594 5.09 1 35.66 390 SER B N 1
ATOM 6004 C CA . SER B 1 390 ? 3.137 46.031 4.605 1 35.66 390 SER B CA 1
ATOM 6005 C C . SER B 1 390 ? 2.197 46.344 5.766 1 35.66 390 SER B C 1
ATOM 6007 O O . SER B 1 390 ? 1.844 45.469 6.543 1 35.66 390 SER B O 1
ATOM 6009 N N . GLY B 1 391 ? 2.514 47.219 6.59 1 31.59 391 GLY B N 1
ATOM 6010 C CA . GLY B 1 391 ? 1.491 48.062 7.172 1 31.59 391 GLY B CA 1
ATOM 6011 C C . GLY B 1 391 ? 0.309 48.281 6.25 1 31.59 391 GLY B C 1
ATOM 6012 O O . GLY B 1 391 ? 0.432 48.156 5.031 1 31.59 391 GLY B O 1
#

pLDDT: mean 86.2, std 10.73, range [31.56, 98.25]

Sequence (782 aa):
MNAWFTVFRKEAMENLRDRRTVMNSLVFGPLFGPLLFVLLIGFMINKASERAEKPLDLPVAGAEHAPNLIAHLRQNGVVIKDAPADPEKAVRDQDEELVLRIPAGYGERWRDGLPAPVELLYDDSRQFTAAAVQRATRLIESYGAIHAALRLTVRGIDPQIAQPVTVIERDQSSAQSRAGMLLAFLPYMLILGAFLGGMYLAIDTTAGERERQSLEALLINPIPRAQVLAGKLAATTAFSLAAVAISVFGLMVFLRVIPLGPLGLTLKLDFASACLAVLVVAPLALLSASVQTMVAAFSKSFREAQTWLSMLMIVPALPSLFMAINPTKPVDWMYATPLLSQHFIISQIVRGEVVLPWQYAASIGCTLLAGLVLAWITVRIYHQERLAISGMNAWFTVFRKEAMENLRDRRTVMNSLVFGPLFGPLLFVLLIGFMINKASERAEKPLDLPVAGAEHAPNLIAHLRQNGVVIKDAPADPEKAVRDQDEELVLRIPAGYGERWRDGLPAPVELLYDDSRQFTAAAVQRATRLIESYGAIHAALRLTVRGIDPQIAQPVTVIERDQSSAQSRAGMLLAFLPYMLILGAFLGGMYLAIDTTAGERERQSLEALLINPIPRAQVLAGKLAATTAFSLAAVAISVFGLMVFLRVIPLGPLGLTLKLDFASACLAVLVVAPLALLSASVQTMVAAFSKSFREAQTWLSMLMIVPALPSLFMAINPTKPVDWMYATPLLSQHFIISQIVRGEVVLPWQYAASIGCTLLAGLVLAWITVRIYHQERLAISG

Organism: NCBI:txid634155

Nearest PDB structures (foldseek):
  7o0y-assembly1_E  TM=6.610E-01  e=2.169E-04  Stutzerimonas stutzeri ATCC 14405 = CCUG 16156
  7znq-assembly1_y  TM=6.835E-01  e=8.955E-04  Stutzerimonas stutzeri ATCC 14405 = CCUG 16156
  7znq-assembly1_Y  TM=6.393E-01  e=3.114E-03  Stutzerimonas stutzeri ATCC 14405 = CCUG 16156
  7osi-assembly1_D  TM=5.929E-01  e=2.208E-03  Stutzerimonas stutzeri ATCC 14405 = CCUG 16156
  7qba-assembly1_E  TM=5.362E-01  e=4.206E-03  Stutzerimonas stutzeri

InterPro domains:
  IPR013525 ABC-2 type transporter, transmembrane domain [PF12698] (31-379)

Radius of gyration: 31.52 Å; Cα contacts (8 Å, |Δi|>4): 1248; chains: 2; bounding box: 64×99×65 Å

Secondary structure (DSSP, 8-state):
--HHHHHHHHHHHHHHH-HHHHIIIIIIHHHHHHHHHHHHHHHHHHHHHHHHHS-EEEEEETGGG-HHHHHHHHHTTEEEEEPPSSHHHHHHTTS-SEEEE--TTHHHHHHTTPPEEEEEEE-TTSTTHHHHHHHHHHHHHHHHHHHHHHHHHHTT--GGGG--EEEEEEE---HHHHHHHHTTTHHHHHHHHHHHHHHHHHHIIIIIHHHTT-HHHHHTSSS-HHHHHHHHHHHHHHHHHHHHHHHHHHHHHHHTTS--GGGT------HHHHHHHHHHHHHHHHHHHHHHHHHHHT-SSHHHHHHHHHHHTTTTHHHHHHHHH--SPPPGGGGGSTTHHHHHHHHHHHHT----HHHHHHHHHHHHHHHHHHHHHHHHHHHHS------/--HHHHHHHHHHHHHHH-HHHHIIIIIIHHHHHHHHHHHHHHHHHHHHHHHHHS-EEEEEETGGG-HHHHHHHHHTTEEEEEPPSSHHHHHHTTS-SEEEE--TTHHHHHHTTSPEEEEEEE-TTSTTHHHHHHHHHHHHHHHHHHHHHHHHHHTT--GGGG--EEEEEEE---HHHHHHHHTTTHHHHHHHHHHHHHHHHHHIIIIIHHHTT-HHHHHTSSS-HHHHHHHHHHHHHHHHHHHHHHHHHHHHHHHTTS--GGGT------HHHHHHHHHHHHHHHHHHHHHHHHHHHT-SSHHHHHHHHHHHTTTTHHHHHHHHH--SPPPGGGGGSTTHHHHHHHHHHHHT----HHHHHHHHHHHHHHHHHHHHHHHHHHHHS------

Foldseek 3Di:
DQLLVVLLCVLLVVQVPVPVSCCQQANCQQQVVLLVLLVVLLVVVVVVLVVVPAFAEEEEAPCVQPVPLVVLSVVVRHHYDHADPDNQVCQVVVVDAKYKYFDNCQNVCVVVVHDGDIDIHHDPVDPPSVVSVVVVVVSSVVVVLVVCQVVQVVVVHHSVVVVPDDDDDDDPADLQLVVLVSCLCVLLSLLLSLLSQLQLLLLCLAQVCLVVVVVVVVVVDPHQLLSNLSSSLSNSLVRSLSSSLSNLVSSVVSNVVRCSVSVSHDWDPDPVLSVLLSLLCSLSSLQSSLVLNLQSNPANHSVRSVVVSVVVSCVLCVLSVVCVVPVDDDDQVLLQDASSVSSVSNSCSSSVHDDDPVSSCNSNVNSNVNSVVSNVVSSVCSNPPPSDPVD/DQLLQVLLVVLLVVQVPVPVSCCQQANCQQQVVLLVLLVVLLVVVVVVLVVVPAFAEEEEAPCVQPVPLVVLSVVVRHHYDHADPDNQVCQVVVVDAKYKYFDNCQNVCVVVVHDGDIDIHHDPVDPPSVVSVVVVVVSSVVVVLVVCQVVQVVVVHHSVVVVPDDDDDDDPADLQLVVLVSCLCVLLSLLLSLLSQLQLLLLCLAQVCLVVVVVVVVVVDPHQLLSNLSSSLSNSLVSSLSSSLSNLVSSVVSNVVRCSVSVSHDWDPDPVLSVLLSLLSSLSSLQSSLVLNLQSNPANHSVRSVVVSVVVSCVLCVLVVVCVVPVDDDDDVLLQDASSVSSVSNSCSSSVHDDDPVSSCNSNVNSNVNSVVSNVVSSVCSNPPPSDPPD